Protein 9YB6 (pdb70)

GO terms:
  GO:0004069 L-aspartate:2-oxoglutarate transaminase activity (F, EXP)
  GO:0043490 malate-aspartate shuttle (P, IMP)
  GO:0005739 mitochondrion (C, HTP)
  GO:0005759 mitochondrial matrix (C, TAS)
  GO:0019470 trans-4-hydroxy-L-proline catabolic process (P, TAS)
  GO:0005739 mitochondrion (C, IDA)
  GO:0005886 plasma membrane (C, IDA)
  GO:0045471 response to ethanol (P, IDA)
  GO:0015908 fatty acid transport (P, IEP)
  GO:0004069 L-aspartate:2-oxoglutarate transaminase activity (F, IDA)
  GO:0006533 L-aspartate catabolic process (P, IDA)
  GO:0070062 extracellular exosome (C, HDA)
  GO:0005739 mitochondrion (C, HDA)
  GO:0003723 RNA binding (F, HDA)

B-factor: mean 20.87, std 7.73, range [10.5, 71.22]

Solvent-accessible surface area: 31242 Å² total

Foldseek 3Di:
DDPCPVPDDDDDDQLVVLVVLLVPDPDPLAFRQSDPAFADQVRHQDAAVLLVVLLVVVVVVVDDFDFAALQGDPLLQLLQCCLQQPVPHPLVVQVQKAKGKALFLLRQLLLVLLLCQVPLPPALEEEDEVPADPVNQVSNVVSPGHYHYFYFADLVVLEGPLVRRLVRLLPPQAAEEYEDELALTPAALHDDDPVSLLSSLVSCVVSNYAYEYEYEQQCLWALHNCVSSVSVNSSVVVVHFYKYKYGPVLNVCVVQRTIMIMTRHPGNVRNVVSNVVSSVSSCVPPNHHGHSVSSSSSSQSVPVVSVVSSSVVSNVNQVQLLVLLVLLQVLLVVLPAPDDQVQSNNGIHQKHQRSDALVLQVCCCPPVNYTDRSSRIGGSSSGHPVNSNVVSNSSNVSPD/DPPDDPCPVPDDDDDDQLVVLVVLLVPDPDPLAFEQSDPAFADQVLHQDAAVLLVVLLVVVVVVVDDFDFAALQGDPLLQLLQCCLQQDPPHPLSVQVQKAKGKAQFLLRQLLLVLLLCQVPLPPALEEEDEVPADPVNQVSNVVSPGHYHYFYFADLVVLEGPLVRRLVRLLPPQASEEYEDELALTPAALHDDDPVSLLSSLVSCVVSNYAYEYEYAQQCLWALHNCVSSVSVNSSVVVVRFYKYKYGPVLNVCVVQRTIMIMTRHPGNVRNVVSNVVSSVSSCVVPNGDGHSVSSSSSSQSVPVVSVVSSSVSSSVNQVQLLVLLVLLQVLLVVLPDPDDQVQSNNGIHQKHQRSDAQVLQVCCCPPVNYTDGRSRIGGSSSDHPVCSNVVSNSSNVSPD

InterPro domains:
  IPR000796 Aspartate/other aminotransferase [PR00799] (207-226)
  IPR000796 Aspartate/other aminotransferase [PR00799] (238-250)
  IPR000796 Aspartate/other aminotransferase [PR00799] (306-331)
  IPR000796 Aspartate/other aminotransferase [PR00799] (374-392)
  IPR000796 Aspartate/other aminotransferase [PTHR11879] (25-428)
  IPR004838 Aminotransferases, class-I, pyridoxal-phosphate-binding site [PS00105] (276-289)
  IPR004839 Aminotransferase, class I/classII, large domain [PF00155] (58-425)
  IPR015421 Pyridoxal phosphate-dependent transferase, major domain [G3DSA:3.40.640.10] (76-348)
  IPR015422 Pyridoxal phosphate-dependent transferase, small domain [G3DSA:3.90.1150.10] (42-425)
  IPR015424 Pyridoxal phosphate-dependent transferase [SSF53383] (31-429)

Secondary structure (DSSP, 8-state):
--TTTT-PPPPP-HHHHHHHHHHH---TT-EETT--S---TTS-----HHHHHHHHHHHTTT---PPPPTT--HHHHHHHHHHHH-TT-HHHHHT-EEEEEEEHHHHHHHHHHHHHHHH-TT-SEEEEEES--TTHHHHHHHHT-EEEEEE-EETTTTEE-HHHHHHHHTTSPTT-EEEEESSS-TTT-----HHHHHHHHHHHHHHTPEEEEEES-TTTTTS-HHHHTHHHHHHHHTT---EEEEE------GGG-EEEEEEE-SSHHHHHHHHHHHHHHHHHHHSS--SHHHHHHHHHHHSHHHHHHHHHHHHHHHHHHHHHHHHHHHHHHHHT--S--HHHHHS-SSEEE----HHHHHHHHHHH-EE--TT-EEEGGG--TTTHHHHHHHHHHHH-/-----TTTTPPPPPPPHHHHHHHHHHH---TT-EETT--S---TTS-----HHHHHHHHHHHTTT---PPPPTT--HHHHHHHHHHHH-TT-HHHHHT-EEEEEEEHHHHHHHHHHHHHHHH-TT--EEEEEES--TTHHHHHHHHT-EEEEEE-EETTTTEE-HHHHHHHHTTSPTT-EEEEESSS-TTT-----HHHHHHHHHHHHHTTPEEEEEES-TTTTTS-HHHHTHHHHHHHHTT---EEEEE------GGG-EEEEEEE-SSHHHHHHHHHHHHHHHHHHHSS--HHHHHHHHHHHHSHHHHHHHHHHHHHHHHHHHHHHHHHHHHHHHHT--S--HHHHHS-SSEEE----HHHHHHHHHHH-EE--TT-EEEGGG--TTTHHHHHHHHHHHH-

Radius of gyration: 28.11 Å; Cα contacts (8 Å, |Δi|>4): 1702; chains: 2; bounding box: 69×68×70 Å

Sequence (803 aa):
SSWWTTHVEMGPPDPILGVTEAFKRDTNSKKMNLGVGAYRDDNGKPYVLPSVRKAEAQIAAKNLDKEYLPIGGLAEFCKASAELALGENSEVLKSGRFVTVQTISGTGALRIGASFLQRFFKFSRDVFLPKPTWGNHTPIFRDAGMQLQGYRYYDPKTCGFDFTGAVEDISSKIPEQSVLLLHACAHNPTGVDPRPEQWKEIATVVKKRNLFAFFDMAYQGFASGDGDKDAWAVRHFIEQGINVCLCQSYANMGLYGERVGAFTMVCKDADEAKRVESQLKILIRPMMYSSNPPLLNGARIAAAILNTPDLRKQWLQEVKVMMADRIIGMRTQLVSSNLKKEGSTHNWQHITDQIGMMFCFTGLKPEQVERLIKEFSIYMTKDGRISVAGVTSSSNVGYLAHAIHQVTKMDMSSWWTHVEMGPPDPILGVTEAFKRDTNSKKMNLGVGAYRDDNGKPYVLPSVRKAEAQIAAKNLDKEYLPIGGLAEFCKASAELALGENSEVLKSGRFVTVQTISGTGALRIIGASFLQRFFKFSRRDVFLPKPTWGNHTPIFRDAGMQLQGYRYYDPKTCGFDFTTGAVEDISSKIPEQSVLLLHACAHNPTGVDPRPEQWKEIATVVKKRNLFAFFDMAYQGFASGDGDKDAWAVRHFIEQGINVCLCQSYANMGLYGERVGAFTMVCKDADEAKRVESSQLKILIRPMMYSSNPPLLNGARIAAAILNTPDDLRKQWLQEVKVMADRIIGMRTQQLVSNLKKEGSTHNWQHITDQIGMFCFTGLKPEQVERLIKEFSIYMTKDGRISVAGVTSSNVGYLAHAIHQVTK

Structure (mmCIF, N/CA/C/O backbone):
data_9YB6
#
_entry.id   9YB6
#
_cell.length_a   57.180
_cell.length_b   59.168
_cell.length_c   67.167
_cell.angle_alpha   101.393
_cell.angle_beta   101.722
_cell.angle_gamma   95.408
#
_symmetry.space_group_name_H-M   'P 1'
#
loop_
_entity.id
_entity.type
_entity.pdbx_description
1 polymer 'Aspartate aminotransferase, mitochondrial'
2 non-polymer GLYCEROL
3 non-polymer 'SULFATE ION'
4 non-polymer 'CHLORIDE ION'
5 water water
#
loop_
_atom_site.group_PDB
_atom_site.id
_atom_site.type_symbol
_atom_site.label_atom_id
_atom_site.label_alt_id
_atom_site.label_comp_id
_atom_site.label_asym_id
_atom_site.label_entity_id
_atom_site.label_seq_id
_atom_site.pdbx_PDB_ins_code
_atom_site.Cartn_x
_atom_site.Cartn_y
_atom_site.Cartn_z
_atom_site.occupancy
_atom_site.B_iso_or_equiv
_atom_site.auth_seq_id
_atom_site.auth_comp_id
_atom_site.auth_asym_id
_atom_site.auth_atom_id
_atom_site.pdbx_PDB_model_num
ATOM 1 N N . SER A 1 30 ? -9.683 22.824 -24.518 1.000 34.300 30 SER A N 1
ATOM 2 C CA . SER A 1 30 ? -9.118 22.784 -23.142 1.000 33.875 30 SER A CA 1
ATOM 3 C C . SER A 1 30 ? -8.622 21.373 -22.825 1.000 32.531 30 SER A C 1
ATOM 4 O O . SER A 1 30 ? -8.673 20.489 -23.678 1.000 33.313 30 SER A O 1
ATOM 7 N N . SER A 1 31 ? -8.129 21.186 -21.594 1.000 30.047 31 SER A N 1
ATOM 8 C CA . SER A 1 31 ? -7.675 19.890 -21.114 1.000 28.063 31 SER A CA 1
ATOM 9 C C . SER A 1 31 ? -8.257 19.632 -19.727 1.000 25.471 31 SER A C 1
ATOM 10 O O . SER A 1 31 ? -8.723 20.557 -19.065 1.000 25.346 31 SER A O 1
ATOM 13 N N . TRP A 1 32 ? -8.220 18.366 -19.292 1.000 23.026 32 TRP A N 1
ATOM 14 C CA . TRP A 1 32 ? -8.800 17.978 -18.015 1.000 21.169 32 TRP A CA 1
ATOM 15 C C . TRP A 1 32 ? -8.074 18.646 -16.847 1.000 19.949 32 TRP A C 1
ATOM 16 O O . TRP A 1 32 ? -8.705 18.961 -15.841 1.000 19.672 32 TRP A O 1
ATOM 27 N N . TRP A 1 33 ? -6.757 18.857 -16.981 1.000 19.180 33 TRP A N 1
ATOM 28 C CA . TRP A 1 33 ? -5.921 19.191 -15.836 1.000 18.641 33 TRP A CA 1
ATOM 29 C C . TRP A 1 33 ? -5.234 20.547 -15.993 1.000 19.156 33 TRP A C 1
ATOM 30 O O . TRP A 1 33 ? -4.112 20.725 -15.522 1.000 18.985 33 TRP A O 1
ATOM 41 N N A THR A 1 34 ? -5.923 21.504 -16.630 0.650 19.674 34 THR A N 1
ATOM 42 N N B THR A 1 34 ? -5.929 21.505 -16.619 0.350 19.508 34 THR A N 1
ATOM 43 C CA A THR A 1 34 ? -5.377 22.838 -16.838 0.650 20.067 34 THR A CA 1
ATOM 44 C CA B THR A 1 34 ? -5.379 22.832 -16.844 0.350 19.803 34 THR A CA 1
ATOM 45 C C A THR A 1 34 ? -5.245 23.562 -15.498 0.650 20.186 34 THR A C 1
ATOM 46 C C B THR A 1 34 ? -5.299 23.608 -15.528 0.350 20.053 34 THR A C 1
ATOM 47 O O A THR A 1 34 ? -4.378 24.419 -15.349 0.650 20.214 34 THR A O 1
ATOM 48 O O B THR A 1 34 ? -4.519 24.552 -15.423 0.350 20.134 34 THR A O 1
ATOM 55 N N . HIS A 1 35 ? -6.100 23.205 -14.530 1.000 20.224 35 HIS A N 1
ATOM 56 C CA . HIS A 1 35 ? -6.150 23.887 -13.242 1.000 20.641 35 HIS A CA 1
ATOM 57 C C . HIS A 1 35 ? -5.285 23.188 -12.192 1.000 20.649 35 HIS A C 1
ATOM 58 O O . HIS A 1 35 ? -5.189 23.669 -11.064 1.000 20.835 35 HIS A O 1
ATOM 65 N N . VAL A 1 36 ? -4.662 22.059 -12.553 1.000 20.335 36 VAL A N 1
ATOM 66 C CA . VAL A 1 36 ? -3.788 21.340 -11.639 1.000 20.493 36 VAL A CA 1
ATOM 67 C C . VAL A 1 36 ? -2.449 22.071 -11.581 1.000 21.144 36 VAL A C 1
ATOM 68 O O . VAL A 1 36 ? -1.723 22.109 -12.571 1.000 20.635 36 VAL A O 1
ATOM 72 N N . GLU A 1 37 ? -2.135 22.643 -10.413 1.000 22.341 37 GLU A N 1
ATOM 73 C CA . GLU A 1 37 ? -0.939 23.451 -10.240 1.000 23.737 37 GLU A CA 1
ATOM 74 C C . GLU A 1 37 ? 0.213 22.581 -9.745 1.000 24.080 37 GLU A C 1
ATOM 75 O O . GLU A 1 37 ? -0.002 21.526 -9.151 1.000 23.719 37 GLU A O 1
ATOM 81 N N . MET A 1 38 ? 1.439 23.051 -9.998 1.000 24.648 38 MET A N 1
ATOM 82 C CA . MET A 1 38 ? 2.638 22.399 -9.502 1.000 25.383 38 MET A CA 1
ATOM 83 C C . MET A 1 38 ? 2.647 22.487 -7.977 1.000 25.490 38 MET A C 1
ATOM 84 O O . MET A 1 38 ? 2.336 23.535 -7.417 1.000 24.601 38 MET A O 1
ATOM 89 N N . GLY A 1 39 ? 2.994 21.376 -7.318 1.000 26.148 39 GLY A N 1
ATOM 90 C CA . GLY A 1 39 ? 3.047 21.324 -5.866 1.000 27.375 39 GLY A CA 1
ATOM 91 C C . GLY A 1 39 ? 4.213 22.145 -5.323 1.000 28.927 39 GLY A C 1
ATOM 92 O O . GLY A 1 39 ? 5.151 22.449 -6.057 1.000 29.243 39 GLY A O 1
ATOM 93 N N . PRO A 1 40 ? 4.195 22.530 -4.024 1.000 30.729 40 PRO A N 1
ATOM 94 C CA . PRO A 1 40 ? 5.283 23.319 -3.443 1.000 32.137 40 PRO A CA 1
ATOM 95 C C . PRO A 1 40 ? 6.563 22.496 -3.304 1.000 33.842 40 PRO A C 1
ATOM 96 O O . PRO A 1 40 ? 6.499 21.272 -3.204 1.000 34.212 40 PRO A O 1
ATOM 100 N N . PRO A 1 41 ? 7.762 23.126 -3.313 1.000 36.079 41 PRO A N 1
ATOM 101 C CA . PRO A 1 41 ? 9.015 22.387 -3.140 1.000 37.192 41 PRO A CA 1
ATOM 102 C C . PRO A 1 41 ? 9.081 21.685 -1.785 1.000 38.043 41 PRO A C 1
ATOM 103 O O . PRO A 1 41 ? 8.610 22.220 -0.784 1.000 38.355 41 PRO A O 1
ATOM 107 N N . ASP A 1 42 ? 9.665 20.480 -1.775 1.000 39.182 42 ASP A N 1
ATOM 108 C CA . ASP A 1 42 ? 9.878 19.727 -0.550 1.000 40.002 42 ASP A CA 1
ATOM 109 C C . ASP A 1 42 ? 11.157 20.237 0.112 1.000 40.224 42 ASP A C 1
ATOM 110 O O . ASP A 1 42 ? 12.237 20.096 -0.459 1.000 40.129 42 ASP A O 1
ATOM 115 N N . PRO A 1 43 ? 11.088 20.851 1.318 1.000 40.501 43 PRO A N 1
ATOM 116 C CA . PRO A 1 43 ? 12.284 21.378 1.982 1.000 40.384 43 PRO A CA 1
ATOM 117 C C . PRO A 1 43 ? 13.346 20.320 2.276 1.000 39.944 43 PRO A C 1
ATOM 118 O O . PRO A 1 43 ? 14.538 20.589 2.145 1.000 40.397 43 PRO A O 1
ATOM 122 N N . ILE A 1 44 ? 12.899 19.118 2.663 1.000 39.334 44 ILE A N 1
ATOM 123 C CA . ILE A 1 44 ? 13.796 18.046 3.069 1.000 38.970 44 ILE A CA 1
ATOM 124 C C . ILE A 1 44 ? 14.545 17.531 1.840 1.000 37.734 44 ILE A C 1
ATOM 125 O O . ILE A 1 44 ? 15.758 17.341 1.889 1.000 37.068 44 ILE A O 1
ATOM 130 N N . LEU A 1 45 ? 13.806 17.296 0.748 1.000 36.829 45 LEU A N 1
ATOM 131 C CA . LEU A 1 45 ? 14.389 16.810 -0.493 1.000 36.025 45 LEU A CA 1
ATOM 132 C C . LEU A 1 45 ? 15.310 17.876 -1.084 1.000 35.035 45 LEU A C 1
ATOM 133 O O . LEU A 1 45 ? 16.357 17.548 -1.636 1.000 34.930 45 LEU A O 1
ATOM 138 N N . GLY A 1 46 ? 14.909 19.148 -0.958 1.000 34.207 46 GLY A N 1
ATOM 139 C CA . GLY A 1 46 ? 15.673 20.270 -1.483 1.000 33.752 46 GLY A CA 1
ATOM 140 C C . GLY A 1 46 ? 17.081 20.346 -0.891 1.000 33.324 46 GLY A C 1
ATOM 141 O O . GLY A 1 46 ? 18.011 20.778 -1.568 1.000 33.265 46 GLY A O 1
ATOM 142 N N . VAL A 1 47 ? 17.221 19.935 0.376 1.000 32.810 47 VAL A N 1
ATOM 143 C CA . VAL A 1 47 ? 18.508 19.921 1.054 1.000 32.127 47 VAL A CA 1
ATOM 144 C C . VAL A 1 47 ? 19.404 18.855 0.424 1.000 31.577 47 VAL A C 1
ATOM 145 O O . VAL A 1 47 ? 20.580 19.109 0.172 1.000 31.136 47 VAL A O 1
ATOM 149 N N . THR A 1 48 ? 18.839 17.665 0.183 1.000 31.165 48 THR A N 1
ATOM 150 C CA . THR A 1 48 ? 19.573 16.562 -0.420 1.000 30.971 48 THR A CA 1
ATOM 151 C C . THR A 1 48 ? 19.959 16.916 -1.856 1.000 30.321 48 THR A C 1
ATOM 152 O O . THR A 1 48 ? 21.059 16.585 -2.296 1.000 29.489 48 THR A O 1
ATOM 156 N N . GLU A 1 49 ? 19.044 17.572 -2.581 1.000 30.003 49 GLU A N 1
ATOM 157 C CA . GLU A 1 49 ? 19.279 17.940 -3.969 1.000 30.097 49 GLU A CA 1
ATOM 158 C C . GLU A 1 49 ? 20.402 18.971 -4.051 1.000 28.607 49 GLU A C 1
ATOM 159 O O . GLU A 1 49 ? 21.278 18.862 -4.907 1.000 28.228 49 GLU A O 1
ATOM 165 N N . ALA A 1 50 ? 20.364 19.969 -3.159 1.000 27.266 50 ALA A N 1
ATOM 166 C CA . ALA A 1 50 ? 21.389 21.001 -3.105 1.000 26.543 50 ALA A CA 1
ATOM 167 C C . ALA A 1 50 ? 22.733 20.390 -2.717 1.000 25.479 50 ALA A C 1
ATOM 168 O O . ALA A 1 50 ? 23.769 20.785 -3.247 1.000 25.403 50 ALA A O 1
ATOM 170 N N . PHE A 1 51 ? 22.701 19.424 -1.790 1.000 24.412 51 PHE A N 1
ATOM 171 C CA . PHE A 1 51 ? 23.892 18.698 -1.374 1.000 23.668 51 PHE A CA 1
ATOM 172 C C . PHE A 1 51 ? 24.535 18.011 -2.578 1.000 23.780 51 PHE A C 1
ATOM 173 O O . PHE A 1 51 ? 25.751 18.069 -2.746 1.000 23.436 51 PHE A O 1
ATOM 181 N N . LYS A 1 52 ? 23.710 17.358 -3.406 1.000 23.938 52 LYS A N 1
ATOM 182 C CA . LYS A 1 52 ? 24.197 16.579 -4.534 1.000 24.146 52 LYS A CA 1
ATOM 183 C C . LYS A 1 52 ? 24.934 17.474 -5.530 1.000 24.123 52 LYS A C 1
ATOM 184 O O . LYS A 1 52 ? 25.929 17.053 -6.113 1.000 24.093 52 LYS A O 1
ATOM 186 N N . ARG A 1 53 ? 24.442 18.707 -5.714 1.000 24.487 53 ARG A N 1
ATOM 187 C CA . ARG A 1 53 ? 24.999 19.631 -6.691 1.000 24.682 53 ARG A CA 1
ATOM 188 C C . ARG A 1 53 ? 26.331 20.209 -6.208 1.000 23.925 53 ARG A C 1
ATOM 189 O O . ARG A 1 53 ? 27.190 20.529 -7.026 1.000 23.942 53 ARG A O 1
ATOM 197 N N . ASP A 1 54 ? 26.493 20.342 -4.884 1.000 23.249 54 ASP A N 1
ATOM 198 C CA . ASP A 1 54 ? 27.662 20.982 -4.294 1.000 22.611 54 ASP A CA 1
ATOM 199 C C . ASP A 1 54 ? 28.931 20.257 -4.743 1.000 21.851 54 ASP A C 1
ATOM 200 O O . ASP A 1 54 ? 28.987 19.030 -4.710 1.000 21.863 54 ASP A O 1
ATOM 205 N N . THR A 1 55 ? 29.956 21.027 -5.140 1.000 21.154 55 THR A N 1
ATOM 206 C CA . THR A 1 55 ? 31.176 20.468 -5.709 1.000 20.695 55 THR A CA 1
ATOM 207 C C . THR A 1 55 ? 32.243 20.263 -4.632 1.000 20.487 55 THR A C 1
ATOM 208 O O . THR A 1 55 ? 33.321 19.754 -4.933 1.000 20.428 55 THR A O 1
ATOM 212 N N . ASN A 1 56 ? 31.951 20.664 -3.388 1.000 20.507 56 ASN A N 1
ATOM 213 C CA . ASN A 1 56 ? 32.909 20.563 -2.298 1.000 20.559 56 ASN A CA 1
ATOM 214 C C . ASN A 1 56 ? 33.080 19.096 -1.911 1.000 21.086 56 ASN A C 1
ATOM 215 O O . ASN A 1 56 ? 32.110 18.432 -1.557 1.000 21.436 56 ASN A O 1
ATOM 220 N N . SER A 1 57 ? 34.329 18.614 -1.955 1.000 21.384 57 SER A N 1
ATOM 221 C CA . SER A 1 57 ? 34.648 17.226 -1.655 1.000 21.794 57 SER A CA 1
ATOM 222 C C . SER A 1 57 ? 34.453 16.914 -0.170 1.000 21.853 57 SER A C 1
ATOM 223 O O . SER A 1 57 ? 34.358 15.746 0.201 1.000 22.221 57 SER A O 1
ATOM 226 N N . LYS A 1 58 ? 34.402 17.956 0.672 1.000 21.774 58 LYS A N 1
ATOM 227 C CA . LYS A 1 58 ? 34.268 17.792 2.112 1.000 21.886 58 LYS A CA 1
ATOM 228 C C . LYS A 1 58 ? 32.806 17.879 2.551 1.000 21.478 58 LYS A C 1
ATOM 229 O O . LYS A 1 58 ? 32.529 17.921 3.747 1.000 21.460 58 LYS A O 1
ATOM 235 N N . LYS A 1 59 ? 31.874 17.893 1.589 1.000 20.975 59 LYS A N 1
ATOM 236 C CA . LYS A 1 59 ? 30.474 18.159 1.878 1.000 20.647 59 LYS A CA 1
ATOM 237 C C . LYS A 1 59 ? 29.879 17.040 2.731 1.000 20.508 59 LYS A C 1
ATOM 238 O O . LYS A 1 59 ? 30.302 15.888 2.641 1.000 20.325 59 LYS A O 1
ATOM 244 N N . MET A 1 60 ? 28.884 17.406 3.549 1.000 20.130 60 MET A N 1
ATOM 245 C CA . MET A 1 60 ? 28.175 16.465 4.401 1.000 20.066 60 MET A CA 1
ATOM 246 C C . MET A 1 60 ? 26.671 16.652 4.231 1.000 19.759 60 MET A C 1
ATOM 247 O O . MET A 1 60 ? 26.182 17.780 4.207 1.000 19.341 60 MET A O 1
ATOM 252 N N . ASN A 1 61 ? 25.951 15.530 4.125 1.000 19.701 61 ASN A N 1
ATOM 253 C CA . ASN A 1 61 ? 24.499 15.537 4.056 1.000 19.712 61 ASN A CA 1
ATOM 254 C C . ASN A 1 61 ? 23.939 15.128 5.415 1.000 19.603 61 ASN A C 1
ATOM 255 O O . ASN A 1 61 ? 23.886 13.941 5.732 1.000 19.823 61 ASN A O 1
ATOM 260 N N . LEU A 1 62 ? 23.519 16.124 6.204 1.000 19.461 62 LEU A N 1
ATOM 261 C CA . LEU A 1 62 ? 22.869 15.875 7.480 1.000 19.413 62 LEU A CA 1
ATOM 262 C C . LEU A 1 62 ? 21.355 16.012 7.327 1.000 19.691 62 LEU A C 1
ATOM 263 O O . LEU A 1 62 ? 20.661 16.314 8.295 1.000 19.537 62 LEU A O 1
ATOM 268 N N . GLY A 1 63 ? 20.853 15.771 6.109 1.000 20.264 63 GLY A N 1
ATOM 269 C CA . GLY A 1 63 ? 19.424 15.714 5.850 1.000 20.666 63 GLY A CA 1
ATOM 270 C C . GLY A 1 63 ? 18.969 14.316 5.431 1.000 21.166 63 GLY A C 1
ATOM 271 O O . GLY A 1 63 ? 17.800 14.130 5.102 1.000 21.740 63 GLY A O 1
ATOM 272 N N . VAL A 1 64 ? 19.891 13.343 5.449 1.000 21.712 64 VAL A N 1
ATOM 273 C CA . VAL A 1 64 ? 19.593 11.980 5.031 1.000 22.244 64 VAL A CA 1
ATOM 274 C C . VAL A 1 64 ? 18.581 11.383 6.009 1.000 22.309 64 VAL A C 1
ATOM 275 O O . VAL A 1 64 ? 18.774 11.449 7.220 1.000 22.575 64 VAL A O 1
ATOM 279 N N . GLY A 1 65 ? 17.504 10.799 5.468 1.000 22.262 65 GLY A N 1
ATOM 280 C CA . GLY A 1 65 ? 16.390 10.324 6.276 1.000 22.100 65 GLY A CA 1
ATOM 281 C C . GLY A 1 65 ? 16.399 8.807 6.451 1.000 21.678 65 GLY A C 1
ATOM 282 O O . GLY A 1 65 ? 15.340 8.190 6.538 1.000 23.015 65 GLY A O 1
ATOM 283 N N . ALA A 1 66 ? 17.599 8.217 6.519 1.000 20.326 66 ALA A N 1
ATOM 284 C CA . ALA A 1 66 ? 17.756 6.783 6.695 1.000 19.309 66 ALA A CA 1
ATOM 285 C C . ALA A 1 66 ? 19.122 6.492 7.307 1.000 18.466 66 ALA A C 1
ATOM 286 O O . ALA A 1 66 ? 20.035 7.311 7.210 1.000 18.309 66 ALA A O 1
ATOM 288 N N . TYR A 1 67 ? 19.249 5.316 7.929 1.000 17.549 67 TYR A N 1
ATOM 289 C CA . TYR A 1 67 ? 20.486 4.927 8.585 1.000 17.221 67 TYR A CA 1
ATOM 290 C C . TYR A 1 67 ? 21.587 4.764 7.541 1.000 17.092 67 TYR A C 1
ATOM 291 O O . TYR A 1 67 ? 21.331 4.334 6.419 1.000 16.588 67 TYR A O 1
ATOM 300 N N . ARG A 1 68 ? 22.809 5.135 7.940 1.000 17.124 68 ARG A N 1
ATOM 301 C CA . ARG A 1 68 ? 24.011 4.905 7.157 1.000 17.479 68 ARG A CA 1
ATOM 302 C C . ARG A 1 68 ? 25.089 4.367 8.092 1.000 17.490 68 ARG A C 1
ATOM 303 O O . ARG A 1 68 ? 25.130 4.732 9.265 1.000 16.989 68 ARG A O 1
ATOM 311 N N . ASP A 1 69 ? 25.956 3.498 7.561 1.000 17.773 69 ASP A N 1
ATOM 312 C CA . ASP A 1 69 ? 27.049 2.937 8.340 1.000 18.208 69 ASP A CA 1
ATOM 313 C C . ASP A 1 69 ? 28.144 3.995 8.478 1.000 18.577 69 ASP A C 1
ATOM 314 O O . ASP A 1 69 ? 27.970 5.135 8.049 1.000 17.913 69 ASP A O 1
ATOM 319 N N . ASP A 1 70 ? 29.282 3.603 9.063 1.000 19.267 70 ASP A N 1
ATOM 320 C CA . ASP A 1 70 ? 30.356 4.542 9.345 1.000 20.105 70 ASP A CA 1
ATOM 321 C C . ASP A 1 70 ? 31.066 4.970 8.060 1.000 20.534 70 ASP A C 1
ATOM 322 O O . ASP A 1 70 ? 31.865 5.901 8.088 1.000 20.579 70 ASP A O 1
ATOM 327 N N . ASN A 1 71 ? 30.779 4.296 6.937 1.000 20.966 71 ASN A N 1
ATOM 328 C CA . ASN A 1 71 ? 31.322 4.688 5.644 1.000 21.700 71 ASN A CA 1
ATOM 329 C C . ASN A 1 71 ? 30.299 5.507 4.858 1.000 21.181 71 ASN A C 1
ATOM 330 O O . ASN A 1 71 ? 30.543 5.852 3.703 1.000 21.260 71 ASN A O 1
ATOM 335 N N . GLY A 1 72 ? 29.161 5.822 5.490 1.000 20.594 72 GLY A N 1
ATOM 336 C CA . GLY A 1 72 ? 28.129 6.646 4.881 1.000 20.336 72 GLY A CA 1
ATOM 337 C C . GLY A 1 72 ? 27.343 5.893 3.809 1.000 20.145 72 GLY A C 1
ATOM 338 O O . GLY A 1 72 ? 26.780 6.514 2.909 1.000 20.0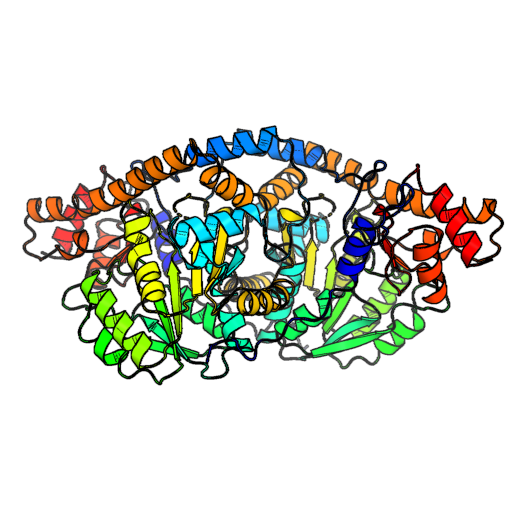94 72 GLY A O 1
ATOM 339 N N . LYS A 1 73 ? 27.293 4.560 3.927 1.000 19.987 73 LYS A N 1
ATOM 340 C CA . LYS A 1 73 ? 26.658 3.718 2.926 1.000 20.083 73 LYS A CA 1
ATOM 341 C C . LYS A 1 73 ? 25.388 3.093 3.498 1.000 19.199 73 LYS A C 1
ATOM 342 O O . LYS A 1 73 ? 25.292 2.870 4.704 1.000 18.378 73 LYS A O 1
ATOM 348 N N . PRO A 1 74 ? 24.378 2.796 2.645 1.000 18.604 74 PRO A N 1
ATOM 349 C CA . PRO A 1 74 ? 23.226 1.990 3.057 1.000 18.404 74 PRO A CA 1
ATOM 350 C C . PRO A 1 74 ? 23.666 0.677 3.698 1.000 18.341 74 PRO A C 1
ATOM 351 O O . PRO A 1 74 ? 24.673 0.097 3.296 1.000 18.419 74 PRO A O 1
ATOM 355 N N . TYR A 1 75 ? 22.895 0.215 4.689 1.000 18.303 75 TYR A N 1
ATOM 356 C CA . TYR A 1 75 ? 23.279 -0.936 5.488 1.000 18.443 75 TYR A CA 1
ATOM 357 C C . TYR A 1 75 ? 22.145 -1.957 5.502 1.000 18.147 75 TYR A C 1
ATOM 358 O O . TYR A 1 75 ? 21.103 -1.730 6.114 1.000 17.957 75 TYR A O 1
ATOM 367 N N . VAL A 1 76 ? 22.371 -3.082 4.813 1.000 17.798 76 VAL A N 1
ATOM 368 C CA . VAL A 1 76 ? 21.500 -4.239 4.911 1.000 17.566 76 VAL A CA 1
ATOM 369 C C . VAL A 1 76 ? 22.029 -5.113 6.044 1.000 17.471 76 VAL A C 1
ATOM 370 O O . VAL A 1 76 ? 23.198 -5.494 6.040 1.000 17.366 76 VAL A O 1
ATOM 374 N N . LEU A 1 77 ? 21.158 -5.415 7.013 1.000 17.334 77 LEU A N 1
ATOM 375 C CA . LEU A 1 77 ? 21.543 -6.180 8.187 1.000 17.240 77 LEU A CA 1
ATOM 376 C C . LEU A 1 77 ? 21.908 -7.601 7.763 1.000 17.417 77 LEU A C 1
ATOM 377 O O . LEU A 1 77 ? 21.196 -8.212 6.970 1.000 17.117 77 LEU A O 1
ATOM 382 N N . PRO A 1 78 ? 23.038 -8.165 8.249 1.000 17.727 78 PRO A N 1
ATOM 383 C CA . PRO A 1 78 ? 23.359 -9.571 7.994 1.000 17.938 78 PRO A CA 1
ATOM 384 C C . PRO A 1 78 ? 22.229 -10.547 8.323 1.000 18.153 78 PRO A C 1
ATOM 385 O O . PRO A 1 78 ? 22.029 -11.520 7.601 1.000 18.599 78 PRO A O 1
ATOM 389 N N . SER A 1 79 ? 21.491 -10.275 9.407 1.000 18.151 79 SER A N 1
ATOM 390 C CA . SER A 1 79 ? 20.384 -11.127 9.815 1.000 18.278 79 SER A CA 1
ATOM 391 C C . SER A 1 79 ? 19.296 -11.140 8.741 1.000 18.249 79 SER A C 1
ATOM 392 O O . SER A 1 79 ? 18.642 -12.161 8.536 1.000 18.328 79 SER A O 1
ATOM 395 N N . VAL A 1 80 ? 19.118 -10.002 8.057 1.000 18.563 80 VAL A N 1
ATOM 396 C CA . VAL A 1 80 ? 18.149 -9.890 6.976 1.000 18.733 80 VAL A CA 1
ATOM 397 C C . VAL A 1 80 ? 18.613 -10.727 5.784 1.000 19.406 80 VAL A C 1
ATOM 398 O O . VAL A 1 80 ? 17.794 -11.385 5.146 1.000 19.266 80 VAL A O 1
ATOM 402 N N . ARG A 1 81 ? 19.920 -10.706 5.491 1.000 20.083 81 ARG A N 1
ATOM 403 C CA . ARG A 1 81 ? 20.479 -11.509 4.412 1.000 20.947 81 ARG A CA 1
ATOM 404 C C . ARG A 1 81 ? 20.292 -12.998 4.704 1.000 21.608 81 ARG A C 1
ATOM 405 O O . ARG A 1 81 ? 19.987 -13.769 3.796 1.000 21.853 81 ARG A O 1
ATOM 413 N N . LYS A 1 82 ? 20.480 -13.396 5.968 1.000 22.453 82 LYS A N 1
ATOM 414 C CA . LYS A 1 82 ? 20.308 -14.783 6.374 1.000 23.312 82 LYS A CA 1
ATOM 415 C C . LYS A 1 82 ? 18.838 -15.185 6.264 1.000 23.202 82 LYS A C 1
ATOM 416 O O . LYS A 1 82 ? 18.533 -16.294 5.833 1.000 23.092 82 LYS A O 1
ATOM 422 N N . ALA A 1 83 ? 17.937 -14.279 6.664 1.000 22.946 83 ALA A N 1
ATOM 423 C CA . ALA A 1 83 ? 16.506 -14.529 6.580 1.000 22.819 83 ALA A CA 1
ATOM 424 C C . ALA A 1 83 ? 16.097 -14.751 5.125 1.000 22.866 83 ALA A C 1
ATOM 425 O O . ALA A 1 83 ? 15.301 -15.641 4.835 1.000 22.406 83 ALA A O 1
ATOM 427 N N . GLU A 1 84 ? 16.652 -13.939 4.218 1.000 23.227 84 GLU A N 1
ATOM 428 C CA . GLU A 1 84 ? 16.367 -14.055 2.795 1.000 24.249 84 GLU A CA 1
ATOM 429 C C . GLU A 1 84 ? 16.806 -15.422 2.272 1.000 24.927 84 GLU A C 1
ATOM 430 O O . GLU A 1 84 ? 16.114 -16.015 1.447 1.000 25.014 84 GLU A O 1
ATOM 436 N N . ALA A 1 85 ? 17.961 -15.906 2.749 1.000 25.543 85 ALA A N 1
ATOM 437 C CA . ALA A 1 85 ? 18.491 -17.196 2.335 1.000 26.118 85 ALA A CA 1
ATOM 438 C C . ALA A 1 85 ? 17.606 -18.329 2.853 1.000 26.586 85 ALA A C 1
ATOM 439 O O . ALA A 1 85 ? 17.380 -19.309 2.147 1.000 27.530 85 ALA A O 1
ATOM 441 N N . GLN A 1 86 ? 17.115 -18.186 4.091 1.000 26.592 86 GLN A N 1
ATOM 442 C CA . GLN A 1 86 ? 16.205 -19.155 4.684 1.000 26.811 86 GLN A CA 1
ATOM 443 C C . GLN A 1 86 ? 14.936 -19.253 3.837 1.000 26.302 86 GLN A C 1
ATOM 444 O O . GLN A 1 86 ? 14.440 -20.350 3.592 1.000 26.245 86 GLN A O 1
ATOM 450 N N . ILE A 1 87 ? 14.429 -18.095 3.394 1.000 25.346 87 ILE A N 1
ATOM 451 C CA . ILE A 1 87 ? 13.162 -18.010 2.683 1.000 24.953 87 ILE A CA 1
ATOM 452 C C . ILE A 1 87 ? 13.321 -18.547 1.261 1.000 25.472 87 ILE A C 1
ATOM 453 O O . ILE A 1 87 ? 12.476 -19.308 0.793 1.000 25.274 87 ILE A O 1
ATOM 458 N N . ALA A 1 88 ? 14.399 -18.139 0.579 1.000 26.291 88 ALA A N 1
ATOM 459 C CA . ALA A 1 88 ? 14.634 -18.522 -0.807 1.000 27.006 88 ALA A CA 1
ATOM 460 C C . ALA A 1 88 ? 14.704 -20.042 -0.953 1.000 27.639 88 ALA A C 1
ATOM 461 O O . ALA A 1 88 ? 14.283 -20.584 -1.974 1.000 28.080 88 ALA A O 1
ATOM 463 N N . ALA A 1 89 ? 15.229 -20.720 0.077 1.000 27.966 89 ALA A N 1
ATOM 464 C CA . ALA A 1 89 ? 15.412 -22.163 0.050 1.000 28.341 89 ALA A CA 1
ATOM 465 C C . ALA A 1 89 ? 14.074 -22.902 0.131 1.000 28.516 89 ALA A C 1
ATOM 466 O O . ALA A 1 89 ? 13.999 -24.070 -0.247 1.000 29.085 89 ALA A O 1
ATOM 468 N N . LYS A 1 90 ? 13.026 -22.224 0.620 1.000 28.002 90 LYS A N 1
ATOM 469 C CA . LYS A 1 90 ? 11.738 -22.858 0.864 1.000 27.675 90 LYS A CA 1
ATOM 470 C C . LYS A 1 90 ? 10.879 -22.904 -0.401 1.000 26.951 90 LYS A C 1
ATOM 471 O O . LYS A 1 90 ? 9.860 -23.591 -0.413 1.000 27.129 90 LYS A O 1
ATOM 477 N N . ASN A 1 91 ? 11.277 -22.166 -1.447 1.000 26.227 91 ASN A N 1
ATOM 478 C CA . ASN A 1 91 ? 10.582 -22.191 -2.728 1.000 25.854 91 ASN A CA 1
ATOM 479 C C . ASN A 1 91 ? 9.116 -21.807 -2.523 1.000 24.296 91 ASN A C 1
ATOM 480 O O . ASN A 1 91 ? 8.214 -22.520 -2.958 1.000 24.445 91 ASN A O 1
ATOM 485 N N . LEU A 1 92 ? 8.887 -20.668 -1.858 1.000 22.586 92 LEU A N 1
ATOM 486 C CA . LEU A 1 92 ? 7.544 -20.244 -1.491 1.000 21.442 92 LEU A CA 1
ATOM 487 C C . LEU A 1 92 ? 6.842 -19.630 -2.700 1.000 20.308 92 LEU A C 1
ATOM 488 O O . LEU A 1 92 ? 7.489 -19.083 -3.593 1.000 20.011 92 LEU A O 1
ATOM 493 N N . ASP A 1 93 ? 5.506 -19.722 -2.700 1.000 19.364 93 ASP A N 1
ATOM 494 C CA . ASP A 1 93 ? 4.677 -19.126 -3.736 1.000 18.906 93 ASP A CA 1
ATOM 495 C C . ASP A 1 93 ? 4.607 -17.616 -3.515 1.000 17.778 93 ASP A C 1
ATOM 496 O O . ASP A 1 93 ? 5.202 -17.094 -2.573 1.000 17.302 93 ASP A O 1
ATOM 501 N N . LYS A 1 94 ? 3.870 -16.927 -4.394 1.000 16.971 94 LYS A N 1
ATOM 502 C CA . LYS A 1 94 ? 3.690 -15.487 -4.301 1.000 16.422 94 LYS A CA 1
ATOM 503 C C . LYS A 1 94 ? 2.201 -15.146 -4.271 1.000 15.928 94 LYS A C 1
ATOM 504 O O . LYS A 1 94 ? 1.793 -14.111 -4.791 1.000 15.879 94 LYS A O 1
ATOM 510 N N . GLU A 1 95 ? 1.403 -16.009 -3.631 1.000 15.466 95 GLU A N 1
ATOM 511 C CA . GLU A 1 95 ? -0.042 -15.845 -3.601 1.000 15.183 95 GLU A CA 1
ATOM 512 C C . GLU A 1 95 ? -0.416 -14.712 -2.648 1.000 14.820 95 GLU A C 1
ATOM 513 O O . GLU A 1 95 ? 0.358 -14.354 -1.761 1.000 14.447 95 GLU A O 1
ATOM 519 N N . TYR A 1 96 ? -1.619 -14.161 -2.854 1.000 14.272 96 TYR A N 1
ATOM 520 C CA . TYR A 1 96 ? -2.154 -13.090 -2.028 1.000 14.140 96 TYR A CA 1
ATOM 521 C C . TYR A 1 96 ? -2.119 -13.476 -0.553 1.000 13.853 96 TYR A C 1
ATOM 522 O O . TYR A 1 96 ? -2.493 -14.590 -0.188 1.000 13.903 96 TYR A O 1
ATOM 531 N N . LEU A 1 97 ? -1.697 -12.527 0.290 1.000 13.554 97 LEU A N 1
ATOM 532 C CA . LEU A 1 97 ? -1.906 -12.625 1.724 1.000 13.450 97 LEU A CA 1
ATOM 533 C C . LEU A 1 97 ? -3.360 -12.284 2.031 1.000 13.336 97 LEU A C 1
ATOM 534 O O . LEU A 1 97 ? -4.037 -11.656 1.217 1.000 13.230 97 LEU A O 1
ATOM 539 N N . PRO A 1 98 ? -3.880 -12.674 3.219 1.000 13.263 98 PRO A N 1
ATOM 540 C CA . PRO A 1 98 ? -5.139 -12.125 3.722 1.000 13.190 98 PRO A CA 1
ATOM 541 C C . PRO A 1 98 ? -5.088 -10.599 3.744 1.000 13.053 98 PRO A C 1
ATOM 542 O O . PRO A 1 98 ? -4.010 -10.007 3.684 1.000 13.025 98 PRO A O 1
ATOM 546 N N . ILE A 1 99 ? -6.265 -9.973 3.850 1.000 13.105 99 ILE A N 1
ATOM 547 C CA . ILE A 1 99 ? -6.378 -8.523 3.851 1.000 13.004 99 ILE A CA 1
ATOM 548 C C . ILE A 1 99 ? -5.499 -7.947 4.962 1.000 12.987 99 ILE A C 1
ATOM 549 O O . ILE A 1 99 ? -4.832 -6.934 4.757 1.000 12.852 99 ILE A O 1
ATOM 554 N N . GLY A 1 100 ? -5.500 -8.608 6.128 1.000 13.032 100 GLY A N 1
ATOM 555 C CA . GLY A 1 100 ? -4.765 -8.146 7.296 1.000 13.148 100 GLY A CA 1
ATOM 556 C C . GLY A 1 100 ? -3.313 -8.622 7.312 1.000 13.201 100 GLY A C 1
ATOM 557 O O . GLY A 1 100 ? -2.584 -8.335 8.261 1.000 13.183 100 GLY A O 1
ATOM 558 N N . GLY A 1 101 ? -2.910 -9.370 6.277 1.000 13.184 101 GLY A N 1
ATOM 559 C CA . GLY A 1 101 ? -1.512 -9.697 6.045 1.000 13.322 101 GLY A CA 1
ATOM 560 C C . GLY A 1 101 ? -1.135 -11.068 6.602 1.000 13.477 101 GLY A C 1
ATOM 561 O O . GLY A 1 101 ? -2.001 -11.896 6.878 1.000 13.489 101 GLY A O 1
ATOM 562 N N . LEU A 1 102 ? 0.178 -11.283 6.746 1.000 13.767 102 LEU A N 1
ATOM 563 C CA . LEU A 1 102 ? 0.732 -12.561 7.165 1.000 14.054 102 LEU A CA 1
ATOM 564 C C . LEU A 1 102 ? 0.503 -12.745 8.664 1.000 14.486 102 LEU A C 1
ATOM 565 O O . LEU A 1 102 ? 1.017 -11.975 9.472 1.000 14.437 102 LEU A O 1
ATOM 570 N N . ALA A 1 103 ? -0.264 -13.784 9.016 1.000 15.178 103 ALA A N 1
ATOM 571 C CA . ALA A 1 103 ? -0.709 -14.006 10.382 1.000 15.708 103 ALA A CA 1
ATOM 572 C C . ALA A 1 103 ? 0.475 -14.124 11.340 1.000 16.210 103 ALA A C 1
ATOM 573 O O . ALA A 1 103 ? 0.443 -13.550 12.428 1.000 16.078 103 ALA A O 1
ATOM 575 N N . GLU A 1 104 ? 1.516 -14.867 10.939 1.000 16.843 104 GLU A N 1
ATOM 576 C CA . GLU A 1 104 ? 2.635 -15.133 11.831 1.000 17.610 104 GLU A CA 1
ATOM 577 C C . GLU A 1 104 ? 3.446 -13.854 12.046 1.000 16.720 104 GLU A C 1
ATOM 578 O O . GLU A 1 104 ? 4.048 -13.681 13.103 1.000 16.788 104 GLU A O 1
ATOM 584 N N . PHE A 1 105 ? 3.455 -12.961 11.047 1.000 15.593 105 PHE A N 1
ATOM 585 C CA . PHE A 1 105 ? 4.105 -11.666 11.184 1.000 15.082 105 PHE A CA 1
ATOM 586 C C . PHE A 1 105 ? 3.323 -10.801 12.172 1.000 14.854 105 PHE A C 1
ATOM 587 O O . PHE A 1 105 ? 3.919 -10.173 13.046 1.000 14.649 105 PHE A O 1
ATOM 595 N N . CYS A 1 106 ? 1.993 -10.761 12.017 1.000 14.837 106 CYS A N 1
ATOM 596 C CA . CYS A 1 106 ? 1.145 -9.937 12.866 1.000 14.935 106 CYS A CA 1
ATOM 597 C C . CYS A 1 106 ? 1.322 -10.327 14.332 1.000 15.087 106 CYS A C 1
ATOM 598 O O . CYS A 1 106 ? 1.466 -9.462 15.193 1.000 14.679 106 CYS A O 1
ATOM 601 N N . LYS A 1 107 ? 1.321 -11.636 14.600 1.000 15.315 107 LYS A N 1
ATOM 602 C CA . LYS A 1 107 ? 1.424 -12.139 15.960 1.000 15.762 107 LYS A CA 1
ATOM 603 C C . LYS A 1 107 ? 2.793 -11.799 16.550 1.000 15.178 107 LYS A C 1
ATOM 604 O O . LYS A 1 107 ? 2.880 -11.354 17.691 1.000 14.924 107 LYS A O 1
ATOM 610 N N . ALA A 1 108 ? 3.851 -12.005 15.760 1.000 14.793 108 ALA A N 1
ATOM 611 C CA . ALA A 1 108 ? 5.207 -11.728 16.208 1.000 14.550 108 ALA A CA 1
ATOM 612 C C . ALA A 1 108 ? 5.396 -10.232 16.451 1.000 14.351 108 ALA A C 1
ATOM 613 O O . ALA A 1 108 ? 6.116 -9.839 17.366 1.000 14.283 108 ALA A O 1
ATOM 615 N N . SER A 1 109 ? 4.746 -9.405 15.621 1.000 14.087 109 SER A N 1
ATOM 616 C CA . SER A 1 109 ? 4.868 -7.960 15.716 1.000 14.193 109 SER A CA 1
ATOM 617 C C . SER A 1 109 ? 4.212 -7.457 17.001 1.000 14.339 109 SER A C 1
ATOM 618 O O . SER A 1 109 ? 4.767 -6.603 17.689 1.000 14.337 109 SER A O 1
ATOM 621 N N . ALA A 1 110 ? 3.031 -8.001 17.318 1.000 14.602 110 ALA A N 1
ATOM 622 C CA . ALA A 1 110 ? 2.328 -7.668 18.548 1.000 14.836 110 ALA A CA 1
ATOM 623 C C . ALA A 1 110 ? 3.180 -8.034 19.762 1.000 15.148 110 ALA A C 1
ATOM 624 O O . ALA A 1 110 ? 3.271 -7.260 20.713 1.000 14.918 110 ALA A O 1
ATOM 626 N N . GLU A 1 111 ? 3.807 -9.215 19.712 1.000 15.752 111 GLU A N 1
ATOM 627 C CA . GLU A 1 111 ? 4.639 -9.708 20.799 1.000 16.399 111 GLU A CA 1
ATOM 628 C C . GLU A 1 111 ? 5.858 -8.809 20.999 1.000 15.953 111 GLU A C 1
ATOM 629 O O . GLU A 1 111 ? 6.256 -8.556 22.134 1.000 15.709 111 GLU A O 1
ATOM 635 N N . LEU A 1 112 ? 6.446 -8.332 19.895 1.000 15.479 112 LEU A N 1
ATOM 636 C CA . LEU A 1 112 ? 7.601 -7.449 19.966 1.000 15.426 112 LEU A CA 1
ATOM 637 C C . LEU A 1 112 ? 7.220 -6.157 20.688 1.000 15.253 112 LEU A C 1
ATOM 638 O O . LEU A 1 112 ? 7.947 -5.698 21.567 1.000 14.888 112 LEU A O 1
ATOM 643 N N . ALA A 1 113 ? 6.078 -5.578 20.303 1.000 15.373 113 ALA A N 1
ATOM 644 C CA . ALA A 1 113 ? 5.635 -4.301 20.841 1.000 15.604 113 ALA A CA 1
ATOM 645 C C . ALA A 1 113 ? 5.229 -4.432 22.308 1.000 16.133 113 ALA A C 1
ATOM 646 O O . ALA A 1 113 ? 5.655 -3.633 23.138 1.000 15.768 113 ALA A O 1
ATOM 648 N N . LEU A 1 114 ? 4.401 -5.439 22.611 1.000 16.860 114 LEU A N 1
ATOM 649 C CA . LEU A 1 114 ? 3.711 -5.516 23.890 1.000 17.848 114 LEU A CA 1
ATOM 650 C C . LEU A 1 114 ? 4.562 -6.224 24.942 1.000 18.618 114 LEU A C 1
ATOM 651 O O . LEU A 1 114 ? 4.365 -6.003 26.136 1.000 18.334 114 LEU A O 1
ATOM 656 N N . GLY A 1 115 ? 5.488 -7.082 24.498 1.000 19.650 115 GLY A N 1
ATOM 657 C CA . GLY A 1 115 ? 6.276 -7.906 25.402 1.000 21.057 115 GLY A CA 1
ATOM 658 C C . GLY A 1 115 ? 5.652 -9.290 25.559 1.000 22.787 115 GLY A C 1
ATOM 659 O O . GLY A 1 115 ? 4.431 -9.429 25.541 1.000 22.320 115 GLY A O 1
ATOM 660 N N . GLU A 1 116 ? 6.511 -10.301 25.736 1.000 25.000 116 GLU A N 1
ATOM 661 C CA . GLU A 1 116 ? 6.115 -11.701 25.670 1.000 26.709 116 GLU A CA 1
ATOM 662 C C . GLU A 1 116 ? 5.056 -12.038 26.722 1.000 26.627 116 GLU A C 1
ATOM 663 O O . GLU A 1 116 ? 4.147 -12.817 26.443 1.000 27.132 116 GLU A O 1
ATOM 669 N N . ASN A 1 117 ? 5.164 -11.449 27.920 1.000 26.582 117 ASN A N 1
ATOM 670 C CA . ASN A 1 117 ? 4.303 -11.822 29.033 1.000 26.578 117 ASN A CA 1
ATOM 671 C C . ASN A 1 117 ? 3.164 -10.817 29.211 1.000 24.804 117 ASN A C 1
ATOM 672 O O . ASN A 1 117 ? 2.592 -10.722 30.295 1.000 25.063 117 ASN A O 1
ATOM 677 N N . SER A 1 118 ? 2.812 -10.091 28.142 1.000 22.736 118 SER A N 1
ATOM 678 C CA . SER A 1 118 ? 1.780 -9.069 28.215 1.000 21.417 118 SER A CA 1
ATOM 679 C C . SER A 1 118 ? 0.414 -9.706 28.460 1.000 20.278 118 SER A C 1
ATOM 680 O O . SER A 1 118 ? 0.060 -10.690 27.814 1.000 19.957 118 SER A O 1
ATOM 683 N N . GLU A 1 119 ? -0.350 -9.108 29.383 1.000 19.436 119 GLU A N 1
ATOM 684 C CA . GLU A 1 119 ? -1.716 -9.524 29.668 1.000 18.956 119 GLU A CA 1
ATOM 685 C C . GLU A 1 119 ? -2.608 -9.312 28.444 1.000 18.451 119 GLU A C 1
ATOM 686 O O . GLU A 1 119 ? -3.628 -9.983 28.306 1.000 18.167 119 GLU A O 1
ATOM 692 N N . VAL A 1 120 ? -2.227 -8.377 27.565 1.000 17.900 120 VAL A N 1
ATOM 693 C CA . VAL A 1 120 ? -2.975 -8.127 26.343 1.000 17.868 120 VAL A CA 1
ATOM 694 C C . VAL A 1 120 ? -2.938 -9.379 25.467 1.000 18.265 120 VAL A C 1
ATOM 695 O O . VAL A 1 120 ? -3.951 -9.751 24.881 1.000 17.948 120 VAL A O 1
ATOM 699 N N . LEU A 1 121 ? -1.766 -10.021 25.386 1.000 19.051 121 LEU A N 1
ATOM 700 C CA . LEU A 1 121 ? -1.602 -11.234 24.600 1.000 19.734 121 LEU A CA 1
ATOM 701 C C . LEU A 1 121 ? -2.364 -12.389 25.246 1.000 20.145 121 LEU A C 1
ATOM 702 O O . LEU A 1 121 ? -3.016 -13.160 24.545 1.000 20.440 121 LEU A O 1
ATOM 707 N N . LYS A 1 122 ? -2.279 -12.502 26.577 1.000 20.831 122 LYS A N 1
ATOM 708 C CA . LYS A 1 122 ? -2.898 -13.605 27.298 1.000 21.514 122 LYS A CA 1
ATOM 709 C C . LYS A 1 122 ? -4.417 -13.563 27.134 1.000 20.914 122 LYS A C 1
ATOM 710 O O . LYS A 1 122 ? -5.048 -14.603 26.962 1.000 21.259 122 LYS A O 1
ATOM 716 N N . SER A 1 123 ? -4.993 -12.356 27.205 1.0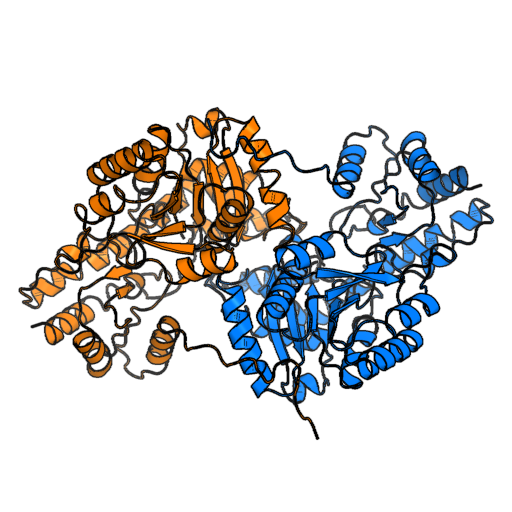00 20.155 123 SER A N 1
ATOM 717 C CA . SER A 1 123 ? -6.434 -12.175 27.122 1.000 19.450 123 SER A CA 1
ATOM 718 C C . SER A 1 123 ? -6.891 -12.087 25.666 1.000 18.774 123 SER A C 1
ATOM 719 O O . SER A 1 123 ? -8.076 -12.249 25.383 1.000 19.125 123 SER A O 1
ATOM 722 N N . GLY A 1 124 ? -5.950 -11.811 24.753 1.000 17.772 124 GLY A N 1
ATOM 723 C CA . GLY A 1 124 ? -6.244 -11.722 23.332 1.000 17.264 124 GLY A CA 1
ATOM 724 C C . GLY A 1 124 ? -7.053 -10.472 22.987 1.000 16.617 124 GLY A C 1
ATOM 725 O O . GLY A 1 124 ? -7.757 -10.455 21.980 1.000 16.597 124 GLY A O 1
ATOM 726 N N . ARG A 1 125 ? -6.922 -9.422 23.810 1.000 16.071 125 ARG A N 1
ATOM 727 C CA . ARG A 1 125 ? -7.724 -8.216 23.664 1.000 15.528 125 ARG A CA 1
ATOM 728 C C . ARG A 1 125 ? -7.006 -7.222 22.748 1.000 14.981 125 ARG A C 1
ATOM 729 O O . ARG A 1 125 ? -6.802 -6.064 23.108 1.000 14.826 125 ARG A O 1
ATOM 737 N N . PHE A 1 126 ? -6.648 -7.681 21.544 1.000 14.405 126 PHE A N 1
ATOM 738 C CA . PHE A 1 126 ? -5.973 -6.835 20.575 1.000 14.127 126 PHE A CA 1
ATOM 739 C C . PHE A 1 126 ? -6.202 -7.384 19.171 1.000 13.669 126 PHE A C 1
ATOM 740 O O . PHE A 1 126 ? -6.519 -8.560 18.998 1.000 13.708 126 PHE A O 1
ATOM 748 N N . VAL A 1 127 ? -6.014 -6.507 18.180 1.000 13.136 127 VAL A N 1
ATOM 749 C CA . VAL A 1 127 ? -5.937 -6.899 16.784 1.000 12.996 127 VAL A CA 1
ATOM 750 C C . VAL A 1 127 ? -4.704 -6.224 16.189 1.000 12.646 127 VAL A C 1
ATOM 751 O O . VAL A 1 127 ? -4.497 -5.030 16.395 1.000 12.650 127 VAL A O 1
ATOM 755 N N . THR A 1 128 ? -3.890 -7.010 15.475 1.000 12.394 128 THR A N 1
ATOM 756 C CA . THR A 1 128 ? -2.747 -6.495 14.737 1.000 12.266 128 THR A CA 1
ATOM 757 C C . THR A 1 128 ? -2.932 -6.838 13.261 1.000 12.129 128 THR A C 1
ATOM 758 O O . THR A 1 128 ? -3.152 -7.998 12.919 1.000 12.148 128 THR A O 1
ATOM 762 N N . VAL A 1 129 ? -2.841 -5.816 12.401 1.000 11.966 129 VAL A N 1
ATOM 763 C CA . VAL A 1 129 ? -2.883 -6.004 10.959 1.000 11.852 129 VAL A CA 1
ATOM 764 C C . VAL A 1 129 ? -1.572 -5.491 10.368 1.000 11.737 129 VAL A C 1
ATOM 765 O O . VAL A 1 129 ? -1.022 -4.495 10.832 1.000 11.633 129 VAL A O 1
ATOM 769 N N . GLN A 1 130 ? -1.078 -6.199 9.348 1.000 11.626 130 GLN A N 1
ATOM 770 C CA . GLN A 1 130 ? 0.083 -5.767 8.587 1.000 11.678 130 GLN A CA 1
ATOM 771 C C . GLN A 1 130 ? -0.315 -4.563 7.738 1.000 11.728 130 GLN A C 1
ATOM 772 O O . GLN A 1 130 ? -1.428 -4.515 7.217 1.000 11.635 130 GLN A O 1
ATOM 778 N N . THR A 1 131 ? 0.604 -3.599 7.610 1.000 11.663 131 THR A N 1
ATOM 779 C CA . THR A 1 131 ? 0.345 -2.362 6.889 1.000 11.890 131 THR A CA 1
ATOM 780 C C . THR A 1 131 ? 1.527 -2.062 5.974 1.000 11.977 131 THR A C 1
ATOM 781 O O . THR A 1 131 ? 2.547 -2.748 6.027 1.000 12.190 131 THR A O 1
ATOM 785 N N . ILE A 1 132 ? 1.374 -1.022 5.144 1.000 12.018 132 ILE A N 1
ATOM 786 C CA . ILE A 1 132 ? 2.437 -0.571 4.261 1.000 12.068 132 ILE A CA 1
ATOM 787 C C . ILE A 1 132 ? 3.394 0.287 5.086 1.000 12.019 132 ILE A C 1
ATOM 788 O O . ILE A 1 132 ? 3.378 1.515 4.999 1.000 11.982 132 ILE A O 1
ATOM 793 N N . SER A 1 133 ? 4.205 -0.393 5.906 1.000 11.855 133 SER A N 1
ATOM 794 C CA . SER A 1 133 ? 5.156 0.235 6.809 1.000 11.920 133 SER A CA 1
ATOM 795 C C . SER A 1 133 ? 4.420 1.117 7.819 1.000 11.661 133 SER A C 1
ATOM 796 O O . SER A 1 133 ? 3.212 0.979 8.007 1.000 11.451 133 SER A O 1
ATOM 799 N N . GLY A 1 134 ? 5.165 1.995 8.499 1.000 11.472 134 GLY A N 1
ATOM 800 C CA . GLY A 1 134 ? 4.606 2.846 9.535 1.000 11.394 134 GLY A CA 1
ATOM 801 C C . GLY A 1 134 ? 3.600 3.853 8.981 1.000 11.174 134 GLY A C 1
ATOM 802 O O . GLY A 1 134 ? 2.584 4.116 9.618 1.000 11.093 134 GLY A O 1
ATOM 803 N N . THR A 1 135 ? 3.889 4.418 7.800 1.000 11.031 135 THR A N 1
ATOM 804 C CA . THR A 1 135 ? 2.991 5.383 7.183 1.000 10.815 135 THR A CA 1
ATOM 805 C C . THR A 1 135 ? 1.634 4.724 6.949 1.000 10.663 135 THR A C 1
ATOM 806 O O . THR A 1 135 ? 0.600 5.322 7.233 1.000 10.774 135 THR A O 1
ATOM 810 N N . GLY A 1 136 ? 1.656 3.499 6.411 1.000 10.575 136 GLY A N 1
ATOM 811 C CA . GLY A 1 136 ? 0.444 2.735 6.165 1.000 10.643 136 GLY A CA 1
ATOM 812 C C . GLY A 1 136 ? -0.356 2.517 7.448 1.000 10.629 136 GLY A C 1
ATOM 813 O O . GLY A 1 136 ? -1.580 2.626 7.441 1.000 10.734 136 GLY A O 1
ATOM 814 N N . ALA A 1 137 ? 0.346 2.220 8.548 1.000 10.644 137 ALA A N 1
ATOM 815 C CA . ALA A 1 137 ? -0.301 2.001 9.834 1.000 10.648 137 ALA A CA 1
ATOM 816 C C . ALA A 1 137 ? -0.971 3.285 10.317 1.000 10.694 137 ALA A C 1
ATOM 817 O O . ALA A 1 137 ? -2.102 3.250 10.796 1.000 10.497 137 ALA A O 1
ATOM 819 N N . LEU A 1 138 ? -0.259 4.411 10.187 1.000 10.835 138 LEU A N 1
ATOM 820 C CA . LEU A 1 138 ? -0.778 5.714 10.572 1.000 11.058 138 LEU A CA 1
ATOM 821 C C . LEU A 1 138 ? -2.048 6.029 9.782 1.000 11.077 138 LEU A C 1
ATOM 822 O O . LEU A 1 138 ? -3.029 6.505 10.351 1.000 10.933 138 LEU A O 1
ATOM 827 N N . ARG A 1 139 ? -2.023 5.758 8.471 1.000 11.242 139 ARG A N 1
ATOM 828 C CA . ARG A 1 139 ? -3.134 6.106 7.598 1.000 11.502 139 ARG A CA 1
ATOM 829 C C . ARG A 1 139 ? -4.340 5.209 7.882 1.000 11.696 139 ARG A C 1
ATOM 830 O O . ARG A 1 139 ? -5.470 5.693 7.889 1.000 11.686 139 ARG A O 1
ATOM 838 N N . ILE A 1 140 ? -4.102 3.908 8.102 1.000 11.965 140 ILE A N 1
ATOM 839 C CA . ILE A 1 140 ? -5.179 2.980 8.421 1.000 12.404 140 ILE A CA 1
ATOM 840 C C . ILE A 1 140 ? -5.811 3.384 9.751 1.000 12.115 140 ILE A C 1
ATOM 841 O O . ILE A 1 140 ? -7.034 3.406 9.876 1.000 11.963 140 ILE A O 1
ATOM 846 N N . GLY A 1 141 ? -4.966 3.692 10.740 1.000 11.971 141 GLY A N 1
ATOM 847 C CA . GLY A 1 141 ? -5.433 4.161 12.033 1.000 11.887 141 GLY A CA 1
ATOM 848 C C . GLY A 1 141 ? -6.302 5.408 11.887 1.000 11.837 141 GLY A C 1
ATOM 849 O O . GLY A 1 141 ? -7.379 5.489 12.473 1.000 11.697 141 GLY A O 1
ATOM 850 N N . ALA A 1 142 ? -5.823 6.365 11.084 1.000 11.830 142 ALA A N 1
ATOM 851 C CA . ALA A 1 142 ? -6.519 7.622 10.858 1.000 11.870 142 ALA A CA 1
ATOM 852 C C . ALA A 1 142 ? -7.872 7.380 10.190 1.000 11.951 142 ALA A C 1
ATOM 853 O O . ALA A 1 142 ? -8.854 8.036 10.535 1.000 12.143 142 ALA A O 1
ATOM 855 N N . SER A 1 143 ? -7.911 6.439 9.236 1.000 12.013 143 SER A N 1
ATOM 856 C CA . SER A 1 143 ? -9.134 6.112 8.519 1.000 12.102 143 SER A CA 1
ATOM 857 C C . SER A 1 143 ? -10.130 5.433 9.457 1.000 11.955 143 SER A C 1
ATOM 858 O O . SER A 1 143 ? -11.337 5.621 9.321 1.000 11.858 143 SER A O 1
ATOM 861 N N . PHE A 1 144 ? -9.613 4.645 10.407 1.000 11.966 144 PHE A N 1
ATOM 862 C CA . PHE A 1 144 ? -10.455 3.974 11.383 1.000 12.131 144 PHE A CA 1
ATOM 863 C C . PHE A 1 144 ? -11.086 5.019 12.302 1.000 12.241 144 PHE A C 1
ATOM 864 O O . PHE A 1 144 ? -12.288 4.972 12.560 1.000 12.185 144 PHE A O 1
ATOM 872 N N . LEU A 1 145 ? -10.266 5.961 12.786 1.000 12.366 145 LEU A N 1
ATOM 873 C CA . LEU A 1 145 ? -10.750 7.060 13.609 1.000 12.441 145 LEU A CA 1
ATOM 874 C C . LEU A 1 145 ? -11.836 7.837 12.869 1.000 12.328 145 LEU A C 1
ATOM 875 O O . LEU A 1 145 ? -12.881 8.135 13.442 1.000 11.993 145 LEU A O 1
ATOM 880 N N . GLN A 1 146 ? -11.586 8.163 11.596 1.000 12.286 146 GLN A N 1
ATOM 881 C CA . GLN A 1 146 ? -12.516 8.983 10.835 1.000 12.391 146 GLN A CA 1
ATOM 882 C C . GLN A 1 146 ? -13.891 8.318 10.806 1.000 12.360 146 GLN A C 1
ATOM 883 O O . GLN A 1 146 ? -14.907 9.001 10.924 1.000 12.338 146 GLN A O 1
ATOM 889 N N . ARG A 1 147 ? -13.911 6.989 10.658 1.000 12.272 147 ARG A N 1
ATOM 890 C CA . ARG A 1 147 ? -15.150 6.260 10.441 1.000 12.480 147 ARG A CA 1
ATOM 891 C C . ARG A 1 147 ? -15.865 5.962 11.761 1.000 12.531 147 ARG A C 1
ATOM 892 O O . ARG A 1 147 ? -17.094 5.971 11.791 1.000 12.535 147 ARG A O 1
ATOM 900 N N . PHE A 1 148 ? -15.115 5.689 12.841 1.000 12.548 148 PHE A N 1
ATOM 901 C CA . PHE A 1 148 ? -15.715 5.110 14.038 1.000 12.644 148 PHE A CA 1
ATOM 902 C C . PHE A 1 148 ? -15.503 5.948 15.299 1.000 12.784 148 PHE A C 1
ATOM 903 O O . PHE A 1 148 ? -16.199 5.719 16.287 1.000 12.815 148 PHE A O 1
ATOM 911 N N . PHE A 1 149 ? -14.556 6.895 15.292 1.000 12.788 149 PHE A N 1
ATOM 912 C CA . PHE A 1 149 ? -14.276 7.672 16.490 1.000 12.919 149 PHE A CA 1
ATOM 913 C C . PHE A 1 149 ? -15.270 8.829 16.566 1.000 13.208 149 PHE A C 1
ATOM 914 O O . PHE A 1 149 ? -14.949 9.965 16.224 1.000 13.338 149 PHE A O 1
ATOM 922 N N . LYS A 1 150 ? -16.478 8.519 17.052 1.000 13.575 150 LYS A N 1
ATOM 923 C CA . LYS A 1 150 ? -17.593 9.456 17.059 1.000 13.947 150 LYS A CA 1
ATOM 924 C C . LYS A 1 150 ? -17.389 10.576 18.081 1.000 14.025 150 LYS A C 1
ATOM 925 O O . LYS A 1 150 ? -18.141 11.549 18.079 1.000 14.071 150 LYS A O 1
ATOM 931 N N . PHE A 1 151 ? -16.367 10.446 18.937 1.000 13.941 151 PHE A N 1
ATOM 932 C CA . PHE A 1 151 ? -16.225 11.289 20.114 1.000 14.125 151 PHE A CA 1
ATOM 933 C C . PHE A 1 151 ? -15.523 12.603 19.774 1.000 14.369 151 PHE A C 1
ATOM 934 O O . PHE A 1 151 ? -15.648 13.570 20.524 1.000 14.569 151 PHE A O 1
ATOM 942 N N . SER A 1 152 ? -14.774 12.634 18.664 1.000 14.431 152 SER A N 1
ATOM 943 C CA . SER A 1 152 ? -14.003 13.812 18.299 1.000 14.659 152 SER A CA 1
ATOM 944 C C . SER A 1 152 ? -13.538 13.725 16.848 1.000 14.804 152 SER A C 1
ATOM 945 O O . SER A 1 152 ? -13.521 12.646 16.258 1.000 14.841 152 SER A O 1
ATOM 948 N N . ARG A 1 153 ? -13.163 14.884 16.293 1.000 14.902 153 ARG A N 1
ATOM 949 C CA . ARG A 1 153 ? -12.475 14.967 15.014 1.000 15.027 153 ARG A CA 1
ATOM 950 C C . ARG A 1 153 ? -11.035 15.439 15.209 1.000 15.086 153 ARG A C 1
ATOM 951 O O . ARG A 1 153 ? -10.274 15.494 14.245 1.000 14.893 153 ARG A O 1
ATOM 959 N N . ASP A 1 154 ? -10.660 15.767 16.453 1.000 15.266 154 ASP A N 1
ATOM 960 C CA . ASP A 1 154 ? -9.397 16.434 16.727 1.000 15.628 154 ASP A CA 1
ATOM 961 C C . ASP A 1 154 ? -8.308 15.419 17.062 1.000 15.133 154 ASP A C 1
ATOM 962 O O . ASP A 1 154 ? -8.485 14.571 17.935 1.000 14.811 154 ASP A O 1
ATOM 967 N N . VAL A 1 155 ? -7.174 15.545 16.362 1.000 14.445 155 VAL A N 1
ATOM 968 C CA . VAL A 1 155 ? -5.971 14.784 16.656 1.000 14.200 155 VAL A CA 1
ATOM 969 C C . VAL A 1 155 ? -4.882 15.773 17.065 1.000 13.887 155 VAL A C 1
ATOM 970 O O . VAL A 1 155 ? -4.517 16.647 16.284 1.000 13.931 155 VAL A O 1
ATOM 974 N N . PHE A 1 156 ? -4.375 15.622 18.294 1.000 13.550 156 PHE A N 1
ATOM 975 C CA . PHE A 1 156 ? -3.372 16.522 18.841 1.000 13.336 156 PHE A CA 1
ATOM 976 C C . PHE A 1 156 ? -1.977 15.983 18.544 1.000 13.167 156 PHE A C 1
ATOM 977 O O . PHE A 1 156 ? -1.621 14.896 18.996 1.000 13.005 156 PHE A O 1
ATOM 985 N N . LEU A 1 157 ? -1.201 16.772 17.788 1.000 13.162 157 LEU A N 1
ATOM 986 C CA . LEU A 1 157 ? 0.163 16.429 17.419 1.000 13.186 157 LEU A CA 1
ATOM 987 C C . LEU A 1 157 ? 1.136 17.229 18.279 1.000 13.212 157 LEU A C 1
ATOM 988 O O . LEU A 1 157 ? 0.839 18.359 18.659 1.000 13.086 157 LEU A O 1
ATOM 993 N N . PRO A 1 158 ? 2.337 16.687 18.586 1.000 13.265 158 PRO A N 1
ATOM 994 C CA . PRO A 1 158 ? 3.361 17.455 19.294 1.000 13.587 158 PRO A CA 1
ATOM 995 C C . PRO A 1 158 ? 3.914 18.562 18.400 1.000 13.975 158 PRO A C 1
ATOM 996 O O . PRO A 1 158 ? 3.862 18.462 17.175 1.000 14.055 158 PRO A O 1
ATOM 1000 N N . LYS A 1 159 ? 4.431 19.619 19.035 1.000 14.630 159 LYS A N 1
ATOM 1001 C CA . LYS A 1 159 ? 5.075 20.717 18.336 1.000 15.276 159 LYS A CA 1
ATOM 1002 C C . LYS A 1 159 ? 6.579 20.657 18.595 1.000 14.844 159 LYS A C 1
ATOM 1003 O O . LYS A 1 159 ? 7.016 20.898 19.719 1.000 14.629 159 LYS A O 1
ATOM 1009 N N . PRO A 1 160 ? 7.430 20.316 17.596 1.000 14.596 160 PRO A N 1
ATOM 1010 C CA . PRO A 1 160 ? 6.991 19.897 16.263 1.000 14.465 160 PRO A CA 1
ATOM 1011 C C . PRO A 1 160 ? 6.768 18.390 16.170 1.000 14.271 160 PRO A C 1
ATOM 1012 O O . PRO A 1 160 ? 6.916 17.678 17.161 1.000 14.126 160 PRO A O 1
ATOM 1016 N N . THR A 1 161 ? 6.411 17.920 14.969 1.000 14.344 161 THR A N 1
ATOM 1017 C CA . THR A 1 161 ? 6.267 16.496 14.710 1.000 14.440 161 THR A CA 1
ATOM 1018 C C . THR A 1 161 ? 6.721 16.191 13.285 1.000 14.631 161 THR A C 1
ATOM 1019 O O . THR A 1 161 ? 7.102 17.086 12.532 1.000 14.754 161 THR A O 1
ATOM 1023 N N . TRP A 1 162 ? 6.664 14.903 12.938 1.000 14.832 162 TRP A N 1
ATOM 1024 C CA . TRP A 1 162 ? 6.963 14.433 11.597 1.000 14.950 162 TRP A CA 1
ATOM 1025 C C . TRP A 1 162 ? 6.074 15.153 10.585 1.000 14.511 162 TRP A C 1
ATOM 1026 O O . TRP A 1 162 ? 4.867 15.258 10.784 1.000 14.169 162 TRP A O 1
ATOM 1037 N N . GLY A 1 163 ? 6.686 15.638 9.498 1.000 14.269 163 GLY A N 1
ATOM 1038 C CA . GLY A 1 163 ? 5.993 16.432 8.496 1.000 14.112 163 GLY A CA 1
ATOM 1039 C C . GLY A 1 163 ? 4.765 15.726 7.920 1.000 13.786 163 GLY A C 1
ATOM 1040 O O . GLY A 1 163 ? 3.767 16.376 7.619 1.000 14.279 163 GLY A O 1
ATOM 1041 N N . ASN A 1 164 ? 4.840 14.396 7.779 1.000 13.228 164 ASN A N 1
ATOM 1042 C CA . ASN A 1 164 ? 3.804 13.634 7.099 1.000 12.792 164 ASN A CA 1
ATOM 1043 C C . ASN A 1 164 ? 2.579 13.443 7.998 1.000 12.470 164 ASN A C 1
ATOM 1044 O O . ASN A 1 164 ? 1.508 13.121 7.494 1.000 12.387 164 ASN A O 1
ATOM 1049 N N . HIS A 1 165 ? 2.723 13.642 9.317 1.000 12.273 165 HIS A N 1
ATOM 1050 C CA . HIS A 1 165 ? 1.619 13.417 10.242 1.000 12.165 165 HIS A CA 1
ATOM 1051 C C . HIS A 1 165 ? 0.393 14.242 9.851 1.000 12.258 165 HIS A C 1
ATOM 1052 O O . HIS A 1 165 ? -0.710 13.704 9.795 1.000 12.359 165 HIS A O 1
ATOM 1059 N N . THR A 1 166 ? 0.582 15.540 9.579 1.000 12.388 166 THR A N 1
ATOM 1060 C CA . THR A 1 166 ? -0.542 16.431 9.325 1.000 12.644 166 THR A CA 1
ATOM 1061 C C . THR A 1 166 ? -1.326 15.965 8.096 1.000 12.629 166 THR A C 1
ATOM 1062 O O . THR A 1 166 ? -2.533 15.754 8.195 1.000 12.781 166 THR A O 1
ATOM 1066 N N . PRO A 1 167 ? -0.712 15.804 6.898 1.000 12.623 167 PRO A N 1
ATOM 1067 C CA . PRO A 1 167 ? -1.463 15.342 5.728 1.000 12.548 167 PRO A CA 1
ATOM 1068 C C . PRO A 1 167 ? -2.092 13.953 5.855 1.000 12.296 167 PRO A C 1
ATOM 1069 O O . PRO A 1 167 ? -3.135 13.709 5.259 1.000 12.405 167 PRO A O 1
ATOM 1073 N N . ILE A 1 168 ? -1.468 13.045 6.620 1.000 12.129 168 ILE A N 1
ATOM 1074 C CA . ILE A 1 168 ? -2.036 11.720 6.827 1.000 12.041 168 ILE A CA 1
ATOM 1075 C C . ILE A 1 168 ? -3.429 11.869 7.437 1.000 12.292 168 ILE A C 1
ATOM 1076 O O . ILE A 1 168 ? -4.398 11.325 6.912 1.000 12.255 168 ILE A O 1
ATOM 1081 N N . PHE A 1 169 ? -3.515 12.606 8.550 1.000 12.505 169 PHE A N 1
ATOM 1082 C CA . PHE A 1 169 ? -4.765 12.738 9.282 1.000 12.838 169 PHE A CA 1
ATOM 1083 C C . PHE A 1 169 ? -5.733 13.643 8.520 1.000 13.265 169 PHE A C 1
ATOM 1084 O O . PHE A 1 169 ? -6.939 13.405 8.545 1.000 13.206 169 PHE A O 1
ATOM 1092 N N . ARG A 1 170 ? -5.208 14.665 7.833 1.000 13.789 170 ARG A N 1
ATOM 1093 C CA . ARG A 1 170 ? -6.053 15.603 7.109 1.000 14.619 170 ARG A CA 1
ATOM 1094 C C . ARG A 1 170 ? -6.704 14.907 5.914 1.000 14.369 170 ARG A C 1
ATOM 1095 O O . ARG A 1 170 ? -7.910 15.032 5.712 1.000 14.064 170 ARG A O 1
ATOM 1103 N N . ASP A 1 171 ? -5.905 14.164 5.138 1.000 14.336 171 ASP A N 1
ATOM 1104 C CA . ASP A 1 171 ? -6.423 13.422 3.997 1.000 14.471 171 ASP A CA 1
ATOM 1105 C C . ASP A 1 171 ? -7.404 12.346 4.461 1.000 14.287 171 ASP A C 1
ATOM 1106 O O . ASP A 1 171 ? -8.349 12.027 3.744 1.000 14.119 171 ASP A O 1
ATOM 1111 N N . ALA A 1 172 ? -7.173 11.795 5.659 1.000 14.197 172 ALA A N 1
ATOM 1112 C CA . ALA A 1 172 ? -8.039 10.772 6.224 1.000 14.281 172 ALA A CA 1
ATOM 1113 C C . ALA A 1 172 ? -9.360 11.369 6.707 1.000 14.501 172 ALA A C 1
ATOM 1114 O O . ALA A 1 172 ? -10.314 10.627 6.920 1.000 14.684 172 ALA A O 1
ATOM 1116 N N . GLY A 1 173 ? -9.405 12.695 6.901 1.000 14.670 173 GLY A N 1
ATOM 1117 C CA . GLY A 1 173 ? -10.646 13.398 7.194 1.000 14.916 173 GLY A CA 1
ATOM 1118 C C . GLY A 1 173 ? -10.764 13.824 8.657 1.000 15.134 173 GLY A C 1
ATOM 1119 O O . GLY A 1 173 ? -11.873 14.036 9.146 1.000 15.252 173 GLY A O 1
ATOM 1120 N N . MET A 1 174 ? -9.624 13.966 9.345 1.000 15.267 174 MET A N 1
ATOM 1121 C CA . MET A 1 174 ? -9.602 14.426 10.725 1.000 15.579 174 MET A CA 1
ATOM 1122 C C . MET A 1 174 ? -9.066 15.855 10.771 1.000 15.958 174 MET A C 1
ATOM 1123 O O . MET A 1 174 ? -8.553 16.361 9.775 1.000 16.286 174 MET A O 1
ATOM 1128 N N . GLN A 1 175 ? -9.217 16.498 11.936 1.000 16.264 175 GLN A N 1
ATOM 1129 C CA . GLN A 1 175 ? -8.695 17.833 12.180 1.000 16.759 175 GLN A CA 1
ATOM 1130 C C . GLN A 1 175 ? -7.441 17.725 13.045 1.000 16.262 175 GLN A C 1
ATOM 1131 O O . GLN A 1 175 ? -7.354 16.840 13.894 1.000 16.399 175 GLN A O 1
ATOM 1137 N N . LEU A 1 176 ? -6.483 18.634 12.821 1.000 15.768 176 LEU A N 1
ATOM 1138 C CA . LEU A 1 176 ? -5.224 18.630 13.550 1.000 15.430 176 LEU A CA 1
ATOM 1139 C C . LEU A 1 176 ? -5.210 19.758 14.577 1.000 15.549 176 LEU A C 1
ATOM 1140 O O . LEU A 1 176 ? -5.643 20.875 14.298 1.000 15.487 176 LEU A O 1
ATOM 1145 N N . GLN A 1 177 ? -4.695 19.432 15.767 1.000 15.719 177 GLN A N 1
ATOM 1146 C CA . GLN A 1 177 ? -4.379 20.405 16.799 1.000 15.974 177 GLN A CA 1
ATOM 1147 C C . GLN A 1 177 ? -2.943 20.154 17.249 1.000 15.728 177 GLN A C 1
ATOM 1148 O O . GLN A 1 177 ? -2.307 19.209 16.786 1.000 15.466 177 GLN A O 1
ATOM 1154 N N . GLY A 1 178 ? -2.442 21.008 18.149 1.000 15.637 178 GLY A N 1
ATOM 1155 C CA . GLY A 1 178 ? -1.069 20.915 18.617 1.000 15.516 178 GLY A CA 1
ATOM 1156 C C . GLY A 1 178 ? -0.981 20.993 20.139 1.000 15.427 178 GLY A C 1
ATOM 1157 O O . GLY A 1 178 ? -1.864 21.548 20.789 1.000 15.688 178 GLY A O 1
ATOM 1158 N N . TYR A 1 179 ? 0.093 20.411 20.688 1.000 15.042 179 TYR A N 1
ATOM 1159 C CA . TYR A 1 179 ? 0.450 20.582 22.088 1.000 14.880 179 TYR A CA 1
ATOM 1160 C C . TYR A 1 179 ? 1.953 20.831 22.168 1.000 15.020 179 TYR A C 1
ATOM 1161 O O . TYR A 1 179 ? 2.715 20.321 21.349 1.000 14.895 179 TYR A O 1
ATOM 1170 N N . ARG A 1 180 ? 2.365 21.639 23.150 1.000 15.389 180 ARG A N 1
ATOM 1171 C CA . ARG A 1 180 ? 3.772 21.940 23.355 1.000 15.668 180 ARG A CA 1
ATOM 1172 C C . ARG A 1 180 ? 4.527 20.654 23.671 1.000 15.504 180 ARG A C 1
ATOM 1173 O O . ARG A 1 180 ? 4.019 19.786 24.376 1.000 15.202 180 ARG A O 1
ATOM 1181 N N . TYR A 1 181 ? 5.750 20.552 23.142 1.000 15.648 181 TYR A N 1
ATOM 1182 C CA . TYR A 1 181 ? 6.559 19.358 23.308 1.000 15.737 181 TYR A CA 1
ATOM 1183 C C . TYR A 1 181 ? 8.028 19.758 23.414 1.000 16.327 181 TYR A C 1
ATOM 1184 O O . TYR A 1 181 ? 8.658 19.534 24.445 1.000 16.273 181 TYR A O 1
ATOM 1193 N N . TYR A 1 182 ? 8.559 20.353 22.341 1.000 16.959 182 TYR A N 1
ATOM 1194 C CA . TYR A 1 182 ? 9.952 20.768 22.308 1.000 17.692 182 TYR A CA 1
ATOM 1195 C C . TYR A 1 182 ? 10.089 22.112 23.018 1.000 18.363 182 TYR A C 1
ATOM 1196 O O . TYR A 1 182 ? 9.255 22.999 22.843 1.000 18.375 182 TYR A O 1
ATOM 1205 N N . ASP A 1 183 ? 11.149 22.235 23.827 1.000 19.287 183 ASP A N 1
ATOM 1206 C CA . ASP A 1 183 ? 11.491 23.480 24.494 1.000 20.366 183 ASP A CA 1
ATOM 1207 C C . ASP A 1 183 ? 12.727 24.068 23.818 1.000 20.875 183 ASP A C 1
ATOM 1208 O O . ASP A 1 183 ? 13.830 23.557 24.003 1.000 20.770 183 ASP A O 1
ATOM 1213 N N . PRO A 1 184 ? 12.596 25.159 23.026 1.000 21.464 184 PRO A N 1
ATOM 1214 C CA . PRO A 1 184 ? 13.751 25.749 22.343 1.000 21.856 184 PRO A CA 1
ATOM 1215 C C . PRO A 1 184 ? 14.789 26.364 23.282 1.000 22.365 184 PRO A C 1
ATOM 1216 O O . PRO A 1 184 ? 15.936 26.565 22.883 1.000 22.677 184 PRO A O 1
ATOM 1220 N N . LYS A 1 185 ? 14.383 26.645 24.527 1.000 22.605 185 LYS A N 1
ATOM 1221 C CA . LYS A 1 185 ? 15.257 27.260 25.514 1.000 22.668 185 LYS A CA 1
ATOM 1222 C C . LYS A 1 185 ? 16.282 26.253 26.039 1.000 22.749 185 LYS A C 1
ATOM 1223 O O . LYS A 1 185 ? 17.394 26.643 26.391 1.000 22.764 185 LYS A O 1
ATOM 1225 N N . THR A 1 186 ? 15.902 24.968 26.102 1.000 22.227 186 THR A N 1
ATOM 1226 C CA . THR A 1 186 ? 16.770 23.928 26.637 1.000 21.929 186 THR A CA 1
ATOM 1227 C C . THR A 1 186 ? 17.181 22.934 25.550 1.000 21.428 186 THR A C 1
ATOM 1228 O O . THR A 1 186 ? 18.055 22.102 25.787 1.000 21.360 186 THR A O 1
ATOM 1232 N N . CYS A 1 187 ? 16.544 23.013 24.374 1.000 20.658 187 CYS A N 1
ATOM 1233 C CA . CYS A 1 187 ? 16.651 21.984 23.348 1.000 20.550 187 CYS A CA 1
ATOM 1234 C C . CYS A 1 187 ? 16.249 20.628 23.927 1.000 19.560 187 CYS A C 1
ATOM 1235 O O . CYS A 1 187 ? 16.793 19.595 23.541 1.000 19.048 187 CYS A O 1
ATOM 1238 N N . GLY A 1 188 ? 15.276 20.653 24.847 1.000 18.847 188 GLY A N 1
ATOM 1239 C CA . GLY A 1 188 ? 14.828 19.470 25.560 1.000 18.571 188 GLY A CA 1
ATOM 1240 C C . GLY A 1 188 ? 13.304 19.413 25.614 1.000 18.327 188 GLY A C 1
ATOM 1241 O O . GLY A 1 188 ? 12.626 20.082 24.838 1.000 18.159 188 GLY A O 1
ATOM 1242 N N . PHE A 1 189 ? 12.783 18.598 26.537 1.000 18.364 189 PHE A N 1
ATOM 1243 C CA . PHE A 1 189 ? 11.355 18.348 26.633 1.000 18.404 189 PHE A CA 1
ATOM 1244 C C . PHE A 1 189 ? 10.705 19.421 27.500 1.000 18.617 189 PHE A C 1
ATOM 1245 O O . PHE A 1 189 ? 11.115 19.626 28.641 1.000 18.580 189 PHE A O 1
ATOM 1253 N N . ASP A 1 190 ? 9.686 20.092 26.948 1.000 18.762 190 ASP A N 1
ATOM 1254 C CA . ASP A 1 190 ? 8.869 21.027 27.705 1.000 19.015 190 ASP A CA 1
ATOM 1255 C C . ASP A 1 190 ? 7.805 20.242 28.465 1.000 19.063 190 ASP A C 1
ATOM 1256 O O . ASP A 1 190 ? 6.654 20.171 28.036 1.000 18.969 190 ASP A O 1
ATOM 1261 N N . PHE A 1 191 ? 8.206 19.657 29.599 1.000 19.218 191 PHE A N 1
ATOM 1262 C CA . PHE A 1 191 ? 7.326 18.811 30.389 1.000 19.436 191 PHE A CA 1
ATOM 1263 C C . PHE A 1 191 ? 6.157 19.634 30.928 1.000 19.521 191 PHE A C 1
ATOM 1264 O O . PHE A 1 191 ? 5.008 19.205 30.841 1.000 19.057 191 PHE A O 1
ATOM 1272 N N . THR A 1 192 ? 6.463 20.812 31.486 1.000 19.644 192 THR A N 1
ATOM 1273 C CA . THR A 1 192 ? 5.453 21.677 32.078 1.000 19.979 192 THR A CA 1
ATOM 1274 C C . THR A 1 192 ? 4.428 22.076 31.018 1.000 19.383 192 THR A C 1
ATOM 1275 O O . THR A 1 192 ? 3.225 21.976 31.250 1.000 19.106 192 THR A O 1
ATOM 1279 N N . GLY A 1 193 ? 4.923 22.530 29.860 1.000 19.052 193 GLY A N 1
ATOM 1280 C CA . GLY A 1 193 ? 4.075 22.990 28.773 1.000 18.811 193 GLY A CA 1
ATOM 1281 C C . GLY A 1 193 ? 3.228 21.861 28.190 1.000 18.522 193 GLY A C 1
ATOM 1282 O O . GLY A 1 193 ? 2.061 22.069 27.862 1.000 18.602 193 GLY A O 1
ATOM 1283 N N . ALA A 1 194 ? 3.828 20.672 28.060 1.000 18.409 194 ALA A N 1
ATOM 1284 C CA . ALA A 1 194 ? 3.139 19.515 27.509 1.000 18.452 194 ALA A CA 1
ATOM 1285 C C . ALA A 1 194 ? 1.977 19.111 28.413 1.000 18.718 194 ALA A C 1
ATOM 1286 O O . ALA A 1 194 ? 0.856 18.945 27.940 1.000 18.109 194 ALA A O 1
ATOM 1288 N N . VAL A 1 195 ? 2.258 18.963 29.714 1.000 19.139 195 VAL A N 1
ATOM 1289 C CA . VAL A 1 195 ? 1.258 18.528 30.678 1.000 19.616 195 VAL A CA 1
ATOM 1290 C C . VAL A 1 195 ? 0.142 19.569 30.763 1.000 20.089 195 VAL A C 1
ATOM 1291 O O . VAL A 1 195 ? -1.030 19.208 30.855 1.000 19.795 195 VAL A O 1
ATOM 1295 N N . GLU A 1 196 ? 0.515 20.854 30.733 1.000 20.561 196 GLU A N 1
ATOM 1296 C CA . GLU A 1 196 ? -0.448 21.944 30.760 1.000 21.408 196 GLU A CA 1
ATOM 1297 C C . GLU A 1 196 ? -1.405 21.820 29.575 1.000 20.565 196 GLU A C 1
ATOM 1298 O O . GLU A 1 196 ? -2.621 21.875 29.750 1.000 20.371 196 GLU A O 1
ATOM 1304 N N . ASP A 1 197 ? -0.843 21.646 28.373 1.000 19.745 197 ASP A N 1
ATOM 1305 C CA . ASP A 1 197 ? -1.627 21.594 27.149 1.000 19.352 197 ASP A CA 1
ATOM 1306 C C . ASP A 1 197 ? -2.502 20.342 27.129 1.000 19.052 197 ASP A C 1
ATOM 1307 O O . ASP A 1 197 ? -3.676 20.421 26.773 1.000 18.959 197 ASP A O 1
ATOM 1312 N N . ILE A 1 198 ? -1.930 19.196 27.519 1.000 18.762 198 ILE A N 1
ATOM 1313 C CA . ILE A 1 198 ? -2.651 17.931 27.498 1.000 18.822 198 ILE A CA 1
ATOM 1314 C C . ILE A 1 198 ? -3.806 17.961 28.505 1.000 19.138 198 ILE A C 1
ATOM 1315 O O . ILE A 1 198 ? -4.853 17.367 28.251 1.000 18.956 198 ILE A O 1
ATOM 1320 N N A SER A 1 199 ? -3.617 18.663 29.629 0.460 19.321 199 SER A N 1
ATOM 1321 N N B SER A 1 199 ? -3.603 18.659 29.631 0.540 19.212 199 SER A N 1
ATOM 1322 C CA A SER A 1 199 ? -4.625 18.727 30.677 0.460 19.637 199 SER A CA 1
ATOM 1323 C CA B SER A 1 199 ? -4.602 18.759 30.686 0.540 19.469 199 SER A CA 1
ATOM 1324 C C A SER A 1 199 ? -5.812 19.595 30.257 0.460 19.884 199 SER A C 1
ATOM 1325 C C B SER A 1 199 ? -5.822 19.556 30.224 0.540 19.803 199 SER A C 1
ATOM 1326 O O A SER A 1 199 ? -6.850 19.565 30.915 0.460 20.071 199 SER A O 1
ATOM 1327 O O B SER A 1 199 ? -6.892 19.435 30.818 0.540 20.003 199 SER A O 1
ATOM 1332 N N . LYS A 1 200 ? -5.652 20.372 29.175 1.000 19.913 200 LYS A N 1
ATOM 1333 C CA . LYS A 1 200 ? -6.718 21.223 28.662 1.000 20.243 200 LYS A CA 1
ATOM 1334 C C . LYS A 1 200 ? -7.269 20.703 27.335 1.000 19.417 200 LYS A C 1
ATOM 1335 O O . LYS A 1 200 ? -8.148 21.335 26.752 1.000 19.073 200 LYS A O 1
ATOM 1341 N N . ILE A 1 201 ? -6.762 19.560 26.855 1.000 18.619 201 ILE A N 1
ATOM 1342 C CA . ILE A 1 201 ? -7.322 18.934 25.668 1.000 18.054 201 ILE A CA 1
ATOM 1343 C C . ILE A 1 201 ? -8.753 18.509 25.991 1.000 17.920 201 ILE A C 1
ATOM 1344 O O . ILE A 1 201 ? -8.989 17.892 27.027 1.000 17.833 201 ILE A O 1
ATOM 1349 N N . PRO A 1 202 ? -9.753 18.830 25.135 1.000 17.807 202 PRO A N 1
ATOM 1350 C CA . PRO A 1 202 ? -11.124 18.371 25.361 1.000 17.880 202 PRO A CA 1
ATOM 1351 C C . PRO A 1 202 ? -11.166 16.861 25.578 1.000 18.102 202 PRO A C 1
ATOM 1352 O O . PRO A 1 202 ? -10.444 16.116 24.919 1.000 17.641 202 PRO A O 1
ATOM 1356 N N . GLU A 1 203 ? -12.012 16.420 26.514 1.000 18.593 203 GLU A N 1
ATOM 1357 C CA . GLU A 1 203 ? -12.123 15.008 26.834 1.000 19.133 203 GLU A CA 1
ATOM 1358 C C . GLU A 1 203 ? -12.508 14.231 25.576 1.000 18.181 203 GLU A C 1
ATOM 1359 O O . GLU A 1 203 ? -13.266 14.726 24.745 1.000 17.901 203 GLU A O 1
ATOM 1365 N N . GLN A 1 204 ? -11.949 13.020 25.453 1.000 17.408 204 GLN A N 1
ATOM 1366 C CA . GLN A 1 204 ? -12.222 12.104 24.354 1.000 17.024 204 GLN A CA 1
ATOM 1367 C C . GLN A 1 204 ? -11.668 12.637 23.030 1.000 16.449 204 GLN A C 1
ATOM 1368 O O . GLN A 1 204 ? -12.166 12.270 21.969 1.000 16.646 204 GLN A O 1
ATOM 1374 N N . SER A 1 205 ? -10.625 13.474 23.095 1.000 15.569 205 SER A N 1
ATOM 1375 C CA . SER A 1 205 ? -9.848 13.827 21.917 1.000 14.976 205 SER A CA 1
ATOM 1376 C C . SER A 1 205 ? -8.795 12.750 21.671 1.000 14.347 205 SER A C 1
ATOM 1377 O O . SER A 1 205 ? -8.523 11.934 22.550 1.000 14.111 205 SER A O 1
ATOM 1380 N N . VAL A 1 206 ? -8.201 12.771 20.473 1.000 13.857 206 VAL A N 1
ATOM 1381 C CA . VAL A 1 206 ? -7.115 11.867 20.128 1.000 13.663 206 VAL A CA 1
ATOM 1382 C C . VAL A 1 206 ? -5.793 12.588 20.383 1.000 13.539 206 VAL A C 1
ATOM 1383 O O . VAL A 1 206 ? -5.625 13.734 19.972 1.000 13.541 206 VAL A O 1
ATOM 1387 N N . LEU A 1 207 ? -4.867 11.896 21.058 1.000 13.475 207 LEU A N 1
ATOM 1388 C CA . LEU A 1 207 ? -3.539 12.416 21.344 1.000 13.440 207 LEU A CA 1
ATOM 1389 C C . LEU A 1 207 ? -2.504 11.515 20.676 1.000 13.246 207 LEU A C 1
ATOM 1390 O O . LEU A 1 207 ? -2.412 10.336 21.010 1.000 13.275 207 LEU A O 1
ATOM 1395 N N . LEU A 1 208 ? -1.733 12.076 19.736 1.000 13.095 208 LEU A N 1
ATOM 1396 C CA . LEU A 1 208 ? -0.657 11.337 19.094 1.000 13.103 208 LEU A CA 1
ATOM 1397 C C . LEU A 1 208 ? 0.618 11.509 19.915 1.000 12.888 208 LEU A C 1
ATOM 1398 O O . LEU A 1 208 ? 0.989 12.629 20.262 1.000 13.044 208 LEU A O 1
ATOM 1403 N N . LEU A 1 209 ? 1.278 10.379 20.201 1.000 12.634 209 LEU A N 1
ATOM 1404 C CA . LEU A 1 209 ? 2.508 10.340 20.976 1.000 12.706 209 LEU A CA 1
ATOM 1405 C C . LEU A 1 209 ? 3.549 9.526 20.214 1.000 12.660 209 LEU A C 1
ATOM 1406 O O . LEU A 1 209 ? 3.244 8.441 19.723 1.000 12.444 209 LEU A O 1
ATOM 1411 N N . HIS A 1 210 ? 4.777 10.052 20.129 1.000 12.631 210 HIS A N 1
ATOM 1412 C CA . HIS A 1 210 ? 5.907 9.278 19.642 1.000 12.652 210 HIS A CA 1
ATOM 1413 C C . HIS A 1 210 ? 6.401 8.394 20.784 1.000 13.065 210 HIS A C 1
ATOM 1414 O O . HIS A 1 210 ? 6.724 8.901 21.855 1.000 13.162 210 HIS A O 1
ATOM 1421 N N . ALA A 1 211 ? 6.470 7.079 20.543 1.000 13.540 211 ALA A N 1
ATOM 1422 C CA . ALA A 1 211 ? 6.797 6.115 21.584 1.000 13.898 211 ALA A CA 1
ATOM 1423 C C . ALA A 1 211 ? 8.215 6.340 22.104 1.000 14.400 211 ALA A C 1
ATOM 1424 O O . ALA A 1 211 ? 8.458 6.260 23.308 1.000 14.421 211 ALA A O 1
ATOM 1426 N N . CYS A 1 212 ? 9.143 6.598 21.176 1.000 15.054 212 CYS A N 1
ATOM 1427 C CA . CYS A 1 212 ? 10.520 6.937 21.499 1.000 15.568 212 CYS A CA 1
ATOM 1428 C C . CYS A 1 212 ? 11.175 7.552 20.265 1.000 15.278 212 CYS A C 1
ATOM 1429 O O . CYS A 1 212 ? 10.617 7.482 19.173 1.000 15.383 212 CYS A O 1
ATOM 1432 N N . ALA A 1 213 ? 12.359 8.147 20.456 1.000 15.041 213 ALA A N 1
ATOM 1433 C CA . ALA A 1 213 ? 13.105 8.793 19.385 1.000 14.918 213 ALA A CA 1
ATOM 1434 C C . ALA A 1 213 ? 12.201 9.745 18.604 1.000 14.871 213 ALA A C 1
ATOM 1435 O O . ALA A 1 213 ? 11.948 9.537 17.419 1.000 15.182 213 ALA A O 1
ATOM 1437 N N . HIS A 1 214 ? 11.725 10.793 19.285 1.000 14.649 214 HIS A N 1
ATOM 1438 C CA . HIS A 1 214 ? 10.858 11.785 18.671 1.000 14.612 214 HIS A CA 1
ATOM 1439 C C . HIS A 1 214 ? 11.521 12.346 17.415 1.000 14.889 214 HIS A C 1
ATOM 1440 O O . HIS A 1 214 ? 12.688 12.727 17.435 1.000 15.154 214 HIS A O 1
ATOM 1447 N N . ASN A 1 215 ? 10.750 12.384 16.327 1.000 15.056 215 ASN A N 1
ATOM 1448 C CA . ASN A 1 215 ? 11.179 12.929 15.050 1.000 15.475 215 ASN A CA 1
ATOM 1449 C C . ASN A 1 215 ? 10.413 14.233 14.840 1.000 15.339 215 ASN A C 1
ATOM 1450 O O . ASN A 1 215 ? 9.185 14.192 14.779 1.000 15.277 215 ASN A O 1
ATOM 1455 N N . PRO A 1 216 ? 11.061 15.418 14.688 1.000 15.119 216 PRO A N 1
ATOM 1456 C CA . PRO A 1 216 ? 12.499 15.552 14.419 1.000 14.975 216 PRO A CA 1
ATOM 1457 C C . PRO A 1 216 ? 13.510 15.948 15.490 1.000 14.816 216 PRO A C 1
ATOM 1458 O O . PRO A 1 216 ? 14.663 16.192 15.144 1.000 14.727 216 PRO A O 1
ATOM 1462 N N . THR A 1 217 ? 13.101 16.034 16.761 1.000 14.755 217 THR A N 1
ATOM 1463 C CA . THR A 1 217 ? 13.929 16.706 17.755 1.000 14.781 217 THR A CA 1
ATOM 1464 C C . THR A 1 217 ? 14.855 15.724 18.468 1.000 14.992 217 THR A C 1
ATOM 1465 O O . THR A 1 217 ? 15.923 16.123 18.929 1.000 15.115 217 THR A O 1
ATOM 1469 N N . GLY A 1 218 ? 14.421 14.466 18.605 1.000 15.058 218 GLY A N 1
ATOM 1470 C CA . GLY A 1 218 ? 15.152 13.474 19.379 1.000 15.188 218 GLY A CA 1
ATOM 1471 C C . GLY A 1 218 ? 14.895 13.603 20.880 1.000 15.237 218 GLY A C 1
ATOM 1472 O O . GLY A 1 218 ? 15.480 12.870 21.674 1.000 15.016 218 GLY A O 1
ATOM 1473 N N . VAL A 1 219 ? 14.004 14.523 21.264 1.000 15.391 219 VAL A N 1
ATOM 1474 C CA . VAL A 1 219 ? 13.693 14.761 22.662 1.000 15.795 219 VAL A CA 1
ATOM 1475 C C . VAL A 1 219 ? 12.567 13.821 23.085 1.000 15.931 219 VAL A C 1
ATOM 1476 O O . VAL A 1 219 ? 11.506 13.813 22.465 1.000 15.798 219 VAL A O 1
ATOM 1480 N N . ASP A 1 220 ? 12.809 13.042 24.149 1.000 16.272 220 ASP A N 1
ATOM 1481 C CA . ASP A 1 220 ? 11.830 12.099 24.669 1.000 16.512 220 ASP A CA 1
ATOM 1482 C C . ASP A 1 220 ? 11.512 12.428 26.125 1.000 16.554 220 ASP A C 1
ATOM 1483 O O . ASP A 1 220 ? 12.376 12.908 26.858 1.000 16.687 220 ASP A O 1
ATOM 1488 N N . PRO A 1 221 ? 10.269 12.168 26.597 1.000 16.485 221 PRO A N 1
ATOM 1489 C CA . PRO A 1 221 ? 9.977 12.198 28.028 1.000 16.584 221 PRO A CA 1
ATOM 1490 C C . PRO A 1 221 ? 10.781 11.111 28.735 1.000 16.888 221 PRO A C 1
ATOM 1491 O O . PRO A 1 221 ? 10.996 10.037 28.178 1.000 16.579 221 PRO A O 1
ATOM 1495 N N . ARG A 1 222 ? 11.232 11.409 29.957 1.000 17.594 222 ARG A N 1
ATOM 1496 C CA . ARG A 1 222 ? 11.817 10.402 30.825 1.000 18.279 222 ARG A CA 1
ATOM 1497 C C . ARG A 1 222 ? 10.692 9.526 31.375 1.000 18.027 222 ARG A C 1
ATOM 1498 O O . ARG A 1 222 ? 9.539 9.950 31.392 1.000 17.732 222 ARG A O 1
ATOM 1506 N N . PRO A 1 223 ? 10.980 8.286 31.838 1.000 18.177 223 PRO A N 1
ATOM 1507 C CA . PRO A 1 223 ? 9.937 7.395 32.354 1.000 18.283 223 PRO A CA 1
ATOM 1508 C C . PRO A 1 223 ? 8.976 8.047 33.346 1.000 18.276 223 PRO A C 1
ATOM 1509 O O . PRO A 1 223 ? 7.763 7.889 33.228 1.000 18.177 223 PRO A O 1
ATOM 1513 N N . GLU A 1 224 ? 9.530 8.786 34.315 1.000 18.433 224 GLU A N 1
ATOM 1514 C CA . GLU A 1 224 ? 8.737 9.413 35.363 1.000 18.473 224 GLU A CA 1
ATOM 1515 C C . GLU A 1 224 ? 7.810 10.476 34.770 1.000 17.545 224 GLU A C 1
ATOM 1516 O O . GLU A 1 224 ? 6.718 10.704 35.287 1.000 17.372 224 GLU A O 1
ATOM 1522 N N . GLN A 1 225 ? 8.250 11.121 33.684 1.000 16.701 225 GLN A N 1
ATOM 1523 C CA . GLN A 1 225 ? 7.445 12.119 32.998 1.000 16.375 225 GLN A CA 1
ATOM 1524 C C . GLN A 1 225 ? 6.319 11.429 32.229 1.000 16.126 225 GLN A C 1
ATOM 1525 O O . GLN A 1 225 ? 5.188 11.908 32.231 1.000 16.128 225 GLN A O 1
ATOM 1531 N N . TRP A 1 226 ? 6.643 10.305 31.576 1.000 16.182 226 TRP A N 1
ATOM 1532 C CA . TRP A 1 226 ? 5.654 9.481 30.893 1.000 16.296 226 TRP A CA 1
ATOM 1533 C C . TRP A 1 226 ? 4.511 9.102 31.836 1.000 16.861 226 TRP A C 1
ATOM 1534 O O . TRP A 1 226 ? 3.351 9.105 31.429 1.000 16.509 226 TRP A O 1
ATOM 1545 N N . LYS A 1 227 ? 4.847 8.759 33.087 1.000 17.443 227 LYS A N 1
ATOM 1546 C CA . LYS A 1 227 ? 3.862 8.294 34.053 1.000 18.147 227 LYS A CA 1
ATOM 1547 C C . LYS A 1 227 ? 2.823 9.381 34.321 1.000 18.490 227 LYS A C 1
ATOM 1548 O O . LYS A 1 227 ? 1.633 9.086 34.408 1.000 18.114 227 LYS A O 1
ATOM 1554 N N . GLU A 1 228 ? 3.277 10.632 34.456 1.000 18.886 228 GLU A N 1
ATOM 1555 C CA . GLU A 1 228 ? 2.377 11.737 34.746 1.000 19.580 228 GLU A CA 1
ATOM 1556 C C . GLU A 1 228 ? 1.529 12.061 33.516 1.000 18.727 228 GLU A C 1
ATOM 1557 O O . GLU A 1 228 ? 0.370 12.438 33.661 1.000 18.705 228 GLU A O 1
ATOM 1563 N N . ILE A 1 229 ? 2.099 11.900 32.315 1.000 17.989 229 ILE A N 1
ATOM 1564 C CA . ILE A 1 229 ? 1.347 12.092 31.084 1.000 17.573 229 ILE A CA 1
ATOM 1565 C C . ILE A 1 229 ? 0.232 11.048 31.014 1.000 17.175 229 ILE A C 1
ATOM 1566 O O . ILE A 1 229 ? -0.903 11.383 30.684 1.000 16.505 229 ILE A O 1
ATOM 1571 N N . ALA A 1 230 ? 0.561 9.792 31.341 1.000 17.007 230 ALA A N 1
ATOM 1572 C CA . ALA A 1 230 ? -0.412 8.710 31.333 1.000 17.013 230 ALA A CA 1
ATOM 1573 C C . ALA A 1 230 ? -1.575 9.024 32.273 1.000 17.202 230 ALA A C 1
ATOM 1574 O O . ALA A 1 230 ? -2.727 8.754 31.941 1.000 16.985 230 ALA A O 1
ATOM 1576 N N . THR A 1 231 ? -1.261 9.600 33.442 1.000 17.546 231 THR A N 1
ATOM 1577 C CA . THR A 1 231 ? -2.269 9.908 34.445 1.000 18.004 231 THR A CA 1
ATOM 1578 C C . THR A 1 231 ? -3.251 10.942 33.895 1.000 18.328 231 THR A C 1
ATOM 1579 O O . THR A 1 231 ? -4.456 10.814 34.103 1.000 18.583 231 THR A O 1
ATOM 1583 N N . VAL A 1 232 ? -2.733 11.958 33.191 1.000 18.587 232 VAL A N 1
ATOM 1584 C CA . VAL A 1 232 ? -3.568 13.012 32.633 1.000 18.762 232 VAL A CA 1
ATOM 1585 C C . VAL A 1 232 ? -4.414 12.437 31.497 1.000 18.959 232 VAL A C 1
ATOM 1586 O O . VAL A 1 232 ? -5.602 12.738 31.403 1.000 18.671 232 VAL A O 1
ATOM 1590 N N . VAL A 1 233 ? -3.796 11.622 30.632 1.000 19.211 233 VAL A N 1
ATOM 1591 C CA . VAL A 1 233 ? -4.500 10.995 29.523 1.000 19.641 233 VAL A CA 1
ATOM 1592 C C . VAL A 1 233 ? -5.689 10.203 30.065 1.000 20.436 233 VAL A C 1
ATOM 1593 O O . VAL A 1 233 ? -6.794 10.301 29.536 1.000 20.004 233 VAL A O 1
ATOM 1597 N N . LYS A 1 234 ? -5.449 9.424 31.126 1.000 21.665 234 LYS A N 1
ATOM 1598 C CA . LYS A 1 234 ? -6.478 8.582 31.714 1.000 23.087 234 LYS A CA 1
ATOM 1599 C C . LYS A 1 234 ? -7.561 9.450 32.356 1.000 23.398 234 LYS A C 1
ATOM 1600 O O . LYS A 1 234 ? -8.745 9.137 32.248 1.000 23.247 234 LYS A O 1
ATOM 1606 N N . LYS A 1 235 ? -7.147 10.545 33.006 1.000 23.825 235 LYS A N 1
ATOM 1607 C CA . LYS A 1 235 ? -8.067 11.421 33.716 1.000 24.468 235 LYS A CA 1
ATOM 1608 C C . LYS A 1 235 ? -8.976 12.152 32.729 1.000 23.641 235 LYS A C 1
ATOM 1609 O O . LYS A 1 235 ? -10.171 12.297 32.981 1.000 23.795 235 LYS A O 1
ATOM 1615 N N . ARG A 1 236 ? -8.395 12.612 31.613 1.000 22.609 236 ARG A N 1
ATOM 1616 C CA . ARG A 1 236 ? -9.116 13.390 30.617 1.000 22.077 236 ARG A CA 1
ATOM 1617 C C . ARG A 1 236 ? -9.817 12.472 29.615 1.000 20.586 236 ARG A C 1
ATOM 1618 O O . ARG A 1 236 ? -10.507 12.955 28.721 1.000 20.142 236 ARG A O 1
ATOM 1626 N N . ASN A 1 237 ? -9.621 11.155 29.761 1.000 19.469 237 ASN A N 1
ATOM 1627 C CA . ASN A 1 237 ? -10.259 10.164 28.909 1.000 18.750 237 ASN A CA 1
ATOM 1628 C C . ASN A 1 237 ? -9.890 10.435 27.451 1.000 17.578 237 ASN A C 1
ATOM 1629 O O . ASN A 1 237 ? -10.761 10.496 26.588 1.000 17.258 237 ASN A O 1
ATOM 1634 N N . LEU A 1 238 ? -8.590 10.606 27.190 1.000 16.557 238 LEU A N 1
ATOM 1635 C CA . LEU A 1 238 ? -8.103 10.814 25.837 1.000 15.977 238 LEU A CA 1
ATOM 1636 C C . LEU A 1 238 ? -7.801 9.456 25.209 1.000 15.237 238 LEU A C 1
ATOM 1637 O O . LEU A 1 238 ? -7.534 8.485 25.915 1.000 15.166 238 LEU A O 1
ATOM 1642 N N . PHE A 1 239 ? -7.863 9.408 23.875 1.000 14.645 239 PHE A N 1
ATOM 1643 C CA . PHE A 1 239 ? -7.455 8.235 23.123 1.000 14.211 239 PHE A CA 1
ATOM 1644 C C . PHE A 1 239 ? -5.992 8.409 22.722 1.000 13.826 239 PHE A C 1
ATOM 1645 O O . PHE A 1 239 ? -5.653 9.364 22.027 1.000 13.597 239 PHE A O 1
ATOM 1653 N N . ALA A 1 240 ? -5.136 7.480 23.167 1.000 13.484 240 ALA A N 1
ATOM 1654 C CA . ALA A 1 240 ? -3.703 7.580 22.944 1.000 13.210 240 ALA A CA 1
ATOM 1655 C C . ALA A 1 240 ? -3.315 6.819 21.677 1.000 13.083 240 ALA A C 1
ATOM 1656 O O . ALA A 1 240 ? -3.489 5.605 21.600 1.000 12.927 240 ALA A O 1
ATOM 1658 N N . PHE A 1 241 ? -2.776 7.563 20.704 1.000 13.005 241 PHE A N 1
ATOM 1659 C CA . PHE A 1 241 ? -2.367 7.037 19.412 1.000 13.188 241 PHE A CA 1
ATOM 1660 C C . PHE A 1 241 ? -0.843 7.074 19.339 1.000 13.187 241 PHE A C 1
ATOM 1661 O O . PHE A 1 241 ? -0.260 8.147 19.198 1.000 13.231 241 PHE A O 1
ATOM 1669 N N . PHE A 1 242 ? -0.205 5.902 19.435 1.000 13.259 242 PHE A N 1
ATOM 1670 C CA . PHE A 1 242 ? 1.247 5.818 19.499 1.000 13.429 242 PHE A CA 1
ATOM 1671 C C . PHE A 1 242 ? 1.835 5.546 18.116 1.000 13.711 242 PHE A C 1
ATOM 1672 O O . PHE A 1 242 ? 1.389 4.647 17.407 1.000 13.486 242 PHE A O 1
ATOM 1680 N N . ASP A 1 243 ? 2.857 6.335 17.764 1.000 14.217 243 ASP A N 1
ATOM 1681 C CA . ASP A 1 243 ? 3.687 6.094 16.596 1.000 14.759 243 ASP A CA 1
ATOM 1682 C C . ASP A 1 243 ? 5.029 5.557 17.086 1.000 15.024 243 ASP A C 1
ATOM 1683 O O . ASP A 1 243 ? 5.767 6.278 17.753 1.000 14.834 243 ASP A O 1
ATOM 1688 N N . MET A 1 244 ? 5.331 4.290 16.775 1.000 15.457 244 MET A N 1
ATOM 1689 C CA . MET A 1 244 ? 6.572 3.674 17.221 1.000 16.005 244 MET A CA 1
ATOM 1690 C C . MET A 1 244 ? 7.362 3.174 16.014 1.000 15.702 244 MET A C 1
ATOM 1691 O O . MET A 1 244 ? 7.203 2.033 15.582 1.000 15.611 244 MET A O 1
ATOM 1696 N N . ALA A 1 245 ? 8.238 4.040 15.493 1.000 15.606 245 ALA A N 1
ATOM 1697 C CA . ALA A 1 245 ? 8.990 3.743 14.287 1.000 15.602 245 ALA A CA 1
ATOM 1698 C C . ALA A 1 245 ? 10.425 3.325 14.607 1.000 15.764 245 ALA A C 1
ATOM 1699 O O . ALA A 1 245 ? 11.160 2.964 13.691 1.000 15.864 245 ALA A O 1
ATOM 1701 N N . TYR A 1 246 ? 10.821 3.353 15.891 1.000 15.716 246 TYR A N 1
ATOM 1702 C CA . TYR A 1 246 ? 12.229 3.228 16.246 1.000 15.956 246 TYR A CA 1
ATOM 1703 C C . TYR A 1 246 ? 12.463 2.288 17.427 1.000 15.831 246 TYR A C 1
ATOM 1704 O O . TYR A 1 246 ? 13.456 2.444 18.135 1.000 15.814 246 TYR A O 1
ATOM 1713 N N . GLN A 1 247 ? 11.592 1.290 17.623 1.000 15.806 247 GLN A N 1
ATOM 1714 C CA . GLN A 1 247 ? 11.793 0.336 18.704 1.000 15.812 247 GLN A CA 1
ATOM 1715 C C . GLN A 1 247 ? 13.110 -0.406 18.483 1.000 15.956 247 GLN A C 1
ATOM 1716 O O . GLN A 1 247 ? 13.341 -0.961 17.411 1.000 16.245 247 GLN A O 1
ATOM 1722 N N . GLY A 1 248 ? 13.975 -0.393 19.505 1.000 16.230 248 GLY A N 1
ATOM 1723 C CA . GLY A 1 248 ? 15.277 -1.037 19.433 1.000 16.425 248 GLY A CA 1
ATOM 1724 C C . GLY A 1 248 ? 16.330 -0.115 18.822 1.000 16.716 248 GLY A C 1
ATOM 1725 O O . GLY A 1 248 ? 17.447 -0.024 19.323 1.000 17.079 248 GLY A O 1
ATOM 1726 N N . PHE A 1 249 ? 15.956 0.564 17.732 1.000 16.770 249 PHE A N 1
ATOM 1727 C CA . PHE A 1 249 ? 16.851 1.456 17.014 1.000 16.915 249 PHE A CA 1
ATOM 1728 C C . PHE A 1 249 ? 17.235 2.653 17.882 1.000 17.066 249 PHE A C 1
ATOM 1729 O O . PHE A 1 249 ? 18.335 3.184 17.748 1.000 16.801 249 PHE A O 1
ATOM 1737 N N . ALA A 1 250 ? 16.319 3.078 18.762 1.000 17.344 250 ALA A N 1
ATOM 1738 C CA . ALA A 1 250 ? 16.500 4.295 19.536 1.000 17.792 250 ALA A CA 1
ATOM 1739 C C . ALA A 1 250 ? 17.650 4.138 20.530 1.000 18.537 250 ALA A C 1
ATOM 1740 O O . ALA A 1 250 ? 18.604 4.911 20.488 1.000 19.227 250 ALA A O 1
ATOM 1742 N N . SER A 1 251 ? 17.555 3.132 21.410 1.000 18.931 251 SER A N 1
ATOM 1743 C CA . SER A 1 251 ? 18.490 2.985 22.517 1.000 19.236 251 SER A CA 1
ATOM 1744 C C . SER A 1 251 ? 19.296 1.689 22.431 1.000 19.267 251 SER A C 1
ATOM 1745 O O . SER A 1 251 ? 20.240 1.511 23.199 1.000 19.388 251 SER A O 1
ATOM 1748 N N . GLY A 1 252 ? 18.915 0.778 21.526 1.000 19.035 252 GLY A N 1
ATOM 1749 C CA . GLY A 1 252 ? 19.535 -0.536 21.450 1.000 19.204 252 GLY A CA 1
ATOM 1750 C C . GLY A 1 252 ? 18.836 -1.556 22.349 1.000 19.448 252 GLY A C 1
ATOM 1751 O O . GLY A 1 252 ? 19.215 -2.725 22.359 1.000 19.652 252 GLY A O 1
ATOM 1752 N N . ASP A 1 253 ? 17.816 -1.103 23.093 1.000 19.643 253 ASP A N 1
ATOM 1753 C CA . ASP A 1 253 ? 17.057 -1.948 24.003 1.000 20.078 253 ASP A CA 1
ATOM 1754 C C . ASP A 1 253 ? 15.573 -1.811 23.670 1.000 19.882 253 ASP A C 1
ATOM 1755 O O . ASP A 1 253 ? 14.946 -0.815 24.028 1.000 19.476 253 ASP A O 1
ATOM 1760 N N . GLY A 1 254 ? 15.027 -2.825 22.989 1.000 19.798 254 GLY A N 1
ATOM 1761 C CA . GLY A 1 254 ? 13.650 -2.818 22.519 1.000 19.873 254 GLY A CA 1
ATOM 1762 C C . GLY A 1 254 ? 12.631 -2.692 23.651 1.000 19.916 254 GLY A C 1
ATOM 1763 O O . GLY A 1 254 ? 11.583 -2.078 23.467 1.000 19.475 254 GLY A O 1
ATOM 1764 N N . ASP A 1 255 ? 12.938 -3.281 24.814 1.000 20.114 255 ASP A N 1
ATOM 1765 C CA . ASP A 1 255 ? 12.035 -3.246 25.954 1.000 20.562 255 ASP A CA 1
ATOM 1766 C C . ASP A 1 255 ? 11.977 -1.832 26.531 1.000 20.377 255 ASP A C 1
ATOM 1767 O O . ASP A 1 255 ? 10.898 -1.350 26.871 1.000 20.564 255 ASP A O 1
ATOM 1772 N N . LYS A 1 256 ? 13.142 -1.183 26.644 1.000 20.155 256 LYS A N 1
ATOM 1773 C CA . LYS A 1 256 ? 13.229 0.187 27.129 1.000 20.344 256 LYS A CA 1
ATOM 1774 C C . LYS A 1 256 ? 12.465 1.121 26.193 1.000 19.128 256 LYS A C 1
ATOM 1775 O O . LYS A 1 256 ? 11.758 2.016 26.649 1.000 18.911 256 LYS A O 1
ATOM 1781 N N . ASP A 1 257 ? 12.622 0.901 24.882 1.000 18.172 257 ASP A N 1
ATOM 1782 C CA . ASP A 1 257 ? 12.066 1.784 23.870 1.000 17.500 257 ASP A CA 1
ATOM 1783 C C . ASP A 1 257 ? 10.539 1.698 23.852 1.000 17.057 257 ASP A C 1
ATOM 1784 O O . ASP A 1 257 ? 9.877 2.687 23.545 1.000 17.066 257 ASP A O 1
ATOM 1789 N N . ALA A 1 258 ? 9.991 0.523 24.187 1.000 16.568 258 ALA A N 1
ATOM 1790 C CA . ALA A 1 258 ? 8.552 0.301 24.157 1.000 16.192 258 ALA A CA 1
ATOM 1791 C C . ALA A 1 258 ? 7.924 0.504 25.537 1.000 16.103 258 ALA A C 1
ATOM 1792 O O . ALA A 1 258 ? 6.726 0.281 25.700 1.000 15.980 258 ALA A O 1
ATOM 1794 N N . TRP A 1 259 ? 8.718 0.938 26.523 1.000 16.058 259 TRP A N 1
ATOM 1795 C CA . TRP A 1 259 ? 8.262 0.962 27.904 1.000 16.137 259 TRP A CA 1
ATOM 1796 C C . TRP A 1 259 ? 7.054 1.885 28.077 1.000 15.524 259 TRP A C 1
ATOM 1797 O O . TRP A 1 259 ? 6.122 1.543 28.801 1.000 15.312 259 TRP A O 1
ATOM 1808 N N . ALA A 1 260 ? 7.080 3.056 27.428 1.000 15.021 260 ALA A N 1
ATOM 1809 C CA . ALA A 1 260 ? 6.019 4.039 27.591 1.000 14.817 260 ALA A CA 1
ATOM 1810 C C . ALA A 1 260 ? 4.689 3.478 27.090 1.000 14.480 260 ALA A C 1
ATOM 1811 O O . ALA A 1 260 ? 3.664 3.638 27.749 1.000 14.267 260 ALA A O 1
ATOM 1813 N N . VAL A 1 261 ? 4.717 2.815 25.928 1.000 14.388 261 VAL A N 1
ATOM 1814 C CA . VAL A 1 261 ? 3.522 2.219 25.349 1.000 14.415 261 VAL A CA 1
ATOM 1815 C C . VAL A 1 261 ? 2.954 1.197 26.331 1.000 14.265 261 VAL A C 1
ATOM 1816 O O . VAL A 1 261 ? 1.755 1.189 26.602 1.000 14.148 261 VAL A O 1
ATOM 1820 N N . ARG A 1 262 ? 3.834 0.337 26.852 1.000 14.284 262 ARG A N 1
ATOM 1821 C CA . ARG A 1 262 ? 3.437 -0.736 27.749 1.000 14.265 262 ARG A CA 1
ATOM 1822 C C . ARG A 1 262 ? 2.891 -0.164 29.056 1.000 14.305 262 ARG A C 1
ATOM 1823 O O . ARG A 1 262 ? 1.957 -0.723 29.627 1.000 14.222 262 ARG A O 1
ATOM 1831 N N . HIS A 1 263 ? 3.474 0.950 29.519 1.000 14.305 263 HIS A N 1
ATOM 1832 C CA . HIS A 1 263 ? 3.031 1.591 30.747 1.000 14.465 263 HIS A CA 1
ATOM 1833 C C . HIS A 1 263 ? 1.607 2.123 30.587 1.000 14.393 263 HIS A C 1
ATOM 1834 O O . HIS A 1 263 ? 0.786 1.963 31.486 1.000 14.422 263 HIS A O 1
ATOM 1841 N N . PHE A 1 264 ? 1.322 2.764 29.445 1.000 14.260 264 PHE A N 1
ATOM 1842 C CA . PHE A 1 264 ? -0.006 3.300 29.186 1.000 14.269 264 PHE A CA 1
ATOM 1843 C C . PHE A 1 264 ? -1.034 2.171 29.245 1.000 14.687 264 PHE A C 1
ATOM 1844 O O . PHE A 1 264 ? -2.093 2.332 29.847 1.000 14.434 264 PHE A O 1
ATOM 1852 N N . ILE A 1 265 ? -0.706 1.032 28.623 1.000 15.219 265 ILE A N 1
ATOM 1853 C CA . ILE A 1 265 ? -1.601 -0.116 28.582 1.000 15.903 265 ILE A CA 1
ATOM 1854 C C . ILE A 1 265 ? -1.832 -0.634 30.001 1.000 16.805 265 ILE A C 1
ATOM 1855 O O . ILE A 1 265 ? -2.960 -0.965 30.362 1.000 16.679 265 ILE A O 1
ATOM 1860 N N . GLU A 1 266 ? -0.755 -0.695 30.794 1.000 18.101 266 GLU A N 1
ATOM 1861 C CA . GLU A 1 266 ? -0.816 -1.136 32.181 1.000 19.296 266 GLU A CA 1
ATOM 1862 C C . GLU A 1 266 ? -1.777 -0.256 32.981 1.000 19.051 266 GLU A C 1
ATOM 1863 O O . GLU A 1 266 ? -2.461 -0.745 33.879 1.000 19.166 266 GLU A O 1
ATOM 1869 N N . GLN A 1 267 ? -1.828 1.041 32.646 1.000 18.536 267 GLN A N 1
ATOM 1870 C CA . GLN A 1 267 ? -2.651 2.001 33.365 1.000 18.639 267 GLN A CA 1
ATOM 1871 C C . GLN A 1 267 ? -4.090 2.004 32.845 1.000 18.010 267 GLN A C 1
ATOM 1872 O O . GLN A 1 267 ? -4.879 2.862 33.234 1.000 18.094 267 GLN A O 1
ATOM 1878 N N . GLY A 1 268 ? -4.426 1.050 31.968 1.000 17.410 268 GLY A N 1
ATOM 1879 C CA . GLY A 1 268 ? -5.797 0.852 31.522 1.000 17.015 268 GLY A CA 1
ATOM 1880 C C . GLY A 1 268 ? -6.154 1.727 30.322 1.000 16.740 268 GLY A C 1
ATOM 1881 O O . GLY A 1 268 ? -7.334 1.924 30.035 1.000 16.993 268 GLY A O 1
ATOM 1882 N N . ILE A 1 269 ? -5.134 2.242 29.624 1.000 16.084 269 ILE A N 1
ATOM 1883 C CA . ILE A 1 269 ? -5.340 3.027 28.418 1.000 15.619 269 ILE A CA 1
ATOM 1884 C C . ILE A 1 269 ? -5.265 2.079 27.222 1.000 15.228 269 ILE A C 1
ATOM 1885 O O . ILE A 1 269 ? -4.228 1.464 26.983 1.000 14.966 269 ILE A O 1
ATOM 1890 N N . ASN A 1 270 ? -6.382 1.961 26.493 1.000 15.035 270 ASN A N 1
ATOM 1891 C CA . ASN A 1 270 ? -6.476 1.080 25.340 1.000 14.817 270 ASN A CA 1
ATOM 1892 C C . ASN A 1 270 ? -5.979 1.832 24.109 1.000 14.452 270 ASN A C 1
ATOM 1893 O O . ASN A 1 270 ? -6.767 2.387 23.344 1.000 14.440 270 ASN A O 1
ATOM 1898 N N . VAL A 1 271 ? -4.654 1.819 23.936 1.000 14.085 271 VAL A N 1
ATOM 1899 C CA . VAL A 1 271 ? -3.978 2.598 22.911 1.000 13.975 271 VAL A CA 1
ATOM 1900 C C . VAL A 1 271 ? -4.137 1.906 21.561 1.000 14.037 271 VAL A C 1
ATOM 1901 O O . VAL A 1 271 ? -4.522 0.740 21.494 1.000 13.729 271 VAL A O 1
ATOM 1905 N N . CYS A 1 272 ? -3.809 2.637 20.490 1.000 14.144 272 CYS A N 1
ATOM 1906 C CA . CYS A 1 272 ? -3.423 2.008 19.239 1.000 14.255 272 CYS A CA 1
ATOM 1907 C C . CYS A 1 272 ? -1.946 2.302 18.992 1.000 14.298 272 CYS A C 1
ATOM 1908 O O . CYS A 1 272 ? -1.378 3.214 19.592 1.000 13.880 272 CYS A O 1
ATOM 1911 N N . LEU A 1 273 ? -1.339 1.505 18.110 1.000 14.589 273 LEU A N 1
ATOM 1912 C CA . LEU A 1 273 ? 0.098 1.534 17.909 1.000 14.941 273 LEU A CA 1
ATOM 1913 C C . LEU A 1 273 ? 0.415 1.339 16.431 1.000 14.944 273 LEU A C 1
ATOM 1914 O O . LEU A 1 273 ? -0.116 0.429 15.800 1.000 14.887 273 LEU A O 1
ATOM 1919 N N . CYS A 1 274 ? 1.297 2.200 15.909 1.000 14.986 274 CYS A N 1
ATOM 1920 C CA . CYS A 1 274 ? 1.804 2.086 14.553 1.000 15.200 274 CYS A CA 1
ATOM 1921 C C . CYS A 1 274 ? 3.273 1.675 14.606 1.000 14.900 274 CYS A C 1
ATOM 1922 O O . CYS A 1 274 ? 4.109 2.431 15.095 1.000 15.331 274 CYS A O 1
ATOM 1925 N N . GLN A 1 275 ? 3.564 0.468 14.107 1.000 14.295 275 GLN A N 1
ATOM 1926 C CA . GLN A 1 275 ? 4.916 -0.066 14.089 1.000 14.073 275 GLN A CA 1
ATOM 1927 C C . GLN A 1 275 ? 5.502 0.038 12.685 1.000 13.668 275 GLN A C 1
ATOM 1928 O O . GLN A 1 275 ? 4.804 -0.188 11.698 1.000 13.430 275 GLN A O 1
ATOM 1934 N N . SER A 1 276 ? 6.801 0.355 12.629 1.000 13.368 276 SER A N 1
ATOM 1935 C CA . SER A 1 276 ? 7.582 0.308 11.405 1.000 13.353 276 SER A CA 1
ATOM 1936 C C . SER A 1 276 ? 8.802 -0.583 11.615 1.000 13.364 276 SER A C 1
ATOM 1937 O O . SER A 1 276 ? 9.404 -0.561 12.688 1.000 13.334 276 SER A O 1
ATOM 1940 N N . TYR A 1 277 ? 9.161 -1.341 10.571 1.000 13.442 277 TYR A N 1
ATOM 1941 C CA . TYR A 1 277 ? 10.388 -2.122 10.551 1.000 13.550 277 TYR A CA 1
ATOM 1942 C C . TYR A 1 277 ? 11.370 -1.524 9.546 1.000 13.604 277 TYR A C 1
ATOM 1943 O O . TYR A 1 277 ? 12.366 -2.156 9.207 1.000 13.591 277 TYR A O 1
ATOM 1952 N N . ALA A 1 278 ? 11.095 -0.295 9.098 1.000 13.729 278 ALA A N 1
ATOM 1953 C CA . ALA A 1 278 ? 11.938 0.375 8.123 1.000 13.934 278 ALA A CA 1
ATOM 1954 C C . ALA A 1 278 ? 13.341 0.587 8.688 1.000 14.249 278 ALA A C 1
ATOM 1955 O O . ALA A 1 278 ? 14.326 0.311 8.008 1.000 14.299 278 ALA A O 1
ATOM 1981 N N . ASN A 1 280 ? 14.515 -0.307 12.211 1.000 14.692 280 ASN A N 1
ATOM 1982 C CA . ASN A 1 280 ? 15.103 -1.258 13.148 1.000 14.645 280 ASN A CA 1
ATOM 1983 C C . ASN A 1 280 ? 15.538 -2.549 12.449 1.000 14.628 280 ASN A C 1
ATOM 1984 O O . ASN A 1 280 ? 16.379 -3.266 12.985 1.000 14.583 280 ASN A O 1
ATOM 1989 N N . MET A 1 281 ? 14.974 -2.853 11.271 1.000 14.645 281 MET A N 1
ATOM 1990 C CA . MET A 1 281 ? 15.428 -3.987 10.476 1.000 14.854 281 MET A CA 1
ATOM 1991 C C . MET A 1 281 ? 16.005 -3.529 9.136 1.000 14.505 281 MET A C 1
ATOM 1992 O O . MET A 1 281 ? 16.412 -4.359 8.328 1.000 14.366 281 MET A O 1
ATOM 1997 N N . GLY A 1 282 ? 16.034 -2.212 8.899 1.000 14.210 282 GLY A N 1
ATOM 1998 C CA . GLY A 1 282 ? 16.555 -1.666 7.657 1.000 14.218 282 GLY A CA 1
ATOM 1999 C C . GLY A 1 282 ? 15.731 -2.08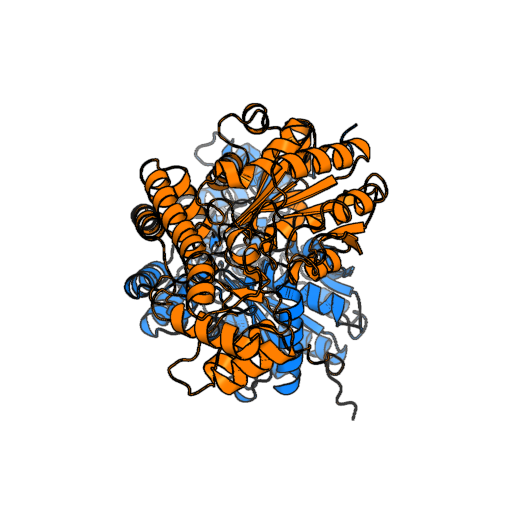9 6.440 1.000 14.288 282 GLY A C 1
ATOM 2000 O O . GLY A 1 282 ? 16.270 -2.178 5.341 1.000 14.491 282 GLY A O 1
ATOM 2001 N N . LEU A 1 283 ? 14.423 -2.318 6.630 1.000 14.255 283 LEU A N 1
ATOM 2002 C CA . LEU A 1 283 ? 13.570 -2.839 5.568 1.000 14.542 283 LEU A CA 1
ATOM 2003 C C . LEU A 1 283 ? 12.831 -1.709 4.850 1.000 14.801 283 LEU A C 1
ATOM 2004 O O . LEU A 1 283 ? 11.780 -1.941 4.259 1.000 15.527 283 LEU A O 1
ATOM 2009 N N . TYR A 1 284 ? 13.429 -0.514 4.847 1.000 14.594 284 TYR A N 1
ATOM 2010 C CA . TYR A 1 284 ? 12.811 0.706 4.345 1.000 14.422 284 TYR A CA 1
ATOM 2011 C C . TYR A 1 284 ? 11.873 0.433 3.169 1.000 14.487 284 TYR A C 1
ATOM 2012 O O . TYR A 1 284 ? 10.661 0.573 3.308 1.000 14.460 284 TYR A O 1
ATOM 2021 N N . GLY A 1 285 ? 12.434 0.052 2.014 1.000 14.561 285 GLY A N 1
ATOM 2022 C CA . GLY A 1 285 ? 11.671 -0.002 0.775 1.000 14.860 285 GLY A CA 1
ATOM 2023 C C . GLY A 1 285 ? 10.793 -1.244 0.631 1.000 15.220 285 GLY A C 1
ATOM 2024 O O . GLY A 1 285 ? 10.016 -1.317 -0.316 1.000 15.300 285 GLY A O 1
ATOM 2025 N N . GLU A 1 286 ? 10.921 -2.212 1.545 1.000 15.798 286 GLU A N 1
ATOM 2026 C CA . GLU A 1 286 ? 10.085 -3.406 1.526 1.000 16.428 286 GLU A CA 1
ATOM 2027 C C . GLU A 1 286 ? 8.690 -3.079 2.066 1.000 15.823 286 GLU A C 1
ATOM 2028 O O . GLU A 1 286 ? 7.743 -3.812 1.794 1.000 16.302 286 GLU A O 1
ATOM 2034 N N . ARG A 1 287 ? 8.582 -1.994 2.850 1.000 14.917 287 ARG A N 1
ATOM 2035 C CA . ARG A 1 287 ? 7.317 -1.488 3.372 1.000 14.266 287 ARG A CA 1
ATOM 2036 C C . ARG A 1 287 ? 6.712 -2.488 4.360 1.000 14.076 287 ARG A C 1
ATOM 2037 O O . ARG A 1 287 ? 5.676 -3.090 4.079 1.000 14.541 287 ARG A O 1
ATOM 2045 N N . VAL A 1 288 ? 7.353 -2.618 5.530 1.000 13.548 288 VAL A N 1
ATOM 2046 C CA . VAL A 1 288 ? 6.961 -3.584 6.546 1.000 13.319 288 VAL A CA 1
ATOM 2047 C C . VAL A 1 288 ? 6.541 -2.830 7.805 1.000 12.681 288 VAL A C 1
ATOM 2048 O O . VAL A 1 288 ? 7.360 -2.157 8.426 1.000 12.606 288 VAL A O 1
ATOM 2052 N N . GLY A 1 289 ? 5.266 -2.968 8.181 1.000 12.102 289 GLY A N 1
ATOM 2053 C CA . GLY A 1 289 ? 4.738 -2.314 9.366 1.000 11.867 289 GLY A CA 1
ATOM 2054 C C . GLY A 1 289 ? 3.488 -3.023 9.872 1.000 11.456 289 GLY A C 1
ATOM 2055 O O . GLY A 1 289 ? 3.012 -3.972 9.253 1.000 11.246 289 GLY A O 1
ATOM 2056 N N . ALA A 1 290 ? 2.961 -2.544 11.002 1.000 11.289 290 ALA A N 1
ATOM 2057 C CA . ALA A 1 290 ? 1.774 -3.135 11.592 1.000 11.210 290 ALA A CA 1
ATOM 2058 C C . ALA A 1 290 ? 1.004 -2.084 12.384 1.000 11.232 290 ALA A C 1
ATOM 2059 O O . ALA A 1 290 ? 1.596 -1.189 12.985 1.000 11.149 290 ALA A O 1
ATOM 2061 N N . PHE A 1 291 ? -0.327 -2.207 12.351 1.000 11.354 291 PHE A N 1
ATOM 2062 C CA . PHE A 1 291 ? -1.211 -1.398 13.170 1.000 11.464 291 PHE A CA 1
ATOM 2063 C C . PHE A 1 291 ? -1.869 -2.308 14.203 1.000 11.729 291 PHE A C 1
ATOM 2064 O O . PHE A 1 291 ? -2.460 -3.322 13.839 1.000 11.825 291 PHE A O 1
ATOM 2072 N N . THR A 1 292 ? -1.758 -1.933 15.482 1.000 11.984 292 THR A N 1
ATOM 2073 C CA . THR A 1 292 ? -2.359 -2.695 16.565 1.000 12.260 292 THR A CA 1
ATOM 2074 C C . THR A 1 292 ? -3.375 -1.815 17.286 1.000 12.444 292 THR A C 1
ATOM 2075 O O . THR A 1 292 ? -3.083 -0.667 17.612 1.000 12.389 292 THR A O 1
ATOM 2079 N N . MET A 1 293 ? -4.567 -2.371 17.533 1.000 12.616 293 MET A N 1
ATOM 2080 C CA . MET A 1 293 ? -5.540 -1.749 18.414 1.000 13.046 293 MET A CA 1
ATOM 2081 C C . MET A 1 293 ? -5.665 -2.613 19.666 1.000 13.072 293 MET A C 1
ATOM 2082 O O . MET A 1 293 ? -6.026 -3.783 19.575 1.000 12.856 293 MET A O 1
ATOM 2087 N N . VAL A 1 294 ? -5.333 -2.031 20.825 1.000 13.163 294 VAL A N 1
ATOM 2088 C CA . VAL A 1 294 ? -5.598 -2.666 22.105 1.000 13.413 294 VAL A CA 1
ATOM 2089 C C . VAL A 1 294 ? -7.067 -2.417 22.432 1.000 13.741 294 VAL A C 1
ATOM 2090 O O . VAL A 1 294 ? -7.535 -1.285 22.346 1.000 13.786 294 VAL A O 1
ATOM 2094 N N . CYS A 1 295 ? -7.784 -3.489 22.790 1.000 14.170 295 CYS A N 1
ATOM 2095 C CA . CYS A 1 295 ? -9.231 -3.449 22.923 1.000 14.555 295 CYS A CA 1
ATOM 2096 C C . CYS A 1 295 ? -9.644 -3.893 24.324 1.000 14.928 295 CYS A C 1
ATOM 2097 O O . CYS A 1 295 ? -8.820 -4.356 25.108 1.000 14.597 295 CYS A O 1
ATOM 2100 N N . LYS A 1 296 ? -10.936 -3.733 24.624 1.000 15.698 296 LYS A N 1
ATOM 2101 C CA . LYS A 1 296 ? -11.492 -4.109 25.913 1.000 16.257 296 LYS A CA 1
ATOM 2102 C C . LYS A 1 296 ? -11.360 -5.617 26.114 1.000 16.358 296 LYS A C 1
ATOM 2103 O O . LYS A 1 296 ? -10.997 -6.074 27.196 1.000 16.305 296 LYS A O 1
ATOM 2109 N N . ASP A 1 297 ? -11.668 -6.376 25.057 1.000 16.380 297 ASP A N 1
ATOM 2110 C CA . ASP A 1 297 ? -11.671 -7.829 25.114 1.000 16.917 297 ASP A CA 1
ATOM 2111 C C . ASP A 1 297 ? -11.514 -8.378 23.698 1.000 16.932 297 ASP A C 1
ATOM 2112 O O . ASP A 1 297 ? -11.472 -7.613 22.737 1.000 16.643 297 ASP A O 1
ATOM 2117 N N . ALA A 1 298 ? -11.429 -9.709 23.586 1.000 17.184 298 ALA A N 1
ATOM 2118 C CA . ALA A 1 298 ? -11.216 -10.370 22.308 1.000 17.574 298 ALA A CA 1
ATOM 2119 C C . ALA A 1 298 ? -12.393 -10.125 21.364 1.000 17.967 298 ALA A C 1
ATOM 2120 O O . ALA A 1 298 ? -12.192 -9.978 20.161 1.000 17.464 298 ALA A O 1
ATOM 2122 N N . ASP A 1 299 ? -13.614 -10.085 21.911 1.000 18.454 299 ASP A N 1
ATOM 2123 C CA . ASP A 1 299 ? -14.808 -9.840 21.116 1.000 19.435 299 ASP A CA 1
ATOM 2124 C C . ASP A 1 299 ? -14.702 -8.490 20.408 1.000 18.453 299 ASP A C 1
ATOM 2125 O O . ASP A 1 299 ? -14.997 -8.391 19.220 1.000 18.214 299 ASP A O 1
ATOM 2130 N N . GLU A 1 300 ? -14.296 -7.453 21.150 1.000 17.599 300 GLU A N 1
ATOM 2131 C CA . GLU A 1 300 ? -14.137 -6.121 20.588 1.000 17.250 300 GLU A CA 1
ATOM 2132 C C . GLU A 1 300 ? -13.065 -6.142 19.500 1.000 16.721 300 GLU A C 1
ATOM 2133 O O . GLU A 1 300 ? -13.233 -5.517 18.454 1.000 16.081 300 GLU A O 1
ATOM 2139 N N . ALA A 1 301 ? -11.968 -6.863 19.754 1.000 16.344 301 ALA A N 1
ATOM 2140 C CA . ALA A 1 301 ? -10.879 -6.967 18.795 1.000 16.294 301 ALA A CA 1
ATOM 2141 C C . ALA A 1 301 ? -11.371 -7.580 17.485 1.000 16.448 301 ALA A C 1
ATOM 2142 O O . ALA A 1 301 ? -10.949 -7.151 16.414 1.000 16.106 301 ALA A O 1
ATOM 2144 N N . LYS A 1 302 ? -12.269 -8.572 17.574 1.000 16.687 302 LYS A N 1
ATOM 2145 C CA . LYS A 1 302 ? -12.789 -9.245 16.392 1.000 17.263 302 LYS A CA 1
ATOM 2146 C C . LYS A 1 302 ? -13.619 -8.278 15.550 1.000 16.556 302 LYS A C 1
ATOM 2147 O O . LYS A 1 302 ? -13.537 -8.303 14.325 1.000 16.001 302 LYS A O 1
ATOM 2153 N N . ARG A 1 303 ? -14.424 -7.436 16.212 1.000 15.971 303 ARG A N 1
ATOM 2154 C CA . ARG A 1 303 ? -15.265 -6.474 15.516 1.000 15.893 303 ARG A CA 1
ATOM 2155 C C . ARG A 1 303 ? -14.391 -5.404 14.863 1.000 14.969 303 ARG A C 1
ATOM 2156 O O . ARG A 1 303 ? -14.621 -5.031 13.715 1.000 14.498 303 ARG A O 1
ATOM 2164 N N . VAL A 1 304 ? -13.385 -4.920 15.602 1.000 14.334 304 VAL A N 1
ATOM 2165 C CA . VAL A 1 304 ? -12.461 -3.920 15.090 1.000 14.023 304 VAL A CA 1
ATOM 2166 C C . VAL A 1 304 ? -11.698 -4.496 13.897 1.000 13.988 304 VAL A C 1
ATOM 2167 O O . VAL A 1 304 ? -11.509 -3.806 12.897 1.000 13.718 304 VAL A O 1
ATOM 2171 N N . GLU A 1 305 ? -11.271 -5.761 14.010 1.000 14.070 305 GLU A N 1
ATOM 2172 C CA . GLU A 1 305 ? -10.547 -6.440 12.945 1.000 14.478 305 GLU A CA 1
ATOM 2173 C C . GLU A 1 305 ? -11.377 -6.451 11.662 1.000 14.144 305 GLU A C 1
ATOM 2174 O O . GLU A 1 305 ? -10.861 -6.150 10.586 1.000 13.583 305 GLU A O 1
ATOM 2180 N N . SER A 1 306 ? -12.662 -6.808 11.780 1.000 13.877 306 SER A N 1
ATOM 2181 C CA . SER A 1 306 ? -13.537 -6.897 10.622 1.000 14.033 306 SER A CA 1
ATOM 2182 C C . SER A 1 306 ? -13.616 -5.548 9.908 1.000 13.655 306 SER A C 1
ATOM 2183 O O . SER A 1 306 ? -13.634 -5.502 8.679 1.000 13.758 306 SER A O 1
ATOM 2186 N N . GLN A 1 307 ? -13.643 -4.453 10.678 1.000 13.230 307 GLN A N 1
ATOM 2187 C CA . GLN A 1 307 ? -13.810 -3.125 10.106 1.000 13.239 307 GLN A CA 1
ATOM 2188 C C . GLN A 1 307 ? -12.482 -2.603 9.559 1.000 13.038 307 GLN A C 1
ATOM 2189 O O . GLN A 1 307 ? -12.475 -1.844 8.592 1.000 13.055 307 GLN A O 1
ATOM 2195 N N . LEU A 1 308 ? -11.364 -3.003 10.178 1.000 12.984 308 LEU A N 1
ATOM 2196 C CA . LEU A 1 308 ? -10.046 -2.677 9.653 1.000 12.918 308 LEU A CA 1
ATOM 2197 C C . LEU A 1 308 ? -9.898 -3.263 8.249 1.000 13.113 308 LEU A C 1
ATOM 2198 O O . LEU A 1 308 ? -9.441 -2.578 7.338 1.000 12.901 308 LEU A O 1
ATOM 2203 N N . LYS A 1 309 ? -10.298 -4.530 8.084 1.000 13.427 309 LYS A N 1
ATOM 2204 C CA . LYS A 1 309 ? -10.207 -5.211 6.799 1.000 13.859 309 LYS A CA 1
ATOM 2205 C C . LYS A 1 309 ? -11.092 -4.520 5.761 1.000 13.624 309 LYS A C 1
ATOM 2206 O O . LYS A 1 309 ? -10.700 -4.402 4.602 1.000 13.441 309 LYS A O 1
ATOM 2212 N N . ILE A 1 310 ? -12.275 -4.056 6.184 1.000 13.440 310 ILE A N 1
ATOM 2213 C CA . ILE A 1 310 ? -13.197 -3.359 5.298 1.000 13.315 310 ILE A CA 1
ATOM 2214 C C . ILE A 1 310 ? -12.571 -2.048 4.811 1.000 13.176 310 ILE A C 1
ATOM 2215 O O . ILE A 1 310 ? -12.863 -1.606 3.703 1.000 12.973 310 ILE A O 1
ATOM 2220 N N . LEU A 1 311 ? -11.717 -1.430 5.639 1.000 12.979 311 LEU A N 1
ATOM 2221 C CA . LEU A 1 311 ? -11.039 -0.193 5.274 1.000 13.098 311 LEU A CA 1
ATOM 2222 C C . LEU A 1 311 ? -9.825 -0.477 4.391 1.000 13.179 311 LEU A C 1
ATOM 2223 O O . LEU A 1 311 ? -9.528 0.309 3.495 1.000 13.224 311 LEU A O 1
ATOM 2228 N N . ILE A 1 312 ? -9.121 -1.586 4.657 1.000 13.314 312 ILE A N 1
ATOM 2229 C CA . ILE A 1 312 ? -7.885 -1.913 3.958 1.000 13.406 312 ILE A CA 1
ATOM 2230 C C . ILE A 1 312 ? -8.175 -2.310 2.511 1.000 13.788 312 ILE A C 1
ATOM 2231 O O . ILE A 1 312 ? -7.468 -1.882 1.600 1.000 13.311 312 ILE A O 1
ATOM 2236 N N . ARG A 1 313 ? -9.197 -3.148 2.307 1.000 14.272 313 ARG A N 1
ATOM 2237 C CA . ARG A 1 313 ? -9.403 -3.797 1.020 1.000 15.083 313 ARG A CA 1
ATOM 2238 C C . ARG A 1 313 ? -9.549 -2.753 -0.090 1.000 14.582 313 ARG A C 1
ATOM 2239 O O . ARG A 1 313 ? -8.914 -2.881 -1.135 1.000 14.159 313 ARG A O 1
ATOM 2247 N N . PRO A 1 314 ? -10.367 -1.686 0.083 1.000 14.273 314 PRO A N 1
ATOM 2248 C CA . PRO A 1 314 ? -10.491 -0.640 -0.937 1.000 14.419 314 PRO A CA 1
ATOM 2249 C C . PRO A 1 314 ? -9.343 0.363 -1.046 1.000 14.623 314 PRO A C 1
ATOM 2250 O O . PRO A 1 314 ? -9.433 1.307 -1.828 1.000 14.504 314 PRO A O 1
ATOM 2254 N N A MET A 1 315 ? -8.274 0.161 -0.261 0.490 14.750 315 MET A N 1
ATOM 2255 N N B MET A 1 315 ? -8.291 0.170 -0.244 0.510 14.835 315 MET A N 1
ATOM 2256 C CA A MET A 1 315 ? -7.094 1.008 -0.344 0.490 14.951 315 MET A CA 1
ATOM 2257 C CA B MET A 1 315 ? -7.101 0.996 -0.348 0.510 15.101 315 MET A CA 1
ATOM 2258 C C A MET A 1 315 ? -6.025 0.316 -1.191 0.490 14.489 315 MET A C 1
ATOM 2259 C C B MET A 1 315 ? -6.073 0.289 -1.230 0.510 14.579 315 MET A C 1
ATOM 2260 O O A MET A 1 315 ? -5.509 0.919 -2.132 0.490 14.398 315 MET A O 1
ATOM 2261 O O B MET A 1 315 ? -5.568 0.889 -2.193 0.510 14.479 315 MET A O 1
ATOM 2270 N N . TYR A 1 316 ? -5.655 -0.922 -0.823 1.000 14.123 316 TYR A N 1
ATOM 2271 C CA . TYR A 1 316 ? -4.699 -1.706 -1.606 1.000 13.620 316 TYR A CA 1
ATOM 2272 C C . TYR A 1 316 ? -4.974 -3.222 -1.608 1.000 13.327 316 TYR A C 1
ATOM 2273 O O . TYR A 1 316 ? -4.094 -3.984 -2.018 1.000 13.179 316 TYR A O 1
ATOM 2282 N N A SER A 1 317 ? -6.153 -3.650 -1.124 0.500 13.135 317 SER A N 1
ATOM 2283 N N B SER A 1 317 ? -6.159 -3.647 -1.136 0.500 13.300 317 SER A N 1
ATOM 2284 C CA A SER A 1 317 ? -6.595 -5.044 -1.164 0.500 13.044 317 SER A CA 1
ATOM 2285 C CA B SER A 1 317 ? -6.604 -5.040 -1.163 0.500 13.345 317 SER A CA 1
ATOM 2286 C C A SER A 1 317 ? -5.857 -5.906 -0.140 0.500 12.982 317 SER A C 1
ATOM 2287 C C B SER A 1 317 ? -5.859 -5.908 -0.146 0.500 13.133 317 SER A C 1
ATOM 2288 O O A SER A 1 317 ? -6.497 -6.521 0.712 0.500 12.982 317 SER A O 1
ATOM 2289 O O B SER A 1 317 ? -6.497 -6.522 0.708 0.500 13.115 317 SER A O 1
ATOM 2294 N N . ASN A 1 318 ? -4.526 -5.981 -0.252 1.000 12.886 318 ASN A N 1
ATOM 2295 C CA . ASN A 1 318 ? -3.728 -6.812 0.644 1.000 12.890 318 ASN A CA 1
ATOM 2296 C C . ASN A 1 318 ? -2.271 -6.351 0.597 1.000 12.680 318 ASN A C 1
ATOM 2297 O O . ASN A 1 318 ? -1.847 -5.739 -0.382 1.000 12.477 318 ASN A O 1
ATOM 2302 N N . PRO A 1 319 ? -1.471 -6.597 1.662 1.000 12.764 319 PRO A N 1
ATOM 2303 C CA . PRO A 1 319 ? -0.120 -6.038 1.751 1.000 12.952 319 PRO A CA 1
ATOM 2304 C C . PRO A 1 319 ? 0.983 -6.901 1.143 1.000 13.365 319 PRO A C 1
ATOM 2305 O O . PRO A 1 319 ? 0.787 -8.092 0.904 1.000 13.208 319 PRO A O 1
ATOM 2309 N N . PRO A 1 320 ? 2.177 -6.317 0.878 1.000 14.010 320 PRO A N 1
ATOM 2310 C CA . PRO A 1 320 ? 3.283 -7.056 0.266 1.000 14.502 320 PRO A CA 1
ATOM 2311 C C . PRO A 1 320 ? 3.859 -8.164 1.146 1.000 15.091 320 PRO A C 1
ATOM 2312 O O . PRO A 1 320 ? 3.966 -7.997 2.370 1.000 15.227 320 PRO A O 1
ATOM 2316 N N A LEU A 1 321 ? 4.304 -9.260 0.514 0.500 15.418 321 LEU A N 1
ATOM 2317 N N B LEU A 1 321 ? 4.311 -9.247 0.513 0.500 15.425 321 LEU A N 1
ATOM 2318 C CA A LEU A 1 321 ? 4.659 -10.465 1.252 0.500 15.778 321 LEU A CA 1
ATOM 2319 C CA B LEU A 1 321 ? 4.668 -10.468 1.216 0.500 15.781 321 LEU A CA 1
ATOM 2320 C C A LEU A 1 321 ? 6.163 -10.550 1.535 0.500 15.966 321 LEU A C 1
ATOM 2321 C C B LEU A 1 321 ? 6.162 -10.546 1.535 0.500 15.966 321 LEU A C 1
ATOM 2322 O O A LEU A 1 321 ? 6.546 -11.133 2.561 0.500 15.775 321 LEU A O 1
ATOM 2323 O O B LEU A 1 321 ? 6.532 -11.113 2.571 0.500 15.776 321 LEU A O 1
ATOM 2332 N N . ASN A 1 322 ? 7.014 -9.938 0.699 1.000 16.114 322 ASN A N 1
ATOM 2333 C CA . ASN A 1 322 ? 8.460 -10.122 0.810 1.000 16.448 322 ASN A CA 1
ATOM 2334 C C . ASN A 1 322 ? 8.991 -9.694 2.179 1.000 15.923 322 ASN A C 1
ATOM 2335 O O . ASN A 1 322 ? 9.654 -10.477 2.858 1.000 15.899 322 ASN A O 1
ATOM 2340 N N . GLY A 1 323 ? 8.712 -8.448 2.567 1.000 15.354 323 GLY A N 1
ATOM 2341 C CA . GLY A 1 323 ? 9.261 -7.892 3.792 1.000 15.099 323 GLY A CA 1
ATOM 2342 C C . GLY A 1 323 ? 8.689 -8.559 5.043 1.000 14.880 323 GLY A C 1
ATOM 2343 O O . GLY A 1 323 ? 9.404 -8.743 6.026 1.000 14.879 323 GLY A O 1
ATOM 2344 N N . ALA A 1 324 ? 7.400 -8.918 4.995 1.000 14.612 324 ALA A N 1
ATOM 2345 C CA . ALA A 1 324 ? 6.722 -9.546 6.119 1.000 14.547 324 ALA A CA 1
ATOM 2346 C C . ALA A 1 324 ? 7.308 -10.929 6.399 1.000 14.463 324 ALA A C 1
ATOM 2347 O O . ALA A 1 324 ? 7.452 -11.317 7.556 1.000 14.154 324 ALA A O 1
ATOM 2349 N N . ARG A 1 325 ? 7.633 -11.672 5.335 1.000 14.595 325 ARG A N 1
ATOM 2350 C CA . ARG A 1 325 ? 8.261 -12.976 5.482 1.000 14.699 325 ARG A CA 1
ATOM 2351 C C . ARG A 1 325 ? 9.625 -12.831 6.154 1.000 14.515 325 ARG A C 1
ATOM 2352 O O . ARG A 1 325 ? 9.987 -13.655 6.989 1.000 14.503 325 ARG A O 1
ATOM 2360 N N . ILE A 1 326 ? 10.374 -11.788 5.776 1.000 14.496 326 ILE A N 1
ATOM 2361 C CA . ILE A 1 326 ? 11.691 -11.544 6.341 1.000 14.560 326 ILE A CA 1
ATOM 2362 C C . ILE A 1 326 ? 11.553 -11.242 7.832 1.000 14.476 326 ILE A C 1
ATOM 2363 O O . ILE A 1 326 ? 12.239 -11.851 8.650 1.000 14.336 326 ILE A O 1
ATOM 2368 N N . ALA A 1 327 ? 10.674 -10.292 8.175 1.000 14.428 327 ALA A N 1
ATOM 2369 C CA . ALA A 1 327 ? 10.505 -9.876 9.559 1.000 14.566 327 ALA A CA 1
ATOM 2370 C C . ALA A 1 327 ? 10.049 -11.057 10.414 1.000 14.753 327 ALA A C 1
ATOM 2371 O O . ALA A 1 327 ? 10.541 -11.242 11.525 1.000 14.669 327 ALA A O 1
ATOM 2373 N N . ALA A 1 328 ? 9.119 -11.858 9.880 1.000 14.867 328 ALA A N 1
ATOM 2374 C CA . ALA A 1 328 ? 8.591 -13.012 10.590 1.000 15.130 328 ALA A CA 1
ATOM 2375 C C . ALA A 1 328 ? 9.692 -14.044 10.825 1.000 15.317 328 ALA A C 1
ATOM 2376 O O . ALA A 1 328 ? 9.787 -14.611 11.911 1.000 15.563 328 ALA A O 1
ATOM 2378 N N . ALA A 1 329 ? 10.525 -14.272 9.801 1.000 15.636 329 ALA A N 1
ATOM 2379 C CA . ALA A 1 329 ? 11.620 -15.225 9.892 1.000 15.942 329 ALA A CA 1
ATOM 2380 C C . ALA A 1 329 ? 12.595 -14.814 10.995 1.000 16.137 329 ALA A C 1
ATOM 2381 O O . ALA A 1 329 ? 13.050 -15.659 11.763 1.000 16.311 329 ALA A O 1
ATOM 2383 N N . ILE A 1 330 ? 12.911 -13.515 11.065 1.000 16.154 330 ILE A N 1
ATOM 2384 C CA . ILE A 1 330 ? 13.841 -13.006 12.062 1.000 16.439 330 ILE A CA 1
ATOM 2385 C C . ILE A 1 330 ? 13.238 -13.174 13.456 1.000 16.907 330 ILE A C 1
ATOM 2386 O O . ILE A 1 330 ? 13.902 -13.688 14.354 1.000 17.107 330 ILE A O 1
ATOM 2391 N N . LEU A 1 331 ? 11.978 -12.755 13.627 1.000 17.009 331 LEU A N 1
ATOM 2392 C CA . LEU A 1 331 ? 11.353 -12.716 14.941 1.000 17.446 331 LEU A CA 1
ATOM 2393 C C . LEU A 1 331 ? 11.109 -14.127 15.481 1.000 18.009 331 LEU A C 1
ATOM 2394 O O . LEU A 1 331 ? 11.176 -14.330 16.691 1.000 18.065 331 LEU A O 1
ATOM 2399 N N . ASN A 1 332 ? 10.836 -15.092 14.592 1.000 18.838 332 ASN A N 1
ATOM 2400 C CA . ASN A 1 332 ? 10.398 -16.421 15.002 1.000 19.767 332 ASN A CA 1
ATOM 2401 C C . ASN A 1 332 ? 11.515 -17.461 14.892 1.000 20.309 332 ASN A C 1
ATOM 2402 O O . ASN A 1 332 ? 11.284 -18.626 15.210 1.000 20.911 332 ASN A O 1
ATOM 2407 N N . THR A 1 333 ? 12.712 -17.055 14.448 1.000 20.491 333 THR A N 1
ATOM 2408 C CA . THR A 1 333 ? 13.869 -17.941 14.449 1.000 20.829 333 THR A CA 1
ATOM 2409 C C . THR A 1 333 ? 14.824 -17.482 15.550 1.000 21.277 333 THR A C 1
ATOM 2410 O O . THR A 1 333 ? 15.476 -16.451 15.405 1.000 21.319 333 THR A O 1
ATOM 2414 N N . PRO A 1 334 ? 14.936 -18.219 16.681 1.000 21.939 334 PRO A N 1
ATOM 2415 C CA . PRO A 1 334 ? 15.757 -17.778 17.814 1.000 22.202 334 PRO A CA 1
ATOM 2416 C C . PRO A 1 334 ? 17.144 -17.238 17.463 1.000 22.802 334 PRO A C 1
ATOM 2417 O O . PRO A 1 334 ? 17.552 -16.206 17.992 1.000 22.814 334 PRO A O 1
ATOM 2421 N N . ASP A 1 335 ? 17.854 -17.939 16.570 1.000 23.552 335 ASP A N 1
ATOM 2422 C CA . ASP A 1 335 ? 19.210 -17.568 16.190 1.000 24.345 335 ASP A CA 1
ATOM 2423 C C . ASP A 1 335 ? 19.214 -16.230 15.453 1.000 23.510 335 ASP A C 1
ATOM 2424 O O . ASP A 1 335 ? 20.069 -15.386 15.718 1.000 23.222 335 ASP A O 1
ATOM 2429 N N . LEU A 1 336 ? 18.266 -16.050 14.525 1.000 22.788 336 LEU A N 1
ATOM 2430 C CA . LEU A 1 336 ? 18.180 -14.833 13.730 1.000 22.184 336 LEU A CA 1
ATOM 2431 C C . LEU A 1 336 ? 17.745 -13.662 14.608 1.000 21.430 336 LEU A C 1
ATOM 2432 O O . LEU A 1 336 ? 18.239 -12.549 14.437 1.000 20.681 336 LEU A O 1
ATOM 2437 N N . ARG A 1 337 ? 16.809 -13.918 15.531 1.000 21.051 337 ARG A N 1
ATOM 2438 C CA . ARG A 1 337 ? 16.307 -12.890 16.429 1.000 20.909 337 ARG A CA 1
ATOM 2439 C C . ARG A 1 337 ? 17.454 -12.351 17.281 1.000 20.833 337 ARG A C 1
ATOM 2440 O O . ARG A 1 337 ? 17.600 -11.140 17.432 1.000 20.154 337 ARG A O 1
ATOM 2448 N N . LYS A 1 338 ? 18.259 -13.266 17.834 1.000 21.307 338 LYS A N 1
ATOM 2449 C CA . LYS A 1 338 ? 19.391 -12.909 18.674 1.000 21.750 338 LYS A CA 1
ATOM 2450 C C . LYS A 1 338 ? 20.385 -12.065 17.878 1.000 21.209 338 LYS A C 1
ATOM 2451 O O . LYS A 1 338 ? 20.843 -11.030 18.357 1.000 20.874 338 LYS A O 1
ATOM 2457 N N . GLN A 1 339 ? 20.709 -12.518 16.662 1.000 20.663 339 GLN A N 1
ATOM 2458 C CA . GLN A 1 339 ? 21.668 -11.828 15.814 1.000 20.632 339 GLN A CA 1
ATOM 2459 C C . GLN A 1 339 ? 21.127 -10.454 15.423 1.000 19.782 339 GLN A C 1
ATOM 2460 O O . GLN A 1 339 ? 21.879 -9.484 15.381 1.000 19.564 339 GLN A O 1
ATOM 2466 N N . TRP A 1 340 ? 19.822 -10.379 15.134 1.000 18.875 340 TRP A N 1
ATOM 2467 C CA . TRP A 1 340 ? 19.198 -9.121 14.757 1.000 18.119 340 TRP A CA 1
ATOM 2468 C C . TRP A 1 340 ? 19.309 -8.106 15.894 1.000 18.190 340 TRP A C 1
ATOM 2469 O O . TRP A 1 340 ? 19.693 -6.960 15.666 1.000 17.593 340 TRP A O 1
ATOM 2480 N N . LEU A 1 341 ? 18.987 -8.537 17.120 1.000 18.481 341 LEU A N 1
ATOM 2481 C CA . LEU A 1 341 ? 18.991 -7.646 18.270 1.000 18.960 341 LEU A CA 1
ATOM 2482 C C . LEU A 1 341 ? 20.404 -7.127 18.539 1.000 19.124 341 LEU A C 1
ATOM 2483 O O . LEU A 1 341 ? 20.564 -5.992 18.983 1.000 18.856 341 LEU A O 1
ATOM 2488 N N . GLN A 1 342 ? 21.419 -7.955 18.262 1.000 19.573 342 GLN A N 1
ATOM 2489 C CA . GLN A 1 342 ? 22.809 -7.535 18.371 1.000 20.238 342 GLN A CA 1
ATOM 2490 C C . GLN A 1 342 ? 23.098 -6.436 17.350 1.000 19.554 342 GLN A C 1
ATOM 2491 O O . GLN A 1 342 ? 23.719 -5.428 17.681 1.000 19.054 342 GLN A O 1
ATOM 2497 N N . GLU A 1 343 ? 22.639 -6.643 16.110 1.000 18.895 343 GLU A N 1
ATOM 2498 C CA . GLU A 1 343 ? 22.875 -5.705 15.022 1.000 18.712 343 GLU A CA 1
ATOM 2499 C C . GLU A 1 343 ? 22.165 -4.381 15.292 1.000 18.425 343 GLU A C 1
ATOM 2500 O O . GLU A 1 343 ? 22.699 -3.320 14.979 1.000 17.988 343 GLU A O 1
ATOM 2506 N N . VAL A 1 344 ? 20.958 -4.458 15.866 1.000 18.384 344 VAL A N 1
ATOM 2507 C CA . VAL A 1 344 ? 20.186 -3.277 16.223 1.000 18.688 344 VAL A CA 1
ATOM 2508 C C . VAL A 1 344 ? 20.955 -2.446 17.249 1.000 18.561 344 VAL A C 1
ATOM 2509 O O . VAL A 1 344 ? 20.989 -1.221 17.154 1.000 18.229 344 VAL A O 1
ATOM 2513 N N . LYS A 1 345 ? 21.557 -3.124 18.233 1.000 18.851 345 LYS A N 1
ATOM 2514 C CA . LYS A 1 345 ? 22.295 -2.455 19.292 1.000 19.305 345 LYS A CA 1
ATOM 2515 C C . LYS A 1 345 ? 23.502 -1.716 18.713 1.000 18.853 345 LYS A C 1
ATOM 2516 O O . LYS A 1 345 ? 23.789 -0.595 19.123 1.000 18.518 345 LYS A O 1
ATOM 2522 N N . VAL A 1 346 ? 24.203 -2.348 17.763 1.000 18.404 346 VAL A N 1
ATOM 2523 C CA . VAL A 1 346 ? 25.377 -1.748 17.145 1.000 18.255 346 VAL A CA 1
ATOM 2524 C C . VAL A 1 346 ? 24.973 -0.484 16.382 1.000 17.672 346 VAL A C 1
ATOM 2525 O O . VAL A 1 346 ? 25.692 0.512 16.424 1.000 17.529 346 VAL A O 1
ATOM 2529 N N A MET A 1 347 ? 23.822 -0.533 15.703 0.570 17.373 347 MET A N 1
ATOM 2530 N N B MET A 1 347 ? 23.834 -0.548 15.677 0.430 17.398 347 MET A N 1
ATOM 2531 C CA A MET A 1 347 ? 23.324 0.605 14.947 0.570 17.130 347 MET A CA 1
ATOM 2532 C CA B MET A 1 347 ? 23.301 0.594 14.947 0.430 17.167 347 MET A CA 1
ATOM 2533 C C A MET A 1 347 ? 22.978 1.753 15.894 0.570 17.058 347 MET A C 1
ATOM 2534 C C B MET A 1 347 ? 23.007 1.742 15.910 0.430 17.080 347 MET A C 1
ATOM 2535 O O A MET A 1 347 ? 23.348 2.897 15.638 0.570 17.013 347 MET A O 1
ATOM 2536 O O B MET A 1 347 ? 23.434 2.871 15.679 0.430 17.042 347 MET A O 1
ATOM 2545 N N . ALA A 1 348 ? 22.270 1.438 16.985 1.000 16.963 348 ALA A N 1
ATOM 2546 C CA . ALA A 1 348 ? 21.906 2.432 17.984 1.000 17.095 348 ALA A CA 1
ATOM 2547 C C . ALA A 1 348 ? 23.156 3.023 18.635 1.000 17.157 348 ALA A C 1
ATOM 2548 O O . ALA A 1 348 ? 23.216 4.225 18.880 1.000 17.048 348 ALA A O 1
ATOM 2550 N N . ASP A 1 349 ? 24.153 2.169 18.895 1.000 17.495 349 ASP A N 1
ATOM 2551 C CA . ASP A 1 349 ? 25.379 2.587 19.557 1.000 17.763 349 ASP A CA 1
ATOM 2552 C C . ASP A 1 349 ? 26.234 3.445 18.626 1.000 17.340 349 ASP A C 1
ATOM 2553 O O . ASP A 1 349 ? 26.986 4.293 19.101 1.000 17.165 349 ASP A O 1
ATOM 2558 N N . ARG A 1 350 ? 26.123 3.228 17.308 1.000 17.074 350 ARG A N 1
ATOM 2559 C CA . ARG A 1 350 ? 26.831 4.062 16.349 1.000 17.014 350 ARG A CA 1
ATOM 2560 C C . ARG A 1 350 ? 26.299 5.491 16.445 1.000 16.783 350 ARG A C 1
ATOM 2561 O O . ARG A 1 350 ? 27.077 6.441 16.467 1.000 16.593 350 ARG A O 1
ATOM 2569 N N . ILE A 1 351 ? 24.969 5.626 16.514 1.000 16.489 351 ILE A N 1
ATOM 2570 C CA . ILE A 1 351 ? 24.319 6.927 16.569 1.000 16.568 351 ILE A CA 1
ATOM 2571 C C . ILE A 1 351 ? 24.649 7.605 17.899 1.000 16.388 351 ILE A C 1
ATOM 2572 O O . ILE A 1 351 ? 24.971 8.791 17.920 1.000 16.332 351 ILE A O 1
ATOM 2577 N N . ILE A 1 352 ? 24.571 6.846 18.998 1.000 16.446 352 ILE A N 1
ATOM 2578 C CA . ILE A 1 352 ? 24.921 7.354 20.317 1.000 16.503 352 ILE A CA 1
ATOM 2579 C C . ILE A 1 352 ? 26.384 7.796 20.312 1.000 16.624 352 ILE A C 1
ATOM 2580 O O . ILE A 1 352 ? 26.720 8.825 20.893 1.000 16.613 352 ILE A O 1
ATOM 2585 N N . GLY A 1 353 ? 27.243 7.003 19.660 1.000 16.931 353 GLY A N 1
ATOM 2586 C CA . GLY A 1 353 ? 28.668 7.287 19.581 1.000 17.064 353 GLY A CA 1
ATOM 2587 C C . GLY A 1 353 ? 28.962 8.605 18.869 1.000 17.063 353 GLY A C 1
ATOM 2588 O O . GLY A 1 353 ? 29.837 9.356 19.294 1.000 17.305 353 GLY A O 1
ATOM 2589 N N . MET A 1 354 ? 28.233 8.876 17.780 1.000 17.057 354 MET A N 1
ATOM 2590 C CA . MET A 1 354 ? 28.437 10.088 17.003 1.000 17.108 354 MET A CA 1
ATOM 2591 C C . MET A 1 354 ? 27.967 11.309 17.793 1.000 16.905 354 MET A C 1
ATOM 2592 O O . MET A 1 354 ? 28.606 12.357 17.734 1.000 16.569 354 MET A O 1
ATOM 2597 N N . ARG A 1 355 ? 26.857 11.168 18.530 1.000 16.646 355 ARG A N 1
ATOM 2598 C CA . ARG A 1 355 ? 26.378 12.223 19.411 1.000 16.842 355 ARG A CA 1
ATOM 2599 C C . ARG A 1 355 ? 27.446 12.545 20.456 1.000 17.048 355 ARG A C 1
ATOM 2600 O O . ARG A 1 355 ? 27.743 13.712 20.699 1.000 16.823 355 ARG A O 1
ATOM 2608 N N . THR A 1 356 ? 28.018 11.496 21.061 1.000 17.474 356 THR A N 1
ATOM 2609 C CA . THR A 1 356 ? 29.003 11.642 22.122 1.000 18.078 356 THR A CA 1
ATOM 2610 C C . THR A 1 356 ? 30.268 12.299 21.574 1.000 18.347 356 THR A C 1
ATOM 2611 O O . THR A 1 356 ? 30.829 13.188 22.210 1.000 18.350 356 THR A O 1
ATOM 2615 N N . GLN A 1 357 ? 30.714 11.843 20.397 1.000 18.749 357 GLN A N 1
ATOM 2616 C CA . GLN A 1 357 ? 31.958 12.313 19.809 1.000 19.293 357 GLN A CA 1
ATOM 2617 C C . GLN A 1 357 ? 31.814 13.752 19.316 1.000 18.769 357 GLN A C 1
ATOM 2618 O O . GLN A 1 357 ? 32.777 14.515 19.365 1.000 18.544 357 GLN A O 1
ATOM 2624 N N . LEU A 1 358 ? 30.618 14.116 18.838 1.000 18.219 358 LEU A N 1
ATOM 2625 C CA . LEU A 1 358 ? 30.359 15.478 18.400 1.000 18.115 358 LEU A CA 1
ATOM 2626 C C . LEU A 1 358 ? 30.534 16.430 19.583 1.000 18.221 358 LEU A C 1
ATOM 2627 O O . LEU A 1 358 ? 31.219 17.444 19.464 1.000 18.270 358 LEU A O 1
ATOM 2632 N N . VAL A 1 359 ? 29.928 16.079 20.723 1.000 18.317 359 VAL A N 1
ATOM 2633 C CA . VAL A 1 359 ? 29.985 16.906 21.920 1.000 18.549 359 VAL A CA 1
ATOM 2634 C C . VAL A 1 359 ? 31.427 17.004 22.419 1.000 18.817 359 VAL A C 1
ATOM 2635 O O . VAL A 1 359 ? 31.879 18.090 22.778 1.000 18.832 359 VAL A O 1
ATOM 2639 N N A SER A 1 360 ? 32.138 15.869 22.436 0.300 19.010 360 SER A N 1
ATOM 2640 N N B SER A 1 360 ? 32.126 15.862 22.446 0.700 19.029 360 SER A N 1
ATOM 2641 C CA A SER A 1 360 ? 33.506 15.825 22.929 0.300 19.248 360 SER A CA 1
ATOM 2642 C CA B SER A 1 360 ? 33.503 15.798 22.912 0.700 19.393 360 SER A CA 1
ATOM 2643 C C A SER A 1 360 ? 34.421 16.662 22.037 0.300 19.443 360 SER A C 1
ATOM 2644 C C B SER A 1 360 ? 34.400 16.671 22.037 0.700 19.504 360 SER A C 1
ATOM 2645 O O A SER A 1 360 ? 35.270 17.394 22.540 0.300 19.530 360 SER A O 1
ATOM 2646 O O B SER A 1 360 ? 35.211 17.438 22.550 0.700 19.595 360 SER A O 1
ATOM 2651 N N . ASN A 1 361 ? 34.239 16.548 20.714 1.000 19.594 361 ASN A N 1
ATOM 2652 C CA . ASN A 1 361 ? 35.035 17.303 19.756 1.000 19.962 361 ASN A CA 1
ATOM 2653 C C . ASN A 1 361 ? 34.737 18.798 19.872 1.000 20.025 361 ASN A C 1
ATOM 2654 O O . ASN A 1 361 ? 35.645 19.616 19.751 1.000 19.446 361 ASN A O 1
ATOM 2659 N N . LEU A 1 362 ? 33.469 19.153 20.118 1.000 19.957 362 LEU A N 1
ATOM 2660 C CA . LEU A 1 362 ? 33.095 20.548 20.305 1.000 20.134 362 LEU A CA 1
ATOM 2661 C C . LEU A 1 362 ? 33.826 21.125 21.517 1.000 20.742 362 LEU A C 1
ATOM 2662 O O . LEU A 1 362 ? 34.283 22.265 21.475 1.000 20.543 362 LEU A O 1
ATOM 2667 N N . LYS A 1 363 ? 33.942 20.327 22.586 1.000 21.398 363 LYS A N 1
ATOM 2668 C CA . LYS A 1 363 ? 34.640 20.749 23.792 1.000 22.265 363 LYS A CA 1
ATOM 2669 C C . LYS A 1 363 ? 36.122 20.973 23.491 1.000 23.033 363 LYS A C 1
ATOM 2670 O O . LYS A 1 363 ? 36.696 21.961 23.947 1.000 23.310 363 LYS A O 1
ATOM 2672 N N . LYS A 1 364 ? 36.727 20.065 22.712 1.000 23.623 364 LYS A N 1
ATOM 2673 C CA . LYS A 1 364 ? 38.144 20.136 22.381 1.000 24.360 364 LYS A CA 1
ATOM 2674 C C . LYS A 1 364 ? 38.432 21.314 21.450 1.000 24.677 364 LYS A C 1
ATOM 2675 O O . LYS A 1 364 ? 39.532 21.862 21.478 1.000 24.645 364 LYS A O 1
ATOM 2681 N N . GLU A 1 365 ? 37.446 21.687 20.623 1.000 24.652 365 GLU A N 1
ATOM 2682 C CA . GLU A 1 365 ? 37.573 22.810 19.705 1.000 25.184 365 GLU A CA 1
ATOM 2683 C C . GLU A 1 365 ? 37.582 24.134 20.467 1.000 25.290 365 GLU A C 1
ATOM 2684 O O . GLU A 1 365 ? 38.043 25.143 19.937 1.000 25.460 365 GLU A O 1
ATOM 2690 N N . GLY A 1 366 ? 37.057 24.123 21.699 1.000 25.580 366 GLY A N 1
ATOM 2691 C CA . GLY A 1 366 ? 37.072 25.290 22.568 1.000 25.672 366 GLY A CA 1
ATOM 2692 C C . GLY A 1 366 ? 35.690 25.922 22.721 1.000 25.820 366 GLY A C 1
ATOM 2693 O O . GLY A 1 366 ? 35.578 27.039 23.223 1.000 25.949 366 GLY A O 1
ATOM 2694 N N . SER A 1 367 ? 34.641 25.207 22.292 1.000 25.724 367 SER A N 1
ATOM 2695 C CA . SER A 1 367 ? 33.280 25.702 22.417 1.000 25.747 367 SER A CA 1
ATOM 2696 C C . SER A 1 367 ? 32.897 25.775 23.893 1.000 26.342 367 SER A C 1
ATOM 2697 O O . SER A 1 367 ? 33.112 24.821 24.637 1.000 26.509 367 SER A O 1
ATOM 2700 N N . THR A 1 368 ? 32.333 26.919 24.299 1.000 27.343 368 THR A N 1
ATOM 2701 C CA . THR A 1 368 ? 31.907 27.133 25.674 1.000 28.399 368 THR A CA 1
ATOM 2702 C C . THR A 1 368 ? 30.392 26.967 25.792 1.000 29.029 368 THR A C 1
ATOM 2703 O O . THR A 1 368 ? 29.844 27.106 26.882 1.000 29.687 368 THR A O 1
ATOM 2707 N N . HIS A 1 369 ? 29.722 26.660 24.673 1.000 29.299 369 HIS A N 1
ATOM 2708 C CA . HIS A 1 369 ? 28.283 26.453 24.671 1.000 29.660 369 HIS A CA 1
ATOM 2709 C C . HIS A 1 369 ? 27.953 25.104 25.306 1.000 28.790 369 HIS A C 1
ATOM 2710 O O . HIS A 1 369 ? 28.775 24.189 25.297 1.000 28.627 369 HIS A O 1
ATOM 2717 N N . ASN A 1 370 ? 26.738 25.009 25.856 1.000 27.658 370 ASN A N 1
ATOM 2718 C CA . ASN A 1 370 ? 26.221 23.777 26.428 1.000 26.831 370 ASN A CA 1
ATOM 2719 C C . ASN A 1 370 ? 25.634 22.933 25.299 1.000 25.235 370 ASN A C 1
ATOM 2720 O O . ASN A 1 370 ? 24.675 23.353 24.653 1.000 25.342 370 ASN A O 1
ATOM 2725 N N . TRP A 1 371 ? 26.221 21.752 25.069 1.000 23.601 371 TRP A N 1
ATOM 2726 C CA . TRP A 1 371 ? 25.791 20.866 23.997 1.000 22.415 371 TRP A CA 1
ATOM 2727 C C . TRP A 1 371 ? 25.231 19.559 24.559 1.000 22.093 371 TRP A C 1
ATOM 2728 O O . TRP A 1 371 ? 25.146 18.569 23.835 1.000 21.484 371 TRP A O 1
ATOM 2739 N N . GLN A 1 372 ? 24.823 19.570 25.835 1.000 21.994 372 GLN A N 1
ATOM 2740 C CA . GLN A 1 372 ? 24.386 18.362 26.521 1.000 22.285 372 GLN A CA 1
ATOM 2741 C C . GLN A 1 372 ? 23.146 17.783 25.840 1.000 20.908 372 GLN A C 1
ATOM 2742 O O . GLN A 1 372 ? 22.930 16.573 25.874 1.000 20.265 372 GLN A O 1
ATOM 2748 N N . HIS A 1 373 ? 22.336 18.655 25.228 1.000 20.119 373 HIS A N 1
ATOM 2749 C CA . HIS A 1 373 ? 21.124 18.238 24.539 1.000 19.634 373 HIS A CA 1
ATOM 2750 C C . HIS A 1 373 ? 21.438 17.223 23.439 1.000 19.329 373 HIS A C 1
ATOM 2751 O O . HIS A 1 373 ? 20.616 16.354 23.159 1.000 19.268 373 HIS A O 1
ATOM 2758 N N . ILE A 1 374 ? 22.625 17.324 22.826 1.000 19.063 374 ILE A N 1
ATOM 2759 C CA . ILE A 1 374 ? 22.994 16.435 21.734 1.000 18.821 374 ILE A CA 1
ATOM 2760 C C . ILE A 1 374 ? 23.090 14.995 22.244 1.000 18.633 374 ILE A C 1
ATOM 2761 O O . ILE A 1 374 ? 22.718 14.073 21.523 1.000 18.419 374 ILE A O 1
ATOM 2766 N N . THR A 1 375 ? 23.572 14.799 23.479 1.000 18.580 375 THR A N 1
ATOM 2767 C CA . THR A 1 375 ? 23.704 13.460 24.042 1.000 18.802 375 THR A CA 1
ATOM 2768 C C . THR A 1 375 ? 22.445 13.060 24.815 1.000 18.879 375 THR A C 1
ATOM 2769 O O . THR A 1 375 ? 22.204 11.871 25.004 1.000 19.379 375 THR A O 1
ATOM 2773 N N . ASP A 1 376 ? 21.653 14.043 25.264 1.000 18.694 376 ASP A N 1
ATOM 2774 C CA . ASP A 1 376 ? 20.405 13.773 25.966 1.000 18.757 376 ASP A CA 1
ATOM 2775 C C . ASP A 1 376 ? 19.343 13.260 24.994 1.000 18.362 376 ASP A C 1
ATOM 2776 O O . ASP A 1 376 ? 18.506 12.442 25.370 1.000 18.333 376 ASP A O 1
ATOM 2781 N N . GLN A 1 377 ? 19.377 13.762 23.754 1.000 17.898 377 GLN A N 1
ATOM 2782 C CA . GLN A 1 377 ? 18.423 13.369 22.729 1.000 17.826 377 GLN A CA 1
ATOM 2783 C C . GLN A 1 377 ? 18.672 11.920 22.313 1.000 17.982 377 GLN A C 1
ATOM 2784 O O . GLN A 1 377 ? 19.751 11.376 22.542 1.000 17.896 377 GLN A O 1
ATOM 2790 N N . ILE A 1 378 ? 17.652 11.321 21.687 1.000 18.094 378 ILE A N 1
ATOM 2791 C CA . ILE A 1 378 ? 17.631 9.902 21.364 1.000 18.260 378 ILE A CA 1
ATOM 2792 C C . ILE A 1 378 ? 17.165 9.735 19.919 1.000 18.155 378 ILE A C 1
ATOM 2793 O O . ILE A 1 378 ? 16.215 10.387 19.494 1.000 17.624 378 ILE A O 1
ATOM 2798 N N . GLY A 1 379 ? 17.820 8.828 19.183 1.000 18.345 379 GLY A N 1
ATOM 2799 C CA . GLY A 1 379 ? 17.453 8.539 17.805 1.000 18.707 379 GLY A CA 1
ATOM 28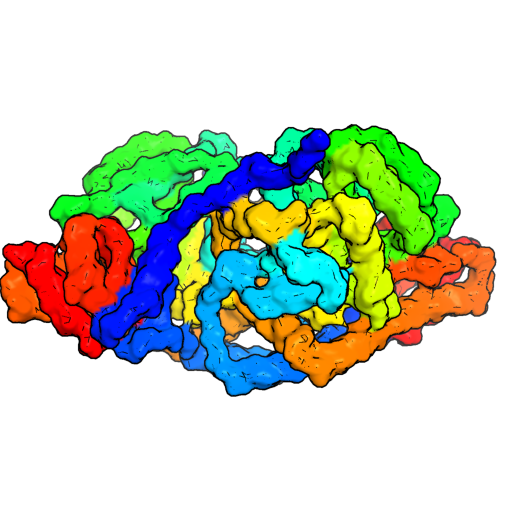00 C C . GLY A 1 379 ? 18.418 9.211 16.833 1.000 19.125 379 GLY A C 1
ATOM 2801 O O . GLY A 1 379 ? 19.397 9.821 17.256 1.000 19.202 379 GLY A O 1
ATOM 2802 N N A MET A 1 380 ? 18.128 9.107 15.530 0.550 19.370 380 MET A N 1
ATOM 2803 N N B MET A 1 380 ? 18.112 9.111 15.534 0.450 19.556 380 MET A N 1
ATOM 2804 C CA A MET A 1 380 ? 19.060 9.575 14.515 0.550 19.557 380 MET A CA 1
ATOM 2805 C CA B MET A 1 380 ? 19.025 9.562 14.495 0.450 19.890 380 MET A CA 1
ATOM 2806 C C A MET A 1 380 ? 18.733 11.004 14.078 0.550 19.183 380 MET A C 1
ATOM 2807 C C B MET A 1 380 ? 18.759 11.016 14.109 0.450 19.372 380 MET A C 1
ATOM 2808 O O A MET A 1 380 ? 19.370 11.513 13.159 0.550 19.023 380 MET A O 1
ATOM 2809 O O B MET A 1 380 ? 19.454 11.547 13.247 0.450 19.170 380 MET A O 1
ATOM 2818 N N . PHE A 1 381 ? 17.765 11.655 14.740 1.000 19.075 381 PHE A N 1
ATOM 2819 C CA . PHE A 1 381 ? 17.461 13.055 14.469 1.000 18.967 381 PHE A CA 1
ATOM 2820 C C . PHE A 1 381 ? 17.776 13.891 15.708 1.000 18.709 381 PHE A C 1
ATOM 2821 O O . PHE A 1 381 ? 17.426 13.515 16.824 1.000 18.696 381 PHE A O 1
ATOM 2829 N N . CYS A 1 382 ? 18.437 15.032 15.477 1.000 18.406 382 CYS A N 1
ATOM 2830 C CA . CYS A 1 382 ? 18.942 15.886 16.540 1.000 18.284 382 CYS A CA 1
ATOM 2831 C C . CYS A 1 382 ? 18.614 17.344 16.231 1.000 18.140 382 CYS A C 1
ATOM 2832 O O . CYS A 1 382 ? 19.026 17.862 15.196 1.000 18.021 382 CYS A O 1
ATOM 2835 N N . PHE A 1 383 ? 17.866 17.992 17.133 1.000 18.101 383 PHE A N 1
ATOM 2836 C CA . PHE A 1 383 ? 17.716 19.438 17.112 1.000 18.396 383 PHE A CA 1
ATOM 2837 C C . PHE A 1 383 ? 18.934 20.050 17.802 1.000 18.704 383 PHE A C 1
ATOM 2838 O O . PHE A 1 383 ? 19.082 19.932 19.016 1.000 18.642 383 PHE A O 1
ATOM 2846 N N . THR A 1 384 ? 19.793 20.703 17.008 1.000 19.264 384 THR A N 1
ATOM 2847 C CA . THR A 1 384 ? 21.085 21.183 17.475 1.000 19.761 384 THR A CA 1
ATOM 2848 C C . THR A 1 384 ? 20.931 22.508 18.218 1.000 20.551 384 THR A C 1
ATOM 2849 O O . THR A 1 384 ? 21.766 22.842 19.057 1.000 20.857 384 THR A O 1
ATOM 2853 N N . GLY A 1 385 ? 19.884 23.269 17.877 1.000 21.298 385 GLY A N 1
ATOM 2854 C CA . GLY A 1 385 ? 19.677 24.599 18.429 1.000 22.155 385 GLY A CA 1
ATOM 2855 C C . GLY A 1 385 ? 20.321 25.682 17.565 1.000 22.962 385 GLY A C 1
ATOM 2856 O O . GLY A 1 385 ? 20.278 26.859 17.919 1.000 23.400 385 GLY A O 1
ATOM 2857 N N . LEU A 1 386 ? 20.909 25.278 16.431 1.000 23.770 386 LEU A N 1
ATOM 2858 C CA . LEU A 1 386 ? 21.530 26.212 15.505 1.000 24.614 386 LEU A CA 1
ATOM 2859 C C . LEU A 1 386 ? 20.456 27.109 14.899 1.000 25.674 386 LEU A C 1
ATOM 2860 O O . LEU A 1 386 ? 19.370 26.641 14.561 1.000 25.721 386 LEU A O 1
ATOM 2865 N N . LYS A 1 387 ? 20.781 28.401 14.768 1.000 26.984 387 LYS A N 1
ATOM 2866 C CA . LYS A 1 387 ? 19.867 29.384 14.211 1.000 28.121 387 LYS A CA 1
ATOM 2867 C C . LYS A 1 387 ? 19.942 29.331 12.687 1.000 28.345 387 LYS A C 1
ATOM 2868 O O . LYS A 1 387 ? 20.933 28.857 12.134 1.000 27.837 387 LYS A O 1
ATOM 2874 N N . PRO A 1 388 ? 18.905 29.812 11.959 1.000 28.921 388 PRO A N 1
ATOM 2875 C CA . PRO A 1 388 ? 18.921 29.803 10.492 1.000 29.214 388 PRO A CA 1
ATOM 2876 C C . PRO A 1 388 ? 20.148 30.455 9.856 1.000 29.507 388 PRO A C 1
ATOM 2877 O O . PRO A 1 388 ? 20.609 30.010 8.807 1.000 29.901 388 PRO A O 1
ATOM 2881 N N . GLU A 1 389 ? 20.670 31.504 10.504 1.000 29.997 389 GLU A N 1
ATOM 2882 C CA . GLU A 1 389 ? 21.822 32.240 10.004 1.000 30.331 389 GLU A CA 1
ATOM 2883 C C . GLU A 1 389 ? 23.066 31.356 10.071 1.000 28.899 389 GLU A C 1
ATOM 2884 O O . GLU A 1 389 ? 23.928 31.427 9.197 1.000 28.890 389 GLU A O 1
ATOM 2890 N N . GLN A 1 390 ? 23.146 30.529 11.120 1.000 27.663 390 GLN A N 1
ATOM 2891 C CA . GLN A 1 390 ? 24.282 29.647 11.338 1.000 26.835 390 GLN A CA 1
ATOM 2892 C C . GLN A 1 390 ? 24.203 28.457 10.383 1.000 26.351 390 GLN A C 1
ATOM 2893 O O . GLN A 1 390 ? 25.230 27.965 9.922 1.000 25.898 390 GLN A O 1
ATOM 2899 N N . VAL A 1 391 ? 22.975 28.010 10.090 1.000 26.360 391 VAL A N 1
ATOM 2900 C CA . VAL A 1 391 ? 22.742 26.927 9.146 1.000 26.373 391 VAL A CA 1
ATOM 2901 C C . VAL A 1 391 ? 23.215 27.357 7.758 1.000 26.595 391 VAL A C 1
ATOM 2902 O O . VAL A 1 391 ? 23.835 26.568 7.048 1.000 26.230 391 VAL A O 1
ATOM 2906 N N . GLU A 1 392 ? 22.913 28.605 7.378 1.000 27.106 392 GLU A N 1
ATOM 2907 C CA . GLU A 1 392 ? 23.282 29.122 6.069 1.000 27.589 392 GLU A CA 1
ATOM 2908 C C . GLU A 1 392 ? 24.802 29.188 5.933 1.000 26.307 392 GLU A C 1
ATOM 2909 O O . GLU A 1 392 ? 25.338 28.871 4.874 1.000 26.133 392 GLU A O 1
ATOM 2915 N N . ARG A 1 393 ? 25.485 29.602 7.007 1.000 25.520 393 ARG A N 1
ATOM 2916 C CA . ARG A 1 393 ? 26.934 29.718 6.988 1.000 24.906 393 ARG A CA 1
ATOM 2917 C C . ARG A 1 393 ? 27.565 28.331 6.858 1.000 23.738 393 ARG A C 1
ATOM 2918 O O . ARG A 1 393 ? 28.556 28.172 6.149 1.000 23.476 393 ARG A O 1
ATOM 2926 N N . LEU A 1 394 ? 26.987 27.334 7.539 1.000 22.951 394 LEU A N 1
ATOM 2927 C CA . LEU A 1 394 ? 27.492 25.970 7.477 1.000 22.391 394 LEU A CA 1
ATOM 2928 C C . LEU A 1 394 ? 27.411 25.446 6.043 1.000 22.298 394 LEU A C 1
ATOM 2929 O O . LEU A 1 394 ? 28.313 24.744 5.590 1.000 21.548 394 LEU A O 1
ATOM 2934 N N . ILE A 1 395 ? 26.331 25.797 5.335 1.000 22.714 395 ILE A N 1
ATOM 2935 C CA . ILE A 1 395 ? 26.146 25.384 3.952 1.000 23.275 395 ILE A CA 1
ATOM 2936 C C . ILE A 1 395 ? 27.188 26.066 3.068 1.000 23.390 395 ILE A C 1
ATOM 2937 O O . ILE A 1 395 ? 27.864 25.405 2.284 1.000 23.396 395 ILE A O 1
ATOM 2942 N N . LYS A 1 396 ? 27.308 27.391 3.200 1.000 23.912 396 LYS A N 1
ATOM 2943 C CA . LYS A 1 396 ? 28.114 28.186 2.287 1.000 24.372 396 LYS A CA 1
ATOM 2944 C C . LYS A 1 396 ? 29.602 27.913 2.500 1.000 23.648 396 LYS A C 1
ATOM 2945 O O . LYS A 1 396 ? 30.336 27.699 1.539 1.000 23.866 396 LYS A O 1
ATOM 2951 N N . GLU A 1 397 ? 30.030 27.918 3.767 1.000 22.908 397 GLU A N 1
ATOM 2952 C CA . GLU A 1 397 ? 31.443 27.900 4.110 1.000 22.627 397 GLU A CA 1
ATOM 2953 C C . GLU A 1 397 ? 31.986 26.471 4.129 1.000 21.549 397 GLU A C 1
ATOM 2954 O O . GLU A 1 397 ? 33.118 26.245 3.703 1.000 21.498 397 GLU A O 1
ATOM 2960 N N . PHE A 1 398 ? 31.184 25.519 4.627 1.000 20.439 398 PHE A N 1
ATOM 2961 C CA . PHE A 1 398 ? 31.667 24.173 4.910 1.000 19.986 398 PHE A CA 1
ATOM 2962 C C . PHE A 1 398 ? 30.946 23.105 4.086 1.000 19.467 398 PHE A C 1
ATOM 2963 O O . PHE A 1 398 ? 31.345 21.943 4.125 1.000 19.149 398 PHE A O 1
ATOM 2971 N N . SER A 1 399 ? 29.890 23.488 3.354 1.000 19.113 399 SER A N 1
ATOM 2972 C CA . SER A 1 399 ? 29.089 22.545 2.584 1.000 19.012 399 SER A CA 1
ATOM 2973 C C . SER A 1 399 ? 28.513 21.453 3.489 1.000 18.782 399 SER A C 1
ATOM 2974 O O . SER A 1 399 ? 28.447 20.290 3.097 1.000 18.287 399 SER A O 1
ATOM 2977 N N . ILE A 1 400 ? 28.088 21.847 4.696 1.000 18.676 400 ILE A N 1
ATOM 2978 C CA . ILE A 1 400 ? 27.378 20.961 5.605 1.000 18.850 400 ILE A CA 1
ATOM 2979 C C . ILE A 1 400 ? 25.892 21.290 5.496 1.000 19.081 400 ILE A C 1
ATOM 2980 O O . ILE A 1 400 ? 25.473 22.387 5.858 1.000 19.447 400 ILE A O 1
ATOM 2985 N N . TYR A 1 401 ? 25.111 20.331 4.985 1.000 19.394 401 TYR A N 1
ATOM 2986 C CA . TYR A 1 401 ? 23.728 20.574 4.603 1.000 19.930 401 TYR A CA 1
ATOM 2987 C C . TYR A 1 401 ? 22.778 20.019 5.661 1.000 20.415 401 TYR A C 1
ATOM 2988 O O . TYR A 1 401 ? 22.861 18.849 6.025 1.000 19.960 401 TYR A O 1
ATOM 2997 N N . MET A 1 402 ? 21.872 20.888 6.122 1.000 21.242 402 MET A N 1
ATOM 2998 C CA . MET A 1 402 ? 20.812 20.522 7.045 1.000 22.287 402 MET A CA 1
ATOM 2999 C C . MET A 1 402 ? 19.635 21.469 6.827 1.000 22.823 402 MET A C 1
ATOM 3000 O O . MET A 1 402 ? 19.778 22.491 6.158 1.000 22.921 402 MET A O 1
ATOM 3005 N N . THR A 1 403 ? 18.477 21.123 7.402 1.000 23.373 403 THR A N 1
ATOM 3006 C CA . THR A 1 403 ? 17.286 21.948 7.284 1.000 23.904 403 THR A CA 1
ATOM 3007 C C . THR A 1 403 ? 17.434 23.184 8.168 1.000 24.235 403 THR A C 1
ATOM 3008 O O . THR A 1 403 ? 18.200 23.183 9.130 1.000 24.109 403 THR A O 1
ATOM 3012 N N . LYS A 1 404 ? 16.664 24.227 7.833 1.000 24.609 404 LYS A N 1
ATOM 3013 C CA . LYS A 1 404 ? 16.817 25.549 8.422 1.000 25.026 404 LYS A CA 1
ATOM 3014 C C . LYS A 1 404 ? 16.425 25.550 9.900 1.000 25.207 404 LYS A C 1
ATOM 3015 O O . LYS A 1 404 ? 16.765 26.486 10.620 1.000 25.971 404 LYS A O 1
ATOM 3017 N N . ASP A 1 405 ? 15.719 24.501 10.346 1.000 25.023 405 ASP A N 1
ATOM 3018 C CA . ASP A 1 405 ? 15.281 24.383 11.729 1.000 24.950 405 ASP A CA 1
ATOM 3019 C C . ASP A 1 405 ? 16.415 23.892 12.632 1.000 24.075 405 ASP A C 1
ATOM 3020 O O . ASP A 1 405 ? 16.234 23.807 13.845 1.000 24.220 405 ASP A O 1
ATOM 3025 N N . GLY A 1 406 ? 17.567 23.542 12.044 1.000 23.029 406 GLY A N 1
ATOM 3026 C CA . GLY A 1 406 ? 18.731 23.122 12.810 1.000 22.348 406 GLY A CA 1
ATOM 3027 C C . GLY A 1 406 ? 18.711 21.625 13.114 1.000 21.722 406 GLY A C 1
ATOM 3028 O O . GLY A 1 406 ? 19.519 21.144 13.907 1.000 21.205 406 GLY A O 1
ATOM 3029 N N . ARG A 1 407 ? 17.783 20.898 12.480 1.000 21.132 407 ARG A N 1
ATOM 3030 C CA . ARG A 1 407 ? 17.721 19.451 12.594 1.000 20.911 407 ARG A CA 1
ATOM 3031 C C . ARG A 1 407 ? 18.884 18.845 11.814 1.000 20.175 407 ARG A C 1
ATOM 3032 O O . ARG A 1 407 ? 19.088 19.192 10.653 1.000 20.077 407 ARG A O 1
ATOM 3040 N N . ILE A 1 408 ? 19.636 17.944 12.457 1.000 19.470 408 ILE A N 1
ATOM 3041 C CA . ILE A 1 408 ? 20.646 17.162 11.763 1.000 19.161 408 ILE A CA 1
ATOM 3042 C C . ILE A 1 408 ? 20.260 15.687 11.835 1.000 18.671 408 ILE A C 1
ATOM 3043 O O . ILE A 1 408 ? 19.682 15.234 12.822 1.000 18.530 408 ILE A O 1
ATOM 3048 N N . SER A 1 409 ? 20.574 14.962 10.758 1.000 18.351 409 SER A N 1
ATOM 3049 C CA . SER A 1 409 ? 20.534 13.511 10.758 1.000 18.211 409 SER A CA 1
ATOM 3050 C C . SER A 1 409 ? 21.885 12.986 11.234 1.000 18.017 409 SER A C 1
ATOM 3051 O O . SER A 1 409 ? 22.900 13.201 10.575 1.000 17.803 409 SER A O 1
ATOM 3054 N N . VAL A 1 410 ? 21.879 12.285 12.374 1.000 17.853 410 VAL A N 1
ATOM 3055 C CA . VAL A 1 410 ? 23.102 11.805 12.998 1.000 17.849 410 VAL A CA 1
ATOM 3056 C C . VAL A 1 410 ? 23.705 10.701 12.128 1.000 17.892 410 VAL A C 1
ATOM 3057 O O . VAL A 1 410 ? 24.899 10.428 12.219 1.000 18.120 410 VAL A O 1
ATOM 3061 N N . ALA A 1 411 ? 22.878 10.086 11.272 1.000 17.972 411 ALA A N 1
ATOM 3062 C CA . ALA A 1 411 ? 23.331 9.047 10.359 1.000 17.821 411 ALA A CA 1
ATOM 3063 C C . ALA A 1 411 ? 24.330 9.599 9.342 1.000 17.703 411 ALA A C 1
ATOM 3064 O O . ALA A 1 411 ? 25.139 8.845 8.808 1.000 18.186 411 ALA A O 1
ATOM 3066 N N . GLY A 1 412 ? 24.262 10.908 9.072 1.000 17.283 412 GLY A N 1
ATOM 3067 C CA . GLY A 1 412 ? 25.182 11.561 8.154 1.000 17.181 412 GLY A CA 1
ATOM 3068 C C . GLY A 1 412 ? 26.554 11.813 8.779 1.000 16.945 412 GLY A C 1
ATOM 3069 O O . GLY A 1 412 ? 27.478 12.221 8.080 1.000 17.230 412 GLY A O 1
ATOM 3070 N N . VAL A 1 413 ? 26.673 11.578 10.093 1.000 16.655 413 VAL A N 1
ATOM 3071 C CA . VAL A 1 413 ? 27.912 11.796 10.823 1.000 16.500 413 VAL A CA 1
ATOM 3072 C C . VAL A 1 413 ? 28.661 10.468 10.917 1.000 16.466 413 VAL A C 1
ATOM 3073 O O . VAL A 1 413 ? 28.063 9.438 11.224 1.000 16.350 413 VAL A O 1
ATOM 3077 N N . THR A 1 414 ? 29.975 10.511 10.655 1.000 16.270 414 THR A N 1
ATOM 3078 C CA . THR A 1 414 ? 30.820 9.328 10.682 1.000 16.279 414 THR A CA 1
ATOM 3079 C C . THR A 1 414 ? 32.117 9.657 11.416 1.000 16.133 414 THR A C 1
ATOM 3080 O O . THR A 1 414 ? 32.379 10.815 11.737 1.000 15.737 414 THR A O 1
ATOM 3084 N N A SER A 1 415 ? 32.925 8.621 11.660 0.400 16.284 415 SER A N 1
ATOM 3085 N N B SER A 1 415 ? 32.924 8.620 11.660 0.600 16.197 415 SER A N 1
ATOM 3086 C CA A SER A 1 415 ? 34.221 8.774 12.301 0.400 16.482 415 SER A CA 1
ATOM 3087 C CA B SER A 1 415 ? 34.221 8.773 12.300 0.600 16.368 415 SER A CA 1
ATOM 3088 C C A SER A 1 415 ? 35.115 9.712 11.492 0.400 16.584 415 SER A C 1
ATOM 3089 C C B SER A 1 415 ? 35.109 9.719 11.493 0.600 16.506 415 SER A C 1
ATOM 3090 O O A SER A 1 415 ? 35.923 10.439 12.066 0.400 16.584 415 SER A O 1
ATOM 3091 O O B SER A 1 415 ? 35.904 10.458 12.068 0.600 16.489 415 SER A O 1
ATOM 3096 N N . SER A 1 416 ? 34.958 9.696 10.162 1.000 16.694 416 SER A N 1
ATOM 3097 C CA . SER A 1 416 ? 35.817 10.459 9.269 1.000 17.133 416 SER A CA 1
ATOM 3098 C C . SER A 1 416 ? 35.409 11.931 9.167 1.000 16.978 416 SER A C 1
ATOM 3099 O O . SER A 1 416 ? 36.235 12.745 8.762 1.000 17.754 416 SER A O 1
ATOM 3102 N N . ASN A 1 417 ? 34.161 12.289 9.508 1.000 16.385 417 ASN A N 1
ATOM 3103 C CA . ASN A 1 417 ? 33.704 13.658 9.293 1.000 16.120 417 ASN A CA 1
ATOM 3104 C C . ASN A 1 417 ? 33.259 14.345 10.587 1.000 15.886 417 ASN A C 1
ATOM 3105 O O . ASN A 1 417 ? 32.929 15.528 10.553 1.000 15.674 417 ASN A O 1
ATOM 3110 N N . VAL A 1 418 ? 33.271 13.638 11.726 1.000 15.743 418 VAL A N 1
ATOM 3111 C CA . VAL A 1 418 ? 32.752 14.199 12.966 1.000 15.757 418 VAL A CA 1
ATOM 3112 C C . VAL A 1 418 ? 33.658 15.338 13.441 1.000 15.724 418 VAL A C 1
ATOM 3113 O O . VAL A 1 418 ? 33.175 16.305 14.027 1.000 15.993 418 VAL A O 1
ATOM 3117 N N . GLY A 1 419 ? 34.967 15.221 13.188 1.000 15.762 419 GLY A N 1
ATOM 3118 C CA . GLY A 1 419 ? 35.915 16.269 13.533 1.000 15.676 419 GLY A CA 1
ATOM 3119 C C . GLY A 1 419 ? 35.650 17.550 12.745 1.000 15.637 419 GLY A C 1
ATOM 3120 O O . GLY A 1 419 ? 35.620 18.639 13.314 1.000 15.457 419 GLY A O 1
ATOM 3121 N N . TYR A 1 420 ? 35.453 17.394 11.430 1.000 15.665 420 TYR A N 1
ATOM 3122 C CA . TYR A 1 420 ? 35.141 18.498 10.535 1.000 15.692 420 TYR A CA 1
ATOM 3123 C C . TYR A 1 420 ? 33.846 19.182 10.969 1.000 15.641 420 TYR A C 1
ATOM 3124 O O . TYR A 1 420 ? 33.766 20.408 10.968 1.000 15.436 420 TYR A O 1
ATOM 3133 N N . LEU A 1 421 ? 32.837 18.382 11.337 1.000 15.507 421 LEU A N 1
ATOM 3134 C CA . LEU A 1 421 ? 31.540 18.911 11.733 1.000 15.566 421 LEU A CA 1
ATOM 3135 C C . LEU A 1 421 ? 31.680 19.758 12.996 1.000 15.717 421 LEU A C 1
ATOM 3136 O O . LEU A 1 421 ? 31.120 20.849 13.075 1.000 15.521 421 LEU A O 1
ATOM 3141 N N . ALA A 1 422 ? 32.414 19.237 13.985 1.000 16.149 422 ALA A N 1
ATOM 3142 C CA . ALA A 1 422 ? 32.583 19.912 15.263 1.000 16.696 422 ALA A CA 1
ATOM 3143 C C . ALA A 1 422 ? 33.318 21.237 15.072 1.000 17.202 422 ALA A C 1
ATOM 3144 O O . ALA A 1 422 ? 32.946 22.245 15.668 1.000 17.321 422 ALA A O 1
ATOM 3146 N N . HIS A 1 423 ? 34.365 21.223 14.239 1.000 18.121 423 HIS A N 1
ATOM 3147 C CA . HIS A 1 423 ? 35.114 22.431 13.936 1.000 18.735 423 HIS A CA 1
ATOM 3148 C C . HIS A 1 423 ? 34.179 23.468 13.316 1.000 18.548 423 HIS A C 1
ATOM 3149 O O . HIS A 1 423 ? 34.208 24.634 13.699 1.000 18.423 423 HIS A O 1
ATOM 3156 N N . ALA A 1 424 ? 33.343 23.022 12.370 1.000 18.558 424 ALA A N 1
ATOM 3157 C CA . ALA A 1 424 ? 32.459 23.910 11.631 1.000 18.651 424 ALA A CA 1
ATOM 3158 C C . ALA A 1 424 ? 31.417 24.534 12.558 1.000 18.796 424 ALA A C 1
ATOM 3159 O O . ALA A 1 424 ? 31.189 25.740 12.499 1.000 18.921 424 ALA A O 1
ATOM 3161 N N . ILE A 1 425 ? 30.788 23.710 13.405 1.000 18.925 425 ILE A N 1
ATOM 3162 C CA . ILE A 1 425 ? 29.770 24.190 14.329 1.000 19.298 425 ILE A CA 1
ATOM 3163 C C . ILE A 1 425 ? 30.401 25.177 15.311 1.000 19.882 425 ILE A C 1
ATOM 3164 O O . ILE A 1 425 ? 29.788 26.189 15.643 1.000 20.338 425 ILE A O 1
ATOM 3169 N N . HIS A 1 426 ? 31.625 24.885 15.768 1.000 20.573 426 HIS A N 1
ATOM 3170 C CA . HIS A 1 426 ? 32.334 25.783 16.666 1.000 21.193 426 HIS A CA 1
ATOM 3171 C C . HIS A 1 426 ? 32.534 27.144 16.000 1.000 21.873 426 HIS A C 1
ATOM 3172 O O . HIS A 1 426 ? 32.311 28.176 16.628 1.000 21.854 426 HIS A O 1
ATOM 3179 N N . GLN A 1 427 ? 32.954 27.136 14.729 1.000 22.605 427 GLN A N 1
ATOM 3180 C CA . GLN A 1 427 ? 33.282 28.366 14.024 1.000 23.595 427 GLN A CA 1
ATOM 3181 C C . GLN A 1 427 ? 32.054 29.268 13.897 1.000 23.883 427 GLN A C 1
ATOM 3182 O O . GLN A 1 427 ? 32.181 30.486 14.002 1.000 24.022 427 GLN A O 1
ATOM 3188 N N . VAL A 1 428 ? 30.872 28.674 13.685 1.000 24.285 428 VAL A N 1
ATOM 3189 C CA . VAL A 1 428 ? 29.676 29.451 13.389 1.000 24.620 428 VAL A CA 1
ATOM 3190 C C . VAL A 1 428 ? 28.961 29.862 14.679 1.000 25.180 428 VAL A C 1
ATOM 3191 O O . VAL A 1 428 ? 28.044 30.679 14.619 1.000 25.433 428 VAL A O 1
ATOM 3195 N N . THR A 1 429 ? 29.365 29.310 15.835 1.000 25.641 429 THR A N 1
ATOM 3196 C CA . THR A 1 429 ? 28.674 29.583 17.090 1.000 26.095 429 THR A CA 1
ATOM 3197 C C . THR A 1 429 ? 29.562 30.335 18.084 1.000 27.319 429 THR A C 1
ATOM 3198 O O . THR A 1 429 ? 29.044 30.876 19.058 1.000 27.566 429 THR A O 1
ATOM 3202 N N . LYS A 1 430 ? 30.883 30.364 17.861 1.000 28.535 430 LYS A N 1
ATOM 3203 C CA . LYS A 1 430 ? 31.798 30.960 18.824 1.000 29.692 430 LYS A CA 1
ATOM 3204 C C . LYS A 1 430 ? 31.597 32.487 18.860 1.000 30.353 430 LYS A C 1
ATOM 3205 O O . LYS A 1 430 ? 31.228 33.045 17.804 1.000 30.460 430 LYS A O 1
ATOM 3212 N N . MET B 1 27 ? -22.213 1.059 36.633 1.000 35.193 27 MET B N 1
ATOM 3213 C CA . MET B 1 27 ? -20.929 1.480 36.015 1.000 35.354 27 MET B CA 1
ATOM 3214 C C . MET B 1 27 ? -21.095 1.539 34.500 1.000 35.010 27 MET B C 1
ATOM 3215 O O . MET B 1 27 ? -21.684 0.639 33.905 1.000 34.944 27 MET B O 1
ATOM 3220 N N . ASP B 1 28 ? -20.571 2.608 33.890 1.000 35.055 28 ASP B N 1
ATOM 3221 C CA . ASP B 1 28 ? -20.513 2.718 32.442 1.000 35.028 28 ASP B CA 1
ATOM 3222 C C . ASP B 1 28 ? -19.337 1.882 31.945 1.000 33.308 28 ASP B C 1
ATOM 3223 O O . ASP B 1 28 ? -18.182 2.259 32.138 1.000 33.646 28 ASP B O 1
ATOM 3228 N N . MET B 1 29 ? -19.648 0.749 31.303 1.000 31.799 29 MET B N 1
ATOM 3229 C CA . MET B 1 29 ? -18.641 -0.218 30.896 1.000 30.596 29 MET B CA 1
ATOM 3230 C C . MET B 1 29 ? -18.308 -0.048 29.415 1.000 28.944 29 MET B C 1
ATOM 3231 O O . MET B 1 29 ? -17.700 -0.931 28.814 1.000 28.272 29 MET B O 1
ATOM 3236 N N . SER B 1 30 ? -18.697 1.097 28.840 1.000 27.612 30 SER B N 1
ATOM 3237 C CA . SER B 1 30 ? -18.465 1.362 27.431 1.000 26.562 30 SER B CA 1
ATOM 3238 C C . SER B 1 30 ? -16.970 1.530 27.175 1.000 24.941 30 SER B C 1
ATOM 3239 O O . SER B 1 30 ? -16.239 2.047 28.017 1.000 24.895 30 SER B O 1
ATOM 3242 N N . SER B 1 31 ? -16.537 1.056 26.004 1.000 23.095 31 SER B N 1
ATOM 3243 C CA . SER B 1 31 ? -15.190 1.279 25.513 1.000 21.783 31 SER B CA 1
ATOM 3244 C C . SER B 1 31 ? -15.275 2.183 24.289 1.000 19.721 31 SER B C 1
ATOM 3245 O O . SER B 1 31 ? -16.368 2.587 23.896 1.000 19.483 31 SER B O 1
ATOM 3248 N N . TRP B 1 32 ? -14.121 2.475 23.683 1.000 17.864 32 TRP B N 1
ATOM 3249 C CA . TRP B 1 32 ? -14.076 3.278 22.473 1.000 16.548 32 TRP B CA 1
ATOM 3250 C C . TRP B 1 32 ? -14.914 2.644 21.364 1.000 15.629 32 TRP B C 1
ATOM 3251 O O . TRP B 1 32 ? -15.508 3.366 20.567 1.000 15.340 32 TRP B O 1
ATOM 3262 N N . TRP B 1 33 ? -14.966 1.304 21.320 1.000 14.965 33 TRP B N 1
ATOM 3263 C CA . TRP B 1 33 ? -15.471 0.603 20.149 1.000 14.820 33 TRP B CA 1
ATOM 3264 C C . TRP B 1 33 ? -16.665 -0.297 20.473 1.000 15.097 33 TRP B C 1
ATOM 3265 O O . TRP B 1 33 ? -16.941 -1.232 19.724 1.000 14.852 33 TRP B O 1
ATOM 3276 N N . THR B 1 34 ? -17.402 0.010 21.549 1.000 15.679 34 THR B N 1
ATOM 3277 C CA . THR B 1 34 ? -18.609 -0.734 21.884 1.000 16.030 34 THR B CA 1
ATOM 3278 C C . THR B 1 34 ? -19.584 -0.701 20.707 1.000 16.166 34 THR B C 1
ATOM 3279 O O . THR B 1 34 ? -20.258 -1.691 20.429 1.000 16.324 34 THR B O 1
ATOM 3283 N N . HIS B 1 35 ? -19.637 0.446 20.019 1.000 16.316 35 HIS B N 1
ATOM 3284 C CA . HIS B 1 35 ? -20.622 0.711 18.982 1.000 16.626 35 HIS B CA 1
ATOM 3285 C C . HIS B 1 35 ? -20.184 0.171 17.619 1.000 17.006 35 HIS B C 1
ATOM 3286 O O . HIS B 1 35 ? -20.959 0.230 16.666 1.000 17.177 35 HIS B O 1
ATOM 3293 N N . VAL B 1 36 ? -18.948 -0.333 17.514 1.000 17.395 36 VAL B N 1
ATOM 3294 C CA . VAL B 1 36 ? -18.427 -0.821 16.246 1.000 17.917 36 VAL B CA 1
ATOM 3295 C C . VAL B 1 36 ? -18.999 -2.212 15.979 1.000 18.856 36 VAL B C 1
ATOM 3296 O O . VAL B 1 36 ? -18.752 -3.144 16.741 1.000 18.813 36 VAL B O 1
ATOM 3300 N N . GLU B 1 37 ? -19.755 -2.338 14.880 1.000 20.230 37 GLU B N 1
ATOM 3301 C CA . GLU B 1 37 ? -20.425 -3.582 14.535 1.000 21.687 37 GLU B CA 1
ATOM 3302 C C . GLU B 1 37 ? -19.459 -4.525 13.824 1.000 21.745 37 GLU B C 1
ATOM 3303 O O . GLU B 1 37 ? -18.495 -4.087 13.197 1.000 20.948 37 GLU B O 1
ATOM 3309 N N . MET B 1 38 ? -19.742 -5.829 13.935 1.000 22.106 38 MET B N 1
ATOM 3310 C CA . MET B 1 38 ? -19.072 -6.845 13.142 1.000 22.795 38 MET B CA 1
ATOM 3311 C C . MET B 1 38 ? -19.482 -6.668 11.682 1.000 23.037 38 MET B C 1
ATOM 3312 O O . MET B 1 38 ? -20.667 -6.544 11.384 1.000 22.179 38 MET B O 1
ATOM 3317 N N . GLY B 1 39 ? -18.490 -6.653 10.783 1.000 23.883 39 GLY B N 1
ATOM 3318 C CA . GLY B 1 39 ? -18.737 -6.487 9.360 1.000 25.009 39 GLY B CA 1
ATOM 3319 C C . GLY B 1 39 ? -19.429 -7.712 8.767 1.000 26.359 39 GLY B C 1
ATOM 3320 O O . GLY B 1 39 ? -19.391 -8.791 9.356 1.000 26.732 39 GLY B O 1
ATOM 3321 N N . PRO B 1 40 ? -20.077 -7.585 7.586 1.000 28.194 40 PRO B N 1
ATOM 3322 C CA . PRO B 1 40 ? -20.792 -8.708 6.975 1.000 29.558 40 PRO B CA 1
ATOM 3323 C C . PRO B 1 40 ? -19.834 -9.766 6.431 1.000 31.405 40 PRO B C 1
ATOM 3324 O O . PRO B 1 40 ? -18.674 -9.464 6.159 1.000 31.419 40 PRO B O 1
ATOM 3328 N N . PRO B 1 41 ? -20.272 -11.038 6.271 1.000 33.705 41 PRO B N 1
ATOM 3329 C CA . PRO B 1 41 ? -19.413 -12.077 5.699 1.000 34.821 41 PRO B CA 1
ATOM 3330 C C . PRO B 1 41 ? -19.085 -11.813 4.230 1.000 36.018 41 PRO B C 1
ATOM 3331 O O . PRO B 1 41 ? -19.945 -11.375 3.468 1.000 36.461 41 PRO B O 1
ATOM 3335 N N . ASP B 1 42 ? -17.829 -12.082 3.853 1.000 37.189 42 ASP B N 1
ATOM 3336 C CA . ASP B 1 42 ? -17.390 -12.000 2.470 1.000 38.081 42 ASP B CA 1
ATOM 3337 C C . ASP B 1 42 ? -17.912 -13.231 1.731 1.000 37.762 42 ASP B C 1
ATOM 3338 O O . ASP B 1 42 ? -17.538 -14.352 2.071 1.000 37.546 42 ASP B O 1
ATOM 3343 N N . PRO B 1 43 ? -18.791 -13.072 0.711 1.000 37.306 43 PRO B N 1
ATOM 3344 C CA . PRO B 1 43 ? -19.408 -14.224 0.049 1.000 36.836 43 PRO B CA 1
ATOM 3345 C C . PRO B 1 43 ? -18.422 -15.128 -0.691 1.000 36.273 43 PRO B C 1
ATOM 3346 O O . PRO B 1 43 ? -18.539 -16.349 -0.616 1.000 36.079 43 PRO B O 1
ATOM 3350 N N . ILE B 1 44 ? -17.454 -14.525 -1.394 1.000 35.658 44 ILE B N 1
ATOM 3351 C CA . ILE B 1 44 ? -16.482 -15.280 -2.171 1.000 35.190 44 ILE B CA 1
ATOM 3352 C C . ILE B 1 44 ? -15.595 -16.090 -1.226 1.000 34.379 44 ILE B C 1
ATOM 3353 O O . ILE B 1 44 ? -15.306 -17.254 -1.499 1.000 33.877 44 ILE B O 1
ATOM 3358 N N . LEU B 1 45 ? -15.162 -15.468 -0.122 1.000 33.628 45 LEU B N 1
ATOM 3359 C CA . LEU B 1 45 ? -14.351 -16.151 0.874 1.000 33.074 45 LEU B CA 1
ATOM 3360 C C . LEU B 1 45 ? -15.139 -17.325 1.454 1.000 31.795 45 LEU B C 1
ATOM 3361 O O . LEU B 1 45 ? -14.576 -18.392 1.685 1.000 31.714 45 LEU B O 1
ATOM 3366 N N . GLY B 1 46 ? -16.441 -17.112 1.683 1.000 30.763 46 GLY B N 1
ATOM 3367 C CA . GLY B 1 46 ? -17.316 -18.134 2.235 1.000 29.943 46 GLY B CA 1
ATOM 3368 C C . GLY B 1 46 ? -17.369 -19.387 1.362 1.000 29.174 46 GLY B C 1
ATOM 3369 O O . GLY B 1 46 ? -17.461 -20.497 1.881 1.000 28.850 46 GLY B O 1
ATOM 3370 N N . VAL B 1 47 ? -17.316 -19.196 0.037 1.000 28.360 47 VAL B N 1
ATOM 3371 C CA . VAL B 1 47 ? -17.392 -20.299 -0.909 1.000 27.728 47 VAL B CA 1
ATOM 3372 C C . VAL B 1 47 ? -16.136 -21.162 -0.790 1.000 27.182 47 VAL B C 1
ATOM 3373 O O . VAL B 1 47 ? -16.235 -22.387 -0.755 1.000 26.296 47 VAL B O 1
ATOM 3377 N N . THR B 1 48 ? -14.962 -20.520 -0.732 1.000 26.795 48 THR B N 1
ATOM 3378 C CA . THR B 1 48 ? -13.698 -21.237 -0.658 1.000 26.847 48 THR B CA 1
ATOM 3379 C C . THR B 1 48 ? -13.554 -21.903 0.711 1.000 26.403 48 THR B C 1
ATOM 3380 O O . THR B 1 48 ? -12.958 -22.972 0.814 1.000 25.730 48 THR B O 1
ATOM 3384 N N . GLU B 1 49 ? -14.093 -21.262 1.757 1.000 26.383 49 GLU B N 1
ATOM 3385 C CA . GLU B 1 49 ? -14.073 -21.826 3.099 1.000 26.513 49 GLU B CA 1
ATOM 3386 C C . GLU B 1 49 ? -14.943 -23.081 3.147 1.000 25.339 49 GLU B C 1
ATOM 3387 O O . GLU B 1 49 ? -14.541 -24.089 3.724 1.000 24.958 49 GLU B O 1
ATOM 3393 N N . ALA B 1 50 ? -16.133 -23.008 2.537 1.000 24.209 50 ALA B N 1
ATOM 3394 C CA . ALA B 1 50 ? -17.029 -24.152 2.451 1.000 23.500 50 ALA B CA 1
ATOM 3395 C C . ALA B 1 50 ? -16.376 -25.275 1.646 1.000 22.790 50 ALA B C 1
ATOM 3396 O O . ALA B 1 50 ? -16.507 -26.446 1.997 1.000 22.325 50 ALA B O 1
ATOM 3398 N N . PHE B 1 51 ? -15.666 -24.903 0.573 1.000 21.964 51 PHE B N 1
ATOM 3399 C CA . PHE B 1 51 ? -14.959 -25.859 -0.265 1.000 21.678 51 PHE B CA 1
ATOM 3400 C C . PHE B 1 51 ? -13.929 -26.633 0.560 1.000 21.941 51 PHE B C 1
ATOM 3401 O O . PHE B 1 51 ? -13.810 -27.847 0.414 1.000 21.736 51 PHE B O 1
ATOM 3409 N N . LYS B 1 52 ? -13.181 -25.920 1.411 1.000 22.533 52 LYS B N 1
ATOM 3410 C CA . LYS B 1 52 ? -12.108 -26.518 2.193 1.000 23.040 52 LYS B CA 1
ATOM 3411 C C . LYS B 1 52 ? -12.659 -27.574 3.152 1.000 22.647 52 LYS B C 1
ATOM 3412 O O . LYS B 1 52 ? -12.006 -28.588 3.386 1.000 22.504 52 LYS B O 1
ATOM 3418 N N . ARG B 1 53 ? -13.855 -27.327 3.699 1.000 22.630 53 ARG B N 1
ATOM 3419 C CA . ARG B 1 53 ? -14.450 -28.209 4.692 1.000 22.956 53 ARG B CA 1
ATOM 3420 C C . ARG B 1 53 ? -14.995 -29.485 4.047 1.000 22.257 53 ARG B C 1
ATOM 3421 O O . ARG B 1 53 ? -15.035 -30.527 4.697 1.000 22.376 53 ARG B O 1
ATOM 3429 N N . ASP B 1 54 ? -15.416 -29.397 2.779 1.000 21.332 54 ASP B N 1
ATOM 3430 C CA . ASP B 1 54 ? -16.058 -30.507 2.087 1.000 20.627 54 ASP B CA 1
ATOM 3431 C C . ASP B 1 54 ? -15.109 -31.705 2.037 1.000 20.020 54 ASP B C 1
ATOM 3432 O O . ASP B 1 54 ? -13.929 -31.547 1.734 1.000 19.638 54 ASP B O 1
ATOM 3437 N N . THR B 1 55 ? -15.638 -32.907 2.316 1.000 19.540 55 THR B N 1
ATOM 3438 C CA . THR B 1 55 ? -14.817 -34.105 2.437 1.000 19.171 55 THR B CA 1
ATOM 3439 C C . THR B 1 55 ? -14.766 -34.876 1.116 1.000 19.121 55 THR B C 1
ATOM 3440 O O . THR B 1 55 ? -14.043 -35.866 1.019 1.000 18.928 55 THR B O 1
ATOM 3444 N N . ASN B 1 56 ? -15.532 -34.427 0.112 1.000 19.053 56 ASN B N 1
ATOM 3445 C CA . ASN B 1 56 ? -15.593 -35.089 -1.182 1.000 19.371 56 ASN B CA 1
ATOM 3446 C C . ASN B 1 56 ? -14.250 -34.933 -1.892 1.000 19.906 56 ASN B C 1
ATOM 3447 O O . ASN B 1 56 ? -13.793 -33.815 -2.117 1.000 20.467 56 ASN B O 1
ATOM 3452 N N . SER B 1 57 ? -13.642 -36.067 -2.265 1.000 20.222 57 SER B N 1
ATOM 3453 C CA . SER B 1 57 ? -12.340 -36.081 -2.917 1.000 20.565 57 SER B CA 1
ATOM 3454 C C . SER B 1 57 ? -12.422 -35.526 -4.339 1.000 20.459 57 SER B C 1
ATOM 3455 O O . SER B 1 57 ? -11.393 -35.187 -4.921 1.000 20.348 57 SER B O 1
ATOM 3458 N N . LYS B 1 58 ? -13.639 -35.444 -4.895 1.000 20.510 58 LYS B N 1
ATOM 3459 C CA . LYS B 1 58 ? -13.844 -34.977 -6.259 1.000 20.852 58 LYS B CA 1
ATOM 3460 C C . LYS B 1 58 ? -14.190 -33.490 -6.291 1.000 20.277 58 LYS B C 1
ATOM 3461 O O . LYS B 1 58 ? -14.521 -32.961 -7.351 1.000 20.180 58 LYS B O 1
ATOM 3467 N N . LYS B 1 59 ? -14.102 -32.816 -5.138 1.000 19.544 59 LYS B N 1
ATOM 3468 C CA . LYS B 1 59 ? -14.556 -31.440 -5.019 1.000 19.279 59 LYS B CA 1
ATOM 3469 C C . LYS B 1 59 ? -13.727 -30.527 -5.920 1.000 19.011 59 LYS B C 1
ATOM 3470 O O . LYS B 1 59 ? -12.556 -30.795 -6.182 1.000 19.177 59 LYS B O 1
ATOM 3476 N N . MET B 1 60 ? -14.366 -29.441 -6.374 1.000 18.749 60 MET B N 1
ATOM 3477 C CA . MET B 1 60 ? -13.741 -28.447 -7.230 1.000 18.754 60 MET B CA 1
ATOM 3478 C C . MET B 1 60 ? -14.001 -27.057 -6.656 1.000 18.443 60 MET B C 1
ATOM 3479 O O . MET B 1 60 ? -15.110 -26.765 -6.215 1.000 18.323 60 MET B O 1
ATOM 3484 N N . ASN B 1 61 ? -12.968 -26.207 -6.682 1.000 18.401 61 ASN B N 1
ATOM 3485 C CA . ASN B 1 61 ? -13.082 -24.832 -6.224 1.000 18.589 61 ASN B CA 1
ATOM 3486 C C . ASN B 1 61 ? -13.087 -23.901 -7.433 1.000 18.450 61 ASN B C 1
ATOM 3487 O O . ASN B 1 61 ? -12.029 -23.516 -7.923 1.000 18.417 61 ASN B O 1
ATOM 3492 N N . LEU B 1 62 ? -14.289 -23.531 -7.890 1.000 18.530 62 LEU B N 1
ATOM 3493 C CA . LEU B 1 62 ? -14.436 -22.587 -8.986 1.000 18.537 62 LEU B CA 1
ATOM 3494 C C . LEU B 1 62 ? -14.683 -21.180 -8.442 1.000 18.793 62 LEU B C 1
ATOM 3495 O O . LEU B 1 62 ? -15.237 -20.334 -9.141 1.000 18.794 62 LEU B O 1
ATOM 3500 N N . GLY B 1 63 ? -14.254 -20.935 -7.196 1.000 18.959 63 GLY B N 1
ATOM 3501 C CA . GLY B 1 63 ? -14.246 -19.598 -6.626 1.000 19.268 63 GLY B CA 1
ATOM 3502 C C . GLY B 1 63 ? -12.825 -19.071 -6.417 1.000 19.776 63 GLY B C 1
ATOM 3503 O O . GLY B 1 63 ? -12.653 -17.974 -5.893 1.000 20.086 63 GLY B O 1
ATOM 3504 N N . VAL B 1 64 ? -11.816 -19.850 -6.833 1.000 20.250 64 VAL B N 1
ATOM 3505 C CA . VAL B 1 64 ? -10.420 -19.485 -6.630 1.000 20.807 64 VAL B CA 1
ATOM 3506 C C . VAL B 1 64 ? -10.130 -18.199 -7.405 1.000 20.732 64 VAL B C 1
ATOM 3507 O O . VAL B 1 64 ? -10.463 -18.093 -8.583 1.000 20.933 64 VAL B O 1
ATOM 3511 N N . GLY B 1 65 ? -9.502 -17.227 -6.729 1.000 20.622 65 GLY B N 1
ATOM 3512 C CA . GLY B 1 65 ? -9.336 -15.886 -7.270 1.000 20.359 65 GLY B CA 1
ATOM 3513 C C . GLY B 1 65 ? -7.923 -15.627 -7.794 1.000 20.023 65 GLY B C 1
ATOM 3514 O O . GLY B 1 65 ? -7.469 -14.485 -7.798 1.000 21.199 65 GLY B O 1
ATOM 3515 N N . ALA B 1 66 ? -7.247 -16.686 -8.254 1.000 18.887 66 ALA B N 1
ATOM 3516 C CA . ALA B 1 66 ? -5.901 -16.579 -8.795 1.000 18.014 66 ALA B CA 1
ATOM 3517 C C . ALA B 1 66 ? -5.642 -17.743 -9.746 1.000 17.345 66 ALA B C 1
ATOM 3518 O O . ALA B 1 66 ? -6.310 -18.772 -9.669 1.000 16.931 66 ALA B O 1
ATOM 3520 N N . TYR B 1 67 ? -4.659 -17.567 -10.635 1.000 16.830 67 TYR B N 1
ATOM 3521 C CA . TYR B 1 67 ? -4.322 -18.582 -11.618 1.000 16.837 67 TYR B CA 1
ATOM 3522 C C . TYR B 1 67 ? -3.832 -19.842 -10.906 1.000 16.935 67 TYR B C 1
ATOM 3523 O O . TYR B 1 67 ? -3.200 -19.769 -9.854 1.000 16.878 67 TYR B O 1
ATOM 3532 N N . ARG B 1 68 ? -4.158 -20.991 -11.505 1.000 16.991 68 ARG B N 1
ATOM 3533 C CA . ARG B 1 68 ? -3.648 -22.285 -11.088 1.000 17.258 68 ARG B CA 1
ATOM 3534 C C . ARG B 1 68 ? -3.228 -23.047 -12.340 1.000 17.171 68 ARG B C 1
ATOM 3535 O O . ARG B 1 68 ? -3.834 -22.882 -13.395 1.000 16.615 68 ARG B O 1
ATOM 3543 N N . ASP B 1 69 ? -2.191 -23.880 -12.207 1.000 17.479 69 ASP B N 1
ATOM 3544 C CA . ASP B 1 69 ? -1.705 -24.687 -13.315 1.000 17.809 69 ASP B CA 1
ATOM 3545 C C . ASP B 1 69 ? -2.646 -25.877 -13.508 1.000 17.857 69 ASP B C 1
ATOM 3546 O O . ASP B 1 69 ? -3.674 -25.976 -12.841 1.000 17.485 69 ASP B O 1
ATOM 3551 N N . ASP B 1 70 ? -2.274 -26.791 -14.411 1.000 18.157 70 ASP B N 1
ATOM 3552 C CA . ASP B 1 70 ? -3.126 -27.917 -14.765 1.000 18.650 70 ASP B CA 1
ATOM 3553 C C . ASP B 1 70 ? -3.133 -28.970 -13.654 1.000 18.792 70 ASP B C 1
ATOM 3554 O O . ASP B 1 70 ? -3.915 -29.916 -13.713 1.000 18.371 70 ASP B O 1
ATOM 3559 N N . ASN B 1 71 ? -2.265 -28.806 -12.646 1.000 19.122 71 ASN B N 1
ATOM 3560 C CA . ASN B 1 71 ? -2.273 -29.652 -11.461 1.000 19.457 71 ASN B CA 1
ATOM 3561 C C . ASN B 1 71 ? -3.049 -28.976 -10.330 1.000 19.498 71 ASN B C 1
ATOM 3562 O O . ASN B 1 71 ? -3.116 -29.508 -9.224 1.000 19.789 71 ASN B O 1
ATOM 3567 N N . GLY B 1 72 ? -3.628 -27.801 -10.611 1.000 19.143 72 GLY B N 1
ATOM 3568 C CA . GLY B 1 72 ? -4.444 -27.080 -9.647 1.000 19.035 72 GLY B CA 1
ATOM 3569 C C . GLY B 1 72 ? -3.606 -26.436 -8.544 1.000 18.918 72 GLY B C 1
ATOM 3570 O O . GLY B 1 72 ? -4.094 -26.243 -7.433 1.000 18.970 72 GLY B O 1
ATOM 3571 N N . LYS B 1 73 ? -2.356 -26.083 -8.866 1.000 18.864 73 LYS B N 1
ATOM 3572 C CA . LYS B 1 73 ? -1.425 -25.565 -7.876 1.000 19.220 73 LYS B CA 1
ATOM 3573 C C . LYS B 1 73 ? -1.016 -24.139 -8.234 1.000 18.560 73 LYS B C 1
ATOM 3574 O O . LYS B 1 73 ? -1.048 -23.755 -9.402 1.000 18.132 73 LYS B O 1
ATOM 3580 N N . PRO B 1 74 ? -0.634 -23.310 -7.232 1.000 18.082 74 PRO B N 1
ATOM 3581 C CA . PRO B 1 74 ? -0.032 -22.001 -7.494 1.000 17.954 74 PRO B CA 1
ATOM 3582 C C . PRO B 1 74 ? 1.157 -22.110 -8.444 1.000 17.764 74 PRO B C 1
ATOM 3583 O O . PRO B 1 74 ? 1.900 -23.089 -8.400 1.000 17.715 74 PRO B O 1
ATOM 3587 N N . TYR B 1 75 ? 1.326 -21.092 -9.294 1.000 17.601 75 TYR B N 1
ATOM 3588 C CA . TYR B 1 75 ? 2.311 -21.135 -10.361 1.000 17.770 75 TYR B CA 1
ATOM 3589 C C . TYR B 1 75 ? 3.182 -19.882 -10.310 1.000 17.688 75 TYR B C 1
ATOM 3590 O O . TYR B 1 75 ? 2.723 -18.787 -10.629 1.000 17.477 75 TYR B O 1
ATOM 3599 N N . VAL B 1 76 ? 4.442 -20.067 -9.900 1.000 17.665 76 VAL B N 1
ATOM 3600 C CA . VAL B 1 76 ? 5.453 -19.030 -10.015 1.000 17.764 76 VAL B CA 1
ATOM 3601 C C . VAL B 1 76 ? 6.111 -19.181 -11.384 1.000 17.777 76 VAL B C 1
ATOM 3602 O O . VAL B 1 76 ? 6.627 -20.249 -11.710 1.000 17.913 76 VAL B O 1
ATOM 3606 N N . LEU B 1 77 ? 6.080 -18.106 -12.180 1.000 17.799 77 LEU B N 1
ATOM 3607 C CA . LEU B 1 77 ? 6.617 -18.134 -13.531 1.000 17.977 77 LEU B CA 1
ATOM 3608 C C . LEU B 1 77 ? 8.127 -18.348 -13.460 1.000 18.191 77 LEU B C 1
ATOM 3609 O O . LEU B 1 77 ? 8.805 -17.698 -12.669 1.000 17.945 77 LEU B O 1
ATOM 3614 N N . PRO B 1 78 ? 8.701 -19.277 -14.261 1.000 18.750 78 PRO B N 1
ATOM 3615 C CA . PRO B 1 78 ? 10.157 -19.439 -14.322 1.000 19.040 78 PRO B CA 1
ATOM 3616 C C . PRO B 1 78 ? 10.926 -18.147 -14.599 1.000 19.232 78 PRO B C 1
ATOM 3617 O O . PRO B 1 78 ? 12.014 -17.955 -14.062 1.000 19.681 78 PRO B O 1
ATOM 3621 N N . SER B 1 79 ? 10.354 -17.262 -15.427 1.000 19.481 79 SER B N 1
ATOM 3622 C CA . SER B 1 79 ? 10.979 -15.985 -15.741 1.000 19.560 79 SER B CA 1
ATOM 3623 C C . SER B 1 79 ? 11.101 -15.125 -14.483 1.000 19.490 79 SER B C 1
ATOM 3624 O O . SER B 1 79 ? 12.063 -14.373 -14.336 1.000 19.285 79 SER B O 1
ATOM 3627 N N . VAL B 1 80 ? 10.121 -15.246 -13.579 1.000 19.446 80 VAL B N 1
ATOM 3628 C CA . VAL B 1 80 ? 10.143 -14.533 -12.311 1.000 19.631 80 VAL B CA 1
ATOM 3629 C C . VAL B 1 80 ? 11.253 -15.100 -11.428 1.000 20.345 80 VAL B C 1
ATOM 3630 O O . VAL B 1 80 ? 11.975 -14.337 -10.791 1.000 20.211 80 VAL B O 1
ATOM 3634 N N . ARG B 1 81 ? 11.387 -16.432 -11.392 1.000 21.292 81 ARG B N 1
ATOM 3635 C CA . ARG B 1 81 ? 12.432 -17.074 -10.607 1.000 22.294 81 ARG B CA 1
ATOM 3636 C C . ARG B 1 81 ? 13.808 -16.630 -11.100 1.000 23.087 81 ARG B C 1
ATOM 3637 O O . ARG B 1 81 ? 14.698 -16.369 -10.292 1.000 23.082 81 ARG B O 1
ATOM 3645 N N . LYS B 1 82 ? 13.974 -16.554 -12.425 1.000 23.937 82 LYS B N 1
ATOM 3646 C CA . LYS B 1 82 ? 15.247 -16.180 -13.020 1.000 24.928 82 LYS B CA 1
ATOM 3647 C C . LYS B 1 82 ? 15.541 -14.708 -12.735 1.000 24.590 82 LYS B C 1
ATOM 3648 O O . LYS B 1 82 ? 16.686 -14.346 -12.472 1.000 24.480 82 LYS B O 1
ATOM 3654 N N . ALA B 1 83 ? 14.498 -13.869 -12.783 1.000 24.005 83 ALA B N 1
ATOM 3655 C CA . ALA B 1 83 ? 14.625 -12.453 -12.475 1.000 23.845 83 ALA B CA 1
ATOM 3656 C C . ALA B 1 83 ? 15.072 -12.262 -11.025 1.000 23.919 83 ALA B C 1
ATOM 3657 O O . ALA B 1 83 ? 15.889 -11.389 -10.742 1.000 23.420 83 ALA B O 1
ATOM 3659 N N . GLU B 1 84 ? 14.530 -13.082 -10.116 1.000 24.154 84 GLU B N 1
ATOM 3660 C CA . GLU B 1 84 ? 14.897 -13.030 -8.709 1.000 24.997 84 GLU B CA 1
ATOM 3661 C C . GLU B 1 84 ? 16.382 -13.341 -8.533 1.000 25.588 84 GLU B C 1
ATOM 3662 O O . GLU B 1 84 ? 17.049 -12.716 -7.712 1.000 25.527 84 GLU B O 1
ATOM 3668 N N . ALA B 1 85 ? 16.885 -14.314 -9.305 1.000 26.204 85 ALA B N 1
ATOM 3669 C CA . ALA B 1 85 ? 18.279 -14.726 -9.230 1.000 26.780 85 ALA B CA 1
ATOM 3670 C C . ALA B 1 85 ? 19.192 -13.623 -9.765 1.000 27.392 85 ALA B C 1
ATOM 3671 O O . ALA B 1 85 ? 20.257 -13.380 -9.204 1.000 28.046 85 ALA B O 1
ATOM 3673 N N . GLN B 1 86 ? 18.768 -12.970 -10.856 1.000 27.742 86 GLN B N 1
ATOM 3674 C CA . GLN B 1 86 ? 19.493 -11.838 -11.416 1.000 28.205 86 GLN B CA 1
ATOM 3675 C C . GLN B 1 86 ? 19.640 -10.747 -10.356 1.000 27.668 86 GLN B C 1
ATOM 3676 O O . GLN B 1 86 ? 20.713 -10.166 -10.209 1.000 27.441 86 GLN B O 1
ATOM 3682 N N . ILE B 1 87 ? 18.551 -10.483 -9.624 1.000 26.845 87 ILE B N 1
ATOM 3683 C CA . ILE B 1 87 ? 18.500 -9.393 -8.660 1.000 26.350 87 ILE B CA 1
ATOM 3684 C C . ILE B 1 87 ? 19.335 -9.749 -7.430 1.000 26.896 87 ILE B C 1
ATOM 3685 O O . ILE B 1 87 ? 20.099 -8.917 -6.946 1.000 26.744 87 ILE B O 1
ATOM 3690 N N . ALA B 1 88 ? 19.177 -10.982 -6.933 1.000 27.695 88 ALA B N 1
ATOM 3691 C CA . ALA B 1 88 ? 19.844 -11.421 -5.715 1.000 28.663 88 ALA B CA 1
ATOM 3692 C C . ALA B 1 88 ? 21.363 -11.343 -5.863 1.000 29.434 88 ALA B C 1
ATOM 3693 O O . ALA B 1 88 ? 22.064 -11.066 -4.892 1.000 29.959 88 ALA B O 1
ATOM 3695 N N . ALA B 1 89 ? 21.861 -11.579 -7.084 1.000 29.800 89 ALA B N 1
ATOM 3696 C CA . ALA B 1 89 ? 23.291 -11.598 -7.353 1.000 30.126 89 ALA B CA 1
ATOM 3697 C C . ALA B 1 89 ? 23.889 -10.191 -7.302 1.000 30.257 89 ALA B C 1
ATOM 3698 O O . ALA B 1 89 ? 25.096 -10.050 -7.115 1.000 30.857 89 ALA B O 1
ATOM 3700 N N . LYS B 1 90 ? 23.051 -9.158 -7.466 1.000 29.787 90 LYS B N 1
ATOM 3701 C CA . LYS B 1 90 ? 23.526 -7.784 -7.544 1.000 29.299 90 LYS B CA 1
ATOM 3702 C C . LYS B 1 90 ? 23.704 -7.167 -6.155 1.000 27.954 90 LYS B C 1
ATOM 3703 O O . LYS B 1 90 ? 24.254 -6.073 -6.047 1.000 27.569 90 LYS B O 1
ATOM 3709 N N . ASN B 1 91 ? 23.236 -7.857 -5.105 1.000 26.758 91 ASN B N 1
ATOM 3710 C CA . ASN B 1 91 ? 23.481 -7.444 -3.731 1.000 26.158 91 ASN B CA 1
ATOM 3711 C C . ASN B 1 91 ? 22.954 -6.023 -3.521 1.000 24.468 91 ASN B C 1
ATOM 3712 O O . ASN B 1 91 ? 23.673 -5.157 -3.027 1.000 24.053 91 ASN B O 1
ATOM 3717 N N . LEU B 1 92 ? 21.690 -5.797 -3.900 1.000 22.817 92 LEU B N 1
ATOM 3718 C CA . LEU B 1 92 ? 21.102 -4.466 -3.894 1.000 21.897 92 LEU B CA 1
ATOM 3719 C C . LEU B 1 92 ? 20.683 -4.081 -2.477 1.000 20.851 92 LEU B C 1
ATOM 3720 O O . LEU B 1 92 ? 20.446 -4.944 -1.634 1.000 20.780 92 LEU B O 1
ATOM 3725 N N . ASP B 1 93 ? 20.581 -2.766 -2.243 1.000 19.965 93 ASP B N 1
ATOM 3726 C CA . ASP B 1 93 ? 20.144 -2.227 -0.966 1.000 19.565 93 ASP B CA 1
ATOM 3727 C C . ASP B 1 93 ? 18.627 -2.371 -0.857 1.000 18.568 93 ASP B C 1
ATOM 3728 O O . ASP B 1 93 ? 17.984 -2.899 -1.762 1.000 18.381 93 ASP B O 1
ATOM 3733 N N . LYS B 1 94 ? 18.068 -1.891 0.260 1.000 17.747 94 LYS B N 1
ATOM 3734 C CA . LYS B 1 94 ? 16.633 -1.934 0.491 1.000 17.215 94 LYS B CA 1
ATOM 3735 C C . LYS B 1 94 ? 16.124 -0.541 0.852 1.000 16.706 94 LYS B C 1
ATOM 3736 O O . LYS B 1 94 ? 15.169 -0.406 1.613 1.000 16.609 94 LYS B O 1
ATOM 3742 N N . GLU B 1 95 ? 16.759 0.488 0.278 1.000 16.237 95 GLU B N 1
ATOM 3743 C CA . GLU B 1 95 ? 16.454 1.866 0.619 1.000 15.953 95 GLU B CA 1
ATOM 3744 C C . GLU B 1 95 ? 15.119 2.268 -0.004 1.000 15.358 95 GLU B C 1
ATOM 3745 O O . GLU B 1 95 ? 14.651 1.635 -0.948 1.000 15.242 95 GLU B O 1
ATOM 3751 N N . TYR B 1 96 ? 14.529 3.336 0.544 1.000 14.851 96 TYR B N 1
ATOM 3752 C CA . TYR B 1 96 ? 13.266 3.874 0.066 1.000 14.683 96 TYR B CA 1
ATOM 3753 C C . TYR B 1 96 ? 13.337 4.151 -1.432 1.000 14.458 96 TYR B C 1
ATOM 3754 O O . TYR B 1 96 ? 14.328 4.688 -1.923 1.000 14.563 96 TYR B O 1
ATOM 3763 N N . LEU B 1 97 ? 12.257 3.800 -2.137 1.000 14.021 97 LEU B N 1
ATOM 3764 C CA . LEU B 1 97 ? 12.031 4.287 -3.486 1.000 13.940 97 LEU B CA 1
ATOM 3765 C C . LEU B 1 97 ? 11.531 5.726 -3.411 1.000 13.834 97 LEU B C 1
ATOM 3766 O O . LEU B 1 97 ? 11.055 6.169 -2.366 1.000 13.768 97 LEU B O 1
ATOM 3771 N N . PRO B 1 98 ? 11.609 6.493 -4.523 1.000 13.766 98 PRO B N 1
ATOM 3772 C CA . PRO B 1 98 ? 10.883 7.758 -4.632 1.000 13.689 98 PRO B CA 1
ATOM 3773 C C . PRO B 1 98 ? 9.394 7.524 -4.386 1.000 13.528 98 PRO B C 1
ATOM 3774 O O . PRO B 1 98 ? 8.920 6.391 -4.471 1.000 13.491 98 PRO B O 1
ATOM 3778 N N . ILE B 1 99 ? 8.664 8.607 -4.103 1.000 13.324 99 ILE B N 1
ATOM 3779 C CA . ILE B 1 99 ? 7.240 8.530 -3.810 1.000 13.302 99 ILE B CA 1
ATOM 3780 C C . ILE B 1 99 ? 6.526 7.801 -4.948 1.000 13.399 99 ILE B C 1
ATOM 3781 O O . ILE B 1 99 ? 5.671 6.954 -4.695 1.000 13.119 99 ILE B O 1
ATOM 3786 N N . GLY B 1 100 ? 6.892 8.133 -6.194 1.000 13.597 100 GLY B N 1
ATOM 3787 C CA . GLY B 1 100 ? 6.257 7.572 -7.378 1.000 13.800 100 GLY B CA 1
ATOM 3788 C C . GLY B 1 100 ? 6.857 6.231 -7.799 1.000 13.900 100 GLY B C 1
ATOM 3789 O O . GLY B 1 100 ? 6.447 5.671 -8.813 1.000 13.847 100 GLY B O 1
ATOM 3790 N N . GLY B 1 101 ? 7.845 5.739 -7.039 1.000 14.142 101 GLY B N 1
ATOM 3791 C CA . GLY B 1 101 ? 8.335 4.377 -7.179 1.000 14.271 101 GLY B CA 1
ATOM 3792 C C . GLY B 1 101 ? 9.597 4.291 -8.034 1.000 14.551 101 GLY B C 1
ATOM 3793 O O . GLY B 1 101 ? 10.282 5.289 -8.251 1.000 14.472 101 GLY B O 1
ATOM 3794 N N . LEU B 1 102 ? 9.890 3.071 -8.498 1.000 14.765 102 LEU B N 1
ATOM 3795 C CA . LEU B 1 102 ? 11.097 2.787 -9.257 1.000 15.132 102 LEU B CA 1
ATOM 3796 C C . LEU B 1 102 ? 10.929 3.325 -10.676 1.000 15.414 102 LEU B C 1
ATOM 3797 O O . LEU B 1 102 ? 10.066 2.862 -11.416 1.000 15.358 102 LEU B O 1
ATOM 3802 N N . ALA B 1 103 ? 11.764 4.307 -11.037 1.000 15.826 103 ALA B N 1
ATOM 3803 C CA . ALA B 1 103 ? 11.641 5.008 -12.307 1.000 16.394 103 ALA B CA 1
ATOM 3804 C C . ALA B 1 103 ? 11.713 4.025 -13.473 1.000 16.786 103 ALA B C 1
ATOM 3805 O O . ALA B 1 103 ? 10.936 4.127 -14.421 1.000 17.121 103 ALA B O 1
ATOM 3807 N N . GLU B 1 104 ? 12.653 3.077 -13.384 1.000 17.238 104 GLU B N 1
ATOM 3808 C CA . GLU B 1 104 ? 12.862 2.077 -14.418 1.000 17.757 104 GLU B CA 1
ATOM 3809 C C . GLU B 1 104 ? 11.572 1.292 -14.655 1.000 17.062 104 GLU B C 1
ATOM 3810 O O . GLU B 1 104 ? 11.199 1.042 -15.800 1.000 16.964 104 GLU B O 1
ATOM 3816 N N . PHE B 1 105 ? 10.901 0.908 -13.562 1.000 16.187 105 PHE B N 1
ATOM 3817 C CA . PHE B 1 105 ? 9.669 0.139 -13.639 1.000 15.673 105 PHE B CA 1
ATOM 3818 C C . PHE B 1 105 ? 8.561 0.974 -14.281 1.000 15.540 105 PHE B C 1
ATOM 3819 O O . PHE B 1 105 ? 7.835 0.478 -15.140 1.000 15.242 105 PHE B O 1
ATOM 3827 N N . CYS B 1 106 ? 8.426 2.234 -13.847 1.000 15.565 106 CYS B N 1
ATOM 3828 C CA . CYS B 1 106 ? 7.356 3.100 -14.320 1.000 15.702 106 CYS B CA 1
ATOM 3829 C C . CYS B 1 106 ? 7.429 3.259 -15.838 1.000 15.915 106 CYS B C 1
ATOM 3830 O O . CYS B 1 106 ? 6.415 3.143 -16.525 1.000 15.549 106 CYS B O 1
ATOM 3833 N N . LYS B 1 107 ? 8.638 3.518 -16.348 1.000 16.257 107 LYS B N 1
ATOM 3834 C CA . LYS B 1 107 ? 8.858 3.714 -17.772 1.000 16.790 107 LYS B CA 1
ATOM 3835 C C . LYS B 1 107 ? 8.507 2.440 -18.541 1.000 16.165 107 LYS B C 1
ATOM 3836 O O . LYS B 1 107 ? 7.807 2.500 -19.549 1.000 16.238 107 LYS B O 1
ATOM 3842 N N . ALA B 1 108 ? 9.000 1.292 -18.058 1.000 15.692 108 ALA B N 1
ATOM 3843 C CA . ALA B 1 108 ? 8.775 0.016 -18.720 1.000 15.373 108 ALA B CA 1
ATOM 3844 C C . ALA B 1 108 ? 7.291 -0.351 -18.687 1.000 15.218 108 ALA B C 1
ATOM 3845 O O . ALA B 1 108 ? 6.776 -0.939 -19.636 1.000 14.986 108 ALA B O 1
ATOM 3847 N N . SER B 1 109 ? 6.617 0.001 -17.586 1.000 15.014 109 SER B N 1
ATOM 3848 C CA . SER B 1 109 ? 5.201 -0.285 -17.420 1.000 14.934 109 SER B CA 1
ATOM 3849 C C . SER B 1 109 ? 4.377 0.499 -18.441 1.000 14.929 109 SER B C 1
ATOM 3850 O O . SER B 1 109 ? 3.475 -0.054 -19.067 1.000 14.496 109 SER B O 1
ATOM 3853 N N . ALA B 1 110 ? 4.705 1.786 -18.608 1.000 15.195 110 ALA B N 1
ATOM 3854 C CA . ALA B 1 110 ? 4.041 2.638 -19.583 1.000 15.617 110 ALA B CA 1
ATOM 3855 C C . ALA B 1 110 ? 4.231 2.084 -20.995 1.000 16.126 110 ALA B C 1
ATOM 3856 O O . ALA B 1 110 ? 3.287 2.068 -21.783 1.000 15.921 110 ALA B O 1
ATOM 3858 N N . GLU B 1 111 ? 5.453 1.628 -21.298 1.000 16.833 111 GLU B N 1
ATOM 3859 C CA . GLU B 1 111 ? 5.787 1.111 -22.617 1.000 17.895 111 GLU B CA 1
ATOM 3860 C C . GLU B 1 111 ? 4.974 -0.149 -22.908 1.000 17.331 111 GLU B C 1
ATOM 3861 O O . GLU B 1 111 ? 4.504 -0.340 -24.028 1.000 17.199 111 GLU B O 1
ATOM 3867 N N . LEU B 1 112 ? 4.809 -1.005 -21.892 1.000 16.636 112 LEU B N 1
ATOM 3868 C CA . LEU B 1 112 ? 4.049 -2.236 -22.040 1.000 16.381 112 LEU B CA 1
ATOM 3869 C C . LEU B 1 112 ? 2.603 -1.914 -22.416 1.000 16.282 112 LEU B C 1
ATOM 3870 O O . LEU B 1 112 ? 2.040 -2.540 -23.311 1.000 16.056 112 LEU B O 1
ATOM 3875 N N . ALA B 1 113 ? 2.014 -0.928 -21.730 1.000 16.234 113 ALA B N 1
ATOM 3876 C CA . ALA B 1 113 ? 0.609 -0.594 -21.911 1.000 16.503 113 ALA B CA 1
ATOM 3877 C C . ALA B 1 113 ? 0.374 0.106 -23.248 1.000 16.860 113 ALA B C 1
ATOM 3878 O O . ALA B 1 113 ? -0.568 -0.232 -23.961 1.000 16.669 113 ALA B O 1
ATOM 3880 N N . LEU B 1 114 ? 1.227 1.087 -23.571 1.000 17.509 114 LEU B N 1
ATOM 3881 C CA . LEU B 1 114 ? 0.961 2.013 -24.662 1.000 18.339 114 LEU B CA 1
ATOM 3882 C C . LEU B 1 114 ? 1.509 1.482 -25.986 1.000 18.997 114 LEU B C 1
ATOM 3883 O O . LEU B 1 114 ? 1.008 1.855 -27.046 1.000 18.892 114 LEU B O 1
ATOM 3888 N N . GLY B 1 115 ? 2.537 0.627 -25.922 1.000 19.957 115 GLY B N 1
ATOM 3889 C CA . GLY B 1 115 ? 3.161 0.071 -27.112 1.000 20.815 115 GLY B CA 1
ATOM 3890 C C . GLY B 1 115 ? 4.384 0.885 -27.527 1.000 21.817 115 GLY B C 1
ATOM 3891 O O . GLY B 1 115 ? 4.454 2.082 -27.262 1.000 21.381 115 GLY B O 1
ATOM 3892 N N . GLU B 1 116 ? 5.331 0.221 -28.200 1.000 23.566 116 GLU B N 1
ATOM 3893 C CA . GLU B 1 116 ? 6.615 0.819 -28.541 1.000 25.001 116 GLU B CA 1
ATOM 3894 C C . GLU B 1 116 ? 6.438 1.994 -29.506 1.000 24.534 116 GLU B C 1
ATOM 3895 O O . GLU B 1 116 ? 7.221 2.941 -29.461 1.000 24.784 116 GLU B O 1
ATOM 3901 N N . ASN B 1 117 ? 5.403 1.945 -30.356 1.000 23.985 117 ASN B N 1
ATOM 3902 C CA . ASN B 1 117 ? 5.195 2.953 -31.387 1.000 23.752 117 ASN B CA 1
ATOM 3903 C C . ASN B 1 117 ? 4.359 4.129 -30.875 1.000 22.638 117 ASN B C 1
ATOM 3904 O O . ASN B 1 117 ? 3.988 4.999 -31.660 1.000 22.663 117 ASN B O 1
ATOM 3909 N N . SER B 1 118 ? 4.078 4.174 -29.567 1.000 21.542 118 SER B N 1
ATOM 3910 C CA . SER B 1 118 ? 3.161 5.160 -29.015 1.000 20.696 118 SER B CA 1
ATOM 3911 C C . SER B 1 118 ? 3.746 6.570 -29.098 1.000 20.030 118 SER B C 1
ATOM 3912 O O . SER B 1 118 ? 4.856 6.815 -28.632 1.000 19.569 118 SER B O 1
ATOM 3915 N N . GLU B 1 119 ? 2.958 7.494 -29.664 1.000 19.773 119 GLU B N 1
ATOM 3916 C CA . GLU B 1 119 ? 3.296 8.910 -29.703 1.000 19.829 119 GLU B CA 1
ATOM 3917 C C . GLU B 1 119 ? 3.288 9.492 -28.289 1.000 19.226 119 GLU B C 1
ATOM 3918 O O . GLU B 1 119 ? 3.999 10.455 -28.015 1.000 19.054 119 GLU B O 1
ATOM 3924 N N . VAL B 1 120 ? 2.476 8.908 -27.398 1.000 18.713 120 VAL B N 1
ATOM 3925 C CA . VAL B 1 120 ? 2.393 9.368 -26.019 1.000 18.520 120 VAL B CA 1
ATOM 3926 C C . VAL B 1 120 ? 3.758 9.202 -25.352 1.000 18.738 120 VAL B C 1
ATOM 3927 O O . VAL B 1 120 ? 4.209 10.096 -24.638 1.000 18.323 120 VAL B O 1
ATOM 3931 N N . LEU B 1 121 ? 4.402 8.052 -25.590 1.000 19.280 121 LEU B N 1
ATOM 3932 C CA . LEU B 1 121 ? 5.709 7.760 -25.022 1.000 20.057 121 LEU B CA 1
ATOM 3933 C C . LEU B 1 121 ? 6.757 8.712 -25.590 1.000 20.509 121 LEU B C 1
ATOM 3934 O O . LEU B 1 121 ? 7.569 9.254 -24.845 1.000 21.029 121 LEU B O 1
ATOM 3939 N N . LYS B 1 122 ? 6.729 8.896 -26.915 1.000 20.717 122 LYS B N 1
ATOM 3940 C CA . LYS B 1 122 ? 7.749 9.662 -27.614 1.000 20.998 122 LYS B CA 1
ATOM 3941 C C . LYS B 1 122 ? 7.670 11.135 -27.212 1.000 20.614 122 LYS B C 1
ATOM 3942 O O . LYS B 1 122 ? 8.701 11.794 -27.091 1.000 21.384 122 LYS B O 1
ATOM 3948 N N . SER B 1 123 ? 6.448 11.636 -26.988 1.000 19.956 123 SER B N 1
ATOM 3949 C CA . SER B 1 123 ? 6.230 13.025 -26.611 1.000 19.290 123 SER B CA 1
ATOM 3950 C C . SER B 1 123 ? 6.368 13.215 -25.101 1.000 18.772 123 SER B C 1
ATOM 3951 O O . SER B 1 123 ? 6.598 14.329 -24.637 1.000 18.815 123 SER B O 1
ATOM 3954 N N . GLY B 1 124 ? 6.200 12.127 -24.339 1.000 17.967 124 GLY B N 1
ATOM 3955 C CA . GLY B 1 124 ? 6.302 12.174 -22.889 1.000 17.378 124 GLY B CA 1
ATOM 3956 C C . GLY B 1 124 ? 5.090 12.849 -22.250 1.000 16.742 124 GLY B C 1
ATOM 3957 O O . GLY B 1 124 ? 5.196 13.394 -21.153 1.000 16.863 124 GLY B O 1
ATOM 3958 N N . ARG B 1 125 ? 3.936 12.789 -22.927 1.000 15.959 125 ARG B N 1
ATOM 3959 C CA . ARG B 1 125 ? 2.723 13.427 -22.436 1.000 15.569 125 ARG B CA 1
ATOM 3960 C C . ARG B 1 125 ? 1.965 12.450 -21.537 1.000 15.058 125 ARG B C 1
ATOM 3961 O O . ARG B 1 125 ? 0.787 12.175 -21.751 1.000 15.017 125 ARG B O 1
ATOM 3969 N N . PHE B 1 126 ? 2.654 11.946 -20.509 1.000 14.717 126 PHE B N 1
ATOM 3970 C CA . PHE B 1 126 ? 2.063 11.008 -19.571 1.000 14.389 126 PHE B CA 1
ATOM 3971 C C . PHE B 1 126 ? 2.866 11.032 -18.275 1.000 14.012 126 PHE B C 1
ATOM 3972 O O . PHE B 1 126 ? 4.022 11.449 -18.260 1.000 14.035 126 PHE B O 1
ATOM 3980 N N . VAL B 1 127 ? 2.230 10.568 -17.197 1.000 13.648 127 VAL B N 1
ATOM 3981 C CA . VAL B 1 127 ? 2.912 10.295 -15.944 1.000 13.445 127 VAL B CA 1
ATOM 3982 C C . VAL B 1 127 ? 2.489 8.898 -15.502 1.000 13.019 127 VAL B C 1
ATOM 3983 O O . VAL B 1 127 ? 1.302 8.583 -15.518 1.000 12.891 127 VAL B O 1
ATOM 3987 N N . THR B 1 128 ? 3.476 8.065 -15.153 1.000 12.689 128 THR B N 1
ATOM 3988 C CA . THR B 1 128 ? 3.227 6.746 -14.595 1.000 12.467 128 THR B CA 1
ATOM 3989 C C . THR B 1 128 ? 3.853 6.687 -13.206 1.000 12.264 128 THR B C 1
ATOM 3990 O O . THR B 1 128 ? 5.037 6.976 -13.047 1.000 12.345 128 THR B O 1
ATOM 3994 N N . VAL B 1 129 ? 3.045 6.298 -12.213 1.000 12.069 129 VAL B N 1
ATOM 3995 C CA . VAL B 1 129 ? 3.520 6.115 -10.852 1.000 12.114 129 VAL B CA 1
ATOM 3996 C C . VAL B 1 129 ? 3.288 4.658 -10.459 1.000 12.000 129 VAL B C 1
ATOM 3997 O O . VAL B 1 129 ? 2.267 4.070 -10.807 1.000 11.989 129 VAL B O 1
ATOM 4001 N N . GLN B 1 130 ? 4.267 4.081 -9.757 1.000 12.011 130 GLN B N 1
ATOM 4002 C CA . GLN B 1 130 ? 4.138 2.747 -9.198 1.000 12.032 130 GLN B CA 1
ATOM 4003 C C . GLN B 1 130 ? 3.128 2.796 -8.057 1.000 12.125 130 GLN B C 1
ATOM 4004 O O . GLN B 1 130 ? 3.107 3.757 -7.289 1.000 12.413 130 GLN B O 1
ATOM 4010 N N . THR B 1 131 ? 2.299 1.752 -7.959 1.000 12.173 131 THR B N 1
ATOM 4011 C CA . THR B 1 131 ? 1.232 1.692 -6.972 1.000 12.275 131 THR B CA 1
ATOM 4012 C C . THR B 1 131 ? 1.244 0.322 -6.301 1.000 12.395 131 THR B C 1
ATOM 4013 O O . THR B 1 131 ? 1.977 -0.572 -6.720 1.000 12.330 131 THR B O 1
ATOM 4017 N N . ILE B 1 132 ? 0.411 0.172 -5.264 1.000 12.567 132 ILE B N 1
ATOM 4018 C CA . ILE B 1 132 ? 0.274 -1.094 -4.561 1.000 12.706 132 ILE B CA 1
ATOM 4019 C C . ILE B 1 132 ? -0.652 -1.983 -5.390 1.000 12.584 132 ILE B C 1
ATOM 4020 O O . ILE B 1 132 ? -1.830 -2.143 -5.070 1.000 12.327 132 ILE B O 1
ATOM 4025 N N . SER B 1 133 ? -0.091 -2.531 -6.476 1.000 12.600 133 SER B N 1
ATOM 4026 C CA . SER B 1 133 ? -0.805 -3.365 -7.429 1.000 12.598 133 SER B CA 1
ATOM 4027 C C . SER B 1 133 ? -1.939 -2.569 -8.078 1.000 12.346 133 SER B C 1
ATOM 4028 O O . SER B 1 133 ? -1.942 -1.341 -8.032 1.000 12.355 133 SER B O 1
ATOM 4031 N N . GLY B 1 134 ? -2.876 -3.277 -8.719 1.000 12.092 134 GLY B N 1
ATOM 4032 C CA . GLY B 1 134 ? -3.970 -2.646 -9.439 1.000 11.867 134 GLY B CA 1
ATOM 4033 C C . GLY B 1 134 ? -4.936 -1.915 -8.508 1.000 11.601 134 GLY B C 1
ATOM 4034 O O . GLY B 1 134 ? -5.437 -0.850 -8.860 1.000 11.438 134 GLY B O 1
ATOM 4035 N N . THR B 1 135 ? -5.205 -2.492 -7.329 1.000 11.461 135 THR B N 1
ATOM 4036 C CA . THR B 1 135 ? -6.102 -1.866 -6.368 1.000 11.387 135 THR B CA 1
ATOM 4037 C C . THR B 1 135 ? -5.543 -0.501 -5.980 1.000 11.201 135 THR B C 1
ATOM 4038 O O . THR B 1 135 ? -6.281 0.479 -5.924 1.000 11.162 135 THR B O 1
ATOM 4042 N N . GLY B 1 136 ? -4.238 -0.461 -5.686 1.000 11.302 136 GLY B N 1
ATOM 4043 C CA . GLY B 1 136 ? -3.563 0.775 -5.328 1.000 11.416 136 GLY B CA 1
ATOM 4044 C C . GLY B 1 136 ? -3.706 1.828 -6.424 1.000 11.533 136 GLY B C 1
ATOM 4045 O O . GLY B 1 136 ? -3.933 2.999 -6.135 1.000 11.603 136 GLY B O 1
ATOM 4046 N N . ALA B 1 137 ? -3.583 1.394 -7.684 1.000 11.699 137 ALA B N 1
ATOM 4047 C CA . ALA B 1 137 ? -3.705 2.290 -8.824 1.000 11.760 137 ALA B CA 1
ATOM 4048 C C . ALA B 1 137 ? -5.125 2.843 -8.918 1.000 11.749 137 ALA B C 1
ATOM 4049 O O . ALA B 1 137 ? -5.311 4.033 -9.156 1.000 11.706 137 ALA B O 1
ATOM 4051 N N . LEU B 1 138 ? -6.120 1.968 -8.733 1.000 11.930 138 LEU B N 1
ATOM 4052 C CA . LEU B 1 138 ? -7.517 2.371 -8.742 1.000 12.183 138 LEU B CA 1
ATOM 4053 C C . LEU B 1 138 ? -7.766 3.424 -7.663 1.000 12.221 138 LEU B C 1
ATOM 4054 O O . LEU B 1 138 ? -8.434 4.425 -7.915 1.000 12.165 138 LEU B O 1
ATOM 4059 N N . ARG B 1 139 ? -7.219 3.191 -6.464 1.000 12.450 139 ARG B N 1
ATOM 4060 C CA . ARG B 1 139 ? -7.471 4.062 -5.325 1.000 12.663 139 ARG B CA 1
ATOM 4061 C C . ARG B 1 139 ? -6.798 5.422 -5.514 1.000 12.754 139 ARG B C 1
ATOM 4062 O O . ARG B 1 139 ? -7.394 6.448 -5.192 1.000 12.809 139 ARG B O 1
ATOM 4070 N N A ILE B 1 140 ? -5.552 5.418 -6.012 0.660 12.851 140 ILE B N 1
ATOM 4071 N N B ILE B 1 140 ? -5.562 5.425 -6.027 0.340 12.769 140 ILE B N 1
ATOM 4072 C CA A ILE B 1 140 ? -4.821 6.650 -6.273 0.660 12.952 140 ILE B CA 1
ATOM 4073 C CA B ILE B 1 140 ? -4.836 6.664 -6.258 0.340 12.798 140 ILE B CA 1
ATOM 4074 C C A ILE B 1 140 ? -5.561 7.446 -7.346 0.660 12.819 140 ILE B C 1
ATOM 4075 C C B ILE B 1 140 ? -5.522 7.458 -7.368 0.340 12.751 140 ILE B C 1
ATOM 4076 O O A ILE B 1 140 ? -5.746 8.653 -7.205 0.660 12.689 140 ILE B O 1
ATOM 4077 O O B ILE B 1 140 ? -5.630 8.679 -7.277 0.340 12.703 140 ILE B O 1
ATOM 4086 N N . GLY B 1 141 ? -5.981 6.753 -8.409 1.000 12.703 141 GLY B N 1
ATOM 4087 C CA . GLY B 1 141 ? -6.742 7.369 -9.486 1.000 12.715 141 GLY B CA 1
ATOM 4088 C C . GLY B 1 141 ? -8.010 8.032 -8.954 1.000 12.679 141 GLY B C 1
ATOM 4089 O O . GLY B 1 141 ? -8.289 9.185 -9.275 1.000 12.839 141 GLY B O 1
ATOM 4090 N N . ALA B 1 142 ? -8.749 7.294 -8.114 1.000 12.636 142 ALA B N 1
ATOM 4091 C CA . ALA B 1 142 ? -9.977 7.783 -7.508 1.000 12.720 142 ALA B CA 1
ATOM 4092 C C . ALA B 1 142 ? -9.703 9.010 -6.639 1.000 12.908 142 ALA B C 1
ATOM 4093 O O . ALA B 1 142 ? -10.475 9.967 -6.668 1.000 13.002 142 ALA B O 1
ATOM 4095 N N . SER B 1 143 ? -8.606 8.980 -5.870 1.000 13.070 143 SER B N 1
ATOM 4096 C CA . SER B 1 143 ? -8.263 10.086 -4.988 1.000 13.347 143 SER B CA 1
ATOM 4097 C C . SER B 1 143 ? -7.895 11.322 -5.806 1.000 13.196 143 SER B C 1
ATOM 4098 O O . SER B 1 143 ? -8.166 12.447 -5.390 1.000 12.956 143 SER B O 1
ATOM 4101 N N . PHE B 1 144 ? -7.275 11.106 -6.973 1.000 13.179 144 PHE B N 1
ATOM 4102 C CA . PHE B 1 144 ? -6.905 12.203 -7.851 1.000 13.354 144 PHE B CA 1
ATOM 4103 C C . PHE B 1 144 ? -8.171 12.851 -8.411 1.000 13.656 144 PHE B C 1
ATOM 4104 O O . PHE B 1 144 ? -8.274 14.074 -8.454 1.000 13.687 144 PHE B O 1
ATOM 4112 N N . LEU B 1 145 ? -9.128 12.018 -8.839 1.000 14.133 145 LEU B N 1
ATOM 4113 C CA . LEU B 1 145 ? -10.396 12.501 -9.365 1.000 14.515 145 LEU B CA 1
ATOM 4114 C C . LEU B 1 145 ? -11.134 13.306 -8.298 1.000 14.615 145 LEU B C 1
ATOM 4115 O O . LEU B 1 145 ? -11.686 14.363 -8.595 1.000 14.548 145 LEU B O 1
ATOM 4120 N N . GLN B 1 146 ? -11.137 12.804 -7.058 1.000 14.773 146 GLN B N 1
ATOM 4121 C CA . GLN B 1 146 ? -11.852 13.464 -5.978 1.000 14.889 146 GLN B CA 1
ATOM 4122 C C . GLN B 1 146 ? -11.334 14.891 -5.816 1.000 14.958 146 GLN B C 1
ATOM 4123 O O . GLN B 1 146 ? -12.121 15.815 -5.626 1.000 15.071 146 GLN B O 1
ATOM 4129 N N . ARG B 1 147 ? -10.009 15.060 -5.903 1.000 14.867 147 ARG B N 1
ATOM 4130 C CA . ARG B 1 147 ? -9.377 16.328 -5.579 1.000 15.032 147 ARG B CA 1
ATOM 4131 C C . ARG B 1 147 ? -9.408 17.292 -6.767 1.000 15.319 147 ARG B C 1
ATOM 4132 O O . ARG B 1 147 ? -9.490 18.499 -6.551 1.000 15.463 147 ARG B O 1
ATOM 4140 N N . PHE B 1 148 ? -9.339 16.777 -8.007 1.000 15.577 148 PHE B N 1
ATOM 4141 C CA . PHE B 1 148 ? -9.054 17.627 -9.158 1.000 16.087 148 PHE B CA 1
ATOM 4142 C C . PHE B 1 148 ? -10.116 17.551 -10.258 1.000 16.971 148 PHE B C 1
ATOM 4143 O O . PHE B 1 148 ? -10.157 18.442 -11.105 1.000 17.134 148 PHE B O 1
ATOM 4151 N N . PHE B 1 149 ? -10.944 16.500 -10.281 1.000 17.961 149 PHE B N 1
ATOM 4152 C CA . PHE B 1 149 ? -11.985 16.384 -11.293 1.000 19.142 149 PHE B CA 1
ATOM 4153 C C . PHE B 1 149 ? -13.251 17.055 -10.762 1.000 20.963 149 PHE B C 1
ATOM 4154 O O . PHE B 1 149 ? -14.108 16.398 -10.177 1.000 21.557 149 PHE B O 1
ATOM 4162 N N . LYS B 1 150 ? -13.363 18.368 -10.995 1.000 23.055 150 LYS B N 1
ATOM 4163 C CA . LYS B 1 150 ? -14.373 19.188 -10.344 1.000 24.540 150 LYS B CA 1
ATOM 4164 C C . LYS B 1 150 ? -15.728 19.080 -11.043 1.000 24.712 150 LYS B C 1
ATOM 4165 O O . LYS B 1 150 ? -16.738 19.486 -10.472 1.000 25.024 150 LYS B O 1
ATOM 4171 N N . PHE B 1 151 ? -15.753 18.529 -12.264 1.000 24.667 151 PHE B N 1
ATOM 4172 C CA . PHE B 1 151 ? -16.947 18.552 -13.096 1.000 25.098 151 PHE B CA 1
ATOM 4173 C C . PHE B 1 151 ? -18.050 17.679 -12.500 1.000 25.509 151 PHE B C 1
ATOM 4174 O O . PHE B 1 151 ? -19.224 18.036 -12.580 1.000 26.387 151 PHE B O 1
ATOM 4182 N N . SER B 1 152 ? -17.677 16.534 -11.918 1.000 24.926 152 SER B N 1
ATOM 4183 C CA . SER B 1 152 ? -18.659 15.591 -11.408 1.000 24.524 152 SER B CA 1
ATOM 4184 C C . SER B 1 152 ? -18.026 14.667 -10.373 1.000 23.874 152 SER B C 1
ATOM 4185 O O . SER B 1 152 ? -16.806 14.522 -10.329 1.000 24.119 152 SER B O 1
ATOM 4188 N N A ARG B 1 153 ? -18.883 14.060 -9.542 0.590 23.222 153 ARG B N 1
ATOM 4189 N N B ARG B 1 153 ? -18.873 14.052 -9.541 0.410 23.480 153 ARG B N 1
ATOM 4190 C CA A ARG B 1 153 ? -18.468 13.082 -8.548 0.590 22.741 153 ARG B CA 1
ATOM 4191 C CA B ARG B 1 153 ? -18.427 13.070 -8.566 0.410 23.155 153 ARG B CA 1
ATOM 4192 C C A ARG B 1 153 ? -18.843 11.678 -9.009 0.590 22.206 153 ARG B C 1
ATOM 4193 C C B ARG B 1 153 ? -18.859 11.674 -8.999 0.410 22.485 153 ARG B C 1
ATOM 4194 O O A ARG B 1 153 ? -18.501 10.693 -8.359 0.590 21.862 153 ARG B O 1
ATOM 4195 O O B ARG B 1 153 ? -18.567 10.691 -8.322 0.410 22.219 153 ARG B O 1
ATOM 4210 N N . ASP B 1 154 ? -19.535 11.606 -10.149 1.000 22.071 154 ASP B N 1
ATOM 4211 C CA . ASP B 1 154 ? -20.137 10.356 -10.576 1.000 21.696 154 ASP B CA 1
ATOM 4212 C C . ASP B 1 154 ? -19.145 9.530 -11.385 1.000 20.126 154 ASP B C 1
ATOM 4213 O O . ASP B 1 154 ? -18.593 10.011 -12.372 1.000 20.108 154 ASP B O 1
ATOM 4218 N N . VAL B 1 155 ? -18.945 8.283 -10.945 1.000 18.320 155 VAL B N 1
ATOM 4219 C CA . VAL B 1 155 ? -18.157 7.308 -11.677 1.000 17.235 155 VAL B CA 1
ATOM 4220 C C . VAL B 1 155 ? -19.101 6.200 -12.133 1.000 16.460 155 VAL B C 1
ATOM 4221 O O . VAL B 1 155 ? -19.750 5.563 -11.305 1.000 16.074 155 VAL B O 1
ATOM 4225 N N . PHE B 1 156 ? -19.178 5.991 -13.452 1.000 15.819 156 PHE B N 1
ATOM 4226 C CA . PHE B 1 156 ? -20.071 4.999 -14.028 1.000 15.488 156 PHE B CA 1
ATOM 4227 C C . PHE B 1 156 ? -19.338 3.668 -14.154 1.000 15.144 156 PHE B C 1
ATOM 4228 O O . PHE B 1 156 ? -18.338 3.573 -14.864 1.000 15.101 156 PHE B O 1
ATOM 4236 N N . LEU B 1 157 ? -19.855 2.655 -13.447 1.000 14.984 157 LEU B N 1
ATOM 4237 C CA . LEU B 1 157 ? -19.302 1.311 -13.463 1.000 14.834 157 LEU B CA 1
ATOM 4238 C C . LEU B 1 157 ? -20.185 0.423 -14.333 1.000 14.862 157 LEU B C 1
ATOM 4239 O O . LEU B 1 157 ? -21.393 0.633 -14.405 1.000 14.728 157 LEU B O 1
ATOM 4244 N N . PRO B 1 158 ? -19.621 -0.609 -15.001 1.000 14.807 158 PRO B N 1
ATOM 4245 C CA . PRO B 1 158 ? -20.437 -1.574 -15.739 1.000 14.942 158 PRO B CA 1
ATOM 4246 C C . PRO B 1 158 ? -21.254 -2.432 -14.777 1.000 15.268 158 PRO B C 1
ATOM 4247 O O . PRO B 1 158 ? -20.869 -2.613 -13.623 1.000 15.172 158 PRO B O 1
ATOM 4251 N N . LYS B 1 159 ? -22.393 -2.935 -15.266 1.000 16.006 159 LYS B N 1
ATOM 4252 C CA . LYS B 1 159 ? -23.236 -3.847 -14.511 1.000 16.611 159 LYS B CA 1
ATOM 4253 C C . LYS B 1 159 ? -23.074 -5.253 -15.086 1.000 16.229 159 LYS B C 1
ATOM 4254 O O . LYS B 1 159 ? -23.512 -5.508 -16.206 1.000 16.072 159 LYS B O 1
ATOM 4260 N N . PRO B 1 160 ? -22.434 -6.214 -14.377 1.000 15.802 160 PRO B N 1
ATOM 4261 C CA . PRO B 1 160 ? -21.770 -5.972 -13.094 1.000 15.582 160 PRO B CA 1
ATOM 4262 C C . PRO B 1 160 ? -20.310 -5.566 -13.266 1.000 15.435 160 PRO B C 1
ATOM 4263 O O . PRO B 1 160 ? -19.835 -5.401 -14.388 1.000 15.292 160 PRO B O 1
ATOM 4267 N N . THR B 1 161 ? -19.609 -5.406 -12.138 1.000 15.403 161 THR B N 1
ATOM 4268 C CA . THR B 1 161 ? -18.189 -5.096 -12.145 1.000 15.377 161 THR B CA 1
ATOM 4269 C C . THR B 1 161 ? -17.525 -5.781 -10.954 1.000 15.468 161 THR B C 1
ATOM 4270 O O . THR B 1 161 ? -18.188 -6.437 -10.155 1.000 15.887 161 THR B O 1
ATOM 4274 N N . TRP B 1 162 ? -16.203 -5.612 -10.855 1.000 15.606 162 TRP B N 1
ATOM 4275 C CA . TRP B 1 162 ? -15.430 -6.115 -9.732 1.000 15.648 162 TRP B CA 1
ATOM 4276 C C . TRP B 1 162 ? -15.989 -5.556 -8.425 1.000 15.332 162 TRP B C 1
ATOM 4277 O O . TRP B 1 162 ? -16.253 -4.361 -8.329 1.000 15.015 162 TRP B O 1
ATOM 4288 N N . GLY B 1 163 ? -16.154 -6.430 -7.423 1.000 15.290 163 GLY B N 1
ATOM 4289 C CA . GLY B 1 163 ? -16.788 -6.068 -6.164 1.000 15.087 163 GLY B CA 1
ATOM 4290 C C . GLY B 1 163 ? -16.111 -4.885 -5.471 1.000 14.815 163 GLY B C 1
ATOM 4291 O O . GLY B 1 163 ? -16.786 -4.077 -4.836 1.000 15.524 163 GLY B O 1
ATOM 4292 N N . ASN B 1 164 ? -14.782 -4.786 -5.603 1.000 14.309 164 ASN B N 1
ATOM 4293 C CA . ASN B 1 164 ? -13.995 -3.805 -4.870 1.000 13.856 164 ASN B CA 1
ATOM 4294 C C . ASN B 1 164 ? -14.109 -2.419 -5.510 1.000 13.454 164 ASN B C 1
ATOM 4295 O O . ASN B 1 164 ? -13.761 -1.430 -4.874 1.000 13.461 164 ASN B O 1
ATOM 4300 N N . HIS B 1 165 ? -14.590 -2.332 -6.759 1.000 13.194 165 HIS B N 1
ATOM 4301 C CA . HIS B 1 165 ? -14.672 -1.052 -7.451 1.000 12.984 165 HIS B CA 1
ATOM 4302 C C . HIS B 1 165 ? -15.519 -0.052 -6.666 1.000 13.131 165 HIS B C 1
ATOM 4303 O O . HIS B 1 165 ? -15.122 1.100 -6.510 1.000 13.138 165 HIS B O 1
ATOM 4310 N N . THR B 1 166 ? -16.690 -0.484 -6.185 1.000 13.268 166 THR B N 1
ATOM 4311 C CA . THR B 1 166 ? -17.619 0.432 -5.541 1.000 13.494 166 THR B CA 1
ATOM 4312 C C . THR B 1 166 ? -16.982 1.032 -4.286 1.000 13.459 166 THR B C 1
ATOM 4313 O O . THR B 1 166 ? -16.923 2.253 -4.167 1.000 13.359 166 THR B O 1
ATOM 4317 N N . PRO B 1 167 ? -16.504 0.232 -3.302 1.000 13.550 167 PRO B N 1
ATOM 4318 C CA . PRO B 1 167 ? -15.881 0.805 -2.106 1.000 13.585 167 PRO B CA 1
ATOM 4319 C C . PRO B 1 167 ? -14.610 1.619 -2.352 1.000 13.469 167 PRO B C 1
ATOM 4320 O O . PRO B 1 167 ? -14.337 2.552 -1.604 1.000 13.720 167 PRO B O 1
ATOM 4324 N N . ILE B 1 168 ? -13.835 1.278 -3.393 1.000 13.401 168 ILE B N 1
ATOM 4325 C CA . ILE B 1 168 ? -12.643 2.048 -3.725 1.000 13.365 168 ILE B CA 1
ATOM 4326 C C . ILE B 1 168 ? -13.044 3.497 -3.996 1.000 13.758 168 ILE B C 1
ATOM 4327 O O . ILE B 1 168 ? -12.489 4.417 -3.399 1.000 13.887 168 ILE B O 1
ATOM 4332 N N . PHE B 1 169 ? -13.999 3.689 -4.914 1.000 14.182 169 PHE B N 1
ATOM 4333 C CA . PHE B 1 169 ? -14.410 5.022 -5.325 1.000 14.703 169 PHE B CA 1
ATOM 4334 C C . PHE B 1 169 ? -15.193 5.702 -4.202 1.000 15.291 169 PHE B C 1
ATOM 4335 O O . PHE B 1 169 ? -15.049 6.906 -4.003 1.000 14.913 169 PHE B O 1
ATOM 4343 N N . ARG B 1 170 ? -16.000 4.929 -3.463 1.000 16.061 170 ARG B N 1
ATOM 4344 C CA . ARG B 1 170 ? -16.823 5.483 -2.397 1.000 16.975 170 ARG B CA 1
ATOM 4345 C C . ARG B 1 170 ? -15.937 5.991 -1.260 1.000 16.621 170 ARG B C 1
ATOM 4346 O O . ARG B 1 170 ? -16.144 7.099 -0.769 1.000 16.509 170 ARG B O 1
ATOM 4354 N N . ASP B 1 171 ? -14.949 5.184 -0.855 1.000 16.115 171 ASP B N 1
ATOM 4355 C CA . ASP B 1 171 ? -14.020 5.572 0.196 1.000 16.041 171 ASP B CA 1
ATOM 4356 C C . ASP B 1 171 ? -13.187 6.775 -0.246 1.000 15.999 171 ASP B C 1
ATOM 4357 O O . ASP B 1 171 ? -12.807 7.596 0.586 1.000 15.909 171 ASP B O 1
ATOM 4362 N N . ALA B 1 172 ? -12.915 6.875 -1.555 1.000 15.987 172 ALA B N 1
ATOM 4363 C CA . ALA B 1 172 ? -12.143 7.978 -2.109 1.000 16.190 172 ALA B CA 1
ATOM 4364 C C . ALA B 1 172 ? -12.966 9.266 -2.155 1.000 16.592 172 ALA B C 1
ATOM 4365 O O . ALA B 1 172 ? -12.400 10.338 -2.354 1.000 17.045 172 ALA B O 1
ATOM 4367 N N . GLY B 1 173 ? -14.293 9.156 -2.005 1.000 16.896 173 GLY B N 1
ATOM 4368 C CA . GLY B 1 173 ? -15.164 10.316 -1.893 1.000 17.136 173 GLY B CA 1
ATOM 4369 C C . GLY B 1 173 ? -15.956 10.592 -3.171 1.000 17.551 173 GLY B C 1
ATOM 4370 O O . GLY B 1 173 ? -16.502 11.684 -3.328 1.000 17.606 173 GLY B O 1
ATOM 4371 N N . MET B 1 174 ? -16.025 9.602 -4.070 1.000 17.865 174 MET B N 1
ATOM 4372 C CA . MET B 1 174 ? -16.791 9.724 -5.301 1.000 18.490 174 MET B CA 1
ATOM 4373 C C . MET B 1 174 ? -18.138 9.025 -5.129 1.000 19.103 174 MET B C 1
ATOM 4374 O O . MET B 1 174 ? -18.354 8.319 -4.146 1.000 19.366 174 MET B O 1
ATOM 4379 N N . GLN B 1 175 ? -19.037 9.251 -6.094 1.000 19.787 175 GLN B N 1
ATOM 4380 C CA . GLN B 1 175 ? -20.332 8.591 -6.147 1.000 20.484 175 GLN B CA 1
ATOM 4381 C C . GLN B 1 175 ? -20.322 7.579 -7.289 1.000 19.924 175 GLN B C 1
ATOM 4382 O O . GLN B 1 175 ? -19.627 7.778 -8.283 1.000 20.130 175 GLN B O 1
ATOM 4388 N N . LEU B 1 176 ? -21.103 6.501 -7.140 1.000 19.339 176 LEU B N 1
ATOM 4389 C CA . LEU B 1 176 ? -21.135 5.430 -8.123 1.000 18.894 176 LEU B CA 1
ATOM 4390 C C . LEU B 1 176 ? -22.457 5.454 -8.884 1.000 18.872 176 LEU B C 1
ATOM 4391 O O . LEU B 1 176 ? -23.522 5.628 -8.293 1.000 18.888 176 LEU B O 1
ATOM 4396 N N . GLN B 1 177 ? -22.354 5.280 -10.206 1.000 18.716 177 GLN B N 1
ATOM 4397 C CA . GLN B 1 177 ? -23.494 5.035 -11.072 1.000 18.902 177 GLN B CA 1
ATOM 4398 C C . GLN B 1 177 ? -23.208 3.771 -11.878 1.000 18.327 177 GLN B C 1
ATOM 4399 O O . GLN B 1 177 ? -22.124 3.201 -11.770 1.000 17.764 177 GLN B O 1
ATOM 4405 N N . GLY B 1 178 ? -24.187 3.339 -12.680 1.000 17.995 178 GLY B N 1
ATOM 4406 C CA . GLY B 1 178 ? -24.055 2.116 -13.454 1.000 17.820 178 GLY B CA 1
ATOM 4407 C C . GLY B 1 178 ? -24.453 2.323 -14.912 1.000 17.670 178 GLY B C 1
ATOM 4408 O O . GLY B 1 178 ? -25.243 3.212 -15.224 1.000 17.969 178 GLY B O 1
ATOM 4409 N N . TYR B 1 179 ? -23.876 1.498 -15.794 1.000 17.209 179 TYR B N 1
ATOM 4410 C CA . TYR B 1 179 ? -24.323 1.394 -17.174 1.000 16.912 179 TYR B CA 1
ATOM 4411 C C . TYR B 1 179 ? -24.443 -0.085 -17.529 1.000 17.047 179 TYR B C 1
ATOM 4412 O O . TYR B 1 179 ? -23.667 -0.908 -17.048 1.000 16.898 179 TYR B O 1
ATOM 4421 N N . ARG B 1 180 ? -25.428 -0.408 -18.374 1.000 17.293 180 ARG B N 1
ATOM 4422 C CA . ARG B 1 180 ? -25.652 -1.777 -18.806 1.000 17.499 180 ARG B CA 1
ATOM 4423 C C . ARG B 1 180 ? -24.408 -2.289 -19.525 1.000 17.197 180 ARG B C 1
ATOM 4424 O O . ARG B 1 180 ? -23.769 -1.554 -20.276 1.000 16.890 180 ARG B O 1
ATOM 4432 N N . TYR B 1 181 ? -24.080 -3.561 -19.283 1.000 17.105 181 TYR B N 1
ATOM 4433 C CA . TYR B 1 181 ? -22.890 -4.164 -19.853 1.000 17.154 181 TYR B CA 1
ATOM 4434 C C . TYR B 1 181 ? -23.183 -5.623 -20.187 1.000 17.476 181 TYR B C 1
ATOM 4435 O O . TYR B 1 181 ? -23.212 -5.998 -21.357 1.000 17.623 181 TYR B O 1
ATOM 4444 N N . TYR B 1 182 ? -23.414 -6.434 -19.150 1.000 17.839 182 TYR B N 1
ATOM 4445 C CA . TYR B 1 182 ? -23.672 -7.852 -19.330 1.000 18.282 182 TYR B CA 1
ATOM 4446 C C . TYR B 1 182 ? -25.128 -8.043 -19.747 1.000 18.930 182 TYR B C 1
ATOM 4447 O O . TYR B 1 182 ? -26.018 -7.410 -19.184 1.000 18.736 182 TYR B O 1
ATOM 4456 N N . ASP B 1 183 ? -25.343 -8.919 -20.736 1.000 19.995 183 ASP B N 1
ATOM 4457 C CA . ASP B 1 183 ? -26.673 -9.280 -21.200 1.000 21.321 183 ASP B CA 1
ATOM 4458 C C . ASP B 1 183 ? -27.013 -10.675 -20.679 1.000 21.914 183 ASP B C 1
ATOM 4459 O O . ASP B 1 183 ? -26.449 -11.661 -21.154 1.000 21.612 183 ASP B O 1
ATOM 4464 N N . PRO B 1 184 ? -27.934 -10.810 -19.694 1.000 22.878 184 PRO B N 1
ATOM 4465 C CA . PRO B 1 184 ? -28.320 -12.125 -19.172 1.000 23.579 184 PRO B CA 1
ATOM 4466 C C . PRO B 1 184 ? -28.955 -13.063 -20.198 1.000 24.179 184 PRO B C 1
ATOM 4467 O O . PRO B 1 184 ? -28.895 -14.281 -20.039 1.000 24.908 184 PRO B O 1
ATOM 4471 N N . LYS B 1 185 ? -29.566 -12.486 -21.241 1.000 24.474 185 LYS B N 1
ATOM 4472 C CA . LYS B 1 185 ? -30.277 -13.256 -22.249 1.000 24.722 185 LYS B CA 1
ATOM 4473 C C . LYS B 1 185 ? -29.300 -14.042 -23.124 1.000 24.712 185 LYS B C 1
ATOM 4474 O O . LYS B 1 185 ? -29.635 -15.129 -23.591 1.000 25.470 185 LYS B O 1
ATOM 4476 N N . THR B 1 186 ? -28.099 -13.489 -23.347 1.000 23.957 186 THR B N 1
ATOM 4477 C CA . THR B 1 186 ? -27.131 -14.081 -24.260 1.000 23.238 186 THR B CA 1
ATOM 4478 C C . THR B 1 186 ? -25.859 -14.507 -23.526 1.000 22.717 186 THR B C 1
ATOM 4479 O O . THR B 1 186 ? -25.007 -15.163 -24.120 1.000 22.704 186 THR B O 1
ATOM 4483 N N . CYS B 1 187 ? -25.731 -14.124 -22.247 1.000 22.016 187 CYS B N 1
ATOM 4484 C CA . CYS B 1 187 ? -24.488 -14.270 -21.502 1.000 21.691 187 CYS B CA 1
ATOM 4485 C C . CYS B 1 187 ? -23.343 -13.600 -22.261 1.000 20.809 187 CYS B C 1
ATOM 4486 O O . CYS B 1 187 ? -22.201 -14.057 -22.211 1.000 19.940 187 CYS B O 1
ATOM 4489 N N . GLY B 1 188 ? -23.670 -12.499 -22.947 1.000 19.951 188 GLY B N 1
ATOM 4490 C CA . GLY B 1 188 ? -22.724 -11.770 -23.774 1.000 19.873 188 GLY B CA 1
ATOM 4491 C C . GLY B 1 188 ? -22.812 -10.273 -23.496 1.000 19.636 188 GLY B C 1
ATOM 4492 O O . GLY B 1 188 ? -23.302 -9.863 -22.446 1.000 19.252 188 GLY B O 1
ATOM 4493 N N . PHE B 1 189 ? -22.329 -9.472 -24.451 1.000 19.953 189 PHE B N 1
ATOM 4494 C CA . PHE B 1 189 ? -22.257 -8.030 -24.290 1.000 20.159 189 PHE B CA 1
ATOM 4495 C C . PHE B 1 189 ? -23.573 -7.404 -24.742 1.000 20.578 189 PHE B C 1
ATOM 4496 O O . PHE B 1 189 ? -24.036 -7.673 -25.848 1.000 20.883 189 PHE B O 1
ATOM 4504 N N . ASP B 1 190 ? -24.168 -6.579 -23.870 1.000 20.783 190 ASP B N 1
ATOM 4505 C CA . ASP B 1 190 ? -25.327 -5.776 -24.224 1.000 21.162 190 ASP B CA 1
ATOM 4506 C C . ASP B 1 190 ? -24.837 -4.495 -24.894 1.000 21.372 190 ASP B C 1
ATOM 4507 O O . ASP B 1 190 ? -24.773 -3.443 -24.262 1.000 20.947 190 ASP B O 1
ATOM 4512 N N . PHE B 1 191 ? -24.490 -4.603 -26.181 1.000 21.680 191 PHE B N 1
ATOM 4513 C CA . PHE B 1 191 ? -23.908 -3.492 -26.915 1.000 22.057 191 PHE B CA 1
ATOM 4514 C C . PHE B 1 191 ? -24.918 -2.350 -27.025 1.000 22.089 191 PHE B C 1
ATOM 4515 O O . PHE B 1 191 ? -24.575 -1.201 -26.754 1.000 21.801 191 PHE B O 1
ATOM 4523 N N A THR B 1 192 ? -26.152 -2.683 -27.425 0.590 22.323 192 THR B N 1
ATOM 4524 N N B THR B 1 192 ? -26.159 -2.674 -27.409 0.410 22.259 192 THR B N 1
ATOM 4525 C CA A THR B 1 192 ? -27.209 -1.698 -27.604 0.590 22.389 192 THR B CA 1
ATOM 4526 C CA B THR B 1 192 ? -27.188 -1.665 -27.611 0.410 22.319 192 THR B CA 1
ATOM 4527 C C A THR B 1 192 ? -27.456 -0.965 -26.287 0.590 22.178 192 THR B C 1
ATOM 4528 C C B THR B 1 192 ? -27.496 -0.961 -26.290 0.410 22.135 192 THR B C 1
ATOM 4529 O O A THR B 1 192 ? -27.511 0.263 -26.261 0.590 22.211 192 THR B O 1
ATOM 4530 O O B THR B 1 192 ? -27.631 0.261 -26.261 0.410 22.192 192 THR B O 1
ATOM 4537 N N . GLY B 1 193 ? -27.603 -1.736 -25.203 1.000 21.871 193 GLY B N 1
ATOM 4538 C CA . GLY B 1 193 ? -27.870 -1.187 -23.882 1.000 21.626 193 GLY B CA 1
ATOM 4539 C C . GLY B 1 193 ? -26.718 -0.327 -23.364 1.000 21.345 193 GLY B C 1
ATOM 4540 O O . GLY B 1 193 ? -26.949 0.721 -22.765 1.000 20.976 193 GLY B O 1
ATOM 4541 N N . ALA B 1 194 ? -25.482 -0.781 -23.601 1.000 21.096 194 ALA B N 1
ATOM 4542 C CA . ALA B 1 194 ? -24.299 -0.070 -23.141 1.000 21.200 194 ALA B CA 1
ATOM 4543 C C . ALA B 1 194 ? -24.187 1.284 -23.839 1.000 21.622 194 ALA B C 1
ATOM 4544 O O . ALA B 1 194 ? -23.974 2.300 -23.182 1.000 21.341 194 ALA B O 1
ATOM 4546 N N . VAL B 1 195 ? -24.339 1.287 -25.169 1.000 22.128 195 VAL B N 1
ATOM 4547 C CA . VAL B 1 195 ? -24.206 2.503 -25.958 1.000 22.884 195 VAL B CA 1
ATOM 4548 C C . VAL B 1 195 ? -25.319 3.478 -25.576 1.000 23.151 195 VAL B C 1
ATOM 4549 O O . VAL B 1 195 ? -25.073 4.676 -25.460 1.000 22.836 195 VAL B O 1
ATOM 4553 N N . GLU B 1 196 ? -26.537 2.956 -25.380 1.000 23.964 196 GLU B N 1
ATOM 4554 C CA . GLU B 1 196 ? -27.677 3.770 -24.987 1.000 24.893 196 GLU B CA 1
ATOM 4555 C C . GLU B 1 196 ? -27.384 4.474 -23.663 1.000 24.338 196 GLU B C 1
ATOM 4556 O O . GLU B 1 196 ? -27.604 5.677 -23.538 1.000 24.588 196 GLU B O 1
ATOM 4562 N N . ASP B 1 197 ? -26.883 3.713 -22.683 1.000 23.530 197 ASP B N 1
ATOM 4563 C CA . ASP B 1 197 ? -26.627 4.234 -21.349 1.000 23.056 197 ASP B CA 1
ATOM 4564 C C . ASP B 1 197 ? -25.476 5.238 -21.378 1.000 22.600 197 ASP B C 1
ATOM 4565 O O . ASP B 1 197 ? -25.566 6.291 -20.752 1.000 22.253 197 ASP B O 1
ATOM 4570 N N . ILE B 1 198 ? -24.402 4.912 -22.109 1.000 22.202 198 ILE B N 1
ATOM 4571 C CA . ILE B 1 198 ? -23.228 5.770 -22.177 1.000 21.990 198 ILE B CA 1
ATOM 4572 C C . ILE B 1 198 ? -23.571 7.075 -22.902 1.000 22.458 198 ILE B C 1
ATOM 4573 O O . ILE B 1 198 ? -23.024 8.124 -22.566 1.000 22.329 198 ILE B O 1
ATOM 4578 N N A SER B 1 199 ? -24.484 6.999 -23.880 0.630 22.617 199 SER B N 1
ATOM 4579 N N B SER B 1 199 ? -24.485 7.004 -23.879 0.370 22.674 199 SER B N 1
ATOM 4580 C CA A SER B 1 199 ? -24.898 8.159 -24.655 0.630 22.967 199 SER B CA 1
ATOM 4581 C CA B SER B 1 199 ? -24.886 8.170 -24.652 0.370 22.995 199 SER B CA 1
ATOM 4582 C C A SER B 1 199 ? -25.752 9.112 -23.818 0.630 23.387 199 SER B C 1
ATOM 4583 C C B SER B 1 199 ? -25.756 9.113 -23.819 0.370 23.340 199 SER B C 1
ATOM 4584 O O A SER B 1 199 ? -26.004 10.239 -24.240 0.630 23.831 199 SER B O 1
ATOM 4585 O O B SER B 1 199 ? -26.020 10.235 -24.246 0.370 23.646 199 SER B O 1
ATOM 4590 N N . LYS B 1 200 ? -26.213 8.651 -22.647 1.000 23.454 200 LYS B N 1
ATOM 4591 C CA . LYS B 1 200 ? -27.033 9.462 -21.758 1.000 23.814 200 LYS B CA 1
ATOM 4592 C C . LYS B 1 200 ? -26.274 9.841 -20.486 1.000 22.979 200 LYS B C 1
ATOM 4593 O O . LYS B 1 200 ? -26.824 10.536 -19.634 1.000 22.892 200 LYS B O 1
ATOM 4599 N N . ILE B 1 201 ? -25.015 9.398 -20.357 1.000 22.109 201 ILE B N 1
ATOM 4600 C CA . ILE B 1 201 ? -24.178 9.809 -19.241 1.000 21.735 201 ILE B CA 1
ATOM 4601 C C . ILE B 1 201 ? -23.958 11.317 -19.344 1.000 21.606 201 ILE B C 1
ATOM 4602 O O . ILE B 1 201 ? -23.590 11.810 -20.409 1.000 21.355 201 ILE B O 1
ATOM 4607 N N . PRO B 1 202 ? -24.186 12.097 -18.260 1.000 21.938 202 PRO B N 1
ATOM 4608 C CA . PRO B 1 202 ? -23.937 13.539 -18.294 1.000 22.113 202 PRO B CA 1
ATOM 4609 C C . PRO B 1 202 ? -22.519 13.835 -18.774 1.000 22.444 202 PRO B C 1
ATOM 4610 O O . PRO B 1 202 ? -21.580 13.124 -18.418 1.000 22.037 202 PRO B O 1
ATOM 4614 N N . GLU B 1 203 ? -22.378 14.882 -19.594 1.000 22.860 203 GLU B N 1
ATOM 4615 C CA . GLU B 1 203 ? -21.079 15.268 -20.122 1.000 23.474 203 GLU B CA 1
ATOM 4616 C C . GLU B 1 203 ? -20.132 15.557 -18.960 1.000 22.993 203 GLU B C 1
ATOM 4617 O O . GLU B 1 203 ? -20.562 16.035 -17.911 1.000 22.820 203 GLU B O 1
ATOM 4623 N N . GLN B 1 204 ? -18.847 15.236 -19.162 1.000 22.722 204 GLN B N 1
ATOM 4624 C CA . GLN B 1 204 ? -17.803 15.454 -18.172 1.000 22.610 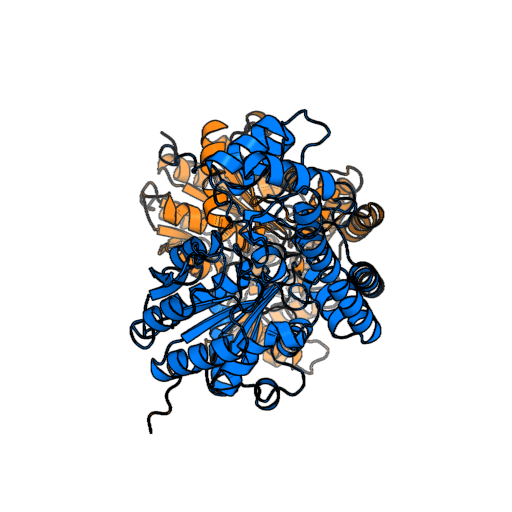204 GLN B CA 1
ATOM 4625 C C . GLN B 1 204 ? -18.071 14.596 -16.935 1.000 21.267 204 GLN B C 1
ATOM 4626 O O . GLN B 1 204 ? -17.909 15.059 -15.808 1.000 21.478 204 GLN B O 1
ATOM 4632 N N . SER B 1 205 ? -18.489 13.346 -17.170 1.000 20.049 205 SER B N 1
ATOM 4633 C CA . SER B 1 205 ? -18.547 12.324 -16.137 1.000 18.953 205 SER B CA 1
ATOM 4634 C C . SER B 1 205 ? -17.407 11.332 -16.353 1.000 17.640 205 SER B C 1
ATOM 4635 O O . SER B 1 205 ? -16.833 11.270 -17.438 1.000 17.082 205 SER B O 1
ATOM 4638 N N . VAL B 1 206 ? -17.102 10.552 -15.309 1.000 16.562 206 VAL B N 1
ATOM 4639 C CA . VAL B 1 206 ? -16.070 9.530 -15.375 1.000 15.880 206 VAL B CA 1
ATOM 4640 C C . VAL B 1 206 ? -16.725 8.203 -15.750 1.000 15.374 206 VAL B C 1
ATOM 4641 O O . VAL B 1 206 ? -17.731 7.817 -15.158 1.000 15.308 206 VAL B O 1
ATOM 4645 N N . LEU B 1 207 ? -16.133 7.516 -16.734 1.000 14.988 207 LEU B N 1
ATOM 4646 C CA . LEU B 1 207 ? -16.595 6.210 -17.177 1.000 14.887 207 LEU B CA 1
ATOM 4647 C C . LEU B 1 207 ? -15.486 5.190 -16.936 1.000 14.609 207 LEU B C 1
ATOM 4648 O O . LEU B 1 207 ? -14.394 5.329 -17.484 1.000 14.474 207 LEU B O 1
ATOM 4653 N N . LEU B 1 208 ? -15.770 4.172 -16.113 1.000 14.369 208 LEU B N 1
ATOM 4654 C CA . LEU B 1 208 ? -14.808 3.112 -15.861 1.000 14.380 208 LEU B CA 1
ATOM 4655 C C . LEU B 1 208 ? -15.027 1.996 -16.878 1.000 14.236 208 LEU B C 1
ATOM 4656 O O . LEU B 1 208 ? -16.153 1.542 -17.074 1.000 14.060 208 LEU B O 1
ATOM 4661 N N . LEU B 1 209 ? -13.925 1.562 -17.502 1.000 13.996 209 LEU B N 1
ATOM 4662 C CA . LEU B 1 209 ? -13.938 0.529 -18.524 1.000 14.097 209 LEU B CA 1
ATOM 4663 C C . LEU B 1 209 ? -12.881 -0.519 -18.184 1.000 13.935 209 LEU B C 1
ATOM 4664 O O . LEU B 1 209 ? -11.751 -0.168 -17.858 1.000 13.761 209 LEU B O 1
ATOM 4669 N N . HIS B 1 210 ? -13.258 -1.801 -18.265 1.000 14.050 210 HIS B N 1
ATOM 4670 C CA . HIS B 1 210 ? -12.290 -2.883 -18.193 1.000 14.119 210 HIS B CA 1
ATOM 4671 C C . HIS B 1 210 ? -11.620 -3.010 -19.560 1.000 14.359 210 HIS B C 1
ATOM 4672 O O . HIS B 1 210 ? -12.305 -3.179 -20.567 1.000 14.217 210 HIS B O 1
ATOM 4679 N N . ALA B 1 211 ? -10.284 -2.926 -19.584 1.000 14.626 211 ALA B N 1
ATOM 4680 C CA . ALA B 1 211 ? -9.527 -2.922 -20.828 1.000 15.099 211 ALA B CA 1
ATOM 4681 C C . ALA B 1 211 ? -9.742 -4.229 -21.586 1.000 15.579 211 ALA B C 1
ATOM 4682 O O . ALA B 1 211 ? -9.906 -4.228 -22.805 1.000 15.730 211 ALA B O 1
ATOM 4684 N N . CYS B 1 212 ? -9.716 -5.339 -20.841 1.000 16.147 212 CYS B N 1
ATOM 4685 C CA . CYS B 1 212 ? -10.012 -6.658 -21.374 1.000 16.684 212 CYS B CA 1
ATOM 4686 C C . CYS B 1 212 ? -10.288 -7.606 -20.210 1.000 16.426 212 CYS B C 1
ATOM 4687 O O . CYS B 1 212 ? -10.060 -7.248 -19.055 1.000 16.764 212 CYS B O 1
ATOM 4690 N N . ALA B 1 213 ? -10.773 -8.810 -20.535 1.000 16.082 213 ALA B N 1
ATOM 4691 C CA . ALA B 1 213 ? -11.083 -9.836 -19.551 1.000 15.693 213 ALA B CA 1
ATOM 4692 C C . ALA B 1 213 ? -11.932 -9.256 -18.422 1.000 15.421 213 ALA B C 1
ATOM 4693 O O . ALA B 1 213 ? -11.503 -9.224 -17.269 1.000 15.252 213 ALA B O 1
ATOM 4695 N N . HIS B 1 214 ? -13.145 -8.812 -18.771 1.000 15.063 214 HIS B N 1
ATOM 4696 C CA . HIS B 1 214 ? -14.069 -8.239 -17.806 1.000 14.918 214 HIS B CA 1
ATOM 4697 C C . HIS B 1 214 ? -14.256 -9.199 -16.634 1.000 15.023 214 HIS B C 1
ATOM 4698 O O . HIS B 1 214 ? -14.537 -10.379 -16.826 1.000 15.004 214 HIS B O 1
ATOM 4705 N N . ASN B 1 215 ? -14.085 -8.661 -15.425 1.000 15.285 215 ASN B N 1
ATOM 4706 C CA . ASN B 1 215 ? -14.290 -9.375 -14.176 1.000 15.660 215 ASN B CA 1
ATOM 4707 C C . ASN B 1 215 ? -15.587 -8.846 -13.566 1.000 15.583 215 ASN B C 1
ATOM 4708 O O . ASN B 1 215 ? -15.656 -7.656 -13.263 1.000 15.625 215 ASN B O 1
ATOM 4713 N N . PRO B 1 216 ? -16.649 -9.663 -13.336 1.000 15.641 216 PRO B N 1
ATOM 4714 C CA . PRO B 1 216 ? -16.605 -11.132 -13.339 1.000 15.594 216 PRO B CA 1
ATOM 4715 C C . PRO B 1 216 ? -17.162 -11.961 -14.494 1.000 15.547 216 PRO B C 1
ATOM 4716 O O . PRO B 1 216 ? -17.231 -13.180 -14.365 1.000 15.443 216 PRO B O 1
ATOM 4720 N N . THR B 1 217 ? -17.574 -11.324 -15.596 1.000 15.436 217 THR B N 1
ATOM 4721 C CA . THR B 1 217 ? -18.373 -12.013 -16.604 1.000 15.633 217 THR B CA 1
ATOM 4722 C C . THR B 1 217 ? -17.488 -12.648 -17.674 1.000 15.834 217 THR B C 1
ATOM 4723 O O . THR B 1 217 ? -17.868 -13.664 -18.254 1.000 16.008 217 THR B O 1
ATOM 4727 N N . GLY B 1 218 ? -16.345 -12.020 -17.968 1.000 15.995 218 GLY B N 1
ATOM 4728 C CA . GLY B 1 218 ? -15.494 -12.434 -19.073 1.000 16.285 218 GLY B CA 1
ATOM 4729 C C . GLY B 1 218 ? -15.984 -11.896 -20.419 1.000 16.437 218 GLY B C 1
ATOM 4730 O O . GLY B 1 218 ? -15.393 -12.195 -21.454 1.000 16.425 218 GLY B O 1
ATOM 4731 N N . VAL B 1 219 ? -17.054 -11.091 -20.397 1.000 16.584 219 VAL B N 1
ATOM 4732 C CA . VAL B 1 219 ? -17.632 -10.534 -21.610 1.000 16.942 219 VAL B CA 1
ATOM 4733 C C . VAL B 1 219 ? -16.885 -9.252 -21.970 1.000 16.973 219 VAL B C 1
ATOM 4734 O O . VAL B 1 219 ? -16.820 -8.330 -21.161 1.000 16.836 219 VAL B O 1
ATOM 4738 N N . ASP B 1 220 ? -16.339 -9.205 -23.192 1.000 17.115 220 ASP B N 1
ATOM 4739 C CA . ASP B 1 220 ? -15.599 -8.052 -23.680 1.000 17.501 220 ASP B CA 1
ATOM 4740 C C . ASP B 1 220 ? -16.239 -7.520 -24.959 1.000 17.703 220 ASP B C 1
ATOM 4741 O O . ASP B 1 220 ? -16.758 -8.293 -25.762 1.000 17.647 220 ASP B O 1
ATOM 4746 N N . PRO B 1 221 ? -16.203 -6.190 -25.205 1.000 18.067 221 PRO B N 1
ATOM 4747 C CA . PRO B 1 221 ? -16.608 -5.643 -26.499 1.000 18.351 221 PRO B CA 1
ATOM 4748 C C . PRO B 1 221 ? -15.635 -6.113 -27.576 1.000 18.872 221 PRO B C 1
ATOM 4749 O O . PRO B 1 221 ? -14.439 -6.238 -27.320 1.000 18.405 221 PRO B O 1
ATOM 4753 N N . ARG B 1 222 ? -16.160 -6.378 -28.777 1.000 19.848 222 ARG B N 1
ATOM 4754 C CA . ARG B 1 222 ? -15.320 -6.625 -29.938 1.000 20.692 222 ARG B CA 1
ATOM 4755 C C . ARG B 1 222 ? -14.720 -5.295 -30.393 1.000 20.295 222 ARG B C 1
ATOM 4756 O O . ARG B 1 222 ? -15.257 -4.238 -30.074 1.000 19.938 222 ARG B O 1
ATOM 4764 N N . PRO B 1 223 ? -13.586 -5.297 -31.134 1.000 20.390 223 PRO B N 1
ATOM 4765 C CA . PRO B 1 223 ? -12.957 -4.050 -31.582 1.000 20.589 223 PRO B CA 1
ATOM 4766 C C . PRO B 1 223 ? -13.902 -3.024 -32.207 1.000 20.934 223 PRO B C 1
ATOM 4767 O O . PRO B 1 223 ? -13.813 -1.839 -31.898 1.000 20.433 223 PRO B O 1
ATOM 4771 N N . GLU B 1 224 ? -14.810 -3.485 -33.075 1.000 21.527 224 GLU B N 1
ATOM 4772 C CA . GLU B 1 224 ? -15.733 -2.592 -33.760 1.000 22.169 224 GLU B CA 1
ATOM 4773 C C . GLU B 1 224 ? -16.705 -1.962 -32.762 1.000 21.064 224 GLU B C 1
ATOM 4774 O O . GLU B 1 224 ? -17.136 -0.827 -32.955 1.000 20.893 224 GLU B O 1
ATOM 4780 N N . GLN B 1 225 ? -17.040 -2.700 -31.696 1.000 20.083 225 GLN B N 1
ATOM 4781 C CA . GLN B 1 225 ? -17.905 -2.187 -30.644 1.000 19.540 225 GLN B CA 1
ATOM 4782 C C . GLN B 1 225 ? -17.150 -1.140 -29.825 1.000 19.114 225 GLN B C 1
ATOM 4783 O O . GLN B 1 225 ? -17.710 -0.098 -29.491 1.000 18.695 225 GLN B O 1
ATOM 4789 N N . TRP B 1 226 ? -15.880 -1.427 -29.510 1.000 18.847 226 TRP B N 1
ATOM 4790 C CA . TRP B 1 226 ? -15.003 -0.483 -28.830 1.000 18.852 226 TRP B CA 1
ATOM 4791 C C . TRP B 1 226 ? -14.952 0.852 -29.574 1.000 19.376 226 TRP B C 1
ATOM 4792 O O . TRP B 1 226 ? -14.979 1.911 -28.949 1.000 19.094 226 TRP B O 1
ATOM 4803 N N . LYS B 1 227 ? -14.856 0.791 -30.909 1.000 20.153 227 LYS B N 1
ATOM 4804 C CA . LYS B 1 227 ? -14.731 1.988 -31.728 1.000 20.997 227 LYS B CA 1
ATOM 4805 C C . LYS B 1 227 ? -15.956 2.881 -31.545 1.000 21.517 227 LYS B C 1
ATOM 4806 O O . LYS B 1 227 ? -15.822 4.100 -31.454 1.000 21.142 227 LYS B O 1
ATOM 4812 N N . GLU B 1 228 ? -17.144 2.266 -31.486 1.000 22.270 228 GLU B N 1
ATOM 4813 C CA . GLU B 1 228 ? -18.384 3.006 -31.311 1.000 23.146 228 GLU B CA 1
ATOM 4814 C C . GLU B 1 228 ? -18.418 3.641 -29.923 1.000 22.259 228 GLU B C 1
ATOM 4815 O O . GLU B 1 228 ? -18.836 4.788 -29.782 1.000 22.576 228 GLU B O 1
ATOM 4821 N N . ILE B 1 229 ? -17.978 2.892 -28.903 1.000 21.177 229 ILE B N 1
ATOM 4822 C CA . ILE B 1 229 ? -17.963 3.395 -27.537 1.000 20.447 229 ILE B CA 1
ATOM 4823 C C . ILE B 1 229 ? -17.041 4.611 -27.460 1.000 19.858 229 ILE B C 1
ATOM 4824 O O . ILE B 1 229 ? -17.399 5.618 -26.854 1.000 19.721 229 ILE B O 1
ATOM 4829 N N . ALA B 1 230 ? -15.861 4.511 -28.086 1.000 19.632 230 ALA B N 1
ATOM 4830 C CA . ALA B 1 230 ? -14.888 5.594 -28.094 1.000 19.655 230 ALA B CA 1
ATOM 4831 C C . ALA B 1 230 ? -15.489 6.861 -28.702 1.000 19.735 230 ALA B C 1
ATOM 4832 O O . ALA B 1 230 ? -15.220 7.961 -28.224 1.000 19.644 230 ALA B O 1
ATOM 4834 N N . THR B 1 231 ? -16.294 6.696 -29.760 1.000 19.812 231 THR B N 1
ATOM 4835 C CA . THR B 1 231 ? -16.898 7.822 -30.457 1.000 20.304 231 THR B CA 1
ATOM 4836 C C . THR B 1 231 ? -17.842 8.568 -29.514 1.000 20.434 231 THR B C 1
ATOM 4837 O O . THR B 1 231 ? -17.856 9.797 -29.505 1.000 20.439 231 THR B O 1
ATOM 4841 N N . VAL B 1 232 ? -18.626 7.818 -28.729 1.000 20.779 232 VAL B N 1
ATOM 4842 C CA . VAL B 1 232 ? -19.589 8.405 -27.810 1.000 20.924 232 VAL B CA 1
ATOM 4843 C C . VAL B 1 232 ? -18.846 9.098 -26.667 1.000 21.148 232 VAL B C 1
ATOM 4844 O O . VAL B 1 232 ? -19.208 10.208 -26.280 1.000 20.848 232 VAL B O 1
ATOM 4848 N N . VAL B 1 233 ? -17.813 8.435 -26.132 1.000 21.557 233 VAL B N 1
ATOM 4849 C CA . VAL B 1 233 ? -17.018 8.978 -25.040 1.000 21.875 233 VAL B CA 1
ATOM 4850 C C . VAL B 1 233 ? -16.432 10.326 -25.459 1.000 22.422 233 VAL B C 1
ATOM 4851 O O . VAL B 1 233 ? -16.481 11.288 -24.694 1.000 22.452 233 VAL B O 1
ATOM 4855 N N . LYS B 1 234 ? -15.882 10.381 -26.677 1.000 23.384 234 LYS B N 1
ATOM 4856 C CA . LYS B 1 234 ? -15.274 11.591 -27.208 1.000 24.318 234 LYS B CA 1
ATOM 4857 C C . LYS B 1 234 ? -16.332 12.680 -27.386 1.000 24.799 234 LYS B C 1
ATOM 4858 O O . LYS B 1 234 ? -16.119 13.821 -26.981 1.000 24.461 234 LYS B O 1
ATOM 4864 N N . LYS B 1 235 ? -17.469 12.313 -27.991 1.000 25.604 235 LYS B N 1
ATOM 4865 C CA . LYS B 1 235 ? -18.522 13.261 -28.326 1.000 26.299 235 LYS B CA 1
ATOM 4866 C C . LYS B 1 235 ? -19.098 13.897 -27.061 1.000 25.761 235 LYS B C 1
ATOM 4867 O O . LYS B 1 235 ? -19.335 15.103 -27.030 1.000 25.829 235 LYS B O 1
ATOM 4873 N N . ARG B 1 236 ? -19.326 13.077 -26.028 1.000 24.990 236 ARG B N 1
ATOM 4874 C CA . ARG B 1 236 ? -19.976 13.531 -24.808 1.000 24.540 236 ARG B CA 1
ATOM 4875 C C . ARG B 1 236 ? -18.955 14.024 -23.786 1.000 23.735 236 ARG B C 1
ATOM 4876 O O . ARG B 1 236 ? -19.328 14.400 -22.677 1.000 23.245 236 ARG B O 1
ATOM 4884 N N . ASN B 1 237 ? -17.670 14.008 -24.157 1.000 23.173 237 ASN B N 1
ATOM 4885 C CA . ASN B 1 237 ? -16.630 14.622 -23.350 1.000 23.047 237 ASN B CA 1
ATOM 4886 C C . ASN B 1 237 ? -16.556 13.907 -22.001 1.000 21.635 237 ASN B C 1
ATOM 4887 O O . ASN B 1 237 ? -16.509 14.547 -20.954 1.000 21.278 237 ASN B O 1
ATOM 4892 N N . LEU B 1 238 ? -16.565 12.569 -22.043 1.000 20.124 238 LEU B N 1
ATOM 4893 C CA . LEU B 1 238 ? -16.452 11.758 -20.841 1.000 19.118 238 LEU B CA 1
ATOM 4894 C C . LEU B 1 238 ? -14.975 11.494 -20.570 1.000 18.292 238 LEU B C 1
ATOM 4895 O O . LEU B 1 238 ? -14.159 11.506 -21.489 1.000 18.287 238 LEU B O 1
ATOM 4900 N N . PHE B 1 239 ? -14.648 11.264 -19.294 1.000 17.432 239 PHE B N 1
ATOM 4901 C CA . PHE B 1 239 ? -13.300 10.891 -18.903 1.000 16.922 239 PHE B CA 1
ATOM 4902 C C . PHE B 1 239 ? -13.235 9.369 -18.798 1.000 16.297 239 PHE B C 1
ATOM 4903 O O . PHE B 1 239 ? -13.983 8.770 -18.030 1.000 16.070 239 PHE B O 1
ATOM 4911 N N . ALA B 1 240 ? -12.328 8.764 -19.573 1.000 15.734 240 ALA B N 1
ATOM 4912 C CA . ALA B 1 240 ? -12.226 7.317 -19.673 1.000 15.509 240 ALA B CA 1
ATOM 4913 C C . ALA B 1 240 ? -11.196 6.800 -18.672 1.000 15.263 240 ALA B C 1
ATOM 4914 O O . ALA B 1 240 ? -10.014 7.122 -18.776 1.000 15.225 240 ALA B O 1
ATOM 4916 N N . PHE B 1 241 ? -11.670 5.987 -17.721 1.000 15.043 241 PHE B N 1
ATOM 4917 C CA . PHE B 1 241 ? -10.847 5.411 -16.670 1.000 15.095 241 PHE B CA 1
ATOM 4918 C C . PHE B 1 241 ? -10.714 3.911 -16.923 1.000 14.843 241 PHE B C 1
ATOM 4919 O O . PHE B 1 241 ? -11.671 3.168 -16.718 1.000 14.800 241 PHE B O 1
ATOM 4927 N N . PHE B 1 242 ? -9.528 3.471 -17.360 1.000 14.651 242 PHE B N 1
ATOM 4928 C CA . PHE B 1 242 ? -9.322 2.081 -17.739 1.000 14.602 242 PHE B CA 1
ATOM 4929 C C . PHE B 1 242 ? -8.711 1.294 -16.583 1.000 14.895 242 PHE B C 1
ATOM 4930 O O . PHE B 1 242 ? -7.734 1.723 -15.973 1.000 14.729 242 PHE B O 1
ATOM 4938 N N . ASP B 1 243 ? -9.312 0.130 -16.305 1.000 15.057 243 ASP B N 1
ATOM 4939 C CA . ASP B 1 243 ? -8.742 -0.870 -15.420 1.000 15.483 243 ASP B CA 1
ATOM 4940 C C . ASP B 1 243 ? -8.202 -2.003 -16.289 1.000 15.605 243 ASP B C 1
ATOM 4941 O O . ASP B 1 243 ? -8.976 -2.671 -16.973 1.000 15.327 243 ASP B O 1
ATOM 4946 N N . MET B 1 244 ? -6.876 -2.194 -16.281 1.000 16.042 244 MET B N 1
ATOM 4947 C CA . MET B 1 244 ? -6.248 -3.231 -17.087 1.000 16.598 244 MET B CA 1
ATOM 4948 C C . MET B 1 244 ? -5.429 -4.152 -16.186 1.000 16.260 244 MET B C 1
ATOM 4949 O O . MET B 1 244 ? -4.249 -3.911 -15.939 1.000 15.891 244 MET B O 1
ATOM 4954 N N . ALA B 1 245 ? -6.072 -5.227 -15.722 1.000 16.169 245 ALA B N 1
ATOM 4955 C CA . ALA B 1 245 ? -5.461 -6.148 -14.779 1.000 16.130 245 ALA B CA 1
ATOM 4956 C C . ALA B 1 245 ? -5.004 -7.433 -15.468 1.000 16.166 245 ALA B C 1
ATOM 4957 O O . ALA B 1 245 ? -4.411 -8.288 -14.815 1.000 16.324 245 ALA B O 1
ATOM 4959 N N . TYR B 1 246 ? -5.262 -7.569 -16.779 1.000 16.216 246 TYR B N 1
ATOM 4960 C CA . TYR B 1 246 ? -5.100 -8.854 -17.447 1.000 16.579 246 TYR B CA 1
ATOM 4961 C C . TYR B 1 246 ? -4.441 -8.724 -18.819 1.000 16.593 246 TYR B C 1
ATOM 4962 O O . TYR B 1 246 ? -4.655 -9.579 -19.676 1.000 16.686 246 TYR B O 1
ATOM 4971 N N . GLN B 1 247 ? -3.611 -7.694 -19.025 1.000 16.666 247 GLN B N 1
ATOM 4972 C CA . GLN B 1 247 ? -2.896 -7.563 -20.286 1.000 16.754 247 GLN B CA 1
ATOM 4973 C C . GLN B 1 247 ? -1.995 -8.781 -20.481 1.000 17.015 247 GLN B C 1
ATOM 4974 O O . GLN B 1 247 ? -1.181 -9.100 -19.616 1.000 17.213 247 GLN B O 1
ATOM 4980 N N . GLY B 1 248 ? -2.167 -9.462 -21.621 1.000 17.088 248 GLY B N 1
ATOM 4981 C CA . GLY B 1 248 ? -1.383 -10.641 -21.957 1.000 17.276 248 GLY B CA 1
ATOM 4982 C C . GLY B 1 248 ? -2.036 -11.918 -21.434 1.000 17.404 248 GLY B C 1
ATOM 4983 O O . GLY B 1 248 ? -2.127 -12.911 -22.153 1.000 17.452 248 GLY B O 1
ATOM 4984 N N . PHE B 1 249 ? -2.483 -11.875 -20.174 1.000 17.553 249 PHE B N 1
ATOM 4985 C CA . PHE B 1 249 ? -3.120 -13.007 -19.520 1.000 18.050 249 PHE B CA 1
ATOM 4986 C C . PHE B 1 249 ? -4.434 -13.368 -20.214 1.000 18.458 249 PHE B C 1
ATOM 4987 O O . PHE B 1 249 ? -4.820 -14.535 -20.224 1.000 18.741 249 PHE B O 1
ATOM 4995 N N . ALA B 1 250 ? -5.115 -12.366 -20.786 1.000 18.702 250 AL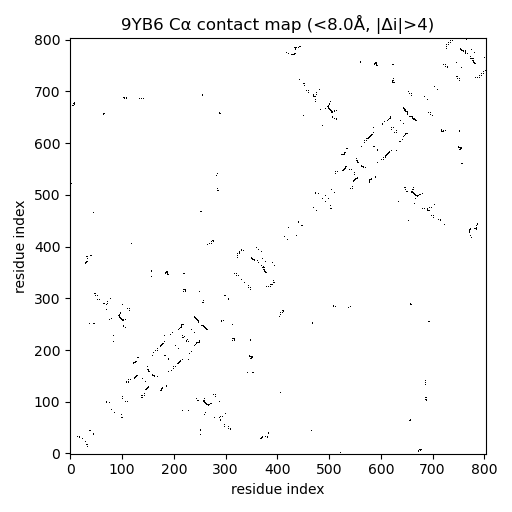A B N 1
ATOM 4996 C CA . ALA B 1 250 ? -6.449 -12.550 -21.337 1.000 18.993 250 ALA B CA 1
ATOM 4997 C C . ALA B 1 250 ? -6.416 -13.442 -22.578 1.000 19.658 250 ALA B C 1
ATOM 4998 O O . ALA B 1 250 ? -7.091 -14.469 -22.615 1.000 19.611 250 ALA B O 1
ATOM 5000 N N . SER B 1 251 ? -5.638 -13.040 -23.591 1.000 20.314 251 SER B N 1
ATOM 5001 C CA . SER B 1 251 ? -5.655 -13.703 -24.888 1.000 20.716 251 SER B CA 1
ATOM 5002 C C . SER B 1 251 ? -4.312 -14.353 -25.222 1.000 21.125 251 SER B C 1
ATOM 5003 O O . SER B 1 251 ? -4.243 -15.170 -26.139 1.000 21.438 251 SER B O 1
ATOM 5006 N N . GLY B 1 252 ? -3.249 -13.977 -24.499 1.000 21.094 252 GLY B N 1
ATOM 5007 C CA . GLY B 1 252 ? -1.903 -14.430 -24.813 1.000 21.202 252 GLY B CA 1
ATOM 5008 C C . GLY B 1 252 ? -1.156 -13.432 -25.696 1.000 21.294 252 GLY B C 1
ATOM 5009 O O . GLY B 1 252 ? 0.020 -13.632 -25.991 1.000 21.439 252 GLY B O 1
ATOM 5010 N N . ASP B 1 253 ? -1.850 -12.362 -26.111 1.000 21.470 253 ASP B N 1
ATOM 5011 C CA . ASP B 1 253 ? -1.271 -11.319 -26.944 1.000 21.566 253 ASP B CA 1
ATOM 5012 C C . ASP B 1 253 ? -1.485 -9.973 -26.256 1.000 21.121 253 ASP B C 1
ATOM 5013 O O . ASP B 1 253 ? -2.598 -9.452 -26.243 1.000 20.728 253 ASP B O 1
ATOM 5018 N N . GLY B 1 254 ? -0.400 -9.424 -25.695 1.000 20.808 254 GLY B N 1
ATOM 5019 C CA . GLY B 1 254 ? -0.438 -8.175 -24.950 1.000 20.989 254 GLY B CA 1
ATOM 5020 C C . GLY B 1 254 ? -0.900 -6.992 -25.800 1.000 20.978 254 GLY B C 1
ATOM 5021 O O . GLY B 1 254 ? -1.561 -6.091 -25.287 1.000 20.659 254 GLY B O 1
ATOM 5022 N N . ASP B 1 255 ? -0.542 -6.993 -27.091 1.000 21.301 255 ASP B N 1
ATOM 5023 C CA . ASP B 1 255 ? -0.911 -5.910 -27.989 1.000 21.890 255 ASP B CA 1
ATOM 5024 C C . ASP B 1 255 ? -2.420 -5.929 -28.231 1.000 21.584 255 ASP B C 1
ATOM 5025 O O . ASP B 1 255 ? -3.067 -4.885 -28.182 1.000 21.669 255 ASP B O 1
ATOM 5030 N N . LYS B 1 256 ? -2.966 -7.123 -28.489 1.000 21.199 256 LYS B N 1
ATOM 5031 C CA . LYS B 1 256 ? -4.395 -7.300 -28.697 1.000 21.244 256 LYS B CA 1
ATOM 5032 C C . LYS B 1 256 ? -5.164 -6.871 -27.447 1.000 20.018 256 LYS B C 1
ATOM 5033 O O . LYS B 1 256 ? -6.179 -6.184 -27.548 1.000 19.646 256 LYS B O 1
ATOM 5039 N N . ASP B 1 257 ? -4.665 -7.277 -26.273 1.000 18.975 257 ASP B N 1
ATOM 5040 C CA . ASP B 1 257 ? -5.353 -7.047 -25.011 1.000 18.389 257 ASP B CA 1
ATOM 5041 C C . ASP B 1 257 ? -5.405 -5.555 -24.679 1.000 17.973 257 ASP B C 1
ATOM 5042 O O . ASP B 1 257 ? -6.356 -5.102 -24.045 1.000 17.948 257 ASP B O 1
ATOM 5047 N N . ALA B 1 258 ? -4.393 -4.795 -25.120 1.000 17.463 258 ALA B N 1
ATOM 5048 C CA . ALA B 1 258 ? -4.311 -3.372 -24.826 1.000 17.160 258 ALA B CA 1
ATOM 5049 C C . ALA B 1 258 ? -4.852 -2.531 -25.982 1.000 16.874 258 ALA B C 1
ATOM 5050 O O . ALA B 1 258 ? -4.754 -1.307 -25.943 1.000 16.761 258 ALA B O 1
ATOM 5052 N N . TRP B 1 259 ? -5.442 -3.179 -26.996 1.000 16.823 259 TRP B N 1
ATOM 5053 C CA . TRP B 1 259 ? -5.826 -2.489 -28.218 1.000 16.822 259 TRP B CA 1
ATOM 5054 C C . TRP B 1 259 ? -6.854 -1.390 -27.943 1.000 16.273 259 TRP B C 1
ATOM 5055 O O . TRP B 1 259 ? -6.760 -0.306 -28.518 1.000 15.883 259 TRP B O 1
ATOM 5066 N N . ALA B 1 260 ? -7.846 -1.681 -27.092 1.000 15.854 260 ALA B N 1
ATOM 5067 C CA . ALA B 1 260 ? -8.921 -0.736 -26.825 1.000 15.602 260 ALA B CA 1
ATOM 5068 C C . ALA B 1 260 ? -8.370 0.523 -26.158 1.000 15.551 260 ALA B C 1
ATOM 5069 O O . ALA B 1 260 ? -8.740 1.632 -26.534 1.000 15.310 260 ALA B O 1
ATOM 5071 N N . VAL B 1 261 ? -7.488 0.340 -25.168 1.000 15.535 261 VAL B N 1
ATOM 5072 C CA . VAL B 1 261 ? -6.863 1.456 -24.474 1.000 15.646 261 VAL B CA 1
ATOM 5073 C C . VAL B 1 261 ? -6.140 2.332 -25.496 1.000 15.520 261 VAL B C 1
ATOM 5074 O O . VAL B 1 261 ? -6.304 3.550 -25.502 1.000 15.332 261 VAL B O 1
ATOM 5078 N N . ARG B 1 262 ? -5.343 1.691 -26.357 1.000 15.481 262 ARG B N 1
ATOM 5079 C CA . ARG B 1 262 ? -4.532 2.399 -27.334 1.000 15.604 262 ARG B CA 1
ATOM 5080 C C . ARG B 1 262 ? -5.426 3.102 -28.352 1.000 15.531 262 ARG B C 1
ATOM 5081 O O . ARG B 1 262 ? -5.096 4.194 -28.809 1.000 15.465 262 ARG B O 1
ATOM 5089 N N . HIS B 1 263 ? -6.559 2.475 -28.694 1.000 15.778 263 HIS B N 1
ATOM 5090 C CA . HIS B 1 263 ? -7.490 3.048 -29.653 1.000 15.818 263 HIS B CA 1
ATOM 5091 C C . HIS B 1 263 ? -8.080 4.349 -29.112 1.000 15.842 263 HIS B C 1
ATOM 5092 O O . HIS B 1 263 ? -8.166 5.334 -29.840 1.000 15.655 263 HIS B O 1
ATOM 5099 N N . PHE B 1 264 ? -8.497 4.340 -27.839 1.000 15.872 264 PHE B N 1
ATOM 5100 C CA . PHE B 1 264 ? -9.076 5.520 -27.217 1.000 16.026 264 PHE B CA 1
ATOM 5101 C C . PHE B 1 264 ? -8.075 6.673 -27.281 1.000 16.369 264 PHE B C 1
ATOM 5102 O O . PHE B 1 264 ? -8.442 7.796 -27.617 1.000 16.116 264 PHE B O 1
ATOM 5110 N N . ILE B 1 265 ? -6.809 6.378 -26.961 1.000 16.867 265 ILE B N 1
ATOM 5111 C CA . ILE B 1 265 ? -5.758 7.382 -26.949 1.000 17.292 265 ILE B CA 1
ATOM 5112 C C . ILE B 1 265 ? -5.574 7.953 -28.356 1.000 18.055 265 ILE B C 1
ATOM 5113 O O . ILE B 1 265 ? -5.412 9.161 -28.508 1.000 17.885 265 ILE B O 1
ATOM 5118 N N . GLU B 1 266 ? -5.616 7.083 -29.374 1.000 19.117 266 GLU B N 1
ATOM 5119 C CA . GLU B 1 266 ? -5.457 7.501 -30.761 1.000 20.248 266 GLU B CA 1
ATOM 5120 C C . GLU B 1 266 ? -6.583 8.444 -31.184 1.000 20.142 266 GLU B C 1
ATOM 5121 O O . GLU B 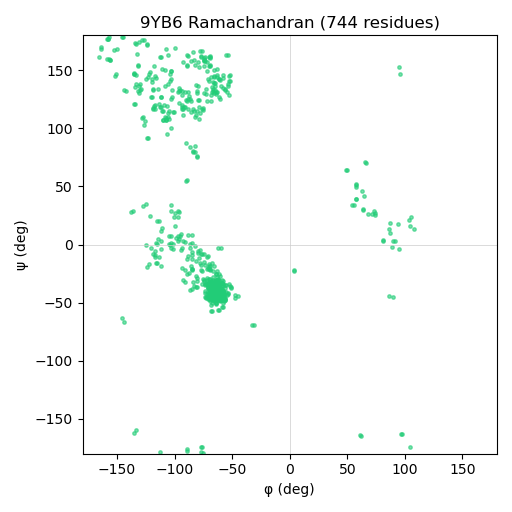1 266 ? -6.373 9.307 -32.034 1.000 20.227 266 GLU B O 1
ATOM 5127 N N . GLN B 1 267 ? -7.775 8.263 -30.598 1.000 19.881 267 GLN B N 1
ATOM 5128 C CA . GLN B 1 267 ? -8.941 9.069 -30.926 1.000 19.946 267 GLN B CA 1
ATOM 5129 C C . GLN B 1 267 ? -8.921 10.400 -30.175 1.000 19.188 267 GLN B C 1
ATOM 5130 O O . GLN B 1 267 ? -9.830 11.210 -30.341 1.000 19.462 267 GLN B O 1
ATOM 5136 N N . GLY B 1 268 ? -7.894 10.615 -29.345 1.000 18.514 268 GLY B N 1
ATOM 5137 C CA . GLY B 1 268 ? -7.700 11.882 -28.660 1.000 18.145 268 GLY B CA 1
ATOM 5138 C C . GLY B 1 268 ? -8.326 11.890 -27.266 1.000 17.869 268 GLY B C 1
ATOM 5139 O O . GLY B 1 268 ? -8.523 12.956 -26.688 1.000 18.215 268 GLY B O 1
ATOM 5140 N N . ILE B 1 269 ? -8.621 10.698 -26.734 1.000 17.236 269 ILE B N 1
ATOM 5141 C CA . ILE B 1 269 ? -9.138 10.554 -25.384 1.000 16.920 269 ILE B CA 1
ATOM 5142 C C . ILE B 1 269 ? -7.952 10.338 -24.446 1.000 16.689 269 ILE B C 1
ATOM 5143 O O . ILE B 1 269 ? -7.295 9.302 -24.510 1.000 16.573 269 ILE B O 1
ATOM 5148 N N . ASN B 1 270 ? -7.686 11.335 -23.592 1.000 16.479 270 ASN B N 1
ATOM 5149 C CA . ASN B 1 270 ? -6.588 11.281 -22.639 1.000 16.435 270 ASN B CA 1
ATOM 5150 C C . ASN B 1 270 ? -7.032 10.484 -21.416 1.000 16.136 270 ASN B C 1
ATOM 5151 O O . ASN B 1 270 ? -7.453 11.053 -20.410 1.000 16.065 270 ASN B O 1
ATOM 5156 N N . VAL B 1 271 ? -6.907 9.158 -21.524 1.000 15.650 271 VAL B N 1
ATOM 5157 C CA . VAL B 1 271 ? -7.405 8.230 -20.523 1.000 15.349 271 VAL B CA 1
ATOM 5158 C C . VAL B 1 271 ? -6.463 8.223 -19.324 1.000 15.137 271 VAL B C 1
ATOM 5159 O O . VAL B 1 271 ? -5.342 8.722 -19.398 1.000 15.121 271 VAL B O 1
ATOM 5163 N N . CYS B 1 272 ? -6.931 7.629 -18.223 1.000 15.056 272 CYS B N 1
ATOM 5164 C CA . CYS B 1 272 ? -6.029 7.114 -17.208 1.000 15.021 272 CYS B CA 1
ATOM 5165 C C . CYS B 1 272 ? -6.134 5.593 -17.207 1.000 14.894 272 CYS B C 1
ATOM 5166 O O . CYS B 1 272 ? -7.099 5.029 -17.723 1.000 14.376 272 CYS B O 1
ATOM 5169 N N . LEU B 1 273 ? -5.120 4.946 -16.629 1.000 15.092 273 LEU B N 1
ATOM 5170 C CA . LEU B 1 273 ? -4.957 3.509 -16.746 1.000 15.421 273 LEU B CA 1
ATOM 5171 C C . LEU B 1 273 ? -4.416 2.942 -15.440 1.000 15.164 273 LEU B C 1
ATOM 5172 O O . LEU B 1 273 ? -3.449 3.465 -14.890 1.000 14.960 273 LEU B O 1
ATOM 5177 N N . CYS B 1 274 ? -5.047 1.858 -14.976 1.000 14.980 274 CYS B N 1
ATOM 5178 C CA . CYS B 1 274 ? -4.598 1.120 -13.807 1.000 15.239 274 CYS B CA 1
ATOM 5179 C C . CYS B 1 274 ? -4.079 -0.244 -14.252 1.000 14.945 274 CYS B C 1
ATOM 5180 O O . CYS B 1 274 ? -4.846 -1.059 -14.761 1.000 15.700 274 CYS B O 1
ATOM 5183 N N . GLN B 1 275 ? -2.773 -0.470 -14.065 1.000 14.375 275 GLN B N 1
ATOM 5184 C CA . GLN B 1 275 ? -2.130 -1.718 -14.444 1.000 13.942 275 GLN B CA 1
ATOM 5185 C C . GLN B 1 275 ? -1.857 -2.569 -13.209 1.000 13.515 275 GLN B C 1
ATOM 5186 O O . GLN B 1 275 ? -1.452 -2.048 -12.172 1.000 13.222 275 GLN B O 1
ATOM 5192 N N . SER B 1 276 ? -2.054 -3.883 -13.362 1.000 13.284 276 SER B N 1
ATOM 5193 C CA . SER B 1 276 ? -1.662 -4.867 -12.367 1.000 13.201 276 SER B CA 1
ATOM 5194 C C . SER B 1 276 ? -0.726 -5.890 -13.004 1.000 13.291 276 SER B C 1
ATOM 5195 O O . SER B 1 276 ? -0.905 -6.253 -14.167 1.000 13.364 276 SER B O 1
ATOM 5198 N N . TYR B 1 277 ? 0.256 -6.355 -12.222 1.000 13.422 277 TYR B N 1
ATOM 5199 C CA . TYR B 1 277 ? 1.131 -7.447 -12.623 1.000 13.682 277 TYR B CA 1
ATOM 5200 C C . TYR B 1 277 ? 0.859 -8.679 -11.763 1.000 13.711 277 TYR B C 1
ATOM 5201 O O . TYR B 1 277 ? 1.616 -9.647 -11.809 1.000 13.563 277 TYR B O 1
ATOM 5210 N N . ALA B 1 278 ? -0.240 -8.644 -11.002 1.000 13.862 278 ALA B N 1
ATOM 5211 C CA . ALA B 1 278 ? -0.611 -9.745 -10.130 1.000 14.169 278 ALA B CA 1
ATOM 5212 C C . ALA B 1 278 ? -0.822 -11.023 -10.940 1.000 14.580 278 ALA B C 1
ATOM 5213 O O . ALA B 1 278 ? -0.325 -12.079 -10.557 1.000 14.675 278 ALA B O 1
ATOM 5239 N N . ASN B 1 280 ? -0.618 -11.363 -14.751 1.000 15.223 280 ASN B N 1
ATOM 5240 C CA . ASN B 1 280 ? 0.165 -11.627 -15.951 1.000 15.247 280 ASN B CA 1
ATOM 5241 C C . ASN B 1 280 ? 1.610 -11.999 -15.611 1.000 15.223 280 ASN B C 1
ATOM 5242 O O . ASN B 1 280 ? 2.271 -12.637 -16.426 1.000 15.267 280 ASN B O 1
ATOM 5247 N N . MET B 1 281 ? 2.101 -11.610 -14.426 1.000 15.177 281 MET B N 1
ATOM 5248 C CA . MET B 1 281 ? 3.421 -12.032 -13.973 1.000 15.312 281 MET B CA 1
ATOM 5249 C C . MET B 1 281 ? 3.324 -12.921 -12.734 1.000 14.880 281 MET B C 1
ATOM 5250 O O . MET B 1 281 ? 4.346 -13.359 -12.212 1.000 14.633 281 MET B O 1
ATOM 5255 N N . GLY B 1 282 ? 2.101 -13.182 -12.260 1.000 14.587 282 GLY B N 1
ATOM 5256 C CA . GLY B 1 282 ? 1.894 -14.016 -11.087 1.000 14.377 282 GLY B CA 1
ATOM 5257 C C . GLY B 1 282 ? 2.502 -13.406 -9.824 1.000 14.313 282 GLY B C 1
ATOM 5258 O O . GLY B 1 282 ? 2.903 -14.138 -8.924 1.000 14.209 282 GLY B O 1
ATOM 5259 N N . LEU B 1 283 ? 2.543 -12.068 -9.747 1.000 14.236 283 LEU B N 1
ATOM 5260 C CA . LEU B 1 283 ? 3.185 -11.383 -8.632 1.000 14.464 283 LEU B CA 1
ATOM 5261 C C . LEU B 1 283 ? 2.155 -10.977 -7.576 1.000 14.777 283 LEU B C 1
ATOM 5262 O O . LEU B 1 283 ? 2.378 -10.025 -6.832 1.000 15.616 283 LEU B O 1
ATOM 5267 N N . TYR B 1 284 ? 1.062 -11.742 -7.486 1.000 14.456 284 TYR B N 1
ATOM 5268 C CA . TYR B 1 284 ? -0.068 -11.449 -6.613 1.000 14.214 284 TYR B CA 1
ATOM 5269 C C . TYR B 1 284 ? 0.381 -10.715 -5.350 1.000 14.451 284 TYR B C 1
ATOM 5270 O O . TYR B 1 284 ? 0.088 -9.533 -5.185 1.000 14.277 284 TYR B O 1
ATOM 5279 N N . GLY B 1 285 ? 1.109 -11.421 -4.476 1.000 14.695 285 GLY B N 1
ATOM 5280 C CA . GLY B 1 285 ? 1.386 -10.948 -3.128 1.000 15.088 285 GLY B CA 1
ATOM 5281 C C . GLY B 1 285 ? 2.497 -9.900 -3.065 1.000 15.467 285 GLY B C 1
ATOM 5282 O O . GLY B 1 285 ? 2.687 -9.282 -2.021 1.000 15.664 285 GLY B O 1
ATOM 5283 N N . GLU B 1 286 ? 3.240 -9.716 -4.165 1.000 15.796 286 GLU B N 1
ATOM 5284 C CA . GLU B 1 286 ? 4.319 -8.738 -4.216 1.000 16.132 286 GLU B CA 1
ATOM 5285 C C . GLU B 1 286 ? 3.753 -7.321 -4.350 1.000 15.537 286 GLU B C 1
ATOM 5286 O O . GLU B 1 286 ? 4.433 -6.357 -4.010 1.000 15.874 286 GLU B O 1
ATOM 5292 N N . ARG B 1 287 ? 2.519 -7.209 -4.865 1.000 14.786 287 ARG B N 1
ATOM 5293 C CA . ARG B 1 287 ? 1.794 -5.950 -4.982 1.000 14.309 287 ARG B CA 1
ATOM 5294 C C . ARG B 1 287 ? 2.498 -5.020 -5.972 1.000 14.336 287 ARG B C 1
ATOM 5295 O O . ARG B 1 287 ? 3.061 -3.998 -5.580 1.000 15.075 287 ARG B O 1
ATOM 5303 N N . VAL B 1 288 ? 2.422 -5.373 -7.261 1.000 14.067 288 VAL B N 1
ATOM 5304 C CA . VAL B 1 288 ? 3.097 -4.643 -8.323 1.000 13.957 288 VAL B CA 1
ATOM 5305 C C . VAL B 1 288 ? 2.051 -4.106 -9.293 1.000 13.327 288 VAL B C 1
ATOM 5306 O O . VAL B 1 288 ? 1.355 -4.882 -9.943 1.000 13.252 288 VAL B O 1
ATOM 5310 N N . GLY B 1 289 ? 1.961 -2.776 -9.388 1.000 12.758 289 GLY B N 1
ATOM 5311 C CA . GLY B 1 289 ? 1.056 -2.129 -10.323 1.000 12.581 289 GLY B CA 1
ATOM 5312 C C . GLY B 1 289 ? 1.522 -0.714 -10.647 1.000 12.218 289 GLY B C 1
ATOM 5313 O O . GLY B 1 289 ? 2.523 -0.248 -10.109 1.000 12.024 289 GLY B O 1
ATOM 5314 N N . ALA B 1 290 ? 0.775 -0.045 -11.530 1.000 12.048 290 ALA B N 1
ATOM 5315 C CA . ALA B 1 290 ? 1.087 1.320 -11.916 1.000 11.945 290 ALA B CA 1
ATOM 5316 C C . ALA B 1 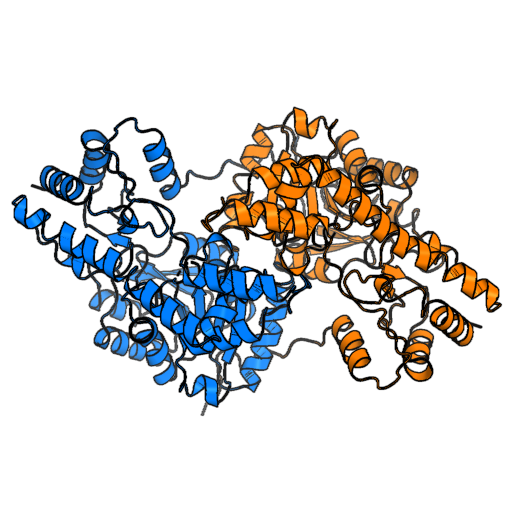290 ? -0.188 2.060 -12.312 1.000 11.886 290 ALA B C 1
ATOM 5317 O O . ALA B 1 290 ? -1.122 1.468 -12.851 1.000 11.856 290 ALA B O 1
ATOM 5319 N N . PHE B 1 291 ? -0.204 3.364 -12.018 1.000 11.914 291 PHE B N 1
ATOM 5320 C CA . PHE B 1 291 ? -1.257 4.259 -12.462 1.000 12.019 291 PHE B CA 1
ATOM 5321 C C . PHE B 1 291 ? -0.661 5.231 -13.475 1.000 12.155 291 PHE B C 1
ATOM 5322 O O . PHE B 1 291 ? 0.338 5.883 -13.180 1.000 12.081 291 PHE B O 1
ATOM 5330 N N . THR B 1 292 ? -1.282 5.318 -14.659 1.000 12.574 292 THR B N 1
ATOM 5331 C CA . THR B 1 292 ? -0.826 6.213 -15.712 1.000 13.044 292 THR B CA 1
ATOM 5332 C C . THR B 1 292 ? -1.929 7.219 -16.030 1.000 13.414 292 THR B C 1
ATOM 5333 O O . THR B 1 292 ? -3.086 6.844 -16.194 1.000 13.314 292 THR B O 1
ATOM 5337 N N . MET B 1 293 ? -1.543 8.495 -16.127 1.000 13.948 293 MET B N 1
ATOM 5338 C CA . MET B 1 293 ? -2.412 9.536 -16.645 1.000 14.507 293 MET B CA 1
ATOM 5339 C C . MET B 1 293 ? -1.828 10.023 -17.968 1.000 14.529 293 MET B C 1
ATOM 5340 O O . MET B 1 293 ? -0.704 10.515 -18.001 1.000 14.387 293 MET B O 1
ATOM 5345 N N . VAL B 1 294 ? -2.587 9.851 -19.056 1.000 14.642 294 VAL B N 1
ATOM 5346 C CA . VAL B 1 294 ? -2.225 10.433 -20.337 1.000 14.842 294 VAL B CA 1
ATOM 5347 C C . VAL B 1 294 ? -2.658 11.896 -20.304 1.000 15.265 294 VAL B C 1
ATOM 5348 O O . VAL B 1 294 ? -3.783 12.197 -19.911 1.000 15.323 294 VAL B O 1
ATOM 5352 N N . CYS B 1 295 ? -1.748 12.791 -20.705 1.000 15.817 295 CYS B N 1
ATOM 5353 C CA . CYS B 1 295 ? -1.949 14.223 -20.554 1.000 16.573 295 CYS B CA 1
ATOM 5354 C C . CYS B 1 295 ? -1.812 14.917 -21.907 1.000 17.320 295 CYS B C 1
ATOM 5355 O O . CYS B 1 295 ? -1.436 14.294 -22.897 1.000 16.704 295 CYS B O 1
ATOM 5358 N N . LYS B 1 296 ? -2.134 16.215 -21.925 1.000 18.568 296 LYS B N 1
ATOM 5359 C CA . LYS B 1 296 ? -2.042 17.029 -23.127 1.000 19.594 296 LYS B CA 1
ATOM 5360 C C . LYS B 1 296 ? -0.591 17.115 -23.598 1.000 19.587 296 LYS B C 1
ATOM 5361 O O . LYS B 1 296 ? -0.318 17.017 -24.793 1.000 19.300 296 LYS B O 1
ATOM 5367 N N . ASP B 1 297 ? 0.328 17.316 -22.647 1.000 19.652 297 ASP B N 1
ATOM 5368 C CA . ASP B 1 297 ? 1.735 17.506 -22.957 1.000 19.930 297 ASP B CA 1
ATOM 5369 C C . ASP B 1 297 ? 2.566 17.179 -21.718 1.000 19.747 297 ASP B C 1
ATOM 5370 O O . ASP B 1 297 ? 2.014 16.879 -20.660 1.000 19.185 297 ASP B O 1
ATOM 5375 N N . ALA B 1 298 ? 3.895 17.245 -21.870 1.000 19.502 298 ALA B N 1
ATOM 5376 C CA . ALA B 1 298 ? 4.825 16.920 -20.800 1.000 19.797 298 ALA B CA 1
ATOM 5377 C C . ALA B 1 298 ? 4.641 17.856 -19.606 1.000 20.040 298 ALA B C 1
ATOM 5378 O O . ALA B 1 298 ? 4.810 17.429 -18.465 1.000 19.855 298 ALA B O 1
ATOM 5380 N N . ASP B 1 299 ? 4.296 19.124 -19.869 1.000 20.282 299 ASP B N 1
ATOM 5381 C CA . ASP B 1 299 ? 4.095 20.099 -18.807 1.000 20.779 299 ASP B CA 1
ATOM 5382 C C . ASP B 1 299 ? 2.936 19.669 -17.911 1.000 19.707 299 ASP B C 1
ATOM 5383 O O . ASP B 1 299 ? 3.055 19.706 -16.688 1.000 19.668 299 ASP B O 1
ATOM 5388 N N . GLU B 1 300 ? 1.816 19.277 -18.531 1.000 18.670 300 GLU B N 1
ATOM 5389 C CA . GLU B 1 300 ? 0.633 18.863 -17.792 1.000 18.165 300 GLU B CA 1
ATOM 5390 C C . GLU B 1 300 ? 0.956 17.618 -16.968 1.000 17.618 300 GLU B C 1
ATOM 5391 O O . GLU B 1 300 ? 0.520 17.508 -15.824 1.000 17.458 300 GLU B O 1
ATOM 5397 N N . ALA B 1 301 ? 1.726 16.695 -17.556 1.000 17.078 301 ALA B N 1
ATOM 5398 C CA . ALA B 1 301 ? 2.123 15.466 -16.884 1.000 16.846 301 ALA B CA 1
ATOM 5399 C C . ALA B 1 301 ? 2.963 15.771 -15.644 1.000 16.681 301 ALA B C 1
ATOM 5400 O O . ALA B 1 301 ? 2.832 15.090 -14.630 1.000 16.433 301 ALA B O 1
ATOM 5402 N N . LYS B 1 302 ? 3.820 16.797 -15.730 1.000 16.330 302 LYS B N 1
ATOM 5403 C CA . LYS B 1 302 ? 4.686 17.174 -14.622 1.000 16.275 302 LYS B CA 1
ATOM 5404 C C . LYS B 1 302 ? 3.854 17.702 -13.453 1.000 16.080 302 LYS B C 1
ATOM 5405 O O . LYS B 1 302 ? 4.150 17.400 -12.299 1.000 15.795 302 LYS B O 1
ATOM 5407 N N . ARG B 1 303 ? 2.819 18.494 -13.759 1.000 15.831 303 ARG B N 1
ATOM 5408 C CA . ARG B 1 303 ? 1.955 19.068 -12.740 1.000 15.803 303 ARG B CA 1
ATOM 5409 C C . ARG B 1 303 ? 1.096 17.977 -12.103 1.000 15.292 303 ARG B C 1
ATOM 5410 O O . ARG B 1 303 ? 0.917 17.962 -10.887 1.000 15.062 303 ARG B O 1
ATOM 5418 N N . VAL B 1 304 ? 0.573 17.066 -12.930 1.000 14.891 304 VAL B N 1
ATOM 5419 C CA . VAL B 1 304 ? -0.213 15.942 -12.444 1.000 14.680 304 VAL B CA 1
ATOM 5420 C C . VAL B 1 304 ? 0.661 15.051 -11.560 1.000 14.867 304 VAL B C 1
ATOM 5421 O O . VAL B 1 304 ? 0.209 14.593 -10.513 1.000 14.514 304 VAL B O 1
ATOM 5425 N N . GLU B 1 305 ? 1.911 14.822 -11.985 1.000 15.140 305 GLU B N 1
ATOM 5426 C CA . GLU B 1 305 ? 2.857 14.002 -11.241 1.000 15.491 305 GLU B CA 1
ATOM 5427 C C . GLU B 1 305 ? 3.071 14.565 -9.837 1.000 15.053 305 GLU B C 1
ATOM 5428 O O . GLU B 1 305 ? 3.067 13.813 -8.864 1.000 14.799 305 GLU B O 1
ATOM 5434 N N A SER B 1 306 ? 3.275 15.885 -9.761 0.490 14.853 306 SER B N 1
ATOM 5435 N N B SER B 1 306 ? 3.268 15.886 -9.742 0.510 14.890 306 SER B N 1
ATOM 5436 C CA A SER B 1 306 ? 3.518 16.578 -8.505 0.490 14.744 306 SER B CA 1
ATOM 5437 C CA B SER B 1 306 ? 3.539 16.529 -8.466 0.510 14.804 306 SER B CA 1
ATOM 5438 C C A SER B 1 306 ? 2.378 16.322 -7.519 0.490 14.527 306 SER B C 1
ATOM 5439 C C B SER B 1 306 ? 2.372 16.315 -7.501 0.510 14.560 306 SER B C 1
ATOM 5440 O O A SER B 1 306 ? 2.622 16.061 -6.344 0.490 14.491 306 SER B O 1
ATOM 5441 O O B SER B 1 306 ? 2.592 16.075 -6.316 0.510 14.516 306 SER B O 1
ATOM 5446 N N . GLN B 1 307 ? 1.137 16.389 -8.016 1.000 14.317 307 GLN B N 1
ATOM 5447 C CA . GLN B 1 307 ? -0.048 16.235 -7.184 1.000 14.143 307 GLN B CA 1
ATOM 5448 C C . GLN B 1 307 ? -0.308 14.765 -6.855 1.000 13.835 307 GLN B C 1
ATOM 5449 O O . GLN B 1 307 ? -0.844 14.466 -5.789 1.000 13.754 307 GLN B O 1
ATOM 5455 N N . LEU B 1 308 ? 0.056 13.852 -7.763 1.000 13.506 308 LEU B N 1
ATOM 5456 C CA . LEU B 1 308 ? -0.035 12.426 -7.478 1.000 13.366 308 LEU B CA 1
ATOM 5457 C C . LEU B 1 308 ? 0.859 12.086 -6.287 1.000 13.333 308 LEU B C 1
ATOM 5458 O O . LEU B 1 308 ? 0.453 11.341 -5.398 1.000 12.740 308 LEU B O 1
ATOM 5463 N N . LYS B 1 309 ? 2.074 12.646 -6.275 1.000 13.418 309 LYS B N 1
ATOM 5464 C CA . LYS B 1 309 ? 3.029 12.397 -5.206 1.000 13.777 309 LYS B CA 1
ATOM 5465 C C . LYS B 1 309 ? 2.503 12.956 -3.885 1.000 13.523 309 LYS B C 1
ATOM 5466 O O . LYS B 1 309 ? 2.692 12.344 -2.836 1.000 13.342 309 LYS B O 1
ATOM 5472 N N . ILE B 1 310 ? 1.831 14.112 -3.950 1.000 13.319 310 ILE B N 1
ATOM 5473 C CA . ILE B 1 310 ? 1.255 14.748 -2.774 1.000 13.443 310 ILE B CA 1
ATOM 5474 C C . ILE B 1 310 ? 0.154 13.863 -2.184 1.000 13.326 310 ILE B C 1
ATOM 5475 O O . ILE B 1 310 ? -0.055 13.877 -0.973 1.000 13.263 310 ILE B O 1
ATOM 5480 N N . LEU B 1 311 ? -0.540 13.097 -3.038 1.000 13.137 311 LEU B N 1
ATOM 5481 C CA . LEU B 1 311 ? -1.599 12.196 -2.601 1.000 13.154 311 LEU B CA 1
ATOM 5482 C C . LEU B 1 311 ? -1.018 10.884 -2.073 1.000 13.092 311 LEU B C 1
ATOM 5483 O O . LEU B 1 311 ? -1.554 10.312 -1.126 1.000 13.058 311 LEU B O 1
ATOM 5488 N N . ILE B 1 312 ? 0.059 10.399 -2.699 1.000 12.998 312 ILE B N 1
ATOM 5489 C CA . ILE B 1 312 ? 0.631 9.106 -2.354 1.000 13.043 312 ILE B CA 1
ATOM 5490 C C . ILE B 1 312 ? 1.291 9.175 -0.980 1.000 13.337 312 ILE B C 1
ATOM 5491 O O . ILE B 1 312 ? 1.121 8.270 -0.164 1.000 13.232 312 ILE B O 1
ATOM 5496 N N . ARG B 1 313 ? 2.060 10.240 -0.742 1.000 13.888 313 ARG B N 1
ATOM 5497 C CA . ARG B 1 313 ? 2.931 10.291 0.423 1.000 14.526 313 ARG B CA 1
ATOM 5498 C C . ARG B 1 313 ? 2.145 10.082 1.721 1.000 14.030 313 ARG B C 1
ATOM 5499 O O . ARG B 1 313 ? 2.562 9.288 2.562 1.000 13.650 313 ARG B O 1
ATOM 5507 N N . PRO B 1 314 ? 0.997 10.767 1.935 1.000 13.764 314 PRO B N 1
ATOM 5508 C CA . PRO B 1 314 ? 0.189 10.552 3.138 1.000 13.675 314 PRO B CA 1
ATOM 5509 C C . PRO B 1 314 ? -0.661 9.282 3.186 1.000 13.735 314 PRO B C 1
ATOM 5510 O O . PRO B 1 314 ? -1.440 9.108 4.119 1.000 13.323 314 PRO B O 1
ATOM 5514 N N A MET B 1 315 ? -0.509 8.407 2.183 0.550 13.834 315 MET B N 1
ATOM 5515 N N B MET B 1 315 ? -0.525 8.418 2.171 0.450 13.801 315 MET B N 1
ATOM 5516 C CA A MET B 1 315 ? -1.199 7.128 2.176 0.550 14.106 315 MET B CA 1
ATOM 5517 C CA B MET B 1 315 ? -1.191 7.125 2.161 0.450 14.023 315 MET B CA 1
ATOM 5518 C C A MET B 1 315 ? -0.244 6.024 2.629 0.550 13.774 315 MET B C 1
ATOM 5519 C C B MET B 1 315 ? -0.228 6.050 2.654 0.450 13.732 315 MET B C 1
ATOM 5520 O O A MET B 1 315 ? -0.601 5.224 3.491 0.550 13.780 315 MET B O 1
ATOM 5521 O O B MET B 1 315 ? -0.559 5.303 3.573 0.450 13.745 315 MET B O 1
ATOM 5530 N N . TYR B 1 316 ? 0.956 5.975 2.031 1.000 13.491 316 TYR B N 1
ATOM 5531 C CA . TYR B 1 316 ? 1.960 4.984 2.406 1.000 13.180 316 TYR B CA 1
ATOM 5532 C C . TYR B 1 316 ? 3.407 5.413 2.123 1.000 13.080 316 TYR B C 1
ATOM 5533 O O . TYR B 1 316 ? 4.294 4.562 2.147 1.000 12.935 316 TYR B O 1
ATOM 5542 N N A SER B 1 317 ? 3.633 6.716 1.886 0.610 12.997 317 SER B N 1
ATOM 5543 N N B SER B 1 317 ? 3.625 6.711 1.859 0.390 13.106 317 SER B N 1
ATOM 5544 C CA A SER B 1 317 ? 4.954 7.317 1.722 0.610 13.042 317 SER B CA 1
ATOM 5545 C CA B SER B 1 317 ? 4.949 7.308 1.727 0.390 13.194 317 SER B CA 1
ATOM 5546 C C A SER B 1 317 ? 5.600 6.930 0.394 0.610 13.102 317 SER B C 1
ATOM 5547 C C B SER B 1 317 ? 5.600 6.930 0.398 0.390 13.185 317 SER B C 1
ATOM 5548 O O A SER B 1 317 ? 5.939 7.796 -0.409 0.610 13.077 317 SER B O 1
ATOM 5549 O O B SER B 1 317 ? 5.929 7.801 -0.404 0.390 13.172 317 SER B O 1
ATOM 5554 N N . ASN B 1 318 ? 5.799 5.630 0.191 1.000 13.166 318 ASN B N 1
ATOM 5555 C CA . ASN B 1 318 ? 6.510 5.126 -0.978 1.000 13.193 318 ASN B CA 1
ATOM 5556 C C . ASN B 1 318 ? 6.215 3.635 -1.153 1.000 13.128 318 ASN B C 1
ATOM 5557 O O . ASN B 1 318 ? 5.885 2.949 -0.186 1.000 13.205 318 ASN B O 1
ATOM 5562 N N . PRO B 1 319 ? 6.294 3.095 -2.394 1.000 13.208 319 PRO B N 1
ATOM 5563 C CA . PRO B 1 319 ? 5.867 1.722 -2.672 1.000 13.509 319 PRO B CA 1
ATOM 5564 C C . PRO B 1 319 ? 6.923 0.634 -2.484 1.000 13.964 319 PRO B C 1
ATOM 5565 O O . PRO B 1 319 ? 8.115 0.922 -2.416 1.000 14.035 319 PRO B O 1
ATOM 5569 N N . PRO B 1 320 ? 6.498 -0.646 -2.376 1.000 14.750 320 PRO B N 1
ATOM 5570 C CA . PRO B 1 320 ? 7.420 -1.762 -2.145 1.000 15.266 320 PRO B CA 1
ATOM 5571 C C . PRO B 1 320 ? 8.390 -2.032 -3.297 1.000 15.884 320 PRO B C 1
ATOM 5572 O O . PRO B 1 320 ? 8.004 -1.924 -4.462 1.000 16.071 320 PRO B O 1
ATOM 5576 N N A LEU B 1 321 ? 9.630 -2.396 -2.954 0.500 16.113 321 LEU B N 1
ATOM 5577 N N B LEU B 1 321 ? 9.634 -2.415 -2.964 0.500 16.186 321 LEU B N 1
ATOM 5578 C CA A LEU B 1 321 ? 10.716 -2.527 -3.916 0.500 16.430 321 LEU B CA 1
ATOM 5579 C CA B LEU B 1 321 ? 10.694 -2.494 -3.966 0.500 16.566 321 LEU B CA 1
ATOM 5580 C C A LEU B 1 321 ? 10.699 -3.866 -4.653 0.500 16.649 321 LEU B C 1
ATOM 5581 C C B LEU B 1 321 ? 10.762 -3.866 -4.647 0.500 16.728 321 LEU B C 1
ATOM 5582 O O A LEU B 1 321 ? 10.877 -3.896 -5.871 0.500 16.674 321 LEU B O 1
ATOM 5583 O O B LEU B 1 321 ? 11.017 -3.917 -5.849 0.500 16.744 321 LEU B O 1
ATOM 5592 N N . ASN B 1 322 ? 10.557 -4.968 -3.906 1.000 16.902 322 ASN B N 1
ATOM 5593 C CA . ASN B 1 322 ? 10.825 -6.308 -4.442 1.000 17.234 322 ASN B CA 1
ATOM 5594 C C . ASN B 1 322 ? 10.131 -6.569 -5.778 1.000 16.691 322 ASN B C 1
ATOM 5595 O O . ASN B 1 322 ? 10.780 -6.952 -6.751 1.000 16.454 322 ASN B O 1
ATOM 5600 N N . GLY B 1 323 ? 8.811 -6.390 -5.805 1.000 16.007 323 GLY B N 1
ATOM 5601 C CA . GLY B 1 323 ? 8.024 -6.731 -6.977 1.000 15.741 323 GLY B CA 1
ATOM 5602 C C . GLY B 1 323 ? 8.364 -5.853 -8.180 1.000 15.446 323 GLY B C 1
ATOM 5603 O O . GLY B 1 323 ? 8.384 -6.334 -9.311 1.000 15.355 323 GLY B O 1
ATOM 5604 N N . ALA B 1 324 ? 8.629 -4.565 -7.926 1.000 15.217 324 ALA B N 1
ATOM 5605 C CA . ALA B 1 324 ? 8.948 -3.616 -8.982 1.000 15.008 324 ALA B CA 1
ATOM 5606 C C . ALA B 1 324 ? 10.274 -3.979 -9.648 1.000 14.951 324 ALA B C 1
ATOM 5607 O O . ALA B 1 324 ? 10.403 -3.874 -10.866 1.000 14.682 324 ALA B O 1
ATOM 5609 N N . ARG B 1 325 ? 11.254 -4.400 -8.840 1.000 14.985 325 ARG B N 1
ATOM 5610 C CA . ARG B 1 325 ? 12.550 -4.814 -9.355 1.000 15.302 325 ARG B CA 1
ATOM 5611 C C . ARG B 1 325 ? 12.396 -6.029 -10.267 1.000 15.245 325 ARG B C 1
ATOM 5612 O O . ARG B 1 325 ? 13.046 -6.102 -11.307 1.000 15.386 325 ARG B O 1
ATOM 5620 N N . ILE B 1 326 ? 11.541 -6.978 -9.865 1.000 15.111 326 ILE B N 1
ATOM 5621 C CA . ILE B 1 326 ? 11.314 -8.190 -10.637 1.000 15.142 326 ILE B CA 1
ATOM 5622 C C . ILE B 1 326 ? 10.689 -7.824 -11.981 1.000 15.164 326 ILE B C 1
ATOM 5623 O O . ILE B 1 326 ? 11.159 -8.277 -13.023 1.000 14.973 326 ILE B O 1
ATOM 5628 N N . ALA B 1 327 ? 9.625 -7.012 -11.943 1.000 15.208 327 ALA B N 1
ATOM 5629 C CA . ALA B 1 327 ? 8.904 -6.623 -13.144 1.000 15.337 327 ALA B CA 1
ATOM 5630 C C . ALA B 1 327 ? 9.819 -5.848 -14.091 1.000 15.478 327 ALA B C 1
ATOM 5631 O O . ALA B 1 327 ? 9.824 -6.105 -15.292 1.000 15.506 327 ALA B O 1
ATOM 5633 N N . ALA B 1 328 ? 10.591 -4.902 -13.542 1.000 15.533 328 ALA B N 1
ATOM 5634 C CA . ALA B 1 328 ? 11.516 -4.104 -14.334 1.000 15.651 328 ALA B CA 1
ATOM 5635 C C . ALA B 1 328 ? 12.560 -5.001 -14.997 1.000 15.833 328 ALA B C 1
ATOM 5636 O O . ALA B 1 328 ? 12.889 -4.808 -16.165 1.000 15.782 328 ALA B O 1
ATOM 5638 N N . ALA B 1 329 ? 13.069 -5.983 -14.241 1.000 16.141 329 ALA B N 1
ATOM 5639 C CA . ALA B 1 329 ? 14.086 -6.898 -14.734 1.000 16.356 329 ALA B CA 1
ATOM 5640 C C . ALA B 1 329 ? 13.552 -7.714 -15.910 1.000 16.624 329 ALA B C 1
ATOM 5641 O O . ALA B 1 329 ? 14.257 -7.910 -16.897 1.000 16.708 329 ALA B O 1
ATOM 5643 N N . ILE B 1 330 ? 12.304 -8.187 -15.800 1.000 16.636 330 ILE B N 1
ATOM 5644 C CA . ILE B 1 330 ? 11.691 -8.972 -16.859 1.000 16.933 330 ILE B CA 1
ATOM 5645 C C . ILE B 1 330 ? 11.489 -8.099 -18.097 1.000 17.438 330 ILE B C 1
ATOM 5646 O O . ILE B 1 330 ? 11.854 -8.502 -19.199 1.000 17.638 330 ILE B O 1
ATOM 5651 N N . LEU B 1 331 ? 10.922 -6.901 -17.909 1.000 17.656 331 LEU B N 1
ATOM 5652 C CA . LEU B 1 331 ? 10.535 -6.049 -19.025 1.000 18.045 331 LEU B CA 1
ATOM 5653 C C . LEU B 1 331 ? 11.761 -5.517 -19.769 1.000 18.817 331 LEU B C 1
ATOM 5654 O O . LEU B 1 331 ? 11.696 -5.322 -20.981 1.000 18.889 331 LEU B O 1
ATOM 5659 N N . ASN B 1 332 ? 12.869 -5.291 -19.050 1.000 19.770 332 ASN B N 1
ATOM 5660 C CA . ASN B 1 332 ? 14.017 -4.590 -19.608 1.000 20.671 332 ASN B CA 1
ATOM 5661 C C . ASN B 1 332 ? 15.173 -5.536 -19.934 1.000 21.455 332 ASN B C 1
ATOM 5662 O O . ASN B 1 332 ? 16.211 -5.081 -20.410 1.000 21.986 332 ASN B O 1
ATOM 5667 N N . THR B 1 333 ? 15.003 -6.840 -19.682 1.000 21.843 333 THR B N 1
ATOM 5668 C CA . THR B 1 333 ? 15.981 -7.831 -20.110 1.000 22.417 333 THR B CA 1
ATOM 5669 C C . THR B 1 333 ? 15.378 -8.621 -21.269 1.000 22.794 333 THR B C 1
ATOM 5670 O O . THR B 1 333 ? 14.454 -9.403 -21.062 1.000 22.447 333 THR B O 1
ATOM 5674 N N . PRO B 1 334 ? 15.864 -8.434 -22.521 1.000 23.791 334 PRO B N 1
ATOM 5675 C CA . PRO B 1 334 ? 15.239 -9.052 -23.696 1.000 24.145 334 PRO B CA 1
ATOM 5676 C C . PRO B 1 334 ? 14.889 -10.537 -23.600 1.000 24.379 334 PRO B C 1
ATOM 5677 O O . PRO B 1 334 ? 13.791 -10.934 -23.985 1.000 24.549 334 PRO B O 1
ATOM 5681 N N A ASP B 1 335 ? 15.839 -11.339 -23.101 0.580 24.640 335 ASP B N 1
ATOM 5682 N N B ASP B 1 335 ? 15.818 -11.348 -23.078 0.420 24.578 335 ASP B N 1
ATOM 5683 C CA A ASP B 1 335 ? 15.675 -12.781 -23.000 0.580 24.857 335 ASP B CA 1
ATOM 5684 C CA B ASP B 1 335 ? 15.633 -12.791 -23.037 0.420 24.745 335 ASP B CA 1
ATOM 5685 C C A ASP B 1 335 ? 14.569 -13.114 -22.001 0.580 24.463 335 ASP B C 1
ATOM 5686 C C B ASP B 1 335 ? 14.606 -13.164 -21.967 0.420 24.396 335 ASP B C 1
ATOM 5687 O O A ASP B 1 335 ? 13.778 -14.025 -22.237 0.580 24.298 335 ASP B O 1
ATOM 5688 O O B ASP B 1 335 ? 13.901 -14.160 -22.118 0.420 24.255 335 ASP B O 1
ATOM 5697 N N . LEU B 1 336 ? 14.527 -12.370 -20.889 1.000 24.051 336 LEU B N 1
ATOM 5698 C CA . LEU B 1 336 ? 13.535 -12.589 -19.846 1.000 23.623 336 LEU B CA 1
ATOM 5699 C C . LEU B 1 336 ? 12.157 -12.163 -20.347 1.000 22.678 336 LEU B C 1
ATOM 5700 O O . LEU B 1 336 ? 11.171 -12.855 -20.106 1.000 22.291 336 LEU B O 1
ATOM 5705 N N . ARG B 1 337 ? 12.102 -11.018 -21.038 1.000 22.208 337 ARG B N 1
ATOM 5706 C CA . ARG B 1 337 ? 10.852 -10.499 -21.569 1.000 22.075 337 ARG B CA 1
ATOM 5707 C C . ARG B 1 337 ? 10.236 -11.523 -22.521 1.000 22.131 337 ARG B C 1
ATOM 5708 O O . ARG B 1 337 ? 9.042 -11.800 -22.446 1.000 21.573 337 ARG B O 1
ATOM 5716 N N . LYS B 1 338 ? 11.067 -12.078 -23.411 1.000 22.409 338 LYS B N 1
ATOM 5717 C CA . LYS B 1 338 ? 10.614 -13.041 -24.403 1.000 22.942 338 LYS B CA 1
ATOM 5718 C C . LYS B 1 338 ? 10.107 -14.304 -23.710 1.000 22.218 338 LYS B C 1
ATOM 5719 O O . LYS B 1 338 ? 9.045 -14.813 -24.060 1.000 21.903 338 LYS B O 1
ATOM 5725 N N . GLN B 1 339 ? 10.867 -14.792 -22.723 1.000 21.904 339 GLN B N 1
ATOM 5726 C CA . GLN B 1 339 ? 10.493 -15.982 -21.973 1.000 21.855 339 GLN B CA 1
ATOM 5727 C C . GLN B 1 339 ? 9.191 -15.730 -21.215 1.000 20.876 339 GLN B C 1
ATOM 5728 O O . GLN B 1 339 ? 8.324 -16.600 -21.164 1.000 20.693 339 GLN B O 1
ATOM 5734 N N . TRP B 1 340 ? 9.063 -14.537 -20.622 1.000 19.964 340 TRP B N 1
ATOM 5735 C CA . TRP B 1 340 ? 7.861 -14.176 -19.888 1.000 19.393 340 TRP B CA 1
ATOM 5736 C C . TRP B 1 340 ? 6.642 -14.200 -20.810 1.000 19.238 340 TRP B C 1
ATOM 5737 O O . TRP B 1 340 ? 5.618 -14.781 -20.463 1.000 18.652 340 TRP B O 1
ATOM 5748 N N . LEU B 1 341 ? 6.763 -13.583 -21.991 1.000 19.681 341 LEU B N 1
ATOM 5749 C CA . LEU B 1 341 ? 5.651 -13.502 -22.927 1.000 20.139 341 LEU B CA 1
ATOM 5750 C C . LEU B 1 341 ? 5.231 -14.900 -23.382 1.000 20.488 341 LEU B C 1
ATOM 5751 O O . LEU B 1 341 ? 4.048 -15.136 -23.624 1.000 20.116 341 LEU B O 1
ATOM 5756 N N . GLN B 1 342 ? 6.200 -15.818 -23.499 1.000 21.004 342 GLN B N 1
ATOM 5757 C CA . GLN B 1 342 ? 5.917 -17.207 -23.826 1.000 21.615 342 GLN B CA 1
ATOM 5758 C C . GLN B 1 342 ? 5.089 -17.844 -22.712 1.000 21.028 342 GLN B C 1
ATOM 5759 O O . GLN B 1 342 ? 4.111 -18.537 -22.983 1.000 20.706 342 GLN B O 1
ATOM 5765 N N . GLU B 1 343 ? 5.496 -17.603 -21.461 1.000 20.717 343 GLU B N 1
ATOM 5766 C CA . GLU B 1 343 ? 4.844 -18.192 -20.302 1.000 20.750 343 GLU B CA 1
ATOM 5767 C C . GLU B 1 343 ? 3.423 -17.649 -20.157 1.000 20.274 343 GLU B C 1
ATOM 5768 O O . GLU B 1 343 ? 2.515 -18.394 -19.799 1.000 19.803 343 GLU B O 1
ATOM 5774 N N . VAL B 1 344 ? 3.242 -16.352 -20.438 1.000 20.165 344 VAL B N 1
ATOM 5775 C CA . VAL B 1 344 ? 1.938 -15.713 -20.345 1.000 20.377 344 VAL B CA 1
ATOM 5776 C C . VAL B 1 344 ? 0.991 -16.328 -21.374 1.000 20.095 344 VAL B C 1
ATOM 5777 O O . VAL B 1 344 ? -0.186 -16.535 -21.086 1.000 19.895 344 VAL B O 1
ATOM 5781 N N . LYS B 1 345 ? 1.511 -16.600 -22.577 1.000 19.939 345 LYS B N 1
ATOM 5782 C CA . LYS B 1 345 ? 0.710 -17.167 -23.651 1.000 20.093 345 LYS B CA 1
ATOM 5783 C C . LYS B 1 345 ? 0.220 -18.560 -23.256 1.000 19.566 345 LYS B C 1
ATOM 5784 O O . LYS B 1 345 ? -0.933 -18.903 -23.509 1.000 18.902 345 LYS B O 1
ATOM 5790 N N . VAL B 1 346 ? 1.101 -19.350 -22.629 1.000 19.234 346 VAL B N 1
ATOM 5791 C CA . VAL B 1 346 ? 0.768 -20.703 -22.207 1.000 19.156 346 VAL B CA 1
ATOM 5792 C C . VAL B 1 346 ? -0.336 -20.654 -21.151 1.000 18.908 346 VAL B C 1
ATOM 5793 O O . VAL B 1 346 ? -1.231 -21.496 -21.153 1.000 18.779 346 VAL B O 1
ATOM 5797 N N . MET B 1 347 ? -0.265 -19.663 -20.254 1.000 18.781 347 MET B N 1
ATOM 5798 C CA . MET B 1 347 ? -1.264 -19.493 -19.211 1.000 18.890 347 MET B CA 1
ATOM 5799 C C . MET B 1 347 ? -2.607 -19.116 -19.833 1.000 18.409 347 MET B C 1
ATOM 5800 O O . MET B 1 347 ? -3.637 -19.685 -19.475 1.000 18.236 347 MET B O 1
ATOM 5805 N N . ALA B 1 348 ? -2.585 -18.159 -20.769 1.000 17.985 348 ALA B N 1
ATOM 5806 C CA . ALA B 1 348 ? -3.791 -17.730 -21.460 1.000 17.889 348 ALA B CA 1
ATOM 5807 C C . ALA B 1 348 ? -4.411 -18.898 -22.225 1.000 17.939 348 ALA B C 1
ATOM 5808 O O . ALA B 1 348 ? -5.630 -19.051 -22.239 1.000 17.595 348 ALA B O 1
ATOM 5810 N N . ASP B 1 349 ? -3.557 -19.720 -22.847 1.000 18.167 349 ASP B N 1
ATOM 5811 C CA . ASP B 1 349 ? -4.004 -20.830 -23.675 1.000 18.561 349 ASP B CA 1
ATOM 5812 C C . ASP B 1 349 ? -4.591 -21.949 -22.816 1.000 18.177 349 ASP B C 1
ATOM 5813 O O . ASP B 1 349 ? -5.477 -22.668 -23.274 1.000 18.066 349 ASP B O 1
ATOM 5818 N N . ARG B 1 350 ? -4.096 -22.101 -21.580 1.000 17.701 350 ARG B N 1
ATOM 5819 C CA . ARG B 1 350 ? -4.645 -23.090 -20.666 1.000 17.701 350 ARG B CA 1
ATOM 5820 C C . ARG B 1 350 ? -6.100 -22.740 -20.359 1.000 17.478 350 ARG B C 1
ATOM 5821 O O . ARG B 1 350 ? -6.963 -23.616 -20.353 1.000 17.218 350 ARG B O 1
ATOM 5829 N N . ILE B 1 351 ? -6.358 -21.450 -20.114 1.000 17.294 351 ILE B N 1
ATOM 5830 C CA . ILE B 1 351 ? -7.685 -20.974 -19.759 1.000 17.328 351 ILE B CA 1
ATOM 5831 C C . ILE B 1 351 ? -8.614 -21.104 -20.966 1.000 17.325 351 ILE B C 1
ATOM 5832 O O . ILE B 1 351 ? -9.742 -21.571 -20.823 1.000 17.254 351 ILE B O 1
ATOM 5837 N N . ILE B 1 352 ? -8.136 -20.690 -22.146 1.000 17.523 352 ILE B N 1
ATOM 5838 C CA . ILE B 1 352 ? -8.899 -20.832 -23.378 1.000 17.613 352 ILE B CA 1
ATOM 5839 C C . ILE B 1 352 ? -9.202 -22.312 -23.609 1.000 17.704 352 ILE B C 1
ATOM 5840 O O . ILE B 1 352 ? -10.312 -22.660 -24.004 1.000 17.696 352 ILE B O 1
ATOM 5845 N N . GLY B 1 353 ? -8.207 -23.172 -23.359 1.000 17.892 353 GLY B N 1
ATOM 5846 C CA . GLY B 1 353 ? -8.344 -24.607 -23.551 1.000 17.966 353 GLY B CA 1
ATOM 5847 C C . GLY B 1 353 ? -9.444 -25.209 -22.678 1.000 18.026 353 GLY B C 1
ATOM 5848 O O . GLY B 1 353 ? -10.189 -26.077 -23.129 1.000 18.113 353 GLY B O 1
ATOM 5849 N N . MET B 1 354 ? -9.536 -24.746 -21.427 1.000 17.900 354 MET B N 1
ATOM 5850 C CA . MET B 1 354 ? -10.521 -25.261 -20.489 1.000 18.007 354 MET B CA 1
ATOM 5851 C C . MET B 1 354 ? -11.922 -24.798 -20.884 1.000 17.594 354 MET B C 1
ATOM 5852 O O . MET B 1 354 ? -12.880 -25.557 -20.754 1.000 17.154 354 MET B O 1
ATOM 5857 N N . ARG B 1 355 ? -12.033 -23.555 -21.368 1.000 17.539 355 ARG B N 1
ATOM 5858 C CA . ARG B 1 355 ? -13.288 -23.058 -21.912 1.000 17.648 355 ARG B CA 1
ATOM 5859 C C . ARG B 1 355 ? -13.722 -23.938 -23.083 1.000 17.939 355 ARG B C 1
ATOM 5860 O O . ARG B 1 355 ? -14.870 -24.371 -23.137 1.000 17.841 355 ARG B O 1
ATOM 5868 N N . THR B 1 356 ? -12.785 -24.207 -24.001 1.000 18.400 356 THR B N 1
ATOM 5869 C CA . THR B 1 356 ? -13.064 -24.976 -25.207 1.000 18.970 356 THR B CA 1
ATOM 5870 C C . THR B 1 356 ? -13.451 -26.412 -24.851 1.000 19.123 356 THR B C 1
ATOM 5871 O O . THR B 1 356 ? -14.410 -26.946 -25.412 1.000 19.027 356 THR B O 1
ATOM 5875 N N A GLN B 1 357 ? -12.721 -27.018 -23.905 0.500 19.119 357 GLN B N 1
ATOM 5876 N N B GLN B 1 357 ? -12.715 -27.016 -23.909 0.500 19.255 357 GLN B N 1
ATOM 5877 C CA A GLN B 1 357 ? -12.947 -28.408 -23.533 0.500 19.209 357 GLN B CA 1
ATOM 5878 C CA B GLN B 1 357 ? -12.939 -28.401 -23.518 0.500 19.459 357 GLN B CA 1
ATOM 5879 C C A GLN B 1 357 ? -14.272 -28.552 -22.785 0.500 18.933 357 GLN B C 1
ATOM 5880 C C B GLN B 1 357 ? -14.279 -28.543 -22.798 0.500 19.060 357 GLN B C 1
ATOM 5881 O O A GLN B 1 357 ? -14.952 -29.568 -22.933 0.500 18.859 357 GLN B O 1
ATOM 5882 O O B GLN B 1 357 ? -14.958 -29.555 -22.961 0.500 18.968 357 GLN B O 1
ATOM 5893 N N . LEU B 1 358 ? -14.649 -27.532 -22.001 1.000 18.646 358 LEU B N 1
ATOM 5894 C CA . LEU B 1 358 ? -15.908 -27.558 -21.263 1.000 18.548 358 LEU B CA 1
ATOM 5895 C C . LEU B 1 358 ? -17.078 -27.575 -22.245 1.000 18.485 358 LEU B C 1
ATOM 5896 O O . LEU B 1 358 ? -18.014 -28.351 -22.076 1.000 18.457 358 LEU B O 1
ATOM 5901 N N . VAL B 1 359 ? -17.008 -26.720 -23.272 1.000 18.750 359 VAL B N 1
ATOM 5902 C CA . VAL B 1 359 ? -18.071 -26.630 -24.260 1.000 18.836 359 VAL B CA 1
ATOM 5903 C C . VAL B 1 359 ? -18.156 -27.946 -25.031 1.000 19.158 359 VAL B C 1
ATOM 5904 O O . VAL B 1 359 ? -19.251 -28.460 -25.250 1.000 19.223 359 VAL B O 1
ATOM 5908 N N . SER B 1 360 ? -16.996 -28.477 -25.439 1.000 19.554 360 SER B N 1
ATOM 5909 C CA . SER B 1 360 ? -16.932 -29.712 -26.206 1.000 20.072 360 SER B CA 1
ATOM 5910 C C . SER B 1 360 ? -17.520 -30.871 -25.401 1.000 20.058 360 SER B C 1
ATOM 5911 O O . SER B 1 360 ? -18.300 -31.661 -25.929 1.000 19.728 360 SER B O 1
ATOM 5914 N N . ASN B 1 361 ? -17.142 -30.956 -24.120 1.000 19.971 361 ASN B N 1
ATOM 5915 C CA . ASN B 1 361 ? -17.593 -32.026 -23.243 1.000 20.095 361 ASN B CA 1
ATOM 5916 C C . ASN B 1 361 ? -19.096 -31.918 -22.991 1.000 19.942 361 ASN B C 1
ATOM 5917 O O . ASN B 1 361 ? -19.768 -32.936 -22.848 1.000 20.011 361 ASN B O 1
ATOM 5922 N N . LEU B 1 362 ? -19.622 -30.689 -22.933 1.000 19.875 362 LEU B N 1
ATOM 5923 C CA . LEU B 1 362 ? -21.042 -30.481 -22.688 1.000 19.932 362 LEU B CA 1
ATOM 5924 C C . LEU B 1 362 ? -21.865 -31.022 -23.856 1.000 20.448 362 LEU B C 1
ATOM 5925 O O . LEU B 1 362 ? -22.937 -31.585 -23.642 1.000 20.217 362 LEU B O 1
ATOM 5930 N N . LYS B 1 363 ? -21.358 -30.857 -25.085 1.000 21.139 363 LYS B N 1
ATOM 5931 C CA . LYS B 1 363 ? -22.006 -31.409 -26.266 1.000 21.929 363 LYS B CA 1
ATOM 5932 C C . LYS B 1 363 ? -21.932 -32.935 -26.233 1.000 22.584 363 LYS B C 1
ATOM 5933 O O . LYS B 1 363 ? -22.897 -33.611 -26.583 1.000 22.697 363 LYS B O 1
ATOM 5939 N N . LYS B 1 364 ? -20.781 -33.461 -25.797 1.000 23.327 364 LYS B N 1
ATOM 5940 C CA . LYS B 1 364 ? -20.557 -34.895 -25.680 1.000 24.018 364 LYS B CA 1
ATOM 5941 C C . LYS B 1 364 ? -21.542 -35.510 -24.686 1.000 23.588 364 LYS B C 1
ATOM 5942 O O . LYS B 1 364 ? -22.028 -36.618 -24.901 1.000 23.392 364 LYS B O 1
ATOM 5948 N N . GLU B 1 365 ? -21.819 -34.780 -23.597 1.000 22.951 365 GLU B N 1
ATOM 5949 C CA . GLU B 1 365 ? -22.735 -35.227 -22.558 1.000 22.862 365 GLU B CA 1
ATOM 5950 C C . GLU B 1 365 ? -24.176 -35.236 -23.067 1.000 22.448 365 GLU B C 1
ATOM 5951 O O . GLU B 1 365 ? -25.024 -35.918 -22.497 1.000 22.624 365 GLU B O 1
ATOM 5957 N N . GLY B 1 366 ? -24.446 -34.459 -24.123 1.000 22.169 366 GLY B N 1
ATOM 5958 C CA . GLY B 1 366 ? -25.751 -34.434 -24.764 1.000 21.829 366 GLY B CA 1
ATOM 5959 C C . GLY B 1 366 ? -26.560 -33.192 -24.391 1.000 21.370 366 GLY B C 1
ATOM 5960 O O . GLY B 1 366 ? -27.781 -33.192 -24.528 1.000 20.923 366 GLY B O 1
ATOM 5961 N N . SER B 1 367 ? -25.876 -32.136 -23.930 1.000 21.044 367 SER B N 1
ATOM 5962 C CA . SER B 1 367 ? -26.537 -30.882 -23.603 1.000 21.055 367 SER B CA 1
ATOM 5963 C C . SER B 1 367 ? -26.958 -30.176 -24.890 1.000 21.369 367 SER B C 1
ATOM 5964 O O . SER B 1 367 ? -26.170 -30.080 -25.828 1.000 21.227 367 SER B O 1
ATOM 5967 N N . THR B 1 368 ? -28.205 -29.687 -24.918 1.000 21.950 368 THR B N 1
ATOM 5968 C CA . THR B 1 368 ? -28.728 -28.954 -26.061 1.000 22.543 368 THR B CA 1
ATOM 5969 C C . THR B 1 368 ? -28.750 -27.454 -25.769 1.000 23.054 368 THR B C 1
ATOM 5970 O O . THR B 1 368 ? -29.187 -26.676 -26.614 1.000 23.251 368 THR B O 1
ATOM 5974 N N . HIS B 1 369 ? -28.279 -27.049 -24.581 1.000 23.650 369 HIS B N 1
ATOM 5975 C CA . HIS B 1 369 ? -28.171 -25.638 -24.248 1.000 24.201 369 HIS B CA 1
ATOM 5976 C C . HIS B 1 369 ? -27.027 -25.017 -25.047 1.000 23.740 369 HIS B C 1
ATOM 5977 O O . HIS B 1 369 ? -26.051 -25.691 -25.369 1.000 23.602 369 HIS B O 1
ATOM 5984 N N . ASN B 1 370 ? -27.174 -23.726 -25.367 1.000 23.363 370 ASN B N 1
ATOM 5985 C CA . ASN B 1 370 ? -26.151 -22.970 -26.070 1.000 23.300 370 ASN B CA 1
ATOM 5986 C C . ASN B 1 370 ? -25.090 -22.541 -25.058 1.000 22.369 370 ASN B C 1
ATOM 5987 O O . ASN B 1 370 ? -25.383 -21.760 -24.155 1.000 22.377 370 ASN B O 1
ATOM 5992 N N . TRP B 1 371 ? -23.866 -23.064 -25.219 1.000 21.511 371 TRP B N 1
ATOM 5993 C CA . TRP B 1 371 ? -22.765 -22.769 -24.313 1.000 21.051 371 TRP B CA 1
ATOM 5994 C C . TRP B 1 371 ? -21.666 -21.979 -25.024 1.000 20.927 371 TRP B C 1
ATOM 5995 O O . TRP B 1 371 ? -20.536 -21.930 -24.543 1.000 20.346 371 TRP B O 1
ATOM 6006 N N . GLN B 1 372 ? -22.004 -21.338 -26.149 1.000 20.921 372 GLN B N 1
ATOM 6007 C CA . GLN B 1 372 ? -21.020 -20.634 -26.957 1.000 21.278 372 GLN B CA 1
ATOM 6008 C C . GLN B 1 372 ? -20.409 -19.478 -26.164 1.000 20.267 372 GLN B C 1
ATOM 6009 O O . GLN B 1 372 ? -19.267 -19.095 -26.411 1.000 19.764 372 GLN B O 1
ATOM 6015 N N . HIS B 1 373 ? -21.179 -18.934 -25.213 1.000 19.438 373 HIS B N 1
ATOM 6016 C CA . HIS B 1 373 ? -20.724 -17.836 -24.372 1.000 18.994 373 HIS B CA 1
ATOM 6017 C C . HIS B 1 373 ? -19.468 -18.222 -23.590 1.000 18.676 373 HIS B C 1
ATOM 6018 O O . HIS B 1 373 ? -18.634 -17.365 -23.311 1.000 18.324 373 HIS B O 1
ATOM 6025 N N . ILE B 1 374 ? -19.325 -19.509 -23.251 1.000 18.441 374 ILE B N 1
ATOM 6026 C CA . ILE B 1 374 ? -18.181 -19.964 -22.474 1.000 18.486 374 ILE B CA 1
ATOM 6027 C C . ILE B 1 374 ? -16.893 -19.756 -23.275 1.000 18.291 374 ILE B C 1
ATOM 6028 O O . ILE B 1 374 ? -15.860 -19.435 -22.690 1.000 17.871 374 ILE B O 1
ATOM 6033 N N . THR B 1 375 ? -16.950 -19.915 -24.605 1.000 18.306 375 THR B N 1
ATOM 6034 C CA . THR B 1 375 ? -15.772 -19.737 -25.446 1.000 18.595 375 THR B CA 1
ATOM 6035 C C . THR B 1 375 ? -15.691 -18.312 -25.996 1.000 18.652 375 THR B C 1
ATOM 6036 O O . THR B 1 375 ? -14.613 -17.881 -26.400 1.000 19.020 375 THR B O 1
ATOM 6040 N N . ASP B 1 376 ? -16.816 -17.585 -26.021 1.000 18.664 376 ASP B N 1
ATOM 6041 C CA . ASP B 1 376 ? -16.828 -16.201 -26.475 1.000 18.745 376 ASP B CA 1
ATOM 6042 C C . ASP B 1 376 ? -16.183 -15.300 -25.423 1.000 18.365 376 ASP B C 1
ATOM 6043 O O . ASP B 1 376 ? -15.529 -14.317 -25.763 1.000 18.360 376 ASP B O 1
ATOM 6048 N N . GLN B 1 377 ? -16.377 -15.651 -24.147 1.000 17.935 377 GLN B N 1
ATOM 6049 C CA . GLN B 1 377 ? -15.824 -14.892 -23.037 1.000 17.855 377 GLN B CA 1
ATOM 6050 C C . GLN B 1 377 ? -14.305 -15.045 -22.995 1.000 18.017 377 GLN B C 1
ATOM 6051 O O . GLN B 1 377 ? -13.752 -15.980 -23.572 1.000 17.980 377 GLN B O 1
ATOM 6057 N N . ILE B 1 378 ? -13.660 -14.116 -22.278 1.000 18.096 378 ILE B N 1
ATOM 6058 C CA . ILE B 1 378 ? -12.212 -13.984 -22.248 1.000 18.418 378 ILE B CA 1
ATOM 6059 C C . ILE B 1 378 ? -11.764 -13.808 -20.798 1.000 18.137 378 ILE B C 1
ATOM 6060 O O . ILE B 1 378 ? -12.356 -13.028 -20.057 1.000 17.765 378 ILE B O 1
ATOM 6065 N N . GLY B 1 379 ? -10.698 -14.523 -20.415 1.000 18.211 379 GLY B N 1
ATOM 6066 C CA . GLY B 1 379 ? -10.113 -14.405 -19.088 1.000 18.335 379 GLY B CA 1
ATOM 6067 C C . GLY B 1 379 ? -10.487 -15.595 -18.208 1.000 18.633 379 GLY B C 1
ATOM 6068 O O . GLY B 1 379 ? -11.123 -16.538 -18.675 1.000 18.699 379 GLY B O 1
ATOM 6069 N N . MET B 1 380 ? -10.108 -15.533 -16.925 1.000 18.981 380 MET B N 1
ATOM 6070 C CA . MET B 1 380 ? -10.270 -16.675 -16.038 1.000 19.294 380 MET B CA 1
ATOM 6071 C C . MET B 1 380 ? -11.601 -16.622 -15.286 1.000 18.600 380 MET B C 1
ATOM 6072 O O . MET B 1 380 ? -11.862 -17.500 -14.468 1.000 18.513 380 MET B O 1
ATOM 6077 N N . PHE B 1 381 ? -12.450 -15.621 -15.567 1.000 17.886 381 PHE B N 1
ATOM 6078 C CA . PHE B 1 381 ? -13.775 -15.563 -14.964 1.000 17.796 381 PHE B CA 1
ATOM 6079 C C . PHE B 1 381 ? -14.837 -15.726 -16.049 1.000 17.667 381 PHE B C 1
ATOM 6080 O O . PHE B 1 381 ? -14.765 -15.092 -17.099 1.000 17.520 381 PHE B O 1
ATOM 6088 N N . CYS B 1 382 ? -15.821 -16.588 -15.762 1.000 17.414 382 CYS B N 1
ATOM 6089 C CA . CYS B 1 382 ? -16.850 -16.968 -16.716 1.000 17.457 382 CYS B CA 1
ATOM 6090 C C . CYS B 1 382 ? -18.219 -16.928 -16.043 1.000 17.225 382 CYS B C 1
ATOM 6091 O O . CYS B 1 382 ? -18.440 -17.623 -15.054 1.000 17.057 382 CYS B O 1
ATOM 6094 N N . PHE B 1 383 ? -19.121 -16.097 -16.581 1.000 17.241 383 PHE B N 1
ATOM 6095 C CA . PHE B 1 383 ? -20.532 -16.152 -16.232 1.000 17.450 383 PHE B CA 1
ATOM 6096 C C . PHE B 1 383 ? -21.180 -17.273 -17.039 1.000 17.811 383 PHE B C 1
ATOM 6097 O O . PHE B 1 383 ? -21.316 -17.165 -18.256 1.000 17.830 383 PHE B O 1
ATOM 6105 N N . THR B 1 384 ? -21.581 -18.341 -16.339 1.000 18.212 384 THR B N 1
ATOM 6106 C CA . THR B 1 384 ? -22.067 -19.559 -16.968 1.000 18.654 384 THR B CA 1
ATOM 6107 C C . THR B 1 384 ? -23.530 -19.405 -17.375 1.000 19.436 384 THR B C 1
ATOM 6108 O O . THR B 1 384 ? -23.979 -20.059 -18.313 1.000 19.766 384 THR B O 1
ATOM 6112 N N . GLY B 1 385 ? -24.268 -18.561 -16.645 1.000 20.185 385 GLY B N 1
ATOM 6113 C CA . GLY B 1 385 ? -25.705 -18.440 -16.822 1.000 20.972 385 GLY B CA 1
ATOM 6114 C C . GLY B 1 385 ? -26.471 -19.418 -15.933 1.000 21.856 385 GLY B C 1
ATOM 6115 O O . GLY B 1 385 ? -27.696 -19.482 -16.005 1.000 22.330 385 GLY B O 1
ATOM 6116 N N . LEU B 1 386 ? -25.744 -20.174 -15.099 1.000 22.706 386 LEU B N 1
ATOM 6117 C CA . LEU B 1 386 ? -26.357 -21.094 -14.154 1.000 23.553 386 LEU B CA 1
ATOM 6118 C C . LEU B 1 386 ? -27.164 -20.296 -13.135 1.000 24.669 386 LEU B C 1
ATOM 6119 O O . LEU B 1 386 ? -26.719 -19.248 -12.671 1.000 24.866 386 LEU B O 1
ATOM 6124 N N . LYS B 1 387 ? -28.350 -20.813 -12.794 1.000 25.827 387 LYS B N 1
ATOM 6125 C CA . LYS B 1 387 ? -29.243 -20.162 -11.849 1.000 26.873 387 LYS B CA 1
ATOM 6126 C C . LYS B 1 387 ? -28.850 -20.572 -10.431 1.000 26.973 387 LYS B C 1
ATOM 6127 O O . LYS B 1 387 ? -28.213 -21.606 -10.242 1.000 26.451 387 LYS B O 1
ATOM 6133 N N . PRO B 1 388 ? -29.214 -19.783 -9.391 1.000 27.620 388 PRO B N 1
ATOM 6134 C CA . PRO B 1 388 ? -28.856 -20.113 -8.007 1.000 27.871 388 PRO B CA 1
ATOM 6135 C C . PRO B 1 388 ? -29.206 -21.534 -7.565 1.000 28.000 388 PRO B C 1
ATOM 6136 O O . PRO B 1 388 ? -28.459 -22.149 -6.807 1.000 27.463 388 PRO B O 1
ATOM 6140 N N . GLU B 1 389 ? -30.342 -22.047 -8.053 1.000 28.416 389 GLU B N 1
ATOM 6141 C CA . GLU B 1 389 ? -30.823 -23.369 -7.680 1.000 28.747 389 GLU B CA 1
ATOM 6142 C C . GLU B 1 389 ? -29.898 -24.436 -8.265 1.000 27.483 389 GLU B C 1
ATOM 6143 O O . GLU B 1 389 ? -29.679 -25.476 -7.647 1.000 27.091 389 GLU B O 1
ATOM 6149 N N . GLN B 1 390 ? -29.366 -24.165 -9.463 1.000 26.410 390 GLN B N 1
ATOM 6150 C CA . GLN B 1 390 ? -28.454 -25.074 -10.139 1.000 25.744 390 GLN B CA 1
ATOM 6151 C C . GLN B 1 390 ? -27.087 -25.039 -9.459 1.000 25.292 390 GLN B C 1
ATOM 6152 O O . GLN B 1 390 ? -26.452 -26.078 -9.293 1.000 24.836 390 GLN B O 1
ATOM 6158 N N . VAL B 1 391 ? -26.647 -23.836 -9.070 1.000 25.069 391 VAL B N 1
ATOM 6159 C CA . VAL B 1 391 ? -25.404 -23.657 -8.335 1.000 25.170 391 VAL B CA 1
ATOM 6160 C C . VAL B 1 391 ? -25.474 -24.451 -7.032 1.000 25.338 391 VAL B C 1
ATOM 6161 O O . VAL B 1 391 ? -24.506 -25.103 -6.649 1.000 24.981 391 VAL B O 1
ATOM 6165 N N . GLU B 1 392 ? -26.633 -24.391 -6.365 1.000 26.050 392 GLU B N 1
ATOM 6166 C CA . GLU B 1 392 ? -26.825 -25.045 -5.081 1.000 26.592 392 GLU B CA 1
ATOM 6167 C C . GLU B 1 392 ? -26.747 -26.563 -5.246 1.000 25.516 392 GLU B C 1
ATOM 6168 O O . GLU B 1 392 ? -26.203 -27.248 -4.382 1.000 25.270 392 GLU B O 1
ATOM 6174 N N . ARG B 1 393 ? -27.283 -27.079 -6.359 1.000 24.601 393 ARG B N 1
ATOM 6175 C CA . ARG B 1 393 ? -27.281 -28.511 -6.613 1.000 24.406 393 ARG B CA 1
ATOM 6176 C C . ARG B 1 393 ? -25.865 -28.986 -6.939 1.000 23.233 393 ARG B C 1
ATOM 6177 O O . ARG B 1 393 ? -25.479 -30.082 -6.541 1.000 22.788 393 ARG B O 1
ATOM 6185 N N . LEU B 1 394 ? -25.099 -28.161 -7.666 1.000 22.529 394 LEU B N 1
ATOM 6186 C CA . LEU B 1 394 ? -23.723 -28.493 -8.005 1.000 22.201 394 LEU B CA 1
ATOM 6187 C C . LEU B 1 394 ? -22.893 -28.645 -6.731 1.000 21.956 394 LEU B C 1
ATOM 6188 O O . LEU B 1 394 ? -22.023 -29.510 -6.663 1.000 21.463 394 LEU B O 1
ATOM 6193 N N . ILE B 1 395 ? -23.170 -27.802 -5.728 1.000 22.202 395 ILE B N 1
ATOM 6194 C CA . ILE B 1 395 ? -22.455 -27.845 -4.462 1.000 22.676 395 ILE B CA 1
ATOM 6195 C C . ILE B 1 395 ? -22.820 -29.126 -3.713 1.000 22.720 395 ILE B C 1
ATOM 6196 O O . ILE B 1 395 ? -21.936 -29.871 -3.301 1.000 22.249 395 ILE B O 1
ATOM 6201 N N . LYS B 1 396 ? -24.125 -29.372 -3.546 1.000 23.365 396 LYS B N 1
ATOM 6202 C CA . LYS B 1 396 ? -24.604 -30.468 -2.716 1.000 24.298 396 LYS B CA 1
ATOM 6203 C C . LYS B 1 396 ? -24.243 -31.817 -3.337 1.000 23.941 396 LYS B C 1
ATOM 6204 O O . LYS B 1 396 ? -23.754 -32.705 -2.642 1.000 24.111 396 LYS B O 1
ATOM 6210 N N . GLU B 1 397 ? -24.491 -31.962 -4.644 1.000 23.602 397 GLU B N 1
ATOM 6211 C CA . GLU B 1 397 ? -24.434 -33.259 -5.298 1.000 23.398 397 GLU B CA 1
ATOM 6212 C C . GLU B 1 397 ? -23.013 -33.579 -5.763 1.000 22.340 397 GLU B C 1
ATOM 6213 O O . GLU B 1 397 ? -22.587 -34.729 -5.667 1.000 22.490 397 GLU B O 1
ATOM 6219 N N . PHE B 1 398 ? -22.292 -32.570 -6.273 1.000 20.757 398 PHE B N 1
ATOM 6220 C CA . PHE B 1 398 ? -21.020 -32.801 -6.945 1.000 19.964 398 PHE B CA 1
ATOM 6221 C C . PHE B 1 398 ? -19.848 -32.135 -6.222 1.000 19.073 398 PHE B C 1
ATOM 6222 O O . PHE B 1 398 ? -18.704 -32.335 -6.624 1.000 19.071 398 PHE B O 1
ATOM 6230 N N . SER B 1 399 ? -20.125 -31.346 -5.174 1.000 18.476 399 SER B N 1
ATOM 6231 C CA . SER B 1 399 ? -19.093 -30.615 -4.449 1.000 17.898 399 SER B CA 1
ATOM 6232 C C . SER B 1 399 ? -18.313 -29.697 -5.391 1.000 17.544 399 SER B C 1
ATOM 6233 O O . SER B 1 399 ? -17.099 -29.555 -5.260 1.000 17.186 399 SER B O 1
ATOM 6236 N N . ILE B 1 400 ? -19.028 -29.068 -6.333 1.000 17.362 400 ILE B N 1
ATOM 6237 C CA . ILE B 1 400 ? -18.455 -28.060 -7.211 1.000 17.311 400 ILE B CA 1
ATOM 6238 C C . ILE B 1 400 ? -18.881 -26.694 -6.679 1.000 17.604 400 ILE B C 1
ATOM 6239 O O . ILE B 1 400 ? -20.066 -26.371 -6.686 1.000 17.457 400 ILE B O 1
ATOM 6244 N N . TYR B 1 401 ? -17.902 -25.907 -6.214 1.000 18.017 401 TYR B N 1
ATOM 6245 C CA . TYR B 1 401 ? -18.172 -24.682 -5.480 1.000 18.480 401 TYR B CA 1
ATOM 6246 C C . TYR B 1 401 ? -17.964 -23.467 -6.378 1.000 19.108 401 TYR B C 1
ATOM 6247 O O . TYR B 1 401 ? -16.896 -23.297 -6.960 1.000 18.942 401 TYR B O 1
ATOM 6256 N N . MET B 1 402 ? -19.006 -22.632 -6.461 1.000 20.076 402 MET B N 1
ATOM 6257 C CA . MET B 1 402 ? -18.953 -21.359 -7.162 1.000 21.080 402 MET B CA 1
ATOM 6258 C C . MET B 1 402 ? -19.923 -20.393 -6.484 1.000 21.315 402 MET B C 1
ATOM 6259 O O . MET B 1 402 ? -20.746 -20.810 -5.671 1.000 21.307 402 MET B O 1
ATOM 6264 N N . THR B 1 403 ? -19.829 -19.107 -6.841 1.000 21.761 403 THR B N 1
ATOM 6265 C CA . THR B 1 403 ? -20.710 -18.089 -6.289 1.000 22.263 403 THR B CA 1
ATOM 6266 C C . THR B 1 403 ? -22.106 -18.236 -6.892 1.000 22.575 403 THR B C 1
ATOM 6267 O O . THR B 1 403 ? -22.278 -18.851 -7.942 1.000 22.168 403 THR B O 1
ATOM 6271 N N . LYS B 1 404 ? -23.092 -17.634 -6.215 1.000 22.983 404 LYS B N 1
ATOM 6272 C CA . LYS B 1 404 ? -24.501 -17.829 -6.522 1.000 23.560 404 LYS B CA 1
ATOM 6273 C C . LYS B 1 404 ? -24.875 -17.176 -7.853 1.000 23.750 404 LYS B C 1
ATOM 6274 O O . LYS B 1 404 ? -25.899 -17.522 -8.439 1.000 24.266 404 LYS B O 1
ATOM 6276 N N . ASP B 1 405 ? -24.042 -16.240 -8.326 1.000 23.750 405 ASP B N 1
ATOM 6277 C CA . ASP B 1 405 ? -24.286 -15.529 -9.572 1.000 23.901 405 ASP B CA 1
ATOM 6278 C C . ASP B 1 405 ? -23.956 -16.407 -10.782 1.000 23.254 405 ASP B C 1
ATOM 6279 O O . ASP B 1 405 ? -24.226 -16.014 -11.915 1.000 23.561 405 ASP B O 1
ATOM 6284 N N . GLY B 1 406 ? -23.356 -17.580 -10.542 1.000 22.206 406 GLY B N 1
ATOM 6285 C CA . GLY B 1 406 ? -23.021 -18.509 -11.609 1.000 21.504 406 GLY B CA 1
ATOM 6286 C C . GLY B 1 406 ? -21.658 -18.203 -12.229 1.000 20.790 406 GLY B C 1
ATOM 6287 O O . GLY B 1 406 ? -21.328 -18.727 -13.291 1.000 20.406 406 GLY B O 1
ATOM 6288 N N . ARG B 1 407 ? -20.872 -17.352 -11.557 1.000 20.165 407 ARG B N 1
ATOM 6289 C CA . ARG B 1 407 ? -19.509 -17.069 -11.973 1.000 19.932 407 ARG B CA 1
ATOM 6290 C C . ARG B 1 407 ? -18.632 -18.268 -11.624 1.000 19.428 407 ARG B C 1
ATOM 6291 O O . ARG B 1 407 ? -18.675 -18.749 -10.495 1.000 19.498 407 ARG B O 1
ATOM 6299 N N . ILE B 1 408 ? -17.838 -18.741 -12.592 1.000 18.902 408 ILE B N 1
ATOM 6300 C CA . ILE B 1 408 ? -16.826 -19.747 -12.313 1.000 18.810 408 ILE B CA 1
ATOM 6301 C C . ILE B 1 408 ? -15.448 -19.151 -12.580 1.000 18.360 408 ILE B C 1
ATOM 6302 O O . ILE B 1 408 ? -15.269 -18.356 -13.501 1.000 18.308 408 ILE B O 1
ATOM 6307 N N . SER B 1 409 ? -14.489 -19.539 -11.735 1.000 18.030 409 SER B N 1
ATOM 6308 C CA . SER B 1 409 ? -13.079 -19.321 -12.000 1.000 17.867 409 SER B CA 1
ATOM 6309 C C . SER B 1 409 ? -12.555 -20.475 -12.849 1.000 17.617 409 SER B C 1
ATOM 6310 O O . SER B 1 409 ? -12.499 -21.611 -12.383 1.000 17.586 409 SER B O 1
ATOM 6313 N N . VAL B 1 410 ? -12.156 -20.166 -14.088 1.000 17.391 410 VAL B N 1
ATOM 6314 C CA . VAL B 1 410 ? -11.696 -21.174 -15.032 1.000 17.337 410 VAL B CA 1
ATOM 6315 C C . VAL B 1 410 ? -10.380 -21.773 -14.531 1.000 17.382 410 VAL B C 1
ATOM 6316 O O . VAL B 1 410 ? -10.037 -22.897 -14.891 1.000 17.451 410 VAL B O 1
ATOM 6320 N N . ALA B 1 411 ? -9.659 -21.029 -13.679 1.000 17.428 411 ALA B N 1
ATOM 6321 C CA . ALA B 1 411 ? -8.420 -21.501 -13.078 1.000 17.421 411 ALA B CA 1
ATOM 6322 C C . ALA B 1 411 ? -8.652 -22.758 -12.238 1.000 17.371 411 ALA B C 1
ATOM 6323 O O . ALA B 1 411 ? -7.736 -23.559 -12.066 1.000 17.792 411 ALA B O 1
ATOM 6325 N N . GLY B 1 412 ? -9.872 -22.922 -11.712 1.000 17.100 412 GLY B N 1
ATOM 6326 C CA . GLY B 1 412 ? -10.232 -24.088 -10.919 1.000 17.000 412 GLY B CA 1
ATOM 6327 C C . GLY B 1 412 ? -10.512 -25.323 -11.775 1.000 17.045 412 GLY B C 1
ATOM 6328 O O . GLY B 1 412 ? -10.751 -26.402 -11.235 1.000 16.969 412 GLY B O 1
ATOM 6329 N N . VAL B 1 413 ? -10.492 -25.157 -13.105 1.000 16.939 413 VAL B N 1
ATOM 6330 C CA . VAL B 1 413 ? -10.751 -26.242 -14.036 1.000 16.982 413 VAL B CA 1
ATOM 6331 C C . VAL B 1 413 ? -9.418 -26.732 -14.598 1.000 16.994 413 VAL B C 1
ATOM 6332 O O . VAL B 1 413 ? -8.582 -25.928 -15.006 1.000 16.860 413 VAL B O 1
ATOM 6336 N N . THR B 1 414 ? -9.240 -28.059 -14.612 1.000 17.189 414 THR B N 1
ATOM 6337 C CA . THR B 1 414 ? -8.041 -28.688 -15.143 1.000 17.449 414 THR B CA 1
ATOM 6338 C C . THR B 1 414 ? -8.454 -29.805 -16.097 1.000 17.749 414 THR B C 1
ATOM 6339 O O . THR B 1 414 ? -9.633 -30.134 -16.203 1.000 17.272 414 THR B O 1
ATOM 6343 N N . SER B 1 415 ? -7.460 -30.402 -16.761 1.000 18.367 415 SER B N 1
ATOM 6344 C CA . SER B 1 415 ? -7.700 -31.502 -17.681 1.000 19.120 415 SER B CA 1
ATOM 6345 C C . SER B 1 415 ? -8.283 -32.711 -16.947 1.000 19.633 415 SER B C 1
ATOM 6346 O O . SER B 1 415 ? -8.943 -33.541 -17.568 1.000 20.228 415 SER B O 1
ATOM 6349 N N . SER B 1 416 ? -8.055 -32.798 -15.629 1.000 20.085 416 SER B N 1
ATOM 6350 C CA . SER B 1 416 ? -8.478 -33.950 -14.847 1.000 20.333 416 SER B CA 1
ATOM 6351 C C . SER B 1 416 ? -9.931 -33.833 -14.383 1.000 19.726 416 SER B C 1
ATOM 6352 O O . SER B 1 416 ? -10.537 -34.852 -14.058 1.000 20.322 416 SER B O 1
ATOM 6355 N N . ASN B 1 417 ? -10.494 -32.615 -14.335 1.000 18.669 417 ASN B N 1
ATOM 6356 C CA . ASN B 1 417 ? -11.816 -32.433 -13.747 1.000 17.960 417 ASN B CA 1
ATOM 6357 C C . ASN B 1 417 ? -12.798 -31.757 -14.707 1.000 17.351 417 ASN B C 1
ATOM 6358 O O . ASN B 1 417 ? -13.955 -31.561 -14.342 1.000 16.967 417 ASN B O 1
ATOM 6363 N N . VAL B 1 418 ? -12.358 -31.415 -15.925 1.000 17.100 418 VAL B N 1
ATOM 6364 C CA . VAL B 1 418 ? -13.213 -30.701 -16.864 1.000 16.881 418 VAL B CA 1
ATOM 6365 C C . VAL B 1 418 ? -14.338 -31.627 -17.333 1.000 16.856 418 VAL B C 1
ATOM 6366 O O . VAL B 1 418 ? -15.444 -31.166 -17.601 1.000 16.568 418 VAL B O 1
ATOM 6370 N N . GLY B 1 419 ? -14.047 -32.929 -17.438 1.000 16.984 419 GLY B N 1
ATOM 6371 C CA . GLY B 1 419 ? -15.053 -33.917 -17.798 1.000 16.947 419 GLY B CA 1
ATOM 6372 C C . GLY B 1 419 ? -16.122 -34.051 -16.714 1.000 17.006 419 GLY B C 1
ATOM 6373 O O . GLY B 1 419 ? -17.311 -34.131 -17.015 1.000 17.034 419 GLY B O 1
ATOM 6374 N N . TYR B 1 420 ? -15.675 -34.072 -15.454 1.000 16.934 420 TYR B N 1
ATOM 6375 C CA . TYR B 1 420 ? -16.561 -34.142 -14.302 1.000 17.152 420 TYR B CA 1
ATOM 6376 C C . TYR B 1 420 ? -17.450 -32.900 -14.248 1.000 17.047 420 TYR B C 1
ATOM 6377 O O . TYR B 1 420 ? -18.644 -33.005 -13.972 1.000 16.847 420 TYR B O 1
ATOM 6386 N N . LEU B 1 421 ? -16.859 -31.728 -14.519 1.000 16.945 421 LEU B N 1
ATOM 6387 C CA . LEU B 1 421 ? -17.587 -30.469 -14.476 1.000 16.982 421 LEU B CA 1
ATOM 6388 C C . LEU B 1 421 ? -18.696 -30.468 -15.527 1.000 17.128 421 LEU B C 1
ATOM 6389 O O . LEU B 1 421 ? -19.828 -30.100 -15.226 1.000 16.807 421 LEU B O 1
ATOM 6394 N N . ALA B 1 422 ? -18.351 -30.871 -16.757 1.000 17.466 422 ALA B N 1
ATOM 6395 C CA . ALA B 1 422 ? -19.296 -30.889 -17.864 1.000 17.976 422 ALA B CA 1
ATOM 6396 C C . ALA B 1 422 ? -20.462 -31.826 -17.556 1.000 18.384 422 ALA B C 1
ATOM 6397 O O . ALA B 1 422 ? -21.614 -31.487 -17.817 1.000 18.359 422 ALA B O 1
ATOM 6399 N N . HIS B 1 423 ? -20.151 -33.002 -16.997 1.000 19.079 423 HIS B N 1
ATOM 6400 C CA . HIS B 1 423 ? -21.171 -33.969 -16.625 1.000 19.813 423 HIS B CA 1
ATOM 6401 C C . HIS B 1 423 ? -22.123 -33.353 -15.602 1.000 19.565 423 HIS B C 1
ATOM 6402 O O . HIS B 1 423 ? -23.337 -33.487 -15.728 1.000 19.613 423 HIS B O 1
ATOM 6409 N N . ALA B 1 424 ? -21.559 -32.670 -14.599 1.000 19.277 424 ALA B N 1
ATOM 6410 C CA . ALA B 1 424 ? -22.345 -32.093 -13.520 1.000 19.122 424 ALA B CA 1
ATOM 6411 C C . ALA B 1 424 ? -23.257 -30.988 -14.050 1.000 19.126 424 ALA B C 1
ATOM 6412 O O . ALA B 1 424 ? -24.439 -30.951 -13.715 1.000 18.811 424 ALA B O 1
ATOM 6414 N N . ILE B 1 425 ? -22.702 -30.095 -14.878 1.000 19.218 425 ILE B N 1
ATOM 6415 C CA . ILE B 1 425 ? -23.463 -28.986 -15.433 1.000 19.462 425 ILE B CA 1
ATOM 6416 C C . ILE B 1 425 ? -24.594 -29.532 -16.304 1.000 20.027 425 ILE B C 1
ATOM 6417 O O . ILE B 1 425 ? -25.700 -28.999 -16.277 1.000 19.914 425 ILE B O 1
ATOM 6422 N N . HIS B 1 426 ? -24.316 -30.596 -17.068 1.000 20.792 426 HIS B N 1
ATOM 6423 C CA . HIS B 1 426 ? -25.337 -31.228 -17.888 1.000 21.608 426 HIS B CA 1
ATOM 6424 C C . HIS B 1 426 ? -26.479 -31.734 -17.007 1.000 22.154 426 HIS B C 1
ATOM 6425 O O . HIS B 1 426 ? -27.646 -31.507 -17.318 1.000 22.261 426 HIS B O 1
ATOM 6432 N N . GLN B 1 427 ? -26.134 -32.406 -15.902 1.000 22.760 427 GLN B N 1
ATOM 6433 C CA . GLN B 1 427 ? -27.127 -33.037 -15.044 1.000 23.376 427 GLN B CA 1
ATOM 6434 C C . GLN B 1 427 ? -28.066 -31.997 -14.430 1.000 23.271 427 GLN B C 1
ATOM 6435 O O . GLN B 1 427 ? -29.251 -32.275 -14.259 1.000 23.315 427 GLN B O 1
ATOM 6441 N N . VAL B 1 428 ? -27.543 -30.808 -14.101 1.000 23.178 428 VAL B N 1
ATOM 6442 C CA . VAL B 1 428 ? -28.315 -29.814 -13.368 1.000 23.364 428 VAL B CA 1
ATOM 6443 C C . VAL B 1 428 ? -29.091 -28.912 -14.332 1.000 23.754 428 VAL B C 1
ATOM 6444 O O . VAL B 1 428 ? -29.963 -28.168 -13.887 1.000 24.207 428 VAL B O 1
ATOM 6448 N N . THR B 1 429 ? -28.775 -28.973 -15.637 1.000 23.980 429 THR B N 1
ATOM 6449 C CA . THR B 1 429 ? -29.414 -28.120 -16.636 1.000 24.325 429 THR B CA 1
ATOM 6450 C C . THR B 1 429 ? -30.312 -28.908 -17.593 1.000 25.398 429 THR B C 1
ATOM 6451 O O . THR B 1 429 ? -31.146 -28.301 -18.263 1.000 25.711 429 THR B O 1
ATOM 6455 N N . LYS B 1 430 ? -30.135 -30.234 -17.683 1.000 26.812 430 LYS B N 1
ATOM 6456 C CA . LYS B 1 430 ? -30.833 -31.044 -18.676 1.000 27.920 430 LYS B CA 1
ATOM 6457 C C . LYS B 1 430 ? -32.359 -30.936 -18.494 1.000 28.761 430 LYS B C 1
ATOM 6458 O O . LYS B 1 430 ? -33.058 -30.900 -19.532 1.000 29.701 430 LYS B O 1
#

Organism: Homo sapiens (NCBI:txid9606)

Nearest PDB structures (foldseek):
  8e9u-assembly1_B  TM=9.597E-01  e=3.317E-44  Escherichia coli
  8e9v-assembly1_B  TM=9.594E-01  e=4.769E-44  Escherichia coli
  8e9o-assembly1_B  TM=9.605E-01  e=6.180E-44  Escherichia coli
  8e9c-assembly1_B  TM=9.580E-01  e=5.290E-44  Escherichia coli
  3fsl-assembly2_D  TM=9.784E-01  e=6.776E-41  Escherichia coli K-12